Protein AF-A0A941JL40-F1 (afdb_monomer)

Solvent-accessible surface area (backbone atoms only — not comparable to full-atom values): 64213 Å² total; per-residue (Å²): 107,48,33,40,29,22,27,48,44,62,52,44,57,100,49,92,67,47,49,42,60,50,34,70,44,74,78,40,66,36,57,46,33,50,27,36,52,48,38,70,68,55,53,41,34,34,41,35,33,27,27,48,47,54,97,81,46,54,42,63,50,28,41,41,64,42,28,29,55,35,58,42,96,82,42,62,51,45,77,56,88,29,75,50,72,70,82,34,25,7,16,34,60,62,82,44,51,74,70,69,82,83,60,69,41,74,51,69,74,39,96,61,14,26,56,14,18,48,9,67,21,48,33,64,13,34,54,19,47,39,40,38,19,62,45,54,64,47,72,93,70,48,43,41,29,40,70,33,43,36,72,66,42,88,84,54,61,73,38,35,37,77,90,76,71,43,68,62,64,51,76,73,51,43,75,70,37,32,45,28,24,22,31,37,37,40,42,36,29,48,54,79,85,40,67,37,32,41,34,36,40,41,39,39,55,27,62,97,71,60,92,40,39,55,31,12,33,42,22,30,51,44,49,37,46,55,40,30,27,69,32,76,93,57,13,75,74,40,41,34,69,90,64,55,66,48,53,53,63,87,86,63,48,35,36,40,36,25,47,51,46,31,33,87,72,66,53,74,36,44,92,60,30,45,42,48,48,68,69,30,84,62,36,39,63,93,68,75,43,41,22,74,17,29,38,51,47,40,69,72,68,30,62,35,39,73,71,53,80,60,65,45,32,48,33,29,30,59,48,58,36,93,61,71,13,60,36,35,26,60,42,68,40,35,18,50,89,41,46,76,76,49,59,28,39,67,38,60,38,89,87,42,83,66,26,67,51,51,41,76,70,103,63,45,30,39,58,42,35,42,36,35,37,30,27,42,60,71,59,61,73,52,68,40,39,42,57,48,81,80,46,78,42,85,34,35,61,39,74,49,61,65,76,40,71,54,97,95,36,69,58,48,22,26,26,11,28,22,52,40,82,90,76,62,34,30,46,34,30,23,39,48,29,21,68,53,96,86,65,56,61,28,32,33,33,35,30,36,72,55,43,83,85,61,40,38,50,91,79,31,71,42,83,74,49,77,48,61,37,19,37,83,84,73,40,68,50,52,58,73,66,50,31,39,26,17,30,32,65,46,96,89,62,33,30,40,37,23,18,36,37,30,36,91,77,61,38,58,52,49,43,33,37,22,40,84,81,30,37,39,73,51,71,48,68,74,63,74,58,53,42,40,39,100,80,74,64,35,6,40,43,66,97,32,20,36,26,18,37,28,51,24,81,82,62,50,39,36,39,37,27,29,16,24,16,34,50,50,38,56,52,61,30,31,78,87,38,53,7,53,11,47,36,41,33,25,37,58,90,80,44,39,74,76,41,21,35,46,34,73,30,59,42,28,90,61,79,15,54,62,79,85,49,63,59,43,33,27,37,29,25,42,38,47,73,24,62,64,46,31,30,40,36,35,35,38,26,43,14,38,81,73,49,57,51,40,37,36,26,42,32,35,42,73,70,32,30,66,46,63,89,53,80,55,67,47,60,61,89,90,60,81,86,66,69,70,55,51,56,71,36,51,42,44,79,44,86,73,44,56,53,69,75,74,79,56,82,64,54,54,53,32,13,51,30,62,55,66,69,31,84,86,70,29,40,26,36,39,37,29,14,24,16,80,78,34,93,90,41,39,29,38,36,38,33,33,33,33,42,72,48,75,37,31,26,26,51,55,82,39,55,36,72,80,27,48,30,70,94,40,85,88,27,31,34,53,35,15,42,27,76,44,76,32,95,88,48,34,65,68,21,35,38,38,28,19,16,36,49,38,29,39,39,31,25,40,86,80,29,48,82,75,47,78,46,63,71,85,90,55,24,20,42,22,36,31,67,46,56,66,43,71,44,88,88,42,72,39,36,32,44,39,29,20,20,37,67,53,16,27,59,45,35,24,39,50,37,83,88,78,72,46,78,42,83,35,52,24,71,64,48,74,33,83,87,36,35,79,83,74,52,85,78,87,60,51,22,31,25,17,33,27,46,41,57,38,68,87,77,73,48,44,33,38,38,35,21,22,30,64,20,39,40,38,39,35,25,40,60,40,70,58,87,76,21,45,38,76,42,82,71,48,73,48,61,61,86,69,77,91,83,64,64,57,57,64,39,23,35,42,14,30,33,47,44,55,31,59,40,34,31,38,36,19,24,26,66,50,26,34,32,39,32,55,54,55,86,87,50,67,81,66,69,42,80,56,50,29,28,91,86,44,89,45,32,50,41,23,26,15,27,29,54,46,54,26,58,98,55,40,36,30,35,39,30,26,15,23,62,70,35,30,35,42,35,20,37,53,46,92,77,33,52,77,72,53,53,32,30,45,16,35,45,82,88,43,68,47,46,21,54,28,43,17,31,28,50,43,42,44,51,34,40,86,86,20,61,41,4,43,35,39,34,22,17,40,57,27,75,82,69,45,66,45,65,43,92,88,86,54,35,32,36,51,30,15,11,28,39,39,32,27,38,42,58,45,38,27,72,51,52,66,75,57,83,92,46,66,68,37,53,46,90,77,63,52,65,71,44,59,63,72,43,78,44,74,50,51,77,51,69,42,81,46,83,42,57,46,36,26,42,33,39,45,34,29,31,53,29,38,39,40,23,58,90,17,91,14,57,27,41,39,37,39,40,38,36,43,34,40,36,28,45,21,23,44,28,38,40,33,38,42,37,32,51,25,37,38,46,36,35,48,43,22,54,26,42,39,32,53,68,46,59,52,27,35,44,26,32,24,48,66,48,76,26,80,36,43,30,34,34,59,63,82,45,89,86,56,27,36,38,29,39,31,62,67,79,69,54,77,87,55,53,45,64,44,69,54,88,62,20,18,38,37,23,50,84,92,46,51,38,28,34,35,45,75,40,59,43,87,74,67,53,70,87,36,48,47,74,87

pLDDT: mean 91.81, std 8.72, range [41.81, 98.81]

Foldseek 3Di:
DFKEWEDQWLLFDQDPCVSLVLLQALPNQQLQLQLQQCLVSVGQKYKYWQHFDDPVCSSVVSSQPNHQCDDRPNRHHHHFPDKDFDWWQELQALQDQLQPPPDRDHDAQDVCSLNRTLAGHSHGRGRAMMMGHNFDWPVVPKFKQRFAFQVLQVPQLFFADPVPRHGSDDPVSSVRRGLANTIWMFIWTADQNATETETEGAAAQQDDGDPSRRRLSSLLVVLVQVLQQQDPPSQQSGATPVGDGHHDDPPHKYKYWDQSNDFQFQDPHDHCSNVSAVVRLFWDPVDQAFDPLQVVQLVVLPASSVVTDDDSRNFFFADDSVPRGTGNGTDIIITPPWDWDDWYWPRDHPPDPSNCSVPDPCDDIHRGIMIMTDTPPDLPPAQQWDKDFPDKDFQEKDFDAQQDDDPNDTDFQFQAKEADPVVQKMKTFHQQLLQDPVSDFGWIWIWHADCQVVHGDPPRIGTDDIAAAAEQVRHGQPRLRWGWHYWYAAPVQKIWTWTFAALVVQGATWTFIAHPNNYTDGTFDDDPQQGRDPVRQGHADGVFQWQEWEAAPVNQKIKTKTFFEINQADDFAEQVDWGWIKMWIAGPVVSYTDFIFTDTWDHQPDAAVVNVDDKHKTFRYWYHPHPQAWIWTKMWIQHHPPAIKIWIKIKGCFQTFGCVVPSYQADDPVDPPQDGGFAPHGIDIDTDDTVVVVVDRDHQWRYKYWHDQYPVRFTKMKIWHGQVSDNVTITMIIIMTTDMDIFFAFEFDAWADKFFDQPDLVGWAWFAWEWAQQDPALQLTWIWTQTQNAGIWIAGPNNYTPDGDGDPQWGWAYKYKDFQDQEPNGGFIKIKTQTLSLLFIWIWTQDSVSRDTGTQADVLRVDSCPHQVRDPPSAFGWHAKEKEQALLPRWIWMWTHTGLAFKIWIWTWDHDPRGIYIHTLDMDGDDDPPPDHGSQQDWHAWYADHAAQWIWIFRFQFAIWIDGNDSPDDRDIDGLATCVPGDAAGGWAHWEWAFAALRWTWIWIQRQVVQKIWIFIRDDSGHTQHIHWHQYGSVFHTAHRWHYKYWDQEQRPPSQHRTKIKIKGQQTPPFPWDQRPPSRYTRTRIIIMTIGHPVSVCVRRVRTDGDRPRADSNNGHHNHDAAEAEADQEAEEAEDAENYEYHNAHYQYEYEHQNHPENYEYEQHEDAYEYAHHEDYEYENADEAYEYQPAEYEQYEYENHDYQYEAELHELDHYPYAYEYEHDDPPRYAYEYENPPDDPVQWDWDDDPQKTFIDRPPGTRYIYHRDDSVSDDPSRYDYD

Mean predicted aligned error: 15.8 Å

Radius of gyration: 40.67 Å; Cα contacts (8 Å, |Δi|>4): 3665; chains: 1; bounding box: 109×97×110 Å

Organism: NCBI:txid1521640

Nearest PDB structures (foldseek):
  2poo-assembly1_A  TM=9.138E-01  e=1.350E-36  Bacillus amyloliquefaciens
  1qlg-assembly1_A  TM=9.132E-01  e=4.498E-36  Bacillus amyloliquefaciens
  3ams-assembly1_A  TM=9.221E-01  e=2.322E-35  Bacillus subtilis
  6s5q-assembly1_A  TM=5.653E-01  e=6.806E-07  Ophiorrhiza pumila
  6n8p-assembly1_A  TM=2.019E-01  e=1.478E-08  Homo sapiens

Sequence (1280 aa):
MVRFATFNASLNRSSSGELIQDLSTPDNAQAQAVSEIIQRVNPDVLLVNEFDYDAEGLAAKLFQENYLSVSQNGVNPVEYPFVYLAPSNTGIASGFDLDNNGEIVTIPETPGYGGDAFGFGDFPGQYGMVIYAKFPIIEAEVRTFQKFLWQDMPGALLPVDPNTGAAWYSEEELAAFRLSSKSHWDVPIEVDGEIIHVLVSHPTPPVFDGPEDRNGTRNHDEIRFFADYITPGKNDYIYDDEGVFGGLEEGAAFVIMGDNNADPVDGDSVDGAILQLLENPLVNTSVTPESEGGVEAAEKQGGANETHQGNPADDTADFNDEGSGNLRVDYVLPSENLKIIDAGIFWPTTDDPLSSLLGEGEEVTSDHRSVWVDVQVESEILDSSRKTITNLDFLGEVIIPTGEIFADTEIGGLSGITYDPLNQLYYVISDDRGNRPDGVPARFYTITIDLNDASLDDGDINFTEVITLLNENGLPFPADGIDPESIIFSDAKQLFIASEGNAEALLNPFVNEFSLTAEELSQLEIPGKFLPTAGGNSGIRDNLAFESLTITPDQRFLYTAVENALIQDGAAASLEEESAARIIQYDLATKTPVGEFLYFTDAIPVAANPPADFADNGLVELIAIDNTGTFLALERSFASGVGNNIRLYEVRLQGATDINEFESIAVDPENPDDGLFDVDAVAEKRLLLDLGELGIIPDNIEGMSLGPTLSNGQQSLILVSDNNFSESQKTQFLALGLDIDTIPAAIPTVETPPEVGLNDPGNPDADDPAIYVHPTDSSLSLVIATLKDAGLVVYDLEGEELQKISPAGIRYNNVDLVYNFELGGELLDLAVASDRANDTLAIFQIDPVTRQVINITAPNLSDLAASIFGVDDGEQTAYGLATYTSPISGKSFVFVSQADGNQIAQLELVDNGGLVDAVVTRIFTVPIPDAEDLEAAQVEGMVVDRELGYLYVGQENFGIWKFAAEPNSEETGVIVDTVENGVLKPDVEGLTIYYGTDGKGYLLASSQGDNTFAVYDRQGNNAYLGSFAVGETNNIDSVEESDGADIINVPLGEEFPAGLLVVQDGSNEPAVVLQDPEDGEIGNYNANFKYVDLEDLVDSTNLIELEPDGFDPRNPSYQPETKLLFGTVEDDEVFVTQKSLVFAGAGNDVIDASAGAGNNRIYGGTGNEQFFPGSNDRLLGDAGDDQFYAFTGGDNLITGGTGADQFWLANAEYPAAANTITDFELGIDVLGIAELGLQFSDLAFTQAASNTIVSAGSNQLGILLGVDAGSLSEDNFVIL

Structure (mmCIF, N/CA/C/O backbone):
data_AF-A0A941JL40-F1
#
_entry.id   AF-A0A941JL40-F1
#
loop_
_atom_site.group_PDB
_atom_site.id
_atom_site.type_symbol
_atom_site.label_atom_id
_atom_site.label_alt_id
_atom_site.label_comp_id
_atom_site.label_asym_id
_atom_site.label_entity_id
_atom_site.label_seq_id
_atom_site.pdbx_PDB_ins_code
_atom_site.Cartn_x
_atom_site.Cartn_y
_atom_site.Cartn_z
_atom_site.occupancy
_atom_site.B_iso_or_equiv
_atom_site.auth_seq_id
_atom_site.auth_comp_id
_atom_site.auth_asym_id
_atom_site.auth_atom_id
_atom_site.pdbx_PDB_model_num
ATOM 1 N N . MET A 1 1 ? -7.703 12.317 -5.283 1.00 83.06 1 MET A N 1
ATOM 2 C CA . MET A 1 1 ? -8.485 12.977 -6.372 1.00 83.06 1 MET A CA 1
ATOM 3 C C . MET A 1 1 ? -8.154 14.460 -6.371 1.00 83.06 1 MET A C 1
ATOM 5 O O . MET A 1 1 ? -8.129 15.038 -5.295 1.00 83.06 1 MET A O 1
ATOM 9 N N . VAL A 1 2 ? -7.938 15.066 -7.542 1.00 93.94 2 VAL A N 1
ATOM 10 C CA . VAL A 1 2 ? -7.556 16.483 -7.686 1.00 93.94 2 VAL A CA 1
ATOM 11 C C . VAL A 1 2 ? -8.398 17.176 -8.755 1.00 93.94 2 VAL A C 1
ATOM 13 O O . VAL A 1 2 ? -8.543 16.660 -9.865 1.00 93.94 2 VAL A O 1
ATOM 16 N N . ARG A 1 3 ? -8.916 18.371 -8.449 1.00 97.88 3 ARG A N 1
ATOM 17 C CA . ARG A 1 3 ? -9.654 19.226 -9.388 1.00 97.88 3 ARG A CA 1
ATOM 18 C C . ARG A 1 3 ? -8.749 20.270 -10.036 1.00 97.88 3 ARG A C 1
ATOM 20 O O . ARG A 1 3 ? -8.298 21.211 -9.376 1.00 97.88 3 ARG A O 1
ATOM 27 N N . PHE A 1 4 ? -8.588 20.182 -11.353 1.00 98.69 4 PHE A N 1
ATOM 28 C CA . PHE A 1 4 ? -7.913 21.194 -12.168 1.00 98.69 4 PHE A CA 1
ATOM 29 C C . PHE A 1 4 ? -8.941 22.093 -12.850 1.00 98.69 4 PHE A C 1
ATOM 31 O O . PHE A 1 4 ? -9.906 21.599 -13.434 1.00 98.69 4 PHE A O 1
ATOM 38 N N . ALA A 1 5 ? -8.743 23.412 -12.812 1.00 98.75 5 ALA A N 1
ATOM 39 C CA . ALA A 1 5 ? -9.651 24.352 -13.465 1.00 98.75 5 ALA A CA 1
ATOM 40 C C . ALA A 1 5 ? -8.942 25.529 -14.128 1.00 98.75 5 ALA A C 1
ATOM 42 O O . ALA A 1 5 ? -8.039 26.136 -13.557 1.00 98.75 5 ALA A O 1
ATOM 43 N N . THR A 1 6 ? -9.411 25.922 -15.308 1.00 98.62 6 THR A N 1
ATOM 44 C CA . THR A 1 6 ? -9.026 27.189 -15.936 1.00 98.62 6 THR A CA 1
ATOM 45 C C . THR A 1 6 ? -10.193 28.169 -15.927 1.00 98.62 6 THR A C 1
ATOM 47 O O . THR A 1 6 ? -11.362 27.780 -16.016 1.00 98.62 6 THR A O 1
ATOM 50 N N . PHE A 1 7 ? -9.883 29.453 -15.771 1.00 98.12 7 PHE A N 1
ATOM 51 C CA . PHE A 1 7 ? -10.852 30.527 -15.898 1.00 98.12 7 PHE A CA 1
ATOM 52 C C . PHE A 1 7 ? -10.185 31.779 -16.475 1.00 98.12 7 PHE A C 1
ATOM 54 O O . PHE A 1 7 ? -9.446 32.481 -15.779 1.00 98.12 7 PHE A O 1
ATOM 61 N N . ASN A 1 8 ? -10.474 32.104 -17.735 1.00 97.06 8 ASN A N 1
ATOM 62 C CA . ASN A 1 8 ? -10.272 33.463 -18.220 1.00 97.06 8 ASN A CA 1
ATOM 63 C C . ASN A 1 8 ? -11.256 34.378 -17.479 1.00 97.06 8 ASN A C 1
ATOM 65 O O . ASN A 1 8 ? -12.461 34.314 -17.685 1.00 97.06 8 ASN A O 1
ATOM 69 N N . ALA A 1 9 ? -10.743 35.156 -16.525 1.00 93.44 9 ALA A N 1
ATOM 70 C CA . ALA A 1 9 ? -11.571 35.933 -15.604 1.00 93.44 9 ALA A CA 1
ATOM 71 C C . ALA A 1 9 ? -11.750 37.393 -16.046 1.00 93.44 9 ALA A C 1
ATOM 73 O O . ALA A 1 9 ? -12.375 38.179 -15.328 1.00 93.44 9 ALA A O 1
ATOM 74 N N . SER A 1 10 ? -11.147 37.782 -17.176 1.00 92.88 10 SER A N 1
ATOM 75 C CA . SER A 1 10 ? -11.131 39.160 -17.686 1.00 92.88 10 SER A CA 1
ATOM 76 C C . SER A 1 10 ? -10.743 40.192 -16.609 1.00 92.88 10 SER A C 1
ATOM 78 O O . SER A 1 10 ? -11.249 41.319 -16.562 1.00 92.88 10 SER A O 1
ATOM 80 N N . LEU A 1 11 ? -9.842 39.805 -15.698 1.00 94.38 11 LEU A N 1
ATOM 81 C CA . LEU A 1 11 ? -9.293 40.647 -14.631 1.00 94.38 11 LEU A CA 1
ATOM 82 C C . LEU A 1 11 ? -8.079 41.439 -15.140 1.00 94.38 11 LEU A C 1
ATOM 84 O O . LEU A 1 11 ? -7.068 41.572 -14.458 1.00 94.38 11 LEU A O 1
ATOM 88 N N . ASN A 1 12 ? -8.189 41.993 -16.343 1.00 92.75 12 ASN A N 1
ATOM 89 C CA . ASN A 1 12 ? -7.206 42.884 -16.945 1.00 92.75 12 ASN A CA 1
ATOM 90 C C . ASN A 1 12 ? -7.744 44.321 -16.943 1.00 92.75 12 ASN A C 1
ATOM 92 O O . ASN A 1 12 ? -8.950 44.552 -16.795 1.00 92.75 12 ASN A O 1
ATOM 96 N N . ARG A 1 13 ? -6.866 45.316 -17.079 1.00 94.38 13 ARG A N 1
ATOM 97 C CA . ARG A 1 13 ? -7.261 46.731 -17.128 1.00 94.38 13 ARG A CA 1
ATOM 98 C C . ARG A 1 13 ? -6.604 47.473 -18.277 1.00 94.38 13 ARG A C 1
ATOM 100 O O . ARG A 1 13 ? -5.608 47.042 -18.844 1.00 94.38 13 ARG A O 1
ATOM 107 N N . SER A 1 14 ? -7.154 48.636 -18.625 1.00 91.81 14 SER A N 1
ATOM 108 C CA . SER A 1 14 ? -6.641 49.469 -19.724 1.00 91.81 14 SER A CA 1
ATOM 109 C C . SER A 1 14 ? -5.414 50.305 -19.340 1.00 91.81 14 SER A C 1
ATOM 111 O O . SER A 1 14 ? -4.898 51.060 -20.164 1.00 91.81 14 SER A O 1
ATOM 113 N N . SER A 1 15 ? -4.970 50.261 -18.084 1.00 92.62 15 SER A N 1
ATOM 114 C CA . SER A 1 15 ? -3.821 51.030 -17.601 1.00 92.62 15 SER A CA 1
ATOM 115 C C . SER A 1 15 ? -3.038 50.260 -16.545 1.00 92.62 15 SER A C 1
ATOM 117 O O . SER A 1 15 ? -3.606 49.589 -15.682 1.00 92.62 15 SER A O 1
ATOM 119 N N . SER A 1 16 ? -1.713 50.405 -16.584 1.00 92.25 16 SER A N 1
ATOM 120 C CA . SER A 1 16 ? -0.821 49.666 -15.691 1.00 92.25 16 SER A CA 1
ATOM 121 C C . SER A 1 16 ? -1.091 49.991 -14.212 1.00 92.25 16 SER A C 1
ATOM 123 O O . SER A 1 16 ? -1.127 51.157 -13.808 1.00 92.25 16 SER A O 1
ATOM 125 N N . GLY A 1 17 ? -1.265 48.947 -13.393 1.00 93.31 17 GLY A N 1
ATOM 126 C CA . GLY A 1 17 ? -1.499 49.046 -11.947 1.00 93.31 17 GLY A CA 1
ATOM 127 C C . GLY A 1 17 ? -2.950 49.317 -11.529 1.00 93.31 17 GLY A C 1
ATOM 128 O O . GLY A 1 17 ? -3.226 49.383 -10.331 1.00 93.31 17 GLY A O 1
ATOM 129 N N . GLU A 1 18 ? -3.882 49.453 -12.475 1.00 95.75 18 GLU A N 1
ATOM 130 C CA . GLU A 1 18 ? -5.307 49.626 -12.166 1.00 95.75 18 GLU A CA 1
ATOM 131 C C . GLU A 1 18 ? -5.911 48.358 -11.539 1.00 95.75 18 GLU A C 1
ATOM 133 O O . GLU A 1 18 ? -6.683 48.470 -10.589 1.00 95.75 18 GLU A O 1
ATOM 138 N N . LEU A 1 19 ? -5.479 47.159 -11.956 1.00 96.31 19 LEU A N 1
ATOM 139 C CA . LEU A 1 19 ? -5.931 45.904 -11.342 1.00 96.31 19 LEU A CA 1
ATOM 140 C C . LEU A 1 19 ? -5.571 45.838 -9.850 1.00 96.31 19 LEU A C 1
ATOM 142 O O . LEU A 1 19 ? -6.416 45.540 -9.012 1.00 96.31 19 LEU A O 1
ATOM 146 N N . ILE A 1 20 ? -4.334 46.203 -9.494 1.00 97.38 20 ILE A N 1
ATOM 147 C CA . ILE A 1 20 ? -3.888 46.294 -8.093 1.00 97.38 20 ILE A CA 1
ATOM 148 C C . ILE A 1 20 ? -4.783 47.261 -7.309 1.00 97.38 20 ILE A C 1
ATOM 150 O O . ILE A 1 20 ? -5.138 46.993 -6.161 1.00 97.38 20 ILE A O 1
ATOM 154 N N . GLN A 1 21 ? -5.148 48.398 -7.909 1.00 96.38 21 GLN A N 1
ATOM 155 C CA . GLN A 1 21 ? -6.033 49.364 -7.266 1.00 96.38 21 GLN A CA 1
ATOM 156 C C . GLN A 1 21 ? -7.420 48.762 -7.002 1.00 96.38 21 GLN A C 1
ATOM 158 O O . GLN A 1 21 ? -7.938 48.928 -5.896 1.00 96.38 21 GLN A O 1
ATOM 163 N N . ASP A 1 22 ? -7.992 48.050 -7.969 1.00 95.62 22 ASP A N 1
ATOM 164 C CA . ASP A 1 22 ? -9.295 47.395 -7.837 1.00 95.62 22 ASP A CA 1
ATOM 165 C C . ASP A 1 22 ? -9.288 46.288 -6.777 1.00 95.62 22 ASP A C 1
ATOM 167 O O . ASP A 1 22 ? -10.197 46.214 -5.946 1.00 95.62 22 ASP A O 1
ATOM 171 N N . LEU A 1 23 ? -8.227 45.482 -6.746 1.00 97.56 23 LEU A N 1
ATOM 172 C CA . LEU A 1 23 ? -8.081 44.373 -5.806 1.00 97.56 23 LEU A CA 1
ATOM 173 C C . LEU A 1 23 ? -7.671 44.820 -4.392 1.00 97.56 23 LEU A C 1
ATOM 175 O O . LEU A 1 23 ? -7.783 44.051 -3.439 1.00 97.56 23 LEU A O 1
ATOM 179 N N . SER A 1 24 ? -7.234 46.073 -4.211 1.00 96.19 24 SER A N 1
ATOM 180 C CA . SER A 1 24 ? -6.773 46.604 -2.914 1.00 96.19 24 SER A CA 1
ATOM 181 C C . SER A 1 24 ? -7.863 46.755 -1.844 1.00 96.19 24 SER A C 1
ATOM 183 O O . SER A 1 24 ? -7.560 46.976 -0.668 1.00 96.19 24 SER A O 1
ATOM 185 N N . THR A 1 25 ? -9.130 46.658 -2.243 1.00 92.94 25 THR A N 1
ATOM 186 C CA . THR A 1 25 ? -10.313 46.663 -1.370 1.00 92.94 25 THR A CA 1
ATOM 187 C C . THR A 1 25 ? -11.220 45.511 -1.776 1.00 92.94 25 THR A C 1
ATOM 189 O O . THR A 1 25 ? -11.219 45.215 -2.961 1.00 92.94 25 THR A O 1
ATOM 192 N N . PRO A 1 26 ? -12.036 44.922 -0.888 1.00 92.00 26 PRO A N 1
ATOM 193 C CA . PRO A 1 26 ? -12.919 43.794 -1.216 1.00 92.00 26 PRO A CA 1
ATOM 194 C C . PRO A 1 26 ? -14.240 44.215 -1.901 1.00 92.00 26 PRO A C 1
ATOM 196 O O . PRO A 1 26 ? -15.226 43.489 -1.828 1.00 92.00 26 PRO A O 1
ATOM 199 N N . ASP A 1 27 ? -14.302 45.411 -2.501 1.00 92.12 27 ASP A N 1
ATOM 200 C CA . ASP A 1 27 ? -15.543 46.044 -2.984 1.00 92.12 27 ASP A CA 1
ATOM 201 C C . ASP A 1 27 ? -15.714 45.985 -4.522 1.00 92.12 27 ASP A C 1
ATOM 203 O O . ASP A 1 27 ? -16.690 46.530 -5.049 1.00 92.12 27 ASP A O 1
ATOM 207 N N . ASN A 1 28 ? -14.777 45.384 -5.271 1.00 94.38 28 ASN A N 1
ATOM 208 C CA . ASN A 1 28 ? -14.894 45.274 -6.727 1.00 94.38 28 ASN A CA 1
ATOM 209 C C . ASN A 1 28 ? -15.902 44.174 -7.102 1.00 94.38 28 ASN A C 1
ATOM 211 O O . ASN A 1 28 ? -15.698 43.003 -6.796 1.00 94.38 28 ASN A O 1
ATOM 215 N N . ALA A 1 29 ? -16.983 44.557 -7.783 1.00 91.94 29 ALA A N 1
ATOM 216 C CA . ALA A 1 29 ? -18.092 43.654 -8.086 1.00 91.94 29 ALA A CA 1
ATOM 217 C C . ALA A 1 29 ? -17.711 42.497 -9.027 1.00 91.94 29 ALA A C 1
ATOM 219 O O . ALA A 1 29 ? -18.196 41.388 -8.825 1.00 91.94 29 ALA A O 1
ATOM 220 N N . GLN A 1 30 ? -16.835 42.739 -10.012 1.00 93.12 30 GLN A N 1
ATOM 221 C CA . GLN A 1 30 ? -16.361 41.690 -10.920 1.00 93.12 30 GLN A CA 1
ATOM 222 C C . GLN A 1 30 ? -15.527 40.670 -10.145 1.00 93.12 30 GLN A C 1
ATOM 224 O O . GLN A 1 30 ? -15.821 39.481 -10.175 1.00 93.12 30 GLN A O 1
ATOM 229 N N . ALA A 1 31 ? -14.541 41.136 -9.373 1.00 95.50 31 ALA A N 1
ATOM 230 C CA . ALA A 1 31 ? -13.684 40.251 -8.589 1.00 95.50 31 ALA A CA 1
ATOM 231 C C . ALA A 1 31 ? -14.460 39.455 -7.519 1.00 95.50 31 ALA A C 1
ATOM 233 O O . ALA A 1 31 ? -14.108 38.307 -7.275 1.00 95.50 31 ALA A O 1
ATOM 234 N N . GLN A 1 32 ? -15.532 40.011 -6.932 1.00 95.06 32 GLN A N 1
ATOM 235 C CA . GLN A 1 32 ? -16.447 39.273 -6.042 1.00 95.06 32 GLN A CA 1
ATOM 236 C C . GLN A 1 32 ? -17.194 38.148 -6.767 1.00 95.06 32 GLN A C 1
ATOM 238 O O . GLN A 1 32 ? -17.344 37.058 -6.224 1.00 95.06 32 GLN A O 1
ATOM 243 N N . ALA A 1 33 ? -17.682 38.405 -7.983 1.00 94.38 33 ALA A N 1
ATOM 244 C CA . ALA A 1 33 ? -18.392 37.393 -8.755 1.00 94.38 33 ALA A CA 1
ATOM 245 C C . ALA A 1 33 ? -17.438 36.288 -9.235 1.00 94.38 33 ALA A C 1
ATOM 247 O O . ALA A 1 33 ? -17.746 35.109 -9.072 1.00 94.38 33 ALA A O 1
ATOM 248 N N . VAL A 1 34 ? -16.250 36.659 -9.731 1.00 96.38 34 VAL A N 1
ATOM 249 C CA . VAL A 1 34 ? -15.184 35.712 -10.097 1.00 96.38 34 VAL A CA 1
ATOM 250 C C . VAL A 1 34 ? -14.792 34.855 -8.890 1.00 96.38 34 VAL A C 1
ATOM 252 O O . VAL A 1 34 ? -14.723 33.633 -9.007 1.00 96.38 34 VAL A O 1
ATOM 255 N N . SER A 1 35 ? -14.581 35.460 -7.716 1.00 97.12 35 SER A N 1
ATOM 256 C CA . SER A 1 35 ? -14.202 34.700 -6.524 1.00 97.12 35 SER A CA 1
ATOM 257 C C . SER A 1 35 ? -15.326 33.813 -5.999 1.00 97.12 35 SER A C 1
ATOM 259 O O . SER A 1 35 ? -15.036 32.716 -5.538 1.00 97.12 35 SER A O 1
ATOM 261 N N . GLU A 1 36 ? -16.598 34.211 -6.112 1.00 96.75 36 GLU A N 1
ATOM 262 C CA . GLU A 1 36 ? -17.715 33.323 -5.772 1.00 96.75 36 GLU A CA 1
ATOM 263 C C . GLU A 1 36 ? -17.773 32.103 -6.697 1.00 96.75 36 GLU A C 1
ATOM 265 O O . GLU A 1 36 ? -17.992 30.992 -6.217 1.00 96.75 36 GLU A O 1
ATOM 270 N N . ILE A 1 37 ? -17.556 32.283 -8.006 1.00 97.44 37 ILE A N 1
ATOM 271 C CA . ILE A 1 37 ? -17.489 31.161 -8.954 1.00 97.44 37 ILE A CA 1
ATOM 272 C C . ILE A 1 37 ? -16.357 30.215 -8.554 1.00 97.44 37 ILE A C 1
ATOM 274 O O . ILE A 1 37 ? -16.601 29.022 -8.394 1.00 97.44 37 ILE A O 1
ATOM 278 N N . ILE A 1 38 ? -15.155 30.740 -8.300 1.00 98.25 38 ILE A N 1
ATOM 279 C CA . ILE A 1 38 ? -14.010 29.930 -7.862 1.00 98.25 38 ILE A CA 1
ATOM 280 C C . ILE A 1 38 ? -14.309 29.214 -6.540 1.00 98.25 38 ILE A C 1
ATOM 282 O O . ILE A 1 38 ? -13.994 28.040 -6.413 1.00 98.25 38 ILE A O 1
ATOM 286 N N . GLN A 1 39 ? -14.959 29.864 -5.573 1.00 97.12 39 GLN A N 1
ATOM 287 C CA . GLN A 1 39 ? -15.335 29.243 -4.295 1.00 97.12 39 GLN A CA 1
ATOM 288 C C . GLN A 1 39 ? -16.371 28.120 -4.449 1.00 97.12 39 GLN A C 1
ATOM 290 O O . GLN A 1 39 ? -16.421 27.207 -3.630 1.00 97.12 39 GLN A O 1
ATOM 295 N N . ARG A 1 40 ? -17.213 28.181 -5.486 1.00 94.88 40 ARG A N 1
ATOM 296 C CA . ARG A 1 40 ? -18.215 27.147 -5.789 1.00 94.88 40 ARG A CA 1
ATOM 297 C C . ARG A 1 40 ? -17.639 25.991 -6.595 1.00 94.88 40 ARG A C 1
ATOM 299 O O . ARG A 1 40 ? -18.005 24.852 -6.332 1.00 94.88 40 ARG A O 1
ATOM 306 N N . VAL A 1 41 ? -16.772 26.288 -7.562 1.00 96.44 41 VAL A N 1
ATOM 307 C CA . VAL A 1 41 ? -16.025 25.273 -8.319 1.00 96.44 41 VAL A CA 1
ATOM 308 C C . VAL A 1 41 ? -15.001 24.588 -7.408 1.00 96.44 41 VAL A C 1
ATOM 310 O O . VAL A 1 41 ? -14.793 23.388 -7.534 1.00 96.44 41 VAL A O 1
ATOM 313 N N . ASN A 1 42 ? -14.429 25.333 -6.458 1.00 95.88 42 ASN A N 1
ATOM 314 C CA . ASN A 1 42 ? -13.431 24.911 -5.474 1.00 95.88 42 ASN A CA 1
ATOM 315 C C . ASN A 1 42 ? -12.285 24.073 -6.075 1.00 95.88 42 ASN A C 1
ATOM 317 O O . ASN A 1 42 ? -12.058 22.955 -5.616 1.00 95.88 42 ASN A O 1
ATOM 321 N N . PRO A 1 43 ? -11.585 24.570 -7.111 1.00 97.69 43 PRO A N 1
ATOM 322 C CA . PRO A 1 43 ? -10.482 23.823 -7.693 1.00 97.69 43 PRO A CA 1
ATOM 323 C C . PRO A 1 43 ? -9.317 23.691 -6.713 1.00 97.69 43 PRO A C 1
ATOM 325 O O . PRO A 1 43 ? -9.142 24.516 -5.815 1.00 97.69 43 PRO A O 1
ATOM 328 N N . ASP A 1 44 ? -8.513 22.652 -6.893 1.00 98.25 44 ASP A N 1
ATOM 329 C CA . ASP A 1 44 ? -7.276 22.464 -6.138 1.00 98.25 44 ASP A CA 1
ATOM 330 C C . ASP A 1 44 ? -6.100 23.126 -6.852 1.00 98.25 44 ASP A C 1
ATOM 332 O O . ASP A 1 44 ? -5.228 23.702 -6.200 1.00 98.25 44 ASP A O 1
ATOM 336 N N . VAL A 1 45 ? -6.135 23.128 -8.189 1.00 98.56 45 VAL A N 1
ATOM 337 C CA . VAL A 1 45 ? -5.218 23.883 -9.046 1.00 98.56 45 VAL A CA 1
ATOM 338 C C . VAL A 1 45 ? -6.006 24.720 -10.043 1.00 98.56 45 VAL A C 1
ATOM 340 O O . VAL A 1 45 ? -6.797 24.212 -10.839 1.00 98.56 45 VAL A O 1
ATOM 343 N N . LEU A 1 46 ? -5.784 26.030 -9.994 1.00 98.75 46 LEU A N 1
ATOM 344 C CA . LEU A 1 46 ? -6.507 27.031 -10.763 1.00 98.75 46 LEU A CA 1
ATOM 345 C C . LEU A 1 46 ? -5.552 27.861 -11.617 1.00 98.75 46 LEU A C 1
ATOM 347 O O . LEU A 1 46 ? -4.708 28.577 -11.082 1.00 98.75 46 LEU A O 1
ATOM 351 N N . LEU A 1 47 ? -5.768 27.865 -12.931 1.00 98.69 47 LEU A N 1
ATOM 352 C CA . LEU A 1 47 ? -5.193 28.858 -13.838 1.00 98.69 47 LEU A CA 1
ATOM 353 C C . LEU A 1 47 ? -6.191 29.993 -14.067 1.00 98.69 47 LEU A C 1
ATOM 355 O O . LEU A 1 47 ? -7.286 29.762 -14.580 1.00 98.69 47 LEU A O 1
ATOM 359 N N . VAL A 1 48 ? -5.785 31.227 -13.773 1.00 98.44 48 VAL A N 1
ATOM 360 C CA . VAL A 1 48 ? -6.544 32.429 -14.135 1.00 98.44 48 VAL A CA 1
ATOM 361 C C . VAL A 1 48 ? -5.874 33.120 -15.320 1.00 98.44 48 VAL A C 1
ATOM 363 O O . VAL A 1 48 ? -4.737 33.589 -15.209 1.00 98.44 48 VAL A O 1
ATOM 366 N N . ASN A 1 49 ? -6.579 33.198 -16.450 1.00 97.62 49 ASN A N 1
ATOM 367 C CA . ASN A 1 49 ? -6.147 33.954 -17.628 1.00 97.62 49 ASN A CA 1
ATOM 368 C C . ASN A 1 49 ? -6.697 35.391 -17.594 1.00 97.62 49 ASN A C 1
ATOM 370 O O . ASN A 1 49 ? -7.607 35.719 -16.831 1.00 97.62 49 ASN A O 1
ATOM 374 N N . GLU A 1 50 ? -6.098 36.254 -18.417 1.00 95.50 50 GLU A N 1
ATOM 375 C CA . GLU A 1 50 ? -6.351 37.698 -18.442 1.00 95.50 50 GLU A CA 1
ATOM 376 C C . GLU A 1 50 ? -6.195 38.376 -17.080 1.00 95.50 50 GLU A C 1
ATOM 378 O O . GLU A 1 50 ? -6.985 39.231 -16.688 1.00 95.50 50 GLU A O 1
ATOM 383 N N . PHE A 1 51 ? -5.133 38.013 -16.369 1.00 97.06 51 PHE A N 1
ATOM 384 C CA . PHE A 1 51 ? -4.775 38.601 -15.088 1.00 97.06 51 PHE A CA 1
ATOM 385 C C . PHE A 1 51 ? -3.523 39.465 -15.267 1.00 97.06 51 PHE A C 1
ATOM 387 O O . PHE A 1 51 ? -2.460 38.945 -15.609 1.00 97.06 51 PHE A O 1
ATOM 394 N N . ASP A 1 52 ? -3.627 40.788 -15.095 1.00 96.62 52 ASP A N 1
ATOM 395 C CA . ASP A 1 52 ? -2.480 41.682 -15.326 1.00 96.62 52 ASP A CA 1
ATOM 396 C C . ASP A 1 52 ? -1.284 41.298 -14.437 1.00 96.62 52 ASP A C 1
ATOM 398 O O . ASP A 1 52 ? -1.381 41.252 -13.210 1.00 96.62 52 ASP A O 1
ATOM 402 N N . TYR A 1 53 ? -0.134 41.060 -15.069 1.00 95.69 53 TYR A N 1
ATOM 403 C CA . TYR A 1 53 ? 1.104 40.688 -14.396 1.00 95.69 53 TYR A CA 1
ATOM 404 C C . TYR A 1 53 ? 1.760 41.897 -13.722 1.00 95.69 53 TYR A C 1
ATOM 406 O O . TYR A 1 53 ? 1.997 42.935 -14.349 1.00 95.69 53 TYR A O 1
ATOM 414 N N . ASP A 1 54 ? 2.155 41.718 -12.463 1.00 94.62 54 ASP A N 1
ATOM 415 C CA . ASP A 1 54 ? 3.036 42.624 -11.741 1.00 94.62 54 ASP A CA 1
ATOM 416 C C . ASP A 1 54 ? 4.217 41.859 -11.129 1.00 94.62 54 ASP A C 1
ATOM 418 O O . ASP A 1 54 ? 4.067 40.755 -10.609 1.00 94.62 54 ASP A O 1
ATOM 422 N N . ALA A 1 55 ? 5.415 42.441 -11.206 1.00 91.38 55 ALA A N 1
ATOM 423 C CA . ALA A 1 55 ? 6.651 41.754 -10.826 1.00 91.38 55 ALA A CA 1
ATOM 424 C C . ALA A 1 55 ? 6.754 41.467 -9.319 1.00 91.38 55 ALA A C 1
ATOM 426 O O . ALA A 1 55 ? 7.566 40.642 -8.905 1.00 91.38 55 ALA A O 1
ATOM 427 N N . GLU A 1 56 ? 5.972 42.170 -8.500 1.00 92.88 56 GLU A N 1
ATOM 428 C CA . GLU A 1 56 ? 5.904 41.979 -7.056 1.00 92.88 56 GLU A CA 1
ATOM 429 C C . GLU A 1 56 ? 4.834 40.959 -6.620 1.00 92.88 56 GLU A C 1
ATOM 431 O O . GLU A 1 56 ? 4.754 40.664 -5.425 1.00 92.88 56 GLU A O 1
ATOM 436 N N . GLY A 1 57 ? 4.016 40.437 -7.544 1.00 94.81 57 GLY A N 1
ATOM 437 C CA . GLY A 1 57 ? 2.899 39.527 -7.254 1.00 94.81 57 GLY A CA 1
ATOM 438 C C . GLY A 1 57 ? 1.807 40.134 -6.371 1.00 94.81 57 GLY A C 1
ATOM 439 O O . GLY A 1 57 ? 1.059 39.419 -5.701 1.00 94.81 57 GLY A O 1
ATOM 440 N N . LEU A 1 58 ? 1.715 41.462 -6.322 1.00 97.19 58 LEU A N 1
ATOM 441 C CA . LEU A 1 58 ? 0.803 42.178 -5.445 1.00 97.19 58 LEU A CA 1
ATOM 442 C C . LEU A 1 58 ? -0.657 42.007 -5.873 1.00 97.19 58 LEU A C 1
ATOM 444 O O . LEU A 1 58 ? -1.512 41.882 -4.998 1.00 97.19 58 LEU A O 1
ATOM 448 N N . ALA A 1 59 ? -0.963 41.992 -7.172 1.00 97.31 59 ALA A N 1
ATOM 449 C CA . ALA A 1 59 ? -2.323 41.750 -7.648 1.00 97.31 59 ALA A CA 1
ATOM 450 C C . ALA A 1 59 ? -2.799 40.352 -7.231 1.00 97.31 59 ALA A C 1
ATOM 452 O O . ALA A 1 59 ? -3.865 40.228 -6.626 1.00 97.31 59 ALA A O 1
ATOM 453 N N . ALA A 1 60 ? -1.974 39.326 -7.460 1.00 97.75 60 ALA A N 1
ATOM 454 C CA . ALA A 1 60 ? -2.291 37.945 -7.104 1.00 97.75 60 ALA A CA 1
ATOM 455 C C . ALA A 1 60 ? -2.518 37.781 -5.592 1.00 97.75 60 ALA A C 1
ATOM 457 O O . ALA A 1 60 ? -3.512 37.199 -5.148 1.00 97.75 60 ALA A O 1
ATOM 458 N N . LYS A 1 61 ? -1.642 38.387 -4.785 1.00 97.69 61 LYS A N 1
ATOM 459 C CA . LYS A 1 61 ? -1.780 38.414 -3.329 1.00 97.69 61 LYS A CA 1
ATOM 460 C C . LYS A 1 61 ? -3.068 39.103 -2.870 1.00 97.69 61 LYS A C 1
ATOM 462 O O . LYS A 1 61 ? -3.759 38.596 -1.993 1.00 97.69 61 LYS A O 1
ATOM 467 N N . LEU A 1 62 ? -3.399 40.260 -3.445 1.00 98.31 62 LEU A N 1
ATOM 468 C CA . LEU A 1 62 ? -4.606 41.003 -3.076 1.00 98.31 62 LEU A CA 1
ATOM 469 C C . LEU A 1 62 ? -5.886 40.268 -3.485 1.00 98.31 62 LEU A C 1
ATOM 471 O O . LEU A 1 62 ? -6.872 40.339 -2.753 1.00 98.31 62 LEU A O 1
ATOM 475 N N . PHE A 1 63 ? -5.877 39.556 -4.615 1.00 98.50 63 PHE A N 1
ATOM 476 C CA . PHE A 1 63 ? -6.996 38.702 -5.012 1.00 98.50 63 PHE A CA 1
ATOM 477 C C . PHE A 1 63 ? -7.203 37.555 -4.014 1.00 98.50 63 PHE A C 1
ATOM 479 O O . PHE A 1 63 ? -8.325 37.354 -3.545 1.00 98.50 63 PHE A O 1
ATOM 486 N N . GLN A 1 64 ? -6.122 36.888 -3.591 1.00 98.12 64 GLN A N 1
ATOM 487 C CA . GLN A 1 64 ? -6.178 35.870 -2.539 1.00 98.12 64 GLN A CA 1
ATOM 488 C C . GLN A 1 64 ? -6.751 36.442 -1.233 1.00 98.12 64 GLN A C 1
ATOM 490 O O . GLN A 1 64 ? -7.773 35.971 -0.741 1.00 98.12 64 GLN A O 1
ATOM 495 N N . GLU A 1 65 ? -6.135 37.498 -0.695 1.00 97.44 65 GLU A N 1
ATOM 496 C CA . GLU A 1 65 ? -6.452 38.032 0.636 1.00 97.44 65 GLU A CA 1
ATOM 497 C C . GLU A 1 65 ? -7.846 38.671 0.727 1.00 97.44 65 GLU A C 1
ATOM 499 O O . GLU A 1 65 ? -8.542 38.494 1.728 1.00 97.44 65 GLU A O 1
ATOM 504 N N . ASN A 1 66 ? -8.252 39.450 -0.281 1.00 97.94 66 ASN A N 1
ATOM 505 C CA . ASN A 1 66 ? -9.479 40.249 -0.205 1.00 97.94 66 ASN A CA 1
ATOM 506 C C . ASN A 1 66 ? -10.700 39.568 -0.833 1.00 97.94 66 ASN A C 1
ATOM 508 O O . ASN A 1 66 ? -11.818 40.015 -0.565 1.00 97.94 66 ASN A O 1
ATOM 512 N N . TYR A 1 67 ? -10.510 38.532 -1.659 1.00 98.12 67 TYR A N 1
ATOM 513 C CA . TYR A 1 67 ? -11.594 37.925 -2.435 1.00 98.12 67 TYR A CA 1
ATOM 514 C C . TYR A 1 67 ? -11.691 36.411 -2.260 1.00 98.12 67 TYR A C 1
ATOM 516 O O . TYR A 1 67 ? -12.763 35.944 -1.882 1.00 98.12 67 TYR A O 1
ATOM 524 N N . LEU A 1 68 ? -10.618 35.645 -2.491 1.00 97.88 68 LEU A N 1
ATOM 525 C CA . LEU A 1 68 ? -10.667 34.175 -2.399 1.00 97.88 68 LEU A CA 1
ATOM 526 C C . LEU A 1 68 ? -10.775 33.691 -0.945 1.00 97.88 68 LEU A C 1
ATOM 528 O O . LEU A 1 68 ? -11.672 32.908 -0.632 1.00 97.88 68 LEU A O 1
ATOM 532 N N . SER A 1 69 ? -9.972 34.254 -0.036 1.00 95.56 69 SER A N 1
ATOM 533 C CA . SER A 1 69 ? -10.018 33.990 1.414 1.00 95.56 69 SER A CA 1
ATOM 534 C C . SER A 1 69 ? -11.187 34.685 2.132 1.00 95.56 69 SER A C 1
ATOM 536 O O . SER A 1 69 ? -11.304 34.620 3.358 1.00 95.56 69 SER A O 1
ATOM 538 N N . VAL A 1 70 ? -12.086 35.348 1.396 1.00 94.69 70 VAL A N 1
ATOM 539 C CA . VAL A 1 70 ? -13.267 36.026 1.944 1.00 94.69 70 VAL A CA 1
ATOM 540 C C . VAL A 1 70 ? -14.530 35.391 1.381 1.00 94.69 70 VAL A C 1
ATOM 542 O O . VAL A 1 70 ? -14.752 35.412 0.177 1.00 94.69 70 VAL A O 1
ATOM 545 N N . SER A 1 71 ? -15.398 34.881 2.257 1.00 94.50 71 SER A N 1
ATOM 546 C CA . SER A 1 71 ? -16.668 34.258 1.857 1.00 94.50 71 SER A CA 1
ATOM 547 C C . SER A 1 71 ? -17.513 35.210 1.006 1.00 94.50 71 SER A C 1
ATOM 549 O O . SER A 1 71 ? -17.879 36.299 1.467 1.00 94.50 71 SER A O 1
ATOM 551 N N . GLN A 1 72 ? -17.865 34.779 -0.206 1.00 94.00 72 GLN A N 1
ATOM 552 C CA . GLN A 1 72 ? -18.826 35.471 -1.058 1.00 94.00 72 GLN A CA 1
ATOM 553 C C . GLN A 1 72 ? -20.206 34.842 -0.882 1.00 94.00 72 GLN A C 1
ATOM 555 O O . GLN A 1 72 ? -20.383 33.635 -1.019 1.00 94.00 72 GLN A O 1
ATOM 560 N N . ASN A 1 73 ? -21.203 35.653 -0.519 1.00 90.56 73 ASN A N 1
ATOM 561 C CA . ASN A 1 73 ? -22.603 35.226 -0.378 1.00 90.56 73 ASN A CA 1
ATOM 562 C C . ASN A 1 73 ? -22.838 33.949 0.470 1.00 90.56 73 ASN A C 1
ATOM 564 O O . ASN A 1 73 ? -23.840 33.256 0.291 1.00 90.56 73 ASN A O 1
ATOM 568 N N . GLY A 1 74 ? -21.968 33.681 1.452 1.00 86.50 74 GLY A N 1
ATOM 569 C CA . GLY A 1 74 ? -22.076 32.534 2.361 1.00 86.50 74 GLY A CA 1
ATOM 570 C C . GLY A 1 74 ? -21.471 31.231 1.829 1.00 86.50 74 GLY A C 1
ATOM 571 O O . GLY A 1 74 ? -21.671 30.200 2.463 1.00 86.50 74 GLY A O 1
ATOM 572 N N . VAL A 1 75 ? -20.757 31.270 0.699 1.00 90.81 75 VAL A N 1
ATOM 573 C CA . VAL A 1 75 ? -19.922 30.162 0.208 1.00 90.81 75 VAL A CA 1
ATOM 574 C C . VAL A 1 75 ? -18.616 30.124 1.003 1.00 90.81 75 VAL A C 1
ATOM 576 O O . VAL A 1 75 ? -18.131 31.172 1.445 1.00 90.81 75 VAL A O 1
ATOM 579 N N . ASN A 1 76 ? -18.067 28.932 1.233 1.00 85.88 76 ASN A N 1
ATOM 580 C CA . ASN A 1 76 ? -16.804 28.783 1.948 1.00 85.88 76 ASN A CA 1
ATOM 581 C C . ASN A 1 76 ? -15.673 29.515 1.199 1.00 85.88 76 ASN A C 1
ATOM 583 O O . ASN A 1 76 ? -15.598 29.418 -0.025 1.00 85.88 76 ASN A O 1
ATOM 587 N N . PRO A 1 77 ? -14.811 30.266 1.907 1.00 91.25 77 PRO A N 1
ATOM 588 C CA . PRO A 1 77 ? -13.587 30.793 1.317 1.00 91.25 77 PRO A CA 1
ATOM 589 C C . PRO A 1 77 ? -12.679 29.674 0.799 1.00 91.25 77 PRO A C 1
ATOM 591 O O . PRO A 1 77 ? -12.721 28.565 1.325 1.00 91.25 77 PRO A O 1
ATOM 594 N N . VAL A 1 78 ? -11.818 29.994 -0.169 1.00 91.06 78 VAL A N 1
ATOM 595 C CA . VAL A 1 78 ? -10.778 29.082 -0.666 1.00 91.06 78 VAL A CA 1
ATOM 596 C C . VAL A 1 78 ? -9.412 29.732 -0.480 1.00 91.06 78 VAL A C 1
ATOM 598 O O . VAL A 1 78 ? -9.214 30.906 -0.811 1.00 91.06 78 VAL A O 1
ATOM 601 N N . GLU A 1 79 ? -8.475 28.971 0.074 1.00 93.56 79 GLU A N 1
ATOM 602 C CA . GLU A 1 79 ? -7.102 29.399 0.314 1.00 93.56 79 GLU A CA 1
ATOM 603 C C . GLU A 1 79 ? -6.135 28.569 -0.524 1.00 93.56 79 GLU A C 1
ATOM 605 O O . GLU A 1 79 ? -6.202 27.343 -0.517 1.00 93.56 79 GLU A O 1
ATOM 610 N N . TYR A 1 80 ? -5.252 29.259 -1.245 1.00 96.50 80 TYR A N 1
ATOM 611 C CA . TYR A 1 80 ? -4.195 28.649 -2.040 1.00 96.50 80 TYR A CA 1
ATOM 612 C C . TYR A 1 80 ? -2.839 29.060 -1.455 1.00 96.50 80 TYR A C 1
ATOM 614 O O . TYR A 1 80 ? -2.415 30.206 -1.649 1.00 96.50 80 TYR A O 1
ATOM 622 N N . PRO A 1 81 ? -2.177 28.179 -0.687 1.00 92.00 81 PRO A N 1
ATOM 623 C CA . PRO A 1 81 ? -0.865 28.454 -0.106 1.00 92.00 81 PRO A CA 1
ATOM 624 C C . PRO A 1 81 ? 0.234 28.670 -1.155 1.00 92.00 81 PRO A C 1
ATOM 626 O O . PRO A 1 81 ? 1.203 29.379 -0.871 1.00 92.00 81 PRO A O 1
ATOM 629 N N . PHE A 1 82 ? 0.076 28.118 -2.361 1.00 97.12 82 PHE A N 1
ATOM 630 C CA . PHE A 1 82 ? 1.072 28.191 -3.426 1.00 97.12 82 PHE A CA 1
ATOM 631 C C . PHE A 1 82 ? 0.536 28.995 -4.610 1.00 97.12 82 PHE A C 1
ATOM 633 O O . PHE A 1 82 ? -0.584 28.794 -5.079 1.00 97.12 82 PHE A O 1
ATOM 640 N N . VAL A 1 83 ? 1.336 29.951 -5.086 1.00 97.56 83 VAL A N 1
ATOM 641 C CA . VAL A 1 83 ? 0.964 30.852 -6.182 1.00 97.56 83 VAL A CA 1
ATOM 642 C C . VAL A 1 83 ? 2.151 31.016 -7.111 1.00 97.56 83 VAL A C 1
ATOM 644 O O . VAL A 1 83 ? 3.230 31.402 -6.663 1.00 97.56 83 VAL A O 1
ATOM 647 N N . TYR A 1 84 ? 1.934 30.797 -8.405 1.00 97.88 84 TYR A N 1
ATOM 648 C CA . TYR A 1 84 ? 2.956 30.994 -9.426 1.00 97.88 84 TYR A CA 1
ATOM 649 C C . TYR A 1 84 ? 2.532 32.037 -10.459 1.00 97.88 84 TYR A C 1
ATOM 651 O O . TYR A 1 84 ? 1.408 32.044 -10.964 1.00 97.88 84 TYR A O 1
ATOM 659 N N . LEU A 1 85 ? 3.463 32.928 -10.789 1.00 95.25 85 LEU A N 1
ATOM 660 C CA . LEU A 1 85 ? 3.325 33.922 -11.843 1.00 95.25 85 LEU A CA 1
ATOM 661 C C . LEU A 1 85 ? 4.689 34.207 -12.473 1.00 95.25 85 LEU A C 1
ATOM 663 O O . LEU A 1 85 ? 5.701 34.307 -11.780 1.00 95.25 85 LEU A O 1
ATOM 667 N N . ALA A 1 86 ? 4.706 34.425 -13.784 1.00 94.94 86 ALA A N 1
ATOM 668 C CA . ALA A 1 86 ? 5.915 34.759 -14.525 1.00 94.94 86 ALA A CA 1
ATOM 669 C C . ALA A 1 86 ? 5.646 35.825 -15.608 1.00 94.94 86 ALA A C 1
ATOM 671 O O . ALA A 1 86 ? 4.492 36.090 -15.955 1.00 94.94 86 ALA A O 1
ATOM 672 N N . PRO A 1 87 ? 6.692 36.485 -16.144 1.00 93.31 87 PRO A N 1
ATOM 673 C CA . PRO A 1 87 ? 6.529 37.507 -17.175 1.00 93.31 87 PRO A CA 1
ATOM 674 C C . PRO A 1 87 ? 5.815 37.003 -18.444 1.00 93.31 87 PRO A C 1
ATOM 676 O O . PRO A 1 87 ? 6.161 35.964 -18.998 1.00 93.31 87 PRO A O 1
ATOM 679 N N . SER A 1 88 ? 4.897 37.817 -18.973 1.00 93.12 88 SER A N 1
ATOM 680 C CA . SER A 1 88 ? 4.208 37.610 -20.259 1.00 93.12 88 SER A CA 1
ATOM 681 C C . SER A 1 88 ? 4.811 38.482 -21.373 1.00 93.12 88 SER A C 1
ATOM 683 O O . SER A 1 88 ? 5.387 39.534 -21.100 1.00 93.12 88 SER A O 1
ATOM 685 N N . ASN A 1 89 ? 4.712 38.056 -22.637 1.00 96.81 89 ASN A N 1
ATOM 686 C CA . ASN A 1 89 ? 5.121 38.820 -23.826 1.00 96.81 89 ASN A CA 1
ATOM 687 C C . ASN A 1 89 ? 4.166 39.962 -24.192 1.00 96.81 89 ASN A C 1
ATOM 689 O O . ASN A 1 89 ? 4.544 40.857 -24.961 1.00 96.81 89 ASN A O 1
ATOM 693 N N . THR A 1 90 ? 2.958 39.957 -23.637 1.00 94.94 90 THR A N 1
ATOM 694 C CA . THR A 1 90 ? 1.951 40.986 -23.877 1.00 94.94 90 THR A CA 1
ATOM 695 C C . THR A 1 90 ? 2.437 42.365 -23.454 1.00 94.94 90 THR A C 1
ATOM 697 O O . THR A 1 90 ? 2.953 42.578 -22.353 1.00 94.94 90 THR A O 1
ATOM 700 N N . GLY A 1 91 ? 2.329 43.313 -24.385 1.00 94.19 91 GLY A N 1
ATOM 701 C CA . GLY A 1 91 ? 2.754 44.693 -24.189 1.00 94.19 91 GLY A CA 1
ATOM 702 C C . GLY A 1 91 ? 4.251 44.877 -23.937 1.00 94.19 91 GLY A C 1
ATOM 703 O O . GLY A 1 91 ? 4.654 45.943 -23.487 1.00 94.19 91 GLY A O 1
ATOM 704 N N . ILE A 1 92 ? 5.109 43.890 -24.224 1.00 96.38 92 ILE A N 1
ATOM 705 C CA . ILE A 1 92 ? 6.561 44.103 -24.289 1.00 96.38 92 ILE A CA 1
ATOM 706 C C . ILE A 1 92 ? 6.916 44.600 -25.692 1.00 96.38 92 ILE A C 1
ATOM 708 O O . ILE A 1 92 ? 6.795 43.862 -26.665 1.00 96.38 92 ILE A O 1
ATOM 712 N N . ALA A 1 93 ? 7.404 45.836 -25.802 1.00 95.69 93 ALA A N 1
ATOM 713 C CA . ALA A 1 93 ? 7.802 46.422 -27.085 1.00 95.69 93 ALA A CA 1
ATOM 714 C C . ALA A 1 93 ? 8.861 45.573 -27.818 1.00 95.69 93 ALA A C 1
ATOM 716 O O . ALA A 1 93 ? 9.943 45.331 -27.275 1.00 95.69 93 ALA A O 1
ATOM 717 N N . SER A 1 94 ? 8.588 45.205 -29.076 1.00 95.56 94 SER A N 1
ATOM 718 C CA . SER A 1 94 ? 9.532 44.445 -29.910 1.00 95.56 94 SER A CA 1
ATOM 719 C C . SER A 1 94 ? 10.635 45.324 -30.512 1.00 95.56 94 SER A C 1
ATOM 721 O O . SER A 1 94 ? 11.760 44.873 -30.726 1.00 95.56 94 SER A O 1
ATOM 723 N N . GLY A 1 95 ? 10.320 46.603 -30.756 1.00 95.31 95 GLY A N 1
ATOM 724 C CA . GLY A 1 95 ? 11.179 47.534 -31.492 1.00 95.31 95 GLY A CA 1
ATOM 725 C C . GLY A 1 95 ? 11.039 47.459 -33.018 1.00 95.31 95 GLY A C 1
ATOM 726 O O . GLY A 1 95 ? 11.789 48.157 -33.705 1.00 95.31 95 GLY A O 1
ATOM 727 N N . PHE A 1 96 ? 10.089 46.670 -33.526 1.00 96.44 96 PHE A N 1
ATOM 728 C CA . PHE A 1 96 ? 9.782 46.479 -34.946 1.00 96.44 96 PHE A CA 1
ATOM 729 C C . PHE A 1 96 ? 8.334 46.885 -35.278 1.00 96.44 96 PHE A C 1
ATOM 731 O O . PHE A 1 96 ? 7.535 47.055 -34.365 1.00 96.44 96 PHE A O 1
ATOM 738 N N . ASP A 1 97 ? 8.039 47.061 -36.572 1.00 94.75 97 ASP A N 1
ATOM 739 C CA . ASP A 1 97 ? 6.708 47.381 -37.132 1.00 94.75 97 ASP A CA 1
ATOM 740 C C . ASP A 1 97 ? 6.016 46.058 -37.505 1.00 94.75 97 ASP A C 1
ATOM 742 O O . ASP A 1 97 ? 6.066 45.614 -38.653 1.00 94.75 97 ASP A O 1
ATOM 746 N N . LEU A 1 98 ? 5.481 45.346 -36.507 1.00 93.50 98 LEU A N 1
ATOM 747 C CA . LEU A 1 98 ? 5.048 43.947 -36.677 1.00 93.50 98 LEU A CA 1
ATOM 748 C C . LEU A 1 98 ? 3.707 43.815 -37.422 1.00 93.50 98 LEU A C 1
ATOM 750 O O . LEU A 1 98 ? 3.384 42.740 -37.952 1.00 93.50 98 LEU A O 1
ATOM 754 N N . ASP A 1 99 ? 2.926 44.894 -37.481 1.00 91.88 99 ASP A N 1
ATOM 755 C CA . ASP A 1 99 ? 1.672 44.985 -38.233 1.00 91.88 99 ASP A CA 1
ATOM 756 C C . ASP A 1 99 ? 1.823 45.667 -39.609 1.00 91.88 99 ASP A C 1
ATOM 758 O O . ASP A 1 99 ? 0.857 45.734 -40.376 1.00 91.88 99 ASP A O 1
ATOM 762 N N . ASN A 1 100 ? 3.040 46.100 -39.966 1.00 92.00 100 ASN A N 1
ATOM 763 C CA . ASN A 1 100 ? 3.380 46.772 -41.221 1.00 92.00 100 ASN A CA 1
ATOM 764 C C . ASN A 1 100 ? 2.542 48.042 -41.492 1.00 92.00 100 ASN A C 1
ATOM 766 O O . ASN A 1 100 ? 2.276 48.396 -42.654 1.00 92.00 100 ASN A O 1
ATOM 770 N N . ASN A 1 101 ? 2.119 48.758 -40.445 1.00 91.06 101 ASN A N 1
ATOM 771 C CA . ASN A 1 101 ? 1.346 49.994 -40.578 1.00 91.06 101 ASN A CA 1
ATOM 772 C C . ASN A 1 101 ? 2.215 51.219 -40.951 1.00 91.06 101 ASN A C 1
ATOM 774 O O . ASN A 1 101 ? 1.685 52.251 -41.393 1.00 91.06 101 ASN A O 1
ATOM 778 N N . GLY A 1 102 ? 3.544 51.091 -40.867 1.00 93.00 102 GLY A N 1
ATOM 779 C CA . GLY A 1 102 ? 4.532 52.108 -41.223 1.00 93.00 102 GLY A CA 1
ATOM 780 C C . GLY A 1 102 ? 5.038 52.957 -40.052 1.00 93.00 102 GLY A C 1
ATOM 781 O O . GLY A 1 102 ? 5.782 53.923 -40.289 1.00 93.00 102 GLY A O 1
ATOM 782 N N . GLU A 1 103 ? 4.645 52.644 -38.820 1.00 93.75 103 GLU A N 1
ATOM 783 C CA . GLU A 1 103 ? 5.093 53.269 -37.576 1.00 93.75 103 GLU A CA 1
ATOM 784 C C . GLU A 1 103 ? 5.697 52.205 -36.641 1.00 93.75 103 GLU A C 1
ATOM 786 O O . GLU A 1 103 ? 5.348 51.044 -36.718 1.00 93.75 103 GLU A O 1
ATOM 791 N N . ILE A 1 104 ? 6.651 52.603 -35.790 1.00 95.94 104 ILE A N 1
ATOM 792 C CA . ILE A 1 104 ? 7.175 51.745 -34.712 1.00 95.94 104 ILE A CA 1
ATOM 793 C C . ILE A 1 104 ? 6.857 52.450 -33.397 1.00 95.94 104 ILE A C 1
ATOM 795 O O . ILE A 1 104 ? 7.408 53.527 -33.118 1.00 95.94 104 ILE A O 1
ATOM 799 N N . VAL A 1 105 ? 5.984 51.861 -32.589 1.00 94.94 105 VAL A N 1
ATOM 800 C CA . VAL A 1 105 ? 5.479 52.438 -31.342 1.00 94.94 105 VAL A CA 1
ATOM 801 C C . VAL A 1 105 ? 6.040 51.668 -30.146 1.00 94.94 105 VAL A C 1
ATOM 803 O O . VAL A 1 105 ? 5.615 50.572 -29.824 1.00 94.94 105 VAL A O 1
ATOM 806 N N . THR A 1 106 ? 6.999 52.264 -29.426 1.00 95.31 106 THR A N 1
ATOM 807 C CA . THR A 1 106 ? 7.676 51.606 -28.283 1.00 95.31 106 THR A CA 1
ATOM 808 C C . THR A 1 106 ? 7.369 52.232 -26.920 1.00 95.31 106 THR A C 1
ATOM 810 O O . THR A 1 106 ? 8.046 51.924 -25.939 1.00 95.31 106 THR A O 1
ATOM 813 N N . ILE A 1 107 ? 6.419 53.166 -26.841 1.00 94.31 107 ILE A N 1
ATOM 814 C CA . ILE A 1 107 ? 6.026 53.819 -25.585 1.00 94.31 107 ILE A CA 1
ATOM 815 C C . ILE A 1 107 ? 4.674 53.234 -25.150 1.00 94.31 107 ILE A C 1
ATOM 817 O O . ILE A 1 107 ? 3.714 53.449 -25.894 1.00 94.31 107 ILE A O 1
ATOM 821 N N . PRO A 1 108 ? 4.584 52.558 -23.983 1.00 93.75 108 PRO A N 1
ATOM 822 C CA . PRO A 1 108 ? 3.327 52.015 -23.466 1.00 93.75 108 PRO A CA 1
ATOM 823 C C . PRO A 1 108 ? 2.184 53.037 -23.479 1.00 93.75 108 PRO A C 1
ATOM 825 O O . PRO A 1 108 ? 2.422 54.242 -23.341 1.00 93.75 108 PRO A O 1
ATOM 828 N N . GLU A 1 109 ? 0.961 52.546 -23.657 1.00 90.69 109 GLU A N 1
ATOM 829 C CA . GLU A 1 109 ? -0.307 53.291 -23.664 1.00 90.69 109 GLU A CA 1
ATOM 830 C C . GLU A 1 109 ? -0.418 54.336 -24.798 1.00 90.69 109 GLU A C 1
ATOM 832 O O . GLU A 1 109 ? -1.304 55.196 -24.815 1.00 90.69 109 GLU A O 1
ATOM 837 N N . THR A 1 110 ? 0.492 54.290 -25.778 1.00 92.56 110 THR A N 1
ATOM 838 C CA . THR A 1 110 ? 0.415 55.113 -26.991 1.00 92.56 110 THR A CA 1
ATOM 839 C C . THR A 1 110 ? -0.427 54.390 -28.046 1.00 92.56 110 THR A C 1
ATOM 841 O O . THR A 1 110 ? -0.206 53.202 -28.259 1.00 92.56 110 THR A O 1
ATOM 844 N N . PRO A 1 111 ? -1.347 55.066 -28.768 1.00 91.00 111 PRO A N 1
ATOM 845 C CA . PRO A 1 111 ? -2.111 54.421 -29.835 1.00 91.00 111 PRO A CA 1
ATOM 846 C C . PRO A 1 111 ? -1.195 53.717 -30.845 1.00 91.00 111 PRO A C 1
ATOM 848 O O . PRO A 1 111 ? -0.281 54.351 -31.371 1.00 91.00 111 PRO A O 1
ATOM 851 N N . GLY A 1 112 ? -1.453 52.432 -31.096 1.00 88.75 112 GLY A N 1
ATOM 852 C CA . GLY A 1 112 ? -0.628 51.572 -31.952 1.00 88.75 112 GLY A CA 1
ATOM 853 C C . GLY A 1 112 ? 0.420 50.734 -31.208 1.00 88.75 112 GLY A C 1
ATOM 854 O O . GLY A 1 112 ? 0.988 49.842 -31.818 1.00 88.75 112 GLY A O 1
ATOM 855 N N . TYR A 1 113 ? 0.646 50.954 -29.905 1.00 93.88 113 TYR A N 1
ATOM 856 C CA . TYR A 1 113 ? 1.666 50.234 -29.126 1.00 93.88 113 TYR A CA 1
ATOM 857 C C . TYR A 1 113 ? 1.488 48.712 -29.146 1.00 93.88 113 TYR A C 1
ATOM 859 O O . TYR A 1 113 ? 2.443 47.994 -29.431 1.00 93.88 113 TYR A O 1
ATOM 867 N N . GLY A 1 114 ? 0.269 48.221 -28.902 1.00 92.06 114 GLY A N 1
ATOM 868 C CA . GLY A 1 114 ? 0.002 46.782 -28.894 1.00 92.06 114 GLY A CA 1
ATOM 869 C C . GLY A 1 114 ? 0.280 46.085 -30.230 1.00 92.06 114 GLY A C 1
ATOM 870 O O . GLY A 1 114 ? 0.639 44.913 -30.224 1.00 92.06 114 GLY A O 1
ATOM 871 N N . GLY A 1 115 ? 0.180 46.794 -31.362 1.00 92.31 115 GLY A N 1
ATOM 872 C CA . GLY A 1 115 ? 0.472 46.240 -32.692 1.00 92.31 115 GLY A CA 1
ATOM 873 C C . GLY A 1 115 ? 1.952 45.907 -32.919 1.00 92.31 115 GLY A C 1
ATOM 874 O O . GLY A 1 115 ? 2.254 45.032 -33.727 1.00 92.31 115 GLY A O 1
ATOM 875 N N . ASP A 1 116 ? 2.848 46.545 -32.156 1.00 94.56 116 ASP A N 1
ATOM 876 C CA . ASP A 1 116 ? 4.311 46.417 -32.258 1.00 94.56 116 ASP A CA 1
ATOM 877 C C . ASP A 1 116 ? 4.947 45.701 -31.052 1.00 94.56 116 ASP A C 1
ATOM 879 O O . ASP A 1 116 ? 6.176 45.600 -30.934 1.00 94.56 116 ASP A O 1
ATOM 883 N N . ALA A 1 117 ? 4.139 45.215 -30.112 1.00 96.25 117 ALA A N 1
ATOM 884 C CA . ALA A 1 117 ? 4.603 44.416 -28.984 1.00 96.25 117 ALA A CA 1
ATOM 885 C C . ALA A 1 117 ? 4.791 42.936 -29.378 1.00 96.25 117 ALA A C 1
ATOM 887 O O . ALA A 1 117 ? 4.221 42.460 -30.357 1.00 96.25 117 ALA A O 1
ATOM 888 N N . PHE A 1 118 ? 5.601 42.182 -28.622 1.00 96.31 118 PHE A N 1
ATOM 889 C CA . PHE A 1 118 ? 5.802 40.743 -28.865 1.00 96.31 118 PHE A CA 1
ATOM 890 C C . PHE A 1 118 ? 4.493 39.940 -28.764 1.00 96.31 118 PHE A C 1
ATOM 892 O O . PHE A 1 118 ? 4.297 38.983 -29.514 1.00 96.31 118 PHE A O 1
ATOM 899 N N . GLY A 1 119 ? 3.584 40.360 -27.889 1.00 95.69 119 GLY A N 1
ATOM 900 C CA . GLY A 1 119 ? 2.161 40.038 -27.934 1.00 95.69 119 GLY A CA 1
ATOM 901 C C . GLY A 1 119 ? 1.336 41.294 -27.684 1.00 95.69 119 GLY A C 1
ATOM 902 O O . GLY A 1 119 ? 1.818 42.234 -27.044 1.00 95.69 119 GLY A O 1
ATOM 903 N N . PHE A 1 120 ? 0.105 41.327 -28.190 1.00 95.19 120 PHE A N 1
ATOM 904 C CA . PHE A 1 120 ? -0.738 42.515 -28.095 1.00 95.19 120 PHE A CA 1
ATOM 905 C C . PHE A 1 120 ? -1.013 42.898 -26.632 1.00 95.19 120 PHE A C 1
ATOM 907 O O . PHE A 1 120 ? -1.406 42.070 -25.817 1.00 95.19 120 PHE A O 1
ATOM 914 N N . GLY A 1 121 ? -0.787 44.168 -26.308 1.00 94.75 121 GLY A N 1
ATOM 915 C CA . GLY A 1 121 ? -1.047 44.762 -25.002 1.00 94.75 121 GLY A CA 1
ATOM 916 C C . GLY A 1 121 ? -0.553 46.204 -24.983 1.00 94.75 121 GLY A C 1
ATOM 917 O O . GLY A 1 121 ? 0.464 46.519 -25.598 1.00 94.75 121 GLY A O 1
ATOM 918 N N . ASP A 1 122 ? -1.266 47.092 -24.304 1.00 95.00 122 ASP A N 1
ATOM 919 C CA . ASP A 1 122 ? -0.945 48.513 -24.197 1.00 95.00 122 ASP A CA 1
ATOM 920 C C . ASP A 1 122 ? 0.167 48.792 -23.172 1.00 95.00 122 ASP A C 1
ATOM 922 O O . ASP A 1 122 ? 0.799 49.847 -23.220 1.00 95.00 122 ASP A O 1
ATOM 926 N N . PHE A 1 123 ? 0.472 47.851 -22.277 1.00 94.88 123 PHE A N 1
ATOM 927 C CA . PHE A 1 123 ? 1.601 47.930 -21.348 1.00 94.88 123 PHE A CA 1
ATOM 928 C C . PHE A 1 123 ? 2.164 46.536 -21.018 1.00 94.88 123 PHE A C 1
ATOM 930 O O . PHE A 1 123 ? 1.430 45.551 -21.114 1.00 94.88 123 PHE A O 1
ATOM 937 N N . PRO A 1 124 ? 3.449 46.430 -20.616 1.00 95.19 124 PRO A N 1
ATOM 938 C CA . PRO A 1 124 ? 4.057 45.147 -20.271 1.00 95.19 124 PRO A CA 1
ATOM 939 C C . PRO A 1 124 ? 3.283 44.420 -19.169 1.00 95.19 124 PRO A C 1
ATOM 941 O O . PRO A 1 124 ? 3.122 44.970 -18.080 1.00 95.19 124 PRO A O 1
ATOM 944 N N . GLY A 1 125 ? 2.854 43.190 -19.447 1.00 92.25 125 GLY A N 1
ATOM 945 C CA . GLY A 1 125 ? 2.143 42.339 -18.491 1.00 92.25 125 GLY A CA 1
ATOM 946 C C . GLY A 1 125 ? 0.615 42.406 -18.557 1.00 92.25 125 GLY A C 1
ATOM 947 O O . GLY A 1 125 ? -0.028 41.642 -17.845 1.00 92.25 125 GLY A O 1
ATOM 948 N N . GLN A 1 126 ? 0.023 43.256 -19.406 1.00 95.69 126 GLN A N 1
ATOM 949 C CA . GLN A 1 126 ? -1.433 43.265 -19.612 1.00 95.69 126 GLN A CA 1
ATOM 950 C C . GLN A 1 126 ? -1.924 41.898 -20.120 1.00 95.69 126 GLN A C 1
ATOM 952 O O . GLN A 1 126 ? -1.253 41.310 -20.961 1.00 95.69 126 GLN A O 1
ATOM 957 N N . TYR A 1 127 ? -3.072 41.391 -19.666 1.00 95.00 127 TYR A N 1
ATOM 958 C CA . TYR A 1 127 ? -3.600 40.068 -20.079 1.00 95.00 127 TYR A CA 1
ATOM 959 C C . TYR A 1 127 ? -2.697 38.870 -19.713 1.00 95.00 127 TYR A C 1
ATOM 961 O O . TYR A 1 127 ? -2.610 37.892 -20.460 1.00 95.00 127 TYR A O 1
ATOM 969 N N . GLY A 1 128 ? -1.971 38.960 -18.598 1.00 95.62 128 GLY A N 1
ATOM 970 C CA . GLY A 1 128 ? -1.114 37.883 -18.103 1.00 95.62 128 GLY A CA 1
ATOM 971 C C . GLY A 1 128 ? -1.889 36.666 -17.578 1.00 95.62 128 GLY A C 1
ATOM 972 O O . GLY A 1 128 ? -3.063 36.452 -17.892 1.00 95.62 128 GLY A O 1
ATOM 973 N N . MET A 1 129 ? -1.195 35.848 -16.788 1.00 97.44 129 MET A N 1
ATOM 974 C CA . MET A 1 129 ? -1.722 34.619 -16.191 1.00 97.44 129 MET A CA 1
ATOM 975 C C . MET A 1 129 ? -1.221 34.478 -14.751 1.00 97.44 129 MET A C 1
ATOM 977 O O . MET A 1 129 ? -0.167 35.019 -14.406 1.00 97.44 129 MET A O 1
ATOM 981 N N . VAL A 1 130 ? -1.950 33.728 -13.928 1.00 98.12 130 VAL A N 1
ATOM 982 C CA . VAL A 1 130 ? -1.526 33.329 -12.577 1.00 98.12 130 VAL A CA 1
ATOM 983 C C . VAL A 1 130 ? -2.062 31.935 -12.254 1.00 98.12 130 VAL A C 1
ATOM 985 O O . VAL A 1 130 ? -3.196 31.619 -12.611 1.00 98.12 130 VAL A O 1
ATOM 988 N N . ILE A 1 131 ? -1.247 31.115 -11.588 1.00 98.62 131 ILE A N 1
ATOM 989 C CA . ILE A 1 131 ? -1.651 29.820 -11.031 1.00 98.62 131 ILE A CA 1
ATOM 990 C C . ILE A 1 131 ? -1.826 29.964 -9.521 1.00 98.62 131 ILE A C 1
ATOM 992 O O . ILE A 1 131 ? -0.960 30.524 -8.848 1.00 98.62 131 ILE A O 1
ATOM 996 N N . TYR A 1 132 ? -2.922 29.422 -9.006 1.00 98.62 132 TYR A N 1
ATOM 997 C CA . TYR A 1 132 ? -3.174 29.207 -7.586 1.00 98.62 132 TYR A CA 1
ATOM 998 C C . TYR A 1 132 ? -3.294 27.704 -7.326 1.00 98.62 132 TYR A C 1
ATOM 1000 O O . TYR A 1 132 ? -4.061 27.036 -8.016 1.00 98.62 132 TYR A O 1
ATOM 1008 N N . ALA A 1 133 ? -2.556 27.175 -6.353 1.00 97.81 133 ALA A N 1
ATOM 1009 C CA . ALA A 1 133 ? -2.540 25.752 -6.032 1.00 97.81 133 ALA A CA 1
ATOM 1010 C C . ALA A 1 133 ? -2.645 25.507 -4.520 1.00 97.81 133 ALA A C 1
ATOM 1012 O O . ALA A 1 133 ? -2.093 26.253 -3.701 1.00 97.81 133 ALA A O 1
ATOM 1013 N N . LYS A 1 134 ? -3.387 24.458 -4.154 1.00 96.31 134 LYS A N 1
ATOM 1014 C CA . LYS A 1 134 ? -3.413 23.906 -2.791 1.00 96.31 134 LYS A CA 1
ATOM 1015 C C . LYS A 1 134 ? -2.188 23.038 -2.502 1.00 96.31 134 LYS A C 1
ATOM 1017 O O . LYS A 1 134 ? -1.785 22.935 -1.350 1.00 96.31 134 LYS A O 1
ATOM 1022 N N . PHE A 1 135 ? -1.579 22.509 -3.559 1.00 94.81 135 PHE A N 1
ATOM 1023 C CA . PHE A 1 135 ? -0.420 21.624 -3.535 1.00 94.81 135 PHE A CA 1
ATOM 1024 C C . PHE A 1 135 ? 0.903 22.366 -3.785 1.00 94.81 135 PHE A C 1
ATOM 1026 O O . PHE A 1 135 ? 0.890 23.386 -4.490 1.00 94.81 135 PHE A O 1
ATOM 1033 N N . PRO A 1 136 ? 2.034 21.885 -3.229 1.00 95.06 136 PRO A N 1
ATOM 1034 C CA . PRO A 1 136 ? 3.352 22.474 -3.447 1.00 95.06 136 PRO A CA 1
ATOM 1035 C C . PRO A 1 136 ? 3.724 22.589 -4.927 1.00 95.06 136 PRO A C 1
ATOM 1037 O O . PRO A 1 136 ? 3.490 21.679 -5.716 1.00 95.06 136 PRO A O 1
ATOM 1040 N N . ILE A 1 137 ? 4.345 23.714 -5.292 1.00 96.56 137 ILE A N 1
ATOM 1041 C CA . ILE A 1 137 ? 4.944 23.931 -6.615 1.00 96.56 137 ILE A CA 1
ATOM 1042 C C . ILE A 1 137 ? 6.448 23.693 -6.500 1.00 96.56 137 ILE A C 1
ATOM 1044 O O . ILE A 1 137 ? 7.118 24.349 -5.695 1.00 96.56 137 ILE A O 1
ATOM 1048 N N . ILE A 1 138 ? 6.994 22.815 -7.341 1.00 94.38 138 ILE A N 1
ATOM 1049 C CA . ILE A 1 138 ? 8.426 22.502 -7.367 1.00 94.38 138 ILE A CA 1
ATOM 1050 C C . ILE A 1 138 ? 9.149 23.591 -8.169 1.00 94.38 138 ILE A C 1
ATOM 1052 O O . ILE A 1 138 ? 9.533 23.417 -9.322 1.00 94.38 138 ILE A O 1
ATOM 1056 N N . GLU A 1 139 ? 9.323 24.771 -7.562 1.00 91.75 139 GLU A N 1
ATOM 1057 C CA . GLU A 1 139 ? 9.851 25.965 -8.248 1.00 91.75 139 GLU A CA 1
ATOM 1058 C C . GLU A 1 139 ? 11.201 25.741 -8.953 1.00 91.75 139 GLU A C 1
ATOM 1060 O O . GLU A 1 139 ? 11.498 26.421 -9.935 1.00 91.75 139 GLU A O 1
ATOM 1065 N N . ALA A 1 140 ? 12.022 24.809 -8.457 1.00 92.12 140 ALA A N 1
ATOM 1066 C CA . ALA A 1 140 ? 13.327 24.488 -9.031 1.00 92.12 140 ALA A CA 1
ATOM 1067 C C . ALA A 1 140 ? 13.245 23.811 -10.411 1.00 92.12 140 ALA A C 1
ATOM 1069 O O . ALA A 1 140 ? 14.216 23.874 -11.163 1.00 92.12 140 ALA A O 1
ATOM 1070 N N . GLU A 1 141 ? 12.108 23.197 -10.738 1.00 94.19 141 GLU A N 1
ATOM 1071 C CA . GLU A 1 141 ? 11.880 22.446 -11.978 1.00 94.19 141 GLU A CA 1
ATOM 1072 C C . GLU A 1 141 ? 10.957 23.177 -12.956 1.00 94.19 141 GLU A C 1
ATOM 1074 O O . GLU A 1 141 ? 10.738 22.723 -14.076 1.00 94.19 141 GLU A O 1
ATOM 1079 N N . VAL A 1 142 ? 10.444 24.348 -12.571 1.00 98.00 142 VAL A N 1
ATOM 1080 C CA . VAL A 1 142 ? 9.569 25.144 -13.429 1.00 98.00 142 VAL A CA 1
ATOM 1081 C C . VAL A 1 142 ? 10.306 25.612 -14.681 1.00 98.00 142 VAL A C 1
ATOM 1083 O O . VAL A 1 142 ? 11.351 26.265 -14.608 1.00 98.00 142 VAL A O 1
ATOM 1086 N N . ARG A 1 143 ? 9.695 25.383 -15.847 1.00 97.94 143 ARG A N 1
ATOM 1087 C CA . ARG A 1 143 ? 10.227 25.821 -17.143 1.00 97.94 143 ARG A CA 1
ATOM 1088 C C . ARG A 1 143 ? 9.310 26.853 -17.779 1.00 97.94 143 ARG A C 1
ATOM 1090 O O . ARG A 1 143 ? 8.097 26.682 -17.879 1.00 97.94 143 ARG A O 1
ATOM 1097 N N . THR A 1 144 ? 9.898 27.947 -18.259 1.00 98.12 144 THR A N 1
ATOM 1098 C CA . THR A 1 144 ? 9.171 28.989 -18.993 1.00 98.12 144 THR A CA 1
ATOM 1099 C C . THR A 1 144 ? 9.683 29.103 -20.418 1.00 98.12 144 THR A C 1
ATOM 1101 O O . THR A 1 144 ? 10.884 29.050 -20.671 1.00 98.12 144 THR A O 1
ATOM 1104 N N . PHE A 1 145 ? 8.771 29.314 -21.364 1.00 98.06 145 PHE A N 1
ATOM 1105 C CA . PHE A 1 145 ? 9.090 29.393 -22.794 1.00 98.06 145 PHE A CA 1
ATOM 1106 C C . PHE A 1 145 ? 8.708 30.761 -23.371 1.00 98.06 145 PHE A C 1
ATOM 1108 O O . PHE A 1 145 ? 8.213 30.890 -24.498 1.00 98.06 145 PHE A O 1
ATOM 1115 N N . GLN A 1 146 ? 8.905 31.822 -22.585 1.00 96.38 146 GLN A N 1
ATOM 1116 C CA . GLN A 1 146 ? 8.539 33.178 -22.977 1.00 96.38 146 GLN A CA 1
ATOM 1117 C C . GLN A 1 146 ? 9.339 33.621 -24.213 1.00 96.38 146 GLN A C 1
ATOM 1119 O O . GLN A 1 146 ? 8.799 34.276 -25.103 1.00 96.38 146 GLN A O 1
ATOM 1124 N N . LYS A 1 147 ? 10.634 33.303 -24.284 1.00 97.38 147 LYS A N 1
ATOM 1125 C CA . LYS A 1 147 ? 11.580 33.807 -25.296 1.00 97.38 147 LYS A CA 1
ATOM 1126 C C . LYS A 1 147 ? 11.823 32.836 -26.450 1.00 97.38 147 LYS A C 1
ATOM 1128 O O . LYS A 1 147 ? 12.637 33.162 -27.317 1.00 97.38 147 LYS A O 1
ATOM 1133 N N . PHE A 1 148 ? 11.150 31.687 -26.478 1.00 98.19 148 PHE A N 1
ATOM 1134 C CA . PHE A 1 148 ? 11.250 30.734 -27.581 1.00 98.19 148 PHE A CA 1
ATOM 1135 C C . PHE A 1 148 ? 10.872 31.419 -28.907 1.00 98.19 148 PHE A C 1
ATOM 1137 O O . PHE A 1 148 ? 9.836 32.084 -28.987 1.00 98.19 148 PHE A O 1
ATOM 1144 N N . LEU A 1 149 ? 11.728 31.335 -29.931 1.00 98.31 149 LEU A N 1
ATOM 1145 C CA . LEU A 1 149 ? 11.540 32.063 -31.191 1.00 98.31 149 LEU A CA 1
ATOM 1146 C C . LEU A 1 149 ? 10.627 31.295 -32.146 1.00 98.31 149 LEU A C 1
ATOM 1148 O O . LEU A 1 149 ? 10.803 30.100 -32.360 1.00 98.31 149 LEU A O 1
ATOM 1152 N N . TRP A 1 150 ? 9.700 31.996 -32.806 1.00 97.81 150 TRP A N 1
ATOM 1153 C CA . TRP A 1 150 ? 8.753 31.346 -33.723 1.00 97.81 150 TRP A CA 1
ATOM 1154 C C . TRP A 1 150 ? 9.466 30.673 -34.905 1.00 97.81 150 TRP A C 1
ATOM 1156 O O . TRP A 1 150 ? 9.138 29.557 -35.295 1.00 97.81 150 TRP A O 1
ATOM 1166 N N . GLN A 1 151 ? 10.513 31.310 -35.433 1.00 97.06 151 GLN A N 1
ATOM 1167 C CA . GLN A 1 151 ? 11.301 30.756 -36.538 1.00 97.06 151 GLN A CA 1
ATOM 1168 C C . GLN A 1 151 ? 12.089 29.481 -36.186 1.00 97.06 151 GLN A C 1
ATOM 1170 O O . GLN A 1 151 ? 12.519 28.784 -37.106 1.00 97.06 151 GLN A O 1
ATOM 1175 N N . ASP A 1 152 ? 12.310 29.197 -34.897 1.00 97.44 152 ASP A N 1
ATOM 1176 C CA . ASP A 1 152 ? 13.101 28.041 -34.458 1.00 97.44 152 ASP A CA 1
ATOM 1177 C C . ASP A 1 152 ? 12.256 26.759 -34.431 1.00 97.44 152 ASP A C 1
ATOM 1179 O O . ASP A 1 152 ? 12.802 25.655 -34.412 1.00 97.44 152 ASP A O 1
ATOM 1183 N N . MET A 1 153 ? 10.929 26.883 -34.535 1.00 97.69 153 MET A N 1
ATOM 1184 C CA . MET A 1 153 ? 10.037 25.747 -34.716 1.00 97.69 153 MET A CA 1
ATOM 1185 C C . MET A 1 153 ? 10.197 25.133 -36.125 1.00 97.69 153 MET A C 1
ATOM 1187 O O . MET A 1 153 ? 10.003 25.814 -37.144 1.00 97.69 153 MET A O 1
ATOM 1191 N N . PRO A 1 154 ? 10.492 23.823 -36.234 1.00 96.44 154 PRO A N 1
ATOM 1192 C CA . PRO A 1 154 ? 10.597 23.139 -37.512 1.00 96.44 154 PRO A CA 1
ATOM 1193 C C . PRO A 1 154 ? 9.295 23.223 -38.308 1.00 96.44 154 PRO A C 1
ATOM 1195 O O . PRO A 1 154 ? 8.244 22.729 -37.892 1.00 96.44 154 PRO A O 1
ATOM 1198 N N . GLY A 1 155 ? 9.387 23.829 -39.492 1.00 95.81 155 GLY A N 1
ATOM 1199 C CA . GLY A 1 155 ? 8.241 23.986 -40.381 1.00 95.81 155 GLY A CA 1
ATOM 1200 C C . GLY A 1 155 ? 7.169 24.941 -39.855 1.00 95.81 155 GLY A C 1
ATOM 1201 O O . GLY A 1 155 ? 6.019 24.752 -40.237 1.00 95.81 155 GLY A O 1
ATOM 1202 N N . ALA A 1 156 ? 7.536 25.923 -39.018 1.00 96.62 156 ALA A N 1
ATOM 1203 C CA . ALA A 1 156 ? 6.627 26.968 -38.541 1.00 96.62 156 ALA A CA 1
ATOM 1204 C C . ALA A 1 156 ? 5.752 27.550 -39.661 1.00 96.62 156 ALA A C 1
ATOM 1206 O O . ALA A 1 156 ? 6.223 27.830 -40.775 1.00 96.62 156 ALA A O 1
ATOM 1207 N N . LEU A 1 157 ? 4.483 27.770 -39.336 1.00 96.44 157 LEU A N 1
ATOM 1208 C CA . LEU A 1 157 ? 3.454 28.304 -40.210 1.00 96.44 157 LEU A CA 1
ATOM 1209 C C . LEU A 1 157 ? 3.579 29.833 -40.308 1.00 96.44 157 LEU A C 1
ATOM 1211 O O . LEU A 1 157 ? 2.691 30.584 -39.941 1.00 96.44 157 LEU A O 1
ATOM 1215 N N . LEU A 1 158 ? 4.714 30.327 -40.807 1.00 96.88 158 LEU A N 1
ATOM 1216 C CA . LEU A 1 158 ? 4.970 31.769 -40.878 1.00 96.88 158 LEU A CA 1
ATOM 1217 C C . LEU A 1 158 ? 4.065 32.472 -41.920 1.00 96.88 158 LEU A C 1
ATOM 1219 O O . LEU A 1 158 ? 3.989 32.015 -43.070 1.00 96.88 158 LEU A O 1
ATOM 1223 N N . PRO A 1 159 ? 3.454 33.626 -41.584 1.00 95.50 159 PRO A N 1
ATOM 1224 C CA . PRO A 1 159 ? 2.522 34.327 -42.461 1.00 95.50 159 PRO A CA 1
ATOM 1225 C C . PRO A 1 159 ? 3.226 35.000 -43.647 1.00 95.50 159 PRO A C 1
ATOM 1227 O O . PRO A 1 159 ? 4.402 35.389 -43.607 1.00 95.50 159 PRO A O 1
ATOM 1230 N N . VAL A 1 160 ? 2.476 35.174 -44.736 1.00 94.69 160 VAL A N 1
ATOM 1231 C CA . VAL A 1 160 ? 2.941 35.805 -45.979 1.00 94.69 160 VAL A CA 1
ATOM 1232 C C . VAL A 1 160 ? 1.991 36.917 -46.404 1.00 94.69 160 VAL A C 1
ATOM 1234 O O . VAL A 1 160 ? 0.787 36.831 -46.195 1.00 94.69 160 VAL A O 1
ATOM 1237 N N . ASP A 1 161 ? 2.505 37.948 -47.076 1.00 91.88 161 ASP A N 1
ATOM 1238 C CA . ASP A 1 161 ? 1.647 38.974 -47.675 1.00 91.88 161 ASP A CA 1
ATOM 1239 C C . ASP A 1 161 ? 0.801 38.343 -48.802 1.00 91.88 161 ASP A C 1
ATOM 1241 O O . ASP A 1 161 ? 1.354 37.920 -49.829 1.00 91.88 161 ASP A O 1
ATOM 1245 N N . PRO A 1 162 ? -0.538 38.328 -48.685 1.00 89.81 162 PRO A N 1
ATOM 1246 C CA . PRO A 1 162 ? -1.426 37.645 -49.626 1.00 89.81 162 PRO A CA 1
ATOM 1247 C C . PRO A 1 162 ? -1.409 38.266 -51.033 1.00 89.81 162 PRO A C 1
ATOM 1249 O O . PRO A 1 162 ? -1.807 37.631 -52.013 1.00 89.81 162 PRO A O 1
ATOM 1252 N N . ASN A 1 163 ? -0.935 39.508 -51.175 1.00 90.56 163 ASN A N 1
ATOM 1253 C CA . ASN A 1 163 ? -0.868 40.205 -52.458 1.00 90.56 163 ASN A CA 1
ATOM 1254 C C . ASN A 1 163 ? 0.433 39.935 -53.218 1.00 90.56 163 ASN A C 1
ATOM 1256 O O . ASN A 1 163 ? 0.455 40.030 -54.452 1.00 90.56 163 ASN A O 1
ATOM 1260 N N . THR A 1 164 ? 1.525 39.653 -52.505 1.00 92.31 164 THR A N 1
ATOM 1261 C CA . THR A 1 164 ? 2.870 39.526 -53.090 1.00 92.31 164 THR A CA 1
ATOM 1262 C C . THR A 1 164 ? 3.467 38.128 -52.951 1.00 92.31 164 THR A C 1
ATOM 1264 O O . THR A 1 164 ? 4.328 37.766 -53.758 1.00 92.31 164 THR A O 1
ATOM 1267 N N . GLY A 1 165 ? 2.994 37.336 -51.986 1.00 90.94 165 GLY A N 1
ATOM 1268 C CA . GLY A 1 165 ? 3.542 36.035 -51.605 1.00 90.94 165 GLY A CA 1
ATOM 1269 C C . GLY A 1 165 ? 4.920 36.119 -50.942 1.00 90.94 165 GLY A C 1
ATOM 1270 O O . GLY A 1 165 ? 5.622 35.113 -50.886 1.00 90.94 165 GLY A O 1
ATOM 1271 N N . ALA A 1 166 ? 5.351 37.314 -50.527 1.00 93.25 166 ALA A N 1
ATOM 1272 C CA . ALA A 1 166 ? 6.579 37.500 -49.763 1.00 93.25 166 ALA A CA 1
ATOM 1273 C C . ALA A 1 166 ? 6.337 37.192 -48.278 1.00 93.25 166 ALA A C 1
ATOM 1275 O O . ALA A 1 166 ? 5.206 37.312 -47.812 1.00 93.25 166 ALA A O 1
ATOM 1276 N N . ALA A 1 167 ? 7.394 36.825 -47.548 1.00 94.75 167 ALA A N 1
ATOM 1277 C CA . ALA A 1 167 ? 7.331 36.686 -46.093 1.00 94.75 167 ALA A CA 1
ATOM 1278 C C . ALA A 1 167 ? 6.813 37.986 -45.460 1.00 94.75 167 ALA A C 1
ATOM 1280 O O . ALA A 1 167 ? 7.232 39.069 -45.883 1.00 94.75 167 ALA A O 1
ATOM 1281 N N . TRP A 1 168 ? 5.897 37.867 -44.496 1.00 95.69 168 TRP A N 1
ATOM 1282 C CA . TRP A 1 168 ? 5.344 39.025 -43.794 1.00 95.69 168 TRP A CA 1
ATOM 1283 C C . TRP A 1 168 ? 6.401 39.711 -42.925 1.00 95.69 168 TRP A C 1
ATOM 1285 O O . TRP A 1 168 ? 6.563 40.928 -42.987 1.00 95.69 168 TRP A O 1
ATOM 1295 N N . TYR A 1 169 ? 7.147 38.903 -42.170 1.00 96.00 169 TYR A N 1
ATOM 1296 C CA . TYR A 1 169 ? 8.253 39.344 -41.332 1.00 96.00 169 TYR A CA 1
ATOM 1297 C C . TYR A 1 169 ? 9.585 39.252 -42.083 1.00 96.00 169 TYR A C 1
ATOM 1299 O O . TYR A 1 169 ? 9.850 38.317 -42.847 1.00 96.00 169 TYR A O 1
ATOM 1307 N N . SER A 1 170 ? 10.448 40.231 -41.849 1.00 95.19 170 SER A N 1
ATOM 1308 C CA . SER A 1 170 ? 11.838 40.231 -42.287 1.00 95.19 170 SER A CA 1
ATOM 1309 C C . SER A 1 170 ? 12.698 39.258 -41.469 1.00 95.19 170 SER A C 1
ATOM 1311 O O . SER A 1 170 ? 12.344 38.853 -40.365 1.00 95.19 170 SER A O 1
ATOM 1313 N N . GLU A 1 171 ? 13.882 38.915 -41.989 1.00 95.44 171 GLU A N 1
ATOM 1314 C CA . GLU A 1 171 ? 14.850 38.068 -41.269 1.00 95.44 171 GLU A CA 1
ATOM 1315 C C . GLU A 1 171 ? 15.294 38.684 -39.925 1.00 95.44 171 GLU A C 1
ATOM 1317 O O . GLU A 1 171 ? 15.621 37.953 -38.997 1.00 95.44 171 GLU A O 1
ATOM 1322 N N . GLU A 1 172 ? 15.318 40.018 -39.808 1.00 96.19 172 GLU A N 1
ATOM 1323 C CA . GLU A 1 172 ? 15.694 40.708 -38.564 1.00 96.19 172 GLU A CA 1
ATOM 1324 C C . GLU A 1 172 ? 14.565 40.663 -37.524 1.00 96.19 172 GLU A C 1
ATOM 1326 O O . GLU A 1 172 ? 14.842 40.489 -36.340 1.00 96.19 172 GLU A O 1
ATOM 1331 N N . GLU A 1 173 ? 13.309 40.754 -37.970 1.00 96.44 173 GLU A N 1
ATOM 1332 C CA . GLU A 1 173 ? 12.127 40.601 -37.113 1.00 96.44 173 GLU A CA 1
ATOM 1333 C C . GLU A 1 173 ? 12.005 39.169 -36.594 1.00 96.44 173 GLU A C 1
ATOM 1335 O O . GLU A 1 173 ? 11.889 38.970 -35.389 1.00 96.44 173 GLU A O 1
ATOM 1340 N N . LEU A 1 174 ? 12.118 38.163 -37.468 1.00 95.69 174 LEU A N 1
ATOM 1341 C CA . LEU A 1 174 ? 12.038 36.750 -37.073 1.00 95.69 174 LEU A CA 1
ATOM 1342 C C . LEU A 1 174 ? 13.151 36.338 -36.102 1.00 95.69 174 LEU A C 1
ATOM 1344 O O . LEU A 1 174 ? 12.907 35.534 -35.208 1.00 95.69 174 LEU A O 1
ATOM 1348 N N . ALA A 1 175 ? 14.338 36.944 -36.206 1.00 96.62 175 ALA A N 1
ATOM 1349 C CA . ALA A 1 175 ? 15.433 36.727 -35.259 1.00 96.62 175 ALA A CA 1
ATOM 1350 C C . ALA A 1 175 ? 15.149 37.234 -33.833 1.00 96.62 175 ALA A C 1
ATOM 1352 O O . ALA A 1 175 ? 15.914 36.929 -32.917 1.00 96.62 175 ALA A O 1
ATOM 1353 N N . ALA A 1 176 ? 14.087 38.019 -33.646 1.00 95.44 176 ALA A N 1
ATOM 1354 C CA . ALA A 1 176 ? 13.650 38.525 -32.351 1.00 95.44 176 ALA A CA 1
ATOM 1355 C C . ALA A 1 176 ? 12.232 38.072 -31.966 1.00 95.44 176 ALA A C 1
ATOM 1357 O O . ALA A 1 176 ? 11.891 38.133 -30.783 1.00 95.44 176 ALA A O 1
ATOM 1358 N N . PHE A 1 177 ? 11.400 37.663 -32.928 1.00 96.62 177 PHE A N 1
ATOM 1359 C CA . PHE A 1 177 ? 9.978 37.428 -32.708 1.00 96.62 177 PHE A CA 1
ATOM 1360 C C . PHE A 1 177 ? 9.714 36.075 -32.038 1.00 96.62 177 PHE A C 1
ATOM 1362 O O . PHE A 1 177 ? 10.085 35.009 -32.534 1.00 96.62 177 PHE A O 1
ATOM 1369 N N . ARG A 1 178 ? 9.079 36.150 -30.869 1.00 97.44 178 ARG A N 1
ATOM 1370 C CA . ARG A 1 178 ? 8.812 35.022 -29.972 1.00 97.44 178 ARG A CA 1
ATOM 1371 C C . ARG A 1 178 ? 7.547 34.291 -30.414 1.00 97.44 178 ARG A C 1
ATOM 1373 O O . ARG A 1 178 ? 6.608 34.949 -30.854 1.00 97.44 178 ARG A O 1
ATOM 1380 N N . LEU A 1 179 ? 7.502 32.969 -30.270 1.00 98.00 179 LEU A N 1
ATOM 1381 C CA . LEU A 1 179 ? 6.310 32.173 -30.569 1.00 98.00 179 LEU A CA 1
ATOM 1382 C C . LEU A 1 179 ? 5.161 32.571 -29.642 1.00 98.00 179 LEU A C 1
ATOM 1384 O O . LEU A 1 179 ? 4.155 33.086 -30.113 1.00 98.00 179 LEU A O 1
ATOM 1388 N N . SER A 1 180 ? 5.361 32.436 -28.331 1.00 97.06 180 SER A N 1
ATOM 1389 C CA . SER A 1 180 ? 4.357 32.762 -27.318 1.00 97.06 180 SER A CA 1
ATOM 1390 C C . SER A 1 180 ? 3.937 34.235 -27.399 1.00 97.06 180 SER A C 1
ATOM 1392 O O . SER A 1 180 ? 4.774 35.134 -27.329 1.00 97.06 180 SER A O 1
ATOM 1394 N N . SER A 1 181 ? 2.646 34.509 -27.513 1.00 95.25 181 SER A N 1
ATOM 1395 C CA . SER A 1 181 ? 2.051 35.846 -27.462 1.00 95.25 181 SER A CA 1
ATOM 1396 C C . SER A 1 181 ? 1.889 36.327 -26.020 1.00 95.25 181 SER A C 1
ATOM 1398 O O . SER A 1 181 ? 2.155 37.494 -25.731 1.00 95.25 181 SER A O 1
ATOM 1400 N N . LYS A 1 182 ? 1.546 35.415 -25.105 1.00 95.62 182 LYS A N 1
ATOM 1401 C CA . LYS A 1 182 ? 1.622 35.605 -23.652 1.00 95.62 182 LYS A CA 1
ATOM 1402 C C . LYS A 1 182 ? 2.829 34.846 -23.098 1.00 95.62 182 LYS A C 1
ATOM 1404 O O . LYS A 1 182 ? 3.920 35.408 -23.024 1.00 95.62 182 LYS A O 1
ATOM 1409 N N . SER A 1 183 ? 2.665 33.566 -22.775 1.00 95.19 183 SER A N 1
ATOM 1410 C CA . SER A 1 183 ? 3.744 32.637 -22.425 1.00 95.19 183 SER A CA 1
ATOM 1411 C C . SER A 1 183 ? 3.233 31.191 -22.475 1.00 95.19 183 SER A C 1
ATOM 1413 O O . SER A 1 183 ? 2.022 30.982 -22.448 1.00 95.19 183 SER A O 1
ATOM 1415 N N . HIS A 1 184 ? 4.157 30.230 -22.501 1.00 98.38 184 HIS A N 1
ATOM 1416 C CA . HIS A 1 184 ? 3.916 28.842 -22.090 1.00 98.38 184 HIS A CA 1
ATOM 1417 C C . HIS A 1 184 ? 4.735 28.576 -20.826 1.00 98.38 184 HIS A C 1
ATOM 1419 O O . HIS A 1 184 ? 5.889 29.027 -20.761 1.00 98.38 184 HIS A O 1
ATOM 1425 N N . TRP A 1 185 ? 4.153 27.882 -19.851 1.00 98.50 185 TRP A N 1
ATOM 1426 C CA . TRP A 1 185 ? 4.836 27.424 -18.639 1.00 98.50 185 TRP A CA 1
ATOM 1427 C C . TRP A 1 185 ? 4.581 25.933 -18.432 1.00 98.50 185 TRP A C 1
ATOM 1429 O O . TRP A 1 185 ? 3.464 25.467 -18.648 1.00 98.50 185 TRP A O 1
ATOM 1439 N N . ASP A 1 186 ? 5.618 25.225 -18.009 1.00 98.50 186 ASP A N 1
ATOM 1440 C CA . ASP A 1 186 ? 5.528 23.909 -17.391 1.00 98.50 186 ASP A CA 1
ATOM 1441 C C . ASP A 1 186 ? 5.805 24.094 -15.896 1.00 98.50 186 ASP A C 1
ATOM 1443 O O . ASP A 1 186 ? 6.884 24.564 -15.521 1.00 98.50 186 ASP A O 1
ATOM 1447 N N . VAL A 1 187 ? 4.790 23.839 -15.070 1.00 98.50 187 VAL A N 1
ATOM 1448 C CA . VAL A 1 187 ? 4.816 24.072 -13.624 1.00 98.50 187 VAL A CA 1
ATOM 1449 C C . VAL A 1 187 ? 4.544 22.748 -12.908 1.00 98.50 187 VAL A C 1
ATOM 1451 O O . VAL A 1 187 ? 3.377 22.390 -12.742 1.00 98.50 187 VAL A O 1
ATOM 1454 N N . PRO A 1 188 ? 5.591 22.018 -12.489 1.00 97.56 188 PRO A N 1
ATOM 1455 C CA . PRO A 1 188 ? 5.428 20.780 -11.738 1.00 97.56 188 PRO A CA 1
ATOM 1456 C C . PRO A 1 188 ? 4.844 21.056 -10.349 1.00 97.56 188 PRO A C 1
ATOM 1458 O O . PRO A 1 188 ? 5.305 21.957 -9.634 1.00 97.56 188 PRO A O 1
ATOM 1461 N N . ILE A 1 189 ? 3.826 20.286 -9.978 1.00 96.38 189 ILE A N 1
ATOM 1462 C CA . ILE A 1 189 ? 3.250 20.261 -8.631 1.00 96.38 189 ILE A CA 1
ATOM 1463 C C . ILE A 1 189 ? 3.395 18.868 -8.033 1.00 96.38 189 ILE A C 1
ATOM 1465 O O . ILE A 1 189 ? 3.372 17.885 -8.768 1.00 96.38 189 ILE A O 1
ATOM 1469 N N . GLU A 1 190 ? 3.496 18.803 -6.712 1.00 88.56 190 GLU A N 1
ATOM 1470 C CA . GLU A 1 190 ? 3.578 17.549 -5.963 1.00 88.56 190 GLU A CA 1
ATOM 1471 C C . GLU A 1 190 ? 2.219 17.240 -5.328 1.00 88.56 190 GLU A C 1
ATOM 1473 O O . GLU A 1 190 ? 1.713 18.027 -4.523 1.00 88.56 190 GLU A O 1
ATOM 1478 N N . VAL A 1 191 ? 1.609 16.123 -5.712 1.00 83.25 191 VAL A N 1
ATOM 1479 C CA . VAL A 1 191 ? 0.331 15.643 -5.178 1.00 83.25 191 VAL A CA 1
ATOM 1480 C C . VAL A 1 191 ? 0.550 14.227 -4.670 1.00 83.25 191 VAL A C 1
ATOM 1482 O O . VAL A 1 191 ? 0.807 13.338 -5.469 1.00 83.25 191 VAL A O 1
ATOM 1485 N N . ASP A 1 192 ? 0.427 14.017 -3.360 1.00 69.38 192 ASP A N 1
ATOM 1486 C CA . ASP A 1 192 ? 0.505 12.688 -2.736 1.00 69.38 192 ASP A CA 1
ATOM 1487 C C . ASP A 1 192 ? 1.770 11.887 -3.142 1.00 69.38 192 ASP A C 1
ATOM 1489 O O . ASP A 1 192 ? 1.723 10.676 -3.344 1.00 69.38 192 ASP A O 1
ATOM 1493 N N . GLY A 1 193 ? 2.912 12.578 -3.273 1.00 67.12 193 GLY A N 1
ATOM 1494 C CA . GLY A 1 193 ? 4.206 12.009 -3.689 1.00 67.12 193 GLY A CA 1
ATOM 1495 C C . GLY A 1 193 ? 4.449 11.983 -5.206 1.00 67.12 193 GLY A C 1
ATOM 1496 O O . GLY A 1 193 ? 5.589 11.830 -5.636 1.00 67.12 193 GLY A O 1
ATOM 1497 N N . GLU A 1 194 ? 3.418 12.216 -6.021 1.00 78.12 194 GLU A N 1
ATOM 1498 C CA . GLU A 1 194 ? 3.500 12.205 -7.484 1.00 78.12 194 GLU A CA 1
ATOM 1499 C C . GLU A 1 194 ? 3.698 13.605 -8.075 1.00 78.12 194 GLU A C 1
ATOM 1501 O O . GLU A 1 194 ? 3.098 14.593 -7.633 1.00 78.12 194 GLU A O 1
ATOM 1506 N N . ILE A 1 195 ? 4.496 13.692 -9.143 1.00 91.25 195 ILE A N 1
ATOM 1507 C CA . ILE A 1 195 ? 4.688 14.938 -9.891 1.00 91.25 195 ILE A CA 1
ATOM 1508 C C . ILE A 1 195 ? 3.674 15.023 -11.029 1.00 91.25 195 ILE A C 1
ATOM 1510 O O . ILE A 1 195 ? 3.667 14.208 -11.951 1.00 91.25 195 ILE A O 1
ATOM 1514 N N . ILE A 1 196 ? 2.869 16.087 -11.022 1.00 96.44 196 ILE A N 1
ATOM 1515 C CA . ILE A 1 196 ? 1.976 16.423 -12.133 1.00 96.44 196 ILE A CA 1
ATOM 1516 C C . ILE A 1 196 ? 2.456 17.713 -12.789 1.00 96.44 196 ILE A C 1
ATOM 1518 O O . ILE A 1 196 ? 2.516 18.775 -12.168 1.00 96.44 196 ILE A O 1
ATOM 1522 N N . HIS A 1 197 ? 2.754 17.651 -14.083 1.00 98.31 197 HIS A N 1
ATOM 1523 C CA . HIS A 1 197 ? 3.144 18.822 -14.860 1.00 98.31 197 HIS A CA 1
ATOM 1524 C C . HIS A 1 197 ? 1.920 19.659 -15.248 1.00 98.31 197 HIS A C 1
ATOM 1526 O O . HIS A 1 197 ? 1.092 19.251 -16.069 1.00 98.31 197 HIS A O 1
ATOM 1532 N N . VAL A 1 198 ? 1.796 20.863 -14.685 1.00 98.62 198 VAL A N 1
ATOM 1533 C CA . VAL A 1 198 ? 0.729 21.809 -15.035 1.00 98.62 198 VAL A CA 1
ATOM 1534 C C . VAL A 1 198 ? 1.189 22.660 -16.219 1.00 98.62 198 VAL A C 1
ATOM 1536 O O . VAL A 1 198 ? 1.914 23.648 -16.071 1.00 98.62 198 VAL A O 1
ATOM 1539 N N . LEU A 1 199 ? 0.772 22.256 -17.420 1.00 98.75 199 LEU A N 1
ATOM 1540 C CA . LEU A 1 199 ? 1.178 22.857 -18.689 1.00 98.75 199 LEU A CA 1
ATOM 1541 C C . LEU A 1 199 ? 0.207 23.975 -19.078 1.00 98.75 199 LEU A C 1
ATOM 1543 O O . LEU A 1 199 ? -0.881 23.730 -19.604 1.00 98.75 199 LEU A O 1
ATOM 1547 N N . VAL A 1 200 ? 0.588 25.227 -18.830 1.00 98.44 200 VAL A N 1
ATOM 1548 C CA . VAL A 1 200 ? -0.317 26.371 -19.013 1.00 98.44 200 VAL A CA 1
ATOM 1549 C C . VAL A 1 200 ? 0.087 27.283 -20.157 1.00 98.44 200 VAL A C 1
ATOM 1551 O O . VAL A 1 200 ? 1.264 27.601 -20.355 1.00 98.44 200 VAL A O 1
ATOM 1554 N N . SER A 1 201 ? -0.906 27.759 -20.905 1.00 97.44 201 SER A N 1
ATOM 1555 C CA . SER A 1 201 ? -0.699 28.787 -21.924 1.00 97.44 201 SER A CA 1
ATOM 1556 C C . SER A 1 201 ? -1.942 29.643 -22.142 1.00 97.44 201 SER A C 1
ATOM 1558 O O . SER A 1 201 ? -3.042 29.316 -21.703 1.00 97.44 201 SER A O 1
ATOM 1560 N N . HIS A 1 202 ? -1.741 30.771 -22.819 1.00 97.25 202 HIS A N 1
ATOM 1561 C CA . HIS A 1 202 ? -2.817 31.615 -23.331 1.00 97.25 202 HIS A CA 1
ATOM 1562 C C . HIS A 1 202 ? -2.429 32.117 -24.731 1.00 97.25 202 HIS A C 1
ATOM 1564 O O . HIS A 1 202 ? -1.935 33.245 -24.857 1.00 97.25 202 HIS A O 1
ATOM 1570 N N . PRO A 1 203 ? -2.571 31.278 -25.774 1.00 97.00 203 PRO A N 1
ATOM 1571 C CA . PRO A 1 203 ? -2.308 31.631 -27.166 1.00 97.00 203 PRO A CA 1
ATOM 1572 C C . PRO A 1 203 ? -2.996 32.916 -27.644 1.00 97.00 203 PRO A C 1
ATOM 1574 O O . PRO A 1 203 ? -3.880 33.483 -26.996 1.00 97.00 203 PRO A O 1
ATOM 1577 N N . THR A 1 204 ? -2.569 33.428 -28.796 1.00 96.12 204 THR A N 1
ATOM 1578 C CA . THR A 1 204 ? -3.197 34.605 -29.399 1.00 96.12 204 THR A CA 1
ATOM 1579 C C . THR A 1 204 ? -4.599 34.253 -29.906 1.00 96.12 204 THR A C 1
ATOM 1581 O O . THR A 1 204 ? -4.761 33.184 -30.495 1.00 96.12 204 THR A O 1
ATOM 1584 N N . PRO A 1 205 ? -5.604 35.137 -29.767 1.00 95.25 205 PRO A N 1
ATOM 1585 C CA . PRO A 1 205 ? -6.853 34.998 -30.509 1.00 95.25 205 PRO A CA 1
ATOM 1586 C C . PRO A 1 205 ? -6.559 34.940 -32.011 1.00 95.25 205 PRO A C 1
ATOM 1588 O O . PRO A 1 205 ? -5.777 35.779 -32.461 1.00 95.25 205 PRO A O 1
ATOM 1591 N N . PRO A 1 206 ? -7.161 34.027 -32.797 1.00 93.75 206 PRO A N 1
ATOM 1592 C CA . PRO A 1 206 ? -6.849 33.832 -34.218 1.00 93.75 206 PRO A CA 1
ATOM 1593 C C . PRO A 1 206 ? -7.416 34.930 -35.136 1.00 93.75 206 PRO A C 1
ATOM 1595 O O . PRO A 1 206 ? -7.338 34.833 -36.354 1.00 93.75 206 PRO A O 1
ATOM 1598 N N . VAL A 1 207 ? -7.992 35.984 -34.559 1.00 89.88 207 VAL A N 1
ATOM 1599 C CA . VAL A 1 207 ? -8.674 37.085 -35.250 1.00 89.88 207 VAL A CA 1
ATOM 1600 C C . VAL A 1 207 ? -7.969 38.425 -34.980 1.00 89.88 207 VAL A C 1
ATOM 1602 O O . VAL A 1 207 ? -6.931 38.473 -34.329 1.00 89.88 207 VAL A O 1
ATOM 1605 N N . PHE A 1 208 ? -8.538 39.544 -35.446 1.00 89.12 208 PHE A N 1
ATOM 1606 C CA . PHE A 1 208 ? -8.009 40.918 -35.298 1.00 89.12 208 PHE A CA 1
ATOM 1607 C C . PHE A 1 208 ? -6.805 41.287 -36.184 1.00 89.12 208 PHE A C 1
ATOM 1609 O O . PHE A 1 208 ? -6.073 42.237 -35.897 1.00 89.12 208 PHE A O 1
ATOM 1616 N N . ASP A 1 209 ? -6.655 40.614 -37.320 1.00 90.19 209 ASP A N 1
ATOM 1617 C CA . ASP A 1 209 ? -5.670 40.913 -38.358 1.00 90.19 209 ASP A CA 1
ATOM 1618 C C . ASP A 1 209 ? -6.275 40.862 -39.780 1.00 90.19 209 ASP A C 1
ATOM 1620 O O . ASP A 1 209 ? -7.496 40.911 -39.969 1.00 90.19 209 ASP A O 1
ATOM 1624 N N . GLY A 1 210 ? -5.426 40.952 -40.807 1.00 91.00 210 GLY A N 1
ATOM 1625 C CA . GLY A 1 210 ? -5.835 40.959 -42.206 1.00 91.00 210 GLY A CA 1
ATOM 1626 C C . GLY A 1 210 ? -5.724 39.589 -42.888 1.00 91.00 210 GLY A C 1
ATOM 1627 O O . GLY A 1 210 ? -5.417 38.584 -42.259 1.00 91.00 210 GLY A O 1
ATOM 1628 N N . PRO A 1 211 ? -5.934 39.524 -44.219 1.00 91.38 211 PRO A N 1
ATOM 1629 C CA . PRO A 1 211 ? -5.904 38.266 -44.975 1.00 91.38 211 PRO A CA 1
ATOM 1630 C C . PRO A 1 211 ? -4.540 37.549 -45.011 1.00 91.38 211 PRO A C 1
ATOM 1632 O O . PRO A 1 211 ? -4.423 36.519 -45.670 1.00 91.38 211 PRO A O 1
ATOM 1635 N N . GLU A 1 212 ? -3.502 38.135 -44.415 1.00 93.12 212 GLU A N 1
ATOM 1636 C CA . GLU A 1 212 ? -2.221 37.493 -44.115 1.00 93.12 212 GLU A CA 1
ATOM 1637 C C . GLU A 1 212 ? -2.291 36.446 -42.990 1.00 93.12 212 GLU A C 1
ATOM 1639 O O . GLU A 1 212 ? -1.382 35.620 -42.926 1.00 93.12 212 GLU A O 1
ATOM 1644 N N . ASP A 1 213 ? -3.336 36.491 -42.151 1.00 94.50 213 ASP A N 1
ATOM 1645 C CA . ASP A 1 213 ? -3.638 35.533 -41.077 1.00 94.50 213 ASP A CA 1
ATOM 1646 C C . ASP A 1 213 ? -2.453 35.274 -40.124 1.00 94.50 213 ASP A C 1
ATOM 1648 O O . ASP A 1 213 ? -1.989 34.153 -39.924 1.00 94.50 213 ASP A O 1
ATOM 1652 N N . ARG A 1 214 ? -1.887 36.347 -39.563 1.00 94.81 214 ARG A N 1
ATOM 1653 C CA . ARG A 1 214 ? -0.765 36.275 -38.610 1.00 94.81 214 ARG A CA 1
ATOM 1654 C C . ARG A 1 214 ? -1.187 35.598 -37.321 1.00 94.81 214 ARG A C 1
ATOM 1656 O O . ARG A 1 214 ? -0.426 34.816 -36.765 1.00 94.81 214 ARG A O 1
ATOM 1663 N N . ASN A 1 215 ? -2.368 35.943 -36.839 1.00 96.50 215 ASN A N 1
ATOM 1664 C CA . ASN A 1 215 ? -2.877 35.514 -35.561 1.00 96.50 215 ASN A CA 1
ATOM 1665 C C . ASN A 1 215 ? -3.376 34.072 -35.626 1.00 96.50 215 ASN A C 1
ATOM 1667 O O . ASN A 1 215 ? -2.997 33.293 -34.757 1.00 96.50 215 ASN A O 1
ATOM 1671 N N . GLY A 1 216 ? -4.115 33.668 -36.666 1.00 96.75 216 GLY A N 1
ATOM 1672 C CA . GLY A 1 216 ? -4.516 32.270 -36.831 1.00 96.75 216 GLY A CA 1
ATOM 1673 C C . GLY A 1 216 ? -3.317 31.343 -37.022 1.00 96.75 216 GLY A C 1
ATOM 1674 O O . GLY A 1 216 ? -3.225 30.301 -36.371 1.00 96.75 216 GLY A O 1
ATOM 1675 N N . THR A 1 217 ? -2.337 31.742 -37.839 1.00 97.31 217 THR A N 1
ATOM 1676 C CA . THR A 1 217 ? -1.128 30.927 -38.039 1.00 97.31 217 THR A CA 1
ATOM 1677 C C . THR A 1 217 ? -0.211 30.863 -36.816 1.00 97.31 217 THR A C 1
ATOM 1679 O O . THR A 1 217 ? 0.404 29.825 -36.571 1.00 97.31 217 THR A O 1
ATOM 1682 N N . ARG A 1 218 ? -0.142 31.931 -36.010 1.00 97.88 218 ARG A N 1
ATOM 1683 C CA . ARG A 1 218 ? 0.589 31.927 -34.736 1.00 97.88 218 ARG A CA 1
ATOM 1684 C C . ARG A 1 218 ? -0.115 31.082 -33.680 1.00 97.88 218 ARG A C 1
ATOM 1686 O O . ARG A 1 218 ? 0.550 30.264 -33.059 1.00 97.88 218 ARG A O 1
ATOM 1693 N N . ASN A 1 219 ? -1.432 31.230 -33.528 1.00 98.44 219 ASN A N 1
ATOM 1694 C CA . ASN A 1 219 ? -2.248 30.432 -32.610 1.00 98.44 219 ASN A CA 1
ATOM 1695 C C . ASN A 1 219 ? -2.071 28.926 -32.875 1.00 98.44 219 ASN A C 1
ATOM 1697 O O . ASN A 1 219 ? -1.821 28.161 -31.948 1.00 98.44 219 ASN A O 1
ATOM 1701 N N . HIS A 1 220 ? -2.090 28.521 -34.151 1.00 98.38 220 HIS A N 1
ATOM 1702 C CA . HIS A 1 220 ? -1.812 27.143 -34.560 1.00 98.38 220 HIS A CA 1
ATOM 1703 C C . HIS A 1 220 ? -0.471 26.620 -34.024 1.00 98.38 220 HIS A C 1
ATOM 1705 O O . HIS A 1 220 ? -0.407 25.509 -33.496 1.00 98.38 220 HIS A O 1
ATOM 1711 N N . ASP A 1 221 ? 0.604 27.397 -34.182 1.00 98.50 221 ASP A N 1
ATOM 1712 C CA . ASP A 1 221 ? 1.944 26.988 -33.758 1.00 98.50 221 ASP A CA 1
ATOM 1713 C C . ASP A 1 221 ? 2.155 27.108 -32.240 1.00 98.50 221 ASP A C 1
ATOM 1715 O O . ASP A 1 221 ? 2.932 26.338 -31.679 1.00 98.50 221 ASP A O 1
ATOM 1719 N N . GLU A 1 222 ? 1.452 28.024 -31.564 1.00 98.56 222 GLU A N 1
ATOM 1720 C CA . GLU A 1 222 ? 1.393 28.081 -30.099 1.00 98.56 222 GLU A CA 1
ATOM 1721 C C . GLU A 1 222 ? 0.737 26.810 -29.539 1.00 98.56 222 GLU A C 1
ATOM 1723 O O . GLU A 1 222 ? 1.318 26.159 -28.684 1.00 98.56 222 GLU A O 1
ATOM 1728 N N . 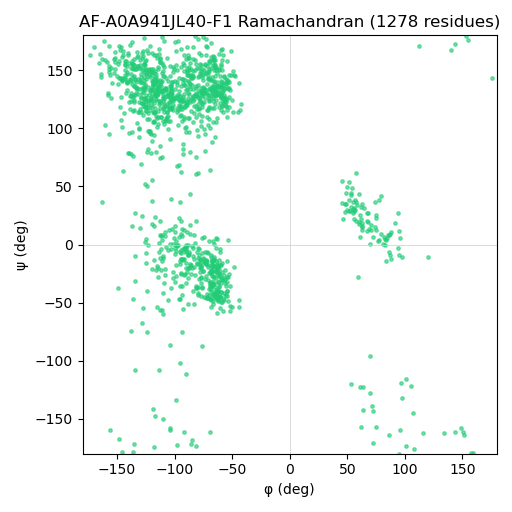ILE A 1 223 ? -0.394 26.358 -30.087 1.00 98.62 223 ILE A N 1
ATOM 1729 C CA . ILE A 1 223 ? -1.024 25.095 -29.657 1.00 98.62 223 ILE A CA 1
ATOM 1730 C C . ILE A 1 223 ? -0.140 23.887 -29.996 1.00 98.62 223 ILE A C 1
ATOM 1732 O O . ILE A 1 223 ? 0.048 22.977 -29.183 1.00 98.62 223 ILE A O 1
ATOM 1736 N N . ARG A 1 224 ? 0.455 23.884 -31.196 1.00 98.31 224 ARG A N 1
ATOM 1737 C CA . ARG A 1 224 ? 1.386 22.833 -31.619 1.00 98.31 224 ARG A CA 1
ATOM 1738 C C . ARG A 1 224 ? 2.590 22.725 -30.684 1.00 98.31 224 ARG A C 1
ATOM 1740 O O . ARG A 1 224 ? 3.122 21.629 -30.538 1.00 98.31 224 ARG A O 1
ATOM 1747 N N . PHE A 1 225 ? 3.021 23.822 -30.059 1.00 98.69 225 PHE A N 1
ATOM 1748 C CA . PHE A 1 225 ? 4.130 23.805 -29.112 1.00 98.69 225 PHE A CA 1
ATOM 1749 C C . PHE A 1 225 ? 3.923 22.741 -28.033 1.00 98.69 225 PHE A C 1
ATOM 1751 O O . PHE A 1 225 ? 4.785 21.880 -27.886 1.00 98.69 225 PHE A O 1
ATOM 1758 N N . PHE A 1 226 ? 2.772 22.738 -27.348 1.00 98.25 226 PHE A N 1
ATOM 1759 C CA . PHE A 1 226 ? 2.493 21.716 -26.339 1.00 98.25 226 PHE A CA 1
ATOM 1760 C C . PHE A 1 226 ? 2.271 20.330 -26.941 1.00 98.25 226 PHE A C 1
ATOM 1762 O O . PHE A 1 226 ? 2.737 19.353 -26.365 1.00 98.25 226 PHE A O 1
ATOM 1769 N N . ALA A 1 227 ? 1.660 20.229 -28.126 1.00 98.19 227 ALA A N 1
ATOM 1770 C CA . ALA A 1 227 ? 1.513 18.941 -28.806 1.00 98.19 227 ALA A CA 1
ATOM 1771 C C . ALA A 1 227 ? 2.873 18.282 -29.109 1.00 98.19 227 ALA A C 1
ATOM 1773 O O . ALA A 1 227 ? 3.024 17.072 -28.942 1.00 98.19 227 ALA A O 1
ATOM 1774 N N . ASP A 1 228 ? 3.869 19.065 -29.532 1.00 98.25 228 ASP A N 1
ATOM 1775 C CA . ASP A 1 228 ? 5.232 18.584 -29.765 1.00 98.25 228 ASP A CA 1
ATOM 1776 C C . ASP A 1 228 ? 5.998 18.403 -28.434 1.00 98.25 228 ASP A C 1
ATOM 1778 O O . ASP A 1 228 ? 6.772 17.456 -28.329 1.00 98.25 228 ASP A O 1
ATOM 1782 N N . TYR A 1 229 ? 5.747 19.234 -27.411 1.00 98.38 229 TYR A N 1
ATOM 1783 C CA . TYR A 1 229 ? 6.383 19.171 -26.082 1.00 98.38 229 TYR A CA 1
ATOM 1784 C C . TYR A 1 229 ? 6.110 17.860 -25.337 1.00 98.38 229 TYR A C 1
ATOM 1786 O O . TYR A 1 229 ? 7.048 17.242 -24.830 1.00 98.38 229 TYR A O 1
ATOM 1794 N N . ILE A 1 230 ? 4.846 17.422 -25.325 1.00 97.75 230 ILE A N 1
ATOM 1795 C CA . ILE A 1 230 ? 4.402 16.195 -24.645 1.00 97.75 230 ILE A CA 1
ATOM 1796 C C . ILE A 1 230 ? 4.686 14.920 -25.445 1.00 97.75 230 ILE A C 1
ATOM 1798 O O . ILE A 1 230 ? 4.497 13.830 -24.928 1.00 97.75 230 ILE A O 1
ATOM 1802 N N . THR A 1 231 ? 5.072 15.024 -26.724 1.00 94.44 231 THR A N 1
ATOM 1803 C CA . THR A 1 231 ? 5.255 13.848 -27.587 1.00 94.44 231 THR A CA 1
ATOM 1804 C C . THR A 1 231 ? 6.734 13.446 -27.640 1.00 94.44 231 THR A C 1
ATOM 1806 O O . THR A 1 231 ? 7.527 14.172 -28.261 1.00 94.44 231 THR A O 1
ATOM 1809 N N . PRO A 1 232 ? 7.120 12.268 -27.108 1.00 86.88 232 PRO A N 1
ATOM 1810 C CA . PRO A 1 232 ? 8.493 11.781 -27.192 1.00 86.88 232 PRO A CA 1
ATOM 1811 C C . PRO A 1 232 ? 9.029 11.775 -28.632 1.00 86.88 232 PRO A C 1
ATOM 1813 O O . PRO A 1 232 ? 8.349 11.381 -29.586 1.00 86.88 232 PRO A O 1
ATOM 1816 N N . GLY A 1 233 ? 10.258 12.266 -28.810 1.00 86.31 233 GLY A N 1
ATOM 1817 C CA . GLY A 1 233 ? 10.928 12.361 -30.112 1.00 86.31 233 GLY A CA 1
ATOM 1818 C C . GLY A 1 233 ? 10.462 13.505 -31.027 1.00 86.31 233 GLY A C 1
ATOM 1819 O O . GLY A 1 233 ? 10.944 13.606 -32.159 1.00 86.31 233 GLY A O 1
ATOM 1820 N N . LYS A 1 234 ? 9.543 14.376 -30.580 1.00 92.62 234 LYS A N 1
ATOM 1821 C CA . LYS A 1 234 ? 9.178 15.622 -31.290 1.00 92.62 234 LYS A CA 1
ATOM 1822 C C . LYS A 1 234 ? 9.645 16.901 -30.592 1.00 92.62 234 LYS A C 1
ATOM 1824 O O . LYS A 1 234 ? 9.630 17.959 -31.219 1.00 92.62 234 LYS A O 1
ATOM 1829 N N . ASN A 1 235 ? 10.101 16.806 -29.348 1.00 91.81 235 ASN A N 1
ATOM 1830 C CA . ASN A 1 235 ? 10.439 17.937 -28.483 1.00 91.81 235 ASN A CA 1
ATOM 1831 C C . ASN A 1 235 ? 11.915 18.400 -28.561 1.00 91.81 235 ASN A C 1
ATOM 1833 O O . ASN A 1 235 ? 12.251 19.432 -27.985 1.00 91.81 235 ASN A O 1
ATOM 1837 N N . ASP A 1 236 ? 12.779 17.732 -29.339 1.00 93.19 236 ASP A N 1
ATOM 1838 C CA . ASP A 1 236 ? 14.228 18.017 -29.456 1.00 93.19 236 ASP A CA 1
ATOM 1839 C C . ASP A 1 236 ? 14.598 19.475 -29.794 1.00 93.19 236 ASP A C 1
ATOM 1841 O O . ASP A 1 236 ? 15.721 19.919 -29.545 1.00 93.19 236 ASP A O 1
ATOM 1845 N N . TYR A 1 237 ? 13.697 20.215 -30.447 1.00 96.38 237 TYR A N 1
ATOM 1846 C CA . TYR A 1 237 ? 13.946 21.595 -30.870 1.00 96.38 237 TYR A CA 1
ATOM 1847 C C . TYR A 1 237 ? 13.507 22.633 -29.829 1.00 96.38 237 TYR A C 1
ATOM 1849 O O . TYR A 1 237 ? 13.835 23.814 -29.972 1.00 96.38 237 TYR A O 1
ATOM 1857 N N . ILE A 1 238 ? 12.747 22.213 -28.817 1.00 98.12 238 ILE A N 1
ATOM 1858 C CA . ILE A 1 238 ? 12.169 23.091 -27.807 1.00 98.12 238 ILE A CA 1
ATOM 1859 C C . ILE A 1 238 ? 13.236 23.394 -26.762 1.00 98.12 238 ILE A C 1
ATOM 1861 O O . ILE A 1 238 ? 13.860 22.478 -26.233 1.00 98.12 238 ILE A O 1
ATOM 1865 N N . TYR A 1 239 ? 13.433 24.680 -26.471 1.00 98.00 239 TYR A N 1
ATOM 1866 C CA . TYR A 1 239 ? 14.307 25.153 -25.404 1.00 98.00 239 TYR A CA 1
ATOM 1867 C C . TYR A 1 239 ? 13.577 26.170 -24.526 1.00 98.00 239 TYR A C 1
ATOM 1869 O O . TYR A 1 239 ? 12.815 26.999 -25.031 1.00 98.00 239 TYR A O 1
ATOM 1877 N N . ASP A 1 240 ? 13.818 26.114 -23.221 1.00 98.06 240 ASP A N 1
ATOM 1878 C CA . ASP A 1 240 ? 13.256 27.073 -22.268 1.00 98.06 240 ASP A CA 1
ATOM 1879 C C . ASP A 1 240 ? 14.061 28.382 -22.192 1.00 98.06 240 ASP A C 1
ATOM 1881 O O . ASP A 1 240 ? 15.067 28.594 -22.876 1.00 98.06 240 ASP A O 1
ATOM 1885 N N . ASP A 1 241 ? 13.600 29.306 -21.354 1.00 97.75 241 ASP A N 1
ATOM 1886 C CA . ASP A 1 241 ? 14.203 30.622 -21.164 1.00 97.75 241 ASP A CA 1
ATOM 1887 C C . ASP A 1 241 ? 15.607 30.596 -20.536 1.00 97.75 241 ASP A C 1
ATOM 1889 O O . ASP A 1 241 ? 16.302 31.625 -20.586 1.00 97.75 241 ASP A O 1
ATOM 1893 N N . GLU A 1 242 ? 16.022 29.455 -19.978 1.00 96.44 242 GLU A N 1
ATOM 1894 C CA . GLU A 1 242 ? 17.373 29.191 -19.472 1.00 96.44 242 GLU A CA 1
ATOM 1895 C C . GLU A 1 242 ? 18.267 28.499 -20.516 1.00 96.44 242 GLU A C 1
ATOM 1897 O O . GLU A 1 242 ? 19.497 28.513 -20.399 1.00 96.44 242 GLU A O 1
ATOM 1902 N N . GLY A 1 243 ? 17.670 28.003 -21.602 1.00 95.88 243 GLY A N 1
ATOM 1903 C CA . GLY A 1 243 ? 18.342 27.358 -22.724 1.00 95.88 243 GLY A CA 1
ATOM 1904 C C . GLY A 1 243 ? 18.471 25.842 -22.581 1.00 95.88 243 GLY A C 1
ATOM 1905 O O . GLY A 1 243 ? 19.313 25.258 -23.269 1.00 95.88 243 GLY A O 1
ATOM 1906 N N . VAL A 1 244 ? 17.680 25.213 -21.706 1.00 95.50 244 VAL A N 1
ATOM 1907 C CA . VAL A 1 244 ? 17.604 23.753 -21.573 1.00 95.50 244 VAL A CA 1
ATOM 1908 C C . VAL A 1 244 ? 16.660 23.205 -22.639 1.00 95.50 244 VAL A C 1
ATOM 1910 O O . VAL A 1 244 ? 15.537 23.689 -22.792 1.00 95.50 244 VAL A O 1
ATOM 1913 N N . PHE A 1 245 ? 17.138 22.212 -23.392 1.00 96.62 245 PHE A N 1
ATOM 1914 C CA . PHE A 1 245 ? 16.402 21.568 -24.482 1.00 96.62 245 PHE A CA 1
ATOM 1915 C C . PHE A 1 245 ? 15.631 20.335 -24.002 1.00 96.62 245 PHE A C 1
ATOM 1917 O O . PHE A 1 245 ? 16.061 19.688 -23.053 1.00 96.62 245 PHE A O 1
ATOM 1924 N N . GLY A 1 246 ? 14.551 19.988 -24.705 1.00 93.06 246 GLY A N 1
ATOM 1925 C CA . GLY A 1 246 ? 13.748 18.783 -24.457 1.00 93.06 246 GLY A CA 1
ATOM 1926 C C . GLY A 1 246 ? 12.347 19.091 -23.930 1.00 93.06 246 GLY A C 1
ATOM 1927 O O . GLY A 1 246 ? 12.038 20.244 -23.604 1.00 93.06 246 GLY A O 1
ATOM 1928 N N . GLY A 1 247 ? 11.507 18.057 -23.865 1.00 93.06 247 GLY A N 1
ATOM 1929 C CA . GLY A 1 247 ? 10.119 18.122 -23.395 1.00 93.06 247 GLY A CA 1
ATOM 1930 C C . GLY A 1 247 ? 9.875 17.290 -22.143 1.00 93.06 247 GLY A C 1
ATOM 1931 O O . GLY A 1 247 ? 10.783 17.180 -21.324 1.00 93.06 247 GLY A O 1
ATOM 1932 N N . LEU A 1 248 ? 8.667 16.741 -22.010 1.00 92.25 248 LEU A N 1
ATOM 1933 C CA . LEU A 1 248 ? 8.359 15.767 -20.962 1.00 92.25 248 LEU A CA 1
ATOM 1934 C C . LEU A 1 248 ? 8.914 14.382 -21.317 1.00 92.25 248 LEU A C 1
ATOM 1936 O O . LEU A 1 248 ? 9.007 14.030 -22.500 1.00 92.25 248 LEU A O 1
ATOM 1940 N N . GLU A 1 249 ? 9.264 13.620 -20.283 1.00 85.12 249 GLU A N 1
ATOM 1941 C CA . GLU A 1 249 ? 9.645 12.211 -20.393 1.00 85.12 249 GLU A CA 1
ATOM 1942 C C . GLU A 1 249 ? 8.428 11.334 -20.741 1.00 85.12 249 GLU A C 1
ATOM 1944 O O . GLU A 1 249 ? 7.270 11.719 -20.546 1.00 85.12 249 GLU A O 1
ATOM 1949 N N . GLU A 1 250 ? 8.680 10.148 -21.298 1.00 83.31 250 GLU A N 1
ATOM 1950 C CA . GLU A 1 250 ? 7.618 9.181 -21.595 1.00 83.31 250 GLU A CA 1
ATOM 1951 C C . GLU A 1 250 ? 6.936 8.728 -20.292 1.00 83.31 250 GLU A C 1
ATOM 1953 O O . GLU A 1 250 ? 7.608 8.387 -19.327 1.00 83.31 250 GLU A O 1
ATOM 1958 N N . GLY A 1 251 ? 5.599 8.751 -20.259 1.00 80.50 251 GLY A N 1
ATOM 1959 C CA . GLY A 1 251 ? 4.813 8.377 -19.075 1.00 80.50 251 GLY A CA 1
ATOM 1960 C C . GLY A 1 251 ? 4.562 9.502 -18.063 1.00 80.50 251 GLY A C 1
ATOM 1961 O O . GLY A 1 251 ? 3.758 9.305 -17.157 1.00 80.50 251 GLY A O 1
ATOM 1962 N N . ALA A 1 252 ? 5.158 10.689 -18.226 1.00 89.12 252 ALA A N 1
ATOM 1963 C CA . ALA A 1 252 ? 4.933 11.808 -17.306 1.00 89.12 252 ALA A CA 1
ATOM 1964 C C . ALA A 1 252 ? 3.443 12.200 -17.215 1.00 89.12 252 ALA A C 1
ATOM 1966 O O . ALA A 1 252 ? 2.778 12.401 -18.238 1.00 89.12 252 ALA A O 1
ATOM 1967 N N . ALA A 1 253 ? 2.927 12.353 -15.992 1.00 94.31 253 ALA A N 1
ATOM 1968 C CA . ALA A 1 253 ? 1.581 12.860 -15.751 1.00 94.31 253 ALA A CA 1
ATOM 1969 C C . ALA A 1 253 ? 1.530 14.378 -15.985 1.00 94.31 253 ALA A C 1
ATOM 1971 O O . ALA A 1 253 ? 2.372 15.135 -15.497 1.00 94.31 253 ALA A O 1
ATOM 1972 N N . PHE A 1 254 ? 0.531 14.851 -16.731 1.00 98.12 254 PHE A N 1
ATOM 1973 C CA . PHE A 1 254 ? 0.378 16.279 -17.006 1.00 98.12 254 PHE A CA 1
ATOM 1974 C C . PHE A 1 254 ? -1.081 16.698 -17.157 1.00 98.12 254 PHE A C 1
ATOM 1976 O O . PHE A 1 254 ? -1.951 15.908 -17.514 1.00 98.12 254 PHE A O 1
ATOM 1983 N N . VAL A 1 255 ? -1.344 17.988 -16.956 1.00 98.69 255 VAL A N 1
ATOM 1984 C CA . VAL A 1 255 ? -2.623 18.619 -17.297 1.00 98.69 255 VAL A CA 1
ATOM 1985 C C . VAL A 1 255 ? -2.349 19.878 -18.107 1.00 98.69 255 VAL A C 1
ATOM 1987 O O . VAL A 1 255 ? -1.754 20.833 -17.608 1.00 98.69 255 VAL A O 1
ATOM 1990 N N . ILE A 1 256 ? -2.800 19.896 -19.364 1.00 98.81 256 ILE A N 1
ATOM 1991 C CA . ILE A 1 256 ? -2.747 21.091 -20.213 1.00 98.81 256 ILE A CA 1
ATOM 1992 C C . ILE A 1 256 ? -3.973 21.946 -19.929 1.00 98.81 256 ILE A C 1
ATOM 1994 O O . ILE A 1 256 ? -5.100 21.466 -20.043 1.00 98.81 256 ILE A O 1
ATOM 1998 N N . MET A 1 257 ? -3.781 23.220 -19.596 1.00 98.25 257 MET A N 1
ATOM 1999 C CA . MET A 1 257 ? -4.901 24.101 -19.269 1.00 98.25 257 MET A CA 1
ATOM 2000 C C . MET A 1 257 ? -4.726 25.541 -19.760 1.00 98.25 257 MET A C 1
ATOM 2002 O O . MET A 1 257 ? -3.619 26.085 -19.784 1.00 98.25 257 MET A O 1
ATOM 2006 N N . GLY A 1 258 ? -5.842 26.164 -20.143 1.00 97.75 258 GLY A N 1
ATOM 2007 C CA . GLY A 1 258 ? -5.901 27.575 -20.528 1.00 97.75 258 GLY A CA 1
ATOM 2008 C C . GLY A 1 258 ? -6.865 27.897 -21.663 1.00 97.75 258 GLY A C 1
ATOM 2009 O O . GLY A 1 258 ? -7.410 27.009 -22.329 1.00 97.75 258 GLY A O 1
ATOM 2010 N N . ASP A 1 259 ? -7.025 29.199 -21.892 1.00 97.81 259 ASP A N 1
ATOM 2011 C CA . ASP A 1 259 ? -7.703 29.767 -23.057 1.00 97.81 259 ASP A CA 1
ATOM 2012 C C . ASP A 1 259 ? -6.823 29.617 -24.309 1.00 97.81 259 ASP A C 1
ATOM 2014 O O . ASP A 1 259 ? -5.941 30.436 -24.592 1.00 97.81 259 ASP A O 1
ATOM 2018 N N . ASN A 1 260 ? -7.070 28.546 -25.063 1.00 97.44 260 ASN A N 1
ATOM 2019 C CA . ASN A 1 260 ? -6.362 28.226 -26.300 1.00 97.44 260 ASN A CA 1
ATOM 2020 C C . ASN A 1 260 ? -6.886 29.008 -27.509 1.00 97.44 260 ASN A C 1
ATOM 2022 O O . ASN A 1 260 ? -6.275 28.944 -28.579 1.00 97.44 260 ASN A O 1
ATOM 2026 N N . ASN A 1 261 ? -7.979 29.768 -27.361 1.00 97.44 261 ASN A N 1
ATOM 2027 C CA . ASN A 1 261 ? -8.551 30.604 -28.416 1.00 97.44 261 ASN A CA 1
ATOM 2028 C C . ASN A 1 261 ? -8.894 29.852 -29.724 1.00 97.44 261 ASN A C 1
ATOM 2030 O O . ASN A 1 261 ? -8.987 30.452 -30.797 1.00 97.44 261 ASN A O 1
ATOM 2034 N N . ALA A 1 262 ? -9.076 28.532 -29.661 1.00 97.38 262 ALA A N 1
ATOM 2035 C CA . ALA A 1 262 ? -9.301 27.694 -30.830 1.00 97.38 262 ALA A CA 1
ATOM 2036 C C . ALA A 1 262 ? -10.443 26.709 -30.585 1.00 97.38 262 ALA A C 1
ATOM 2038 O O . ALA A 1 262 ? -10.335 25.806 -29.758 1.00 97.38 262 ALA A O 1
ATOM 2039 N N . ASP A 1 263 ? -11.510 26.879 -31.358 1.00 97.00 263 ASP A N 1
ATOM 2040 C CA . ASP A 1 263 ? -12.645 25.965 -31.400 1.00 97.00 263 ASP A CA 1
ATOM 2041 C C . ASP A 1 263 ? -12.388 24.818 -32.398 1.00 97.00 263 ASP A C 1
ATOM 2043 O O . ASP A 1 263 ? -11.761 25.048 -33.439 1.00 97.00 263 ASP A O 1
ATOM 2047 N N . PRO A 1 264 ? -12.824 23.576 -32.110 1.00 95.25 264 PRO A N 1
ATOM 2048 C CA . PRO A 1 264 ? -12.569 22.434 -32.982 1.00 95.25 264 PRO A CA 1
ATOM 2049 C C . PRO A 1 264 ? -13.401 22.421 -34.277 1.00 95.25 264 PRO A C 1
ATOM 2051 O O . PRO A 1 264 ? -13.074 21.645 -35.180 1.00 95.25 264 PRO A O 1
ATOM 2054 N N . VAL A 1 265 ? -14.480 23.209 -34.379 1.00 93.56 265 VAL A N 1
ATOM 2055 C CA . VAL A 1 265 ? -15.479 23.098 -35.458 1.00 93.56 265 VAL A CA 1
ATOM 2056 C C . VAL A 1 265 ? -15.921 24.446 -36.047 1.00 93.56 265 VAL A C 1
ATOM 2058 O O . VAL A 1 265 ? -16.001 24.559 -37.273 1.00 93.56 265 VAL A O 1
ATOM 2061 N N . ASP A 1 266 ? -16.239 25.435 -35.215 1.00 92.69 266 ASP A N 1
ATOM 2062 C CA . ASP A 1 266 ? -17.011 26.633 -35.575 1.00 92.69 266 ASP A CA 1
ATOM 2063 C C . ASP A 1 266 ? -16.206 27.945 -35.571 1.00 92.69 266 ASP A C 1
ATOM 2065 O O . ASP A 1 266 ? -16.663 28.945 -36.129 1.00 92.69 266 ASP A O 1
ATOM 2069 N N . GLY A 1 267 ? -15.009 27.951 -34.980 1.00 89.50 267 GLY A N 1
ATOM 2070 C CA . GLY A 1 267 ? -14.165 29.142 -34.840 1.00 89.50 267 GLY A CA 1
ATOM 2071 C C . GLY A 1 267 ? -13.363 29.538 -36.089 1.00 89.50 267 GLY A C 1
ATOM 2072 O O . GLY A 1 267 ? -13.340 28.850 -37.106 1.00 89.50 267 GLY A O 1
ATOM 2073 N N . ASP A 1 268 ? -12.652 30.666 -35.980 1.00 89.31 268 ASP A N 1
ATOM 2074 C CA . ASP A 1 268 ? -11.826 31.254 -37.052 1.00 89.31 268 ASP A CA 1
ATOM 2075 C C . ASP A 1 268 ? -10.336 30.838 -36.988 1.00 89.31 268 ASP A C 1
ATOM 2077 O O . ASP A 1 268 ? -9.499 31.409 -37.690 1.00 89.31 268 ASP A O 1
ATOM 2081 N N . SER A 1 269 ? -9.973 29.873 -36.133 1.00 92.94 269 SER A N 1
ATOM 2082 C CA . SER A 1 269 ? -8.606 29.342 -36.069 1.00 92.94 269 SER A CA 1
ATOM 2083 C C . SER A 1 269 ? -8.240 28.589 -37.354 1.00 92.94 269 SER A C 1
ATOM 2085 O O . SER A 1 269 ? -9.095 28.204 -38.154 1.00 92.94 269 SER A O 1
ATOM 2087 N N . VAL A 1 270 ? -6.942 28.371 -37.581 1.00 95.25 270 VAL A N 1
ATOM 2088 C CA . VAL A 1 270 ? -6.498 27.513 -38.689 1.00 95.25 270 VAL A CA 1
ATOM 2089 C C . VAL A 1 270 ? -7.101 26.117 -38.517 1.00 95.25 270 VAL A C 1
ATOM 2091 O O . VAL A 1 270 ? -6.980 25.527 -37.443 1.00 95.25 270 VAL A O 1
ATOM 2094 N N . ASP A 1 271 ? -7.691 25.573 -39.589 1.00 91.81 271 ASP A N 1
ATOM 2095 C CA . ASP A 1 271 ? -8.290 24.232 -39.612 1.00 91.81 271 ASP A CA 1
ATOM 2096 C C . ASP A 1 271 ? -7.392 23.194 -38.906 1.00 91.81 271 ASP A C 1
ATOM 2098 O O . ASP A 1 271 ? -6.290 22.882 -39.369 1.00 91.81 271 ASP A O 1
ATOM 2102 N N . GLY A 1 272 ? -7.893 22.626 -37.806 1.00 92.06 272 GLY A N 1
ATOM 2103 C CA . GLY A 1 272 ? -7.212 21.583 -37.037 1.00 92.06 272 GLY A CA 1
ATOM 2104 C C . GLY A 1 272 ? -6.219 22.070 -35.978 1.00 92.06 272 GLY A C 1
ATOM 2105 O O . GLY A 1 272 ? -5.546 21.227 -35.393 1.00 92.06 272 GLY A O 1
ATOM 2106 N N . ALA A 1 273 ? -6.141 23.375 -35.689 1.00 97.00 273 ALA A N 1
ATOM 2107 C CA . ALA A 1 273 ? -5.225 23.929 -34.687 1.00 97.00 273 ALA A CA 1
ATOM 2108 C C . ALA A 1 273 ? -5.337 23.218 -33.326 1.00 97.00 273 ALA A C 1
ATOM 2110 O O . ALA A 1 273 ? -4.354 22.634 -32.870 1.00 97.00 273 ALA A O 1
ATOM 2111 N N . ILE A 1 274 ? -6.531 23.188 -32.721 1.00 97.94 274 ILE A N 1
ATOM 2112 C CA . ILE A 1 274 ? -6.759 22.539 -31.418 1.00 97.94 274 ILE A CA 1
ATOM 2113 C C . ILE A 1 274 ? -6.804 21.007 -31.488 1.00 97.94 274 ILE A C 1
ATOM 2115 O O . ILE A 1 274 ? -6.487 20.324 -30.514 1.00 97.94 274 ILE A O 1
ATOM 2119 N N . LEU A 1 275 ? -7.106 20.443 -32.663 1.00 97.88 275 LEU A N 1
ATOM 2120 C CA . LEU A 1 275 ? -7.091 18.991 -32.874 1.00 97.88 275 LEU A CA 1
ATOM 2121 C C . LEU A 1 275 ? -5.690 18.393 -32.693 1.00 97.88 275 LEU A C 1
ATOM 2123 O O . LEU A 1 275 ? -5.573 17.216 -32.378 1.00 97.88 275 LEU A O 1
ATOM 2127 N N . GLN A 1 276 ? -4.630 19.203 -32.800 1.00 98.06 276 GLN A N 1
ATOM 2128 C CA . GLN A 1 276 ? -3.265 18.779 -32.473 1.00 98.06 276 GLN A CA 1
ATOM 2129 C C . GLN A 1 276 ? -3.116 18.296 -31.020 1.00 98.06 276 GLN A C 1
ATOM 2131 O O . GLN A 1 276 ? -2.260 17.452 -30.763 1.00 98.06 276 GLN A O 1
ATOM 2136 N N . LEU A 1 277 ? -3.937 18.811 -30.096 1.00 98.25 277 LEU A N 1
ATOM 2137 C CA . LEU A 1 277 ? -4.020 18.339 -28.712 1.00 98.25 277 LEU A CA 1
ATOM 2138 C C . LEU A 1 277 ? -5.154 17.327 -28.531 1.00 98.25 277 LEU A C 1
ATOM 2140 O O . LEU A 1 277 ? -4.925 16.267 -27.962 1.00 98.25 277 LEU A O 1
ATOM 2144 N N . LEU A 1 278 ? -6.354 17.610 -29.053 1.00 97.69 278 LEU A N 1
ATOM 2145 C CA . LEU A 1 278 ? -7.527 16.748 -28.831 1.00 97.69 278 LEU A CA 1
ATOM 2146 C C . LEU A 1 278 ? -7.409 15.357 -29.478 1.00 97.69 278 LEU A C 1
ATOM 2148 O O . LEU A 1 278 ? -8.023 14.408 -28.999 1.00 97.69 278 LEU A O 1
ATOM 2152 N N . GLU A 1 279 ? -6.642 15.227 -30.565 1.00 97.19 279 GLU A N 1
ATOM 2153 C CA . GLU A 1 279 ? -6.376 13.948 -31.239 1.00 97.19 279 GLU A CA 1
ATOM 2154 C C . GLU A 1 279 ? -5.004 13.352 -30.865 1.00 97.19 279 GLU A C 1
ATOM 2156 O O . GLU A 1 279 ? -4.592 12.343 -31.448 1.00 97.19 279 GLU A O 1
ATOM 2161 N N . ASN A 1 280 ? -4.272 13.959 -29.922 1.00 96.81 280 ASN A N 1
ATOM 2162 C CA . ASN A 1 280 ? -3.009 13.405 -29.443 1.00 96.81 280 ASN A CA 1
ATOM 2163 C C . ASN A 1 280 ? -3.290 12.179 -28.552 1.00 96.81 280 ASN A C 1
ATOM 2165 O O . ASN A 1 280 ? -4.047 12.307 -27.593 1.00 96.81 280 ASN A O 1
ATOM 2169 N N . PRO A 1 281 ? -2.689 11.001 -28.824 1.00 93.69 281 PRO A N 1
ATOM 2170 C CA . PRO A 1 281 ? -2.948 9.793 -28.039 1.00 93.69 281 PRO A CA 1
ATOM 2171 C C . PRO A 1 281 ? -2.533 9.904 -26.568 1.00 93.69 281 PRO A C 1
ATOM 2173 O O . PRO A 1 281 ? -3.051 9.151 -25.760 1.00 93.69 281 PRO A O 1
ATOM 2176 N N . LEU A 1 282 ? -1.633 10.831 -26.225 1.00 95.62 282 LEU A N 1
ATOM 2177 C CA . LEU A 1 282 ? -1.171 11.041 -24.853 1.00 95.62 282 LEU A CA 1
ATOM 2178 C C . LEU A 1 282 ? -2.092 11.960 -24.041 1.00 95.62 282 LEU A C 1
ATOM 2180 O O . LEU A 1 282 ? -1.804 12.221 -22.880 1.00 95.62 282 LEU A O 1
ATOM 2184 N N . VAL A 1 283 ? -3.171 12.478 -24.635 1.00 97.62 283 VAL A N 1
ATOM 2185 C CA . VAL A 1 283 ? -4.132 13.368 -23.973 1.00 97.62 283 VAL A CA 1
ATOM 2186 C C . VAL A 1 283 ? -5.447 12.624 -23.760 1.00 97.62 283 VAL A C 1
ATOM 2188 O O . VAL A 1 283 ? -6.061 12.129 -24.708 1.00 97.62 283 VAL A O 1
ATOM 2191 N N . ASN A 1 284 ? -5.924 12.586 -22.518 1.00 94.56 284 ASN A N 1
ATOM 2192 C CA . ASN A 1 284 ? -7.205 11.991 -22.179 1.00 94.56 284 ASN A CA 1
ATOM 2193 C C . ASN A 1 284 ? -8.358 12.926 -22.569 1.00 94.56 284 ASN A C 1
ATOM 2195 O O . ASN A 1 284 ? -8.633 13.929 -21.914 1.00 94.56 284 ASN A O 1
ATOM 2199 N N . THR A 1 285 ? -9.071 12.565 -23.634 1.00 94.06 285 THR A N 1
ATOM 2200 C CA . THR A 1 285 ? -10.285 13.256 -24.102 1.00 94.06 285 THR A CA 1
ATOM 2201 C C . THR A 1 285 ? -11.548 12.405 -23.943 1.00 94.06 285 THR A C 1
ATOM 2203 O O . THR A 1 285 ? -12.562 12.652 -24.599 1.00 94.06 285 THR A O 1
ATOM 2206 N N . SER A 1 286 ? -11.506 11.387 -23.072 1.00 87.56 286 SER A N 1
ATOM 2207 C CA . SER A 1 286 ? -12.623 10.454 -22.850 1.00 87.56 286 SER A CA 1
ATOM 2208 C C . SER A 1 286 ? -13.895 11.128 -22.327 1.00 87.56 286 SER A C 1
ATOM 2210 O O . SER A 1 286 ? -14.997 10.632 -22.577 1.00 87.56 286 SER A O 1
ATOM 2212 N N . VAL A 1 287 ? -13.745 12.274 -21.660 1.00 92.00 287 VAL A N 1
ATOM 2213 C CA . VAL A 1 287 ? -14.829 13.132 -21.180 1.00 92.00 287 VAL A CA 1
ATOM 2214 C C . VAL A 1 287 ? -14.582 14.551 -21.686 1.00 92.00 287 VAL A C 1
ATOM 2216 O O . VAL A 1 287 ? -13.481 15.084 -21.569 1.00 92.00 287 VAL A O 1
ATOM 2219 N N . THR A 1 288 ? -15.609 15.171 -22.264 1.00 94.81 288 THR A N 1
ATOM 2220 C CA . THR A 1 288 ? -15.606 16.598 -22.606 1.00 94.81 288 THR A CA 1
ATOM 2221 C C . THR A 1 288 ? -16.427 17.344 -21.551 1.00 94.81 288 THR A C 1
ATOM 2223 O O . THR A 1 288 ? -17.542 16.907 -21.279 1.00 94.81 288 THR A O 1
ATOM 2226 N N . PRO A 1 289 ? -15.906 18.425 -20.936 1.00 97.38 289 PRO A N 1
ATOM 2227 C CA . PRO A 1 289 ? -16.696 19.266 -20.040 1.00 97.38 289 PRO A CA 1
ATOM 2228 C C . PRO A 1 289 ? -17.935 19.817 -20.754 1.00 97.38 289 PRO A C 1
ATOM 2230 O O . PRO A 1 289 ? -17.822 20.324 -21.867 1.00 97.38 289 PRO A O 1
ATOM 2233 N N . GLU A 1 290 ? -19.098 19.742 -20.106 1.00 97.19 290 GLU A N 1
ATOM 2234 C CA . GLU A 1 290 ? -20.377 20.176 -20.679 1.00 97.19 290 GLU A CA 1
ATOM 2235 C C . GLU A 1 290 ? -21.151 21.102 -19.721 1.00 97.19 290 GLU A C 1
ATOM 2237 O O . GLU A 1 290 ? -20.945 21.095 -18.501 1.00 97.19 290 GLU A O 1
ATOM 2242 N N . SER A 1 291 ? -22.085 21.890 -20.268 1.00 97.25 291 SER A N 1
ATOM 2243 C CA . SER A 1 291 ? -23.111 22.599 -19.501 1.00 97.25 291 SER A CA 1
ATOM 2244 C C . SER A 1 291 ? -24.429 22.805 -20.258 1.00 97.25 291 SER A C 1
ATOM 2246 O O . SER A 1 291 ? -24.471 23.268 -21.397 1.00 97.25 291 SER A O 1
ATOM 2248 N N . GLU A 1 292 ? -25.546 22.601 -19.555 1.00 96.62 292 GLU A N 1
ATOM 2249 C CA . GLU A 1 292 ? -26.897 22.929 -20.032 1.00 96.62 292 GLU A CA 1
ATOM 2250 C C . GLU A 1 292 ? -27.115 24.436 -20.264 1.00 96.62 292 GLU A C 1
ATOM 2252 O O . GLU A 1 292 ? -27.921 24.827 -21.112 1.00 96.62 292 GLU A O 1
ATOM 2257 N N . GLY A 1 293 ? -26.414 25.310 -19.531 1.00 95.06 293 GLY A N 1
ATOM 2258 C CA . GLY A 1 293 ? -26.550 26.755 -19.728 1.00 95.06 293 GLY A CA 1
ATOM 2259 C C . GLY A 1 293 ? -25.903 27.253 -21.020 1.00 95.06 293 GLY A C 1
ATOM 2260 O O . GLY A 1 293 ? -26.410 28.222 -21.584 1.00 95.06 293 GLY A O 1
ATOM 2261 N N . GLY A 1 294 ? -24.869 26.570 -21.531 1.00 94.12 294 GLY A N 1
ATOM 2262 C CA . GLY A 1 294 ? -24.298 26.842 -22.858 1.00 94.12 294 GLY A CA 1
ATOM 2263 C C . GLY A 1 294 ? -25.318 26.577 -23.971 1.00 94.12 294 GLY A C 1
ATOM 2264 O O . GLY A 1 294 ? -25.579 27.441 -24.812 1.00 94.12 294 GLY A O 1
ATOM 2265 N N . VAL A 1 295 ? -26.031 25.446 -23.878 1.00 96.75 295 VAL A N 1
ATOM 2266 C CA . VAL A 1 295 ? -27.138 25.095 -24.786 1.00 96.75 295 VAL A CA 1
ATOM 2267 C C . VAL A 1 295 ? -28.241 26.157 -24.757 1.00 96.75 295 VAL A C 1
ATOM 2269 O O . VAL A 1 295 ? -28.680 26.637 -25.805 1.00 96.75 295 VAL A O 1
ATOM 2272 N N . GLU A 1 296 ? -28.693 26.553 -23.562 1.00 95.06 296 GLU A N 1
ATOM 2273 C CA . GLU A 1 296 ? -29.734 27.576 -23.420 1.00 95.06 296 GLU A CA 1
ATOM 2274 C C . GLU A 1 296 ? -29.280 28.940 -23.967 1.00 95.06 296 GLU A C 1
ATOM 2276 O O . GLU A 1 296 ? -30.074 29.642 -24.609 1.00 95.06 296 GLU A O 1
ATOM 2281 N N . ALA A 1 297 ? -28.023 29.324 -23.722 1.00 91.00 297 ALA A N 1
ATOM 2282 C CA . ALA A 1 297 ? -27.447 30.569 -24.214 1.00 91.00 297 ALA A CA 1
ATOM 2283 C C . ALA A 1 297 ? -27.467 30.606 -25.747 1.00 91.00 297 ALA A C 1
ATOM 2285 O O . ALA A 1 297 ? -28.124 31.487 -26.313 1.00 91.00 297 ALA A O 1
ATOM 2286 N N . ALA A 1 298 ? -26.900 29.587 -26.402 1.00 92.75 298 ALA A N 1
ATOM 2287 C CA . ALA A 1 298 ? -26.846 29.473 -27.858 1.00 92.75 298 ALA A CA 1
ATOM 2288 C C . ALA A 1 298 ? -28.246 29.533 -28.506 1.00 92.75 298 ALA A C 1
ATOM 2290 O O . ALA A 1 298 ? -28.470 30.269 -29.476 1.00 92.75 298 ALA A O 1
ATOM 2291 N N . GLU A 1 299 ? -29.236 28.823 -27.943 1.00 93.06 299 GLU A N 1
ATOM 2292 C CA . GLU A 1 299 ? -30.622 28.843 -28.435 1.00 93.06 299 GLU A CA 1
ATOM 2293 C C . GLU A 1 299 ? -31.287 30.223 -28.312 1.00 93.06 299 GLU A C 1
ATOM 2295 O O . GLU A 1 299 ? -32.081 30.631 -29.171 1.00 93.06 299 GLU A O 1
ATOM 2300 N N . LYS A 1 300 ? -31.017 30.933 -27.214 1.00 89.25 300 LYS A N 1
ATOM 2301 C CA . LYS A 1 300 ? -31.651 32.217 -26.897 1.00 89.25 300 LYS A CA 1
ATOM 2302 C C . LYS A 1 300 ? -31.023 33.377 -27.664 1.00 89.25 300 LYS A C 1
ATOM 2304 O O . LYS A 1 300 ? -31.747 34.308 -28.034 1.00 89.25 300 LYS A O 1
ATOM 2309 N N . GLN A 1 301 ? -29.712 33.327 -27.864 1.00 88.69 301 GLN A N 1
ATOM 2310 C CA . GLN A 1 301 ? -28.913 34.326 -28.567 1.00 88.69 301 GLN A CA 1
ATOM 2311 C C . GLN A 1 301 ? -29.128 34.263 -30.085 1.00 88.69 301 GLN A C 1
ATOM 2313 O O . GLN A 1 301 ? -29.412 35.285 -30.720 1.00 88.69 301 GLN A O 1
ATOM 2318 N N . GLY A 1 302 ? -29.123 33.058 -30.665 1.00 88.69 302 GLY A N 1
ATOM 2319 C CA . GLY A 1 302 ? -29.231 32.871 -32.112 1.00 88.69 302 GLY A CA 1
ATOM 2320 C C . GLY A 1 302 ? -28.035 33.481 -32.855 1.00 88.69 302 GLY A C 1
ATOM 2321 O O . GLY A 1 302 ? -26.906 33.401 -32.389 1.00 88.69 302 GLY A O 1
ATOM 2322 N N . GLY A 1 303 ? -28.256 34.080 -34.032 1.00 90.62 303 GLY A N 1
ATOM 2323 C CA . GLY A 1 303 ? -27.166 34.709 -34.796 1.00 90.62 303 GLY A CA 1
ATOM 2324 C C . GLY A 1 303 ? -26.187 33.680 -35.371 1.00 90.62 303 GLY A C 1
ATOM 2325 O O . GLY A 1 303 ? -26.627 32.759 -36.063 1.00 90.62 303 GLY A O 1
ATOM 2326 N N . ALA A 1 304 ? -24.886 33.847 -35.113 1.00 89.56 304 ALA A N 1
ATOM 2327 C CA . ALA A 1 304 ? -23.840 32.890 -35.494 1.00 89.56 304 ALA A CA 1
ATOM 2328 C C . ALA A 1 304 ? -24.130 31.469 -34.968 1.00 89.56 304 ALA A C 1
ATOM 2330 O O . ALA A 1 304 ? -24.065 30.507 -35.743 1.00 89.56 304 ALA A O 1
ATOM 2331 N N . ASN A 1 305 ? -24.644 31.372 -33.733 1.00 93.06 305 ASN A N 1
ATOM 2332 C CA . ASN A 1 305 ? -25.025 30.118 -33.074 1.00 93.06 305 ASN A CA 1
ATOM 2333 C C . ASN A 1 305 ? -26.068 29.299 -33.865 1.00 93.06 305 ASN A C 1
ATOM 2335 O O . ASN A 1 305 ? -26.101 28.076 -33.773 1.00 93.06 305 ASN A O 1
ATOM 2339 N N . GLU A 1 306 ? -26.911 29.927 -34.706 1.00 92.00 306 GLU A N 1
ATOM 2340 C CA . GLU A 1 306 ? -27.876 29.193 -35.555 1.00 92.00 306 GLU A CA 1
ATOM 2341 C C . GLU A 1 306 ? -27.197 28.355 -36.655 1.00 92.00 306 GLU A C 1
ATOM 2343 O O . GLU A 1 306 ? -27.842 27.511 -37.290 1.00 92.00 306 GLU A O 1
ATOM 2348 N N . THR A 1 307 ? -25.926 28.643 -36.942 1.00 90.62 307 THR A N 1
ATOM 2349 C CA . THR A 1 307 ? -25.146 28.011 -38.012 1.00 90.62 307 THR A CA 1
ATOM 2350 C C . THR A 1 307 ? -23.980 27.162 -37.524 1.00 90.62 307 THR A C 1
ATOM 2352 O O . THR A 1 307 ? -23.394 26.468 -38.359 1.00 90.62 307 THR A O 1
ATOM 2355 N N . HIS A 1 308 ? -23.695 27.184 -36.220 1.00 94.62 308 HIS A N 1
ATOM 2356 C CA . HIS A 1 308 ? -22.678 26.350 -35.584 1.00 94.62 308 HIS A CA 1
ATOM 2357 C C . HIS A 1 308 ? -23.028 24.859 -35.711 1.00 94.62 308 HIS A C 1
ATOM 2359 O O . HIS A 1 308 ? -24.201 24.472 -35.806 1.00 94.62 308 HIS A O 1
ATOM 2365 N N . GLN A 1 309 ? -21.999 24.025 -35.813 1.00 94.69 309 GLN A N 1
ATOM 2366 C CA . GLN A 1 309 ? -22.089 22.575 -35.985 1.00 94.69 309 GLN A CA 1
ATOM 2367 C C . GLN A 1 309 ? -21.588 21.804 -34.763 1.00 94.69 309 GLN A C 1
ATOM 2369 O O . GLN A 1 309 ? -21.968 20.637 -34.620 1.00 94.69 309 GLN A O 1
ATOM 2374 N N . GLY A 1 310 ? -20.754 22.425 -33.927 1.00 92.25 310 GLY A N 1
ATOM 2375 C CA . GLY A 1 310 ? -20.320 21.932 -32.629 1.00 92.25 310 GLY A CA 1
ATOM 2376 C C . GLY A 1 310 ? -21.486 21.755 -31.660 1.00 92.25 310 GLY A C 1
ATOM 2377 O O . GLY A 1 310 ? -22.611 22.205 -31.899 1.00 92.25 310 GLY A O 1
ATOM 2378 N N . ASN A 1 311 ? -21.237 21.012 -30.584 1.00 96.06 311 ASN A N 1
ATOM 2379 C CA . ASN A 1 311 ? -22.224 20.824 -29.533 1.00 96.06 311 ASN A CA 1
ATOM 2380 C C . ASN A 1 311 ? -22.202 22.053 -28.611 1.00 96.06 311 ASN A C 1
ATOM 2382 O O . ASN A 1 311 ? -21.197 22.250 -27.938 1.00 96.06 311 ASN A O 1
ATOM 2386 N N . PRO A 1 312 ? -23.287 22.841 -28.508 1.00 95.94 312 PRO A N 1
ATOM 2387 C CA . PRO A 1 312 ? -23.286 24.052 -27.686 1.00 95.94 312 PRO A CA 1
ATOM 2388 C C . PRO A 1 312 ? -23.195 23.781 -26.176 1.00 95.94 312 PRO A C 1
ATOM 2390 O O . PRO A 1 312 ? -23.063 24.709 -25.384 1.00 95.94 312 PRO A O 1
ATOM 2393 N N . ALA A 1 313 ? -23.304 22.517 -25.750 1.00 97.06 313 ALA A N 1
ATOM 2394 C CA . ALA A 1 313 ? -23.001 22.139 -24.373 1.00 97.06 313 ALA A CA 1
ATOM 2395 C C . ALA A 1 313 ? -21.498 22.226 -24.067 1.00 97.06 313 ALA A C 1
ATOM 2397 O O . ALA A 1 313 ? -21.147 22.417 -22.908 1.00 97.06 313 ALA A O 1
ATOM 2398 N N . ASP A 1 314 ? -20.640 22.114 -25.084 1.00 97.38 314 ASP A N 1
ATOM 2399 C CA . ASP A 1 314 ? -19.182 22.127 -24.949 1.00 97.38 314 ASP A CA 1
ATOM 2400 C C . ASP A 1 314 ? -18.619 23.564 -24.985 1.00 97.38 314 ASP A C 1
ATOM 2402 O O . ASP A 1 314 ? -17.422 23.757 -24.768 1.00 97.38 314 ASP A O 1
ATOM 2406 N N . ASP A 1 315 ? -19.454 24.565 -25.294 1.00 96.88 315 ASP A N 1
ATOM 2407 C CA . ASP A 1 315 ? -19.045 25.966 -25.415 1.00 96.88 315 ASP A CA 1
ATOM 2408 C C . ASP A 1 315 ? -18.568 26.513 -24.063 1.00 96.88 315 ASP A C 1
ATOM 2410 O O . ASP A 1 315 ? -19.240 26.387 -23.035 1.00 96.88 315 ASP A O 1
ATOM 2414 N N . THR A 1 316 ? -17.422 27.190 -24.069 1.00 97.12 316 THR A N 1
ATOM 2415 C CA . THR A 1 316 ? -16.782 27.735 -22.860 1.00 97.12 316 THR A CA 1
ATOM 2416 C C . THR A 1 316 ? -16.778 29.256 -22.830 1.00 97.12 316 THR A C 1
ATOM 2418 O O . THR A 1 316 ? -16.523 29.838 -21.778 1.00 97.12 316 THR A O 1
ATOM 2421 N N . ALA A 1 317 ? -17.105 29.909 -23.946 1.00 94.38 317 ALA A N 1
ATOM 2422 C CA . ALA A 1 317 ? -17.159 31.358 -24.063 1.00 94.38 317 ALA A CA 1
ATOM 2423 C C . ALA A 1 317 ? -18.402 31.836 -24.826 1.00 94.38 317 ALA A C 1
ATOM 2425 O O . ALA A 1 317 ? -18.944 31.135 -25.681 1.00 94.38 317 ALA A O 1
ATOM 2426 N N . ASP A 1 318 ? -18.836 33.051 -24.498 1.00 91.00 318 ASP A N 1
ATOM 2427 C CA . ASP A 1 318 ? -20.012 33.743 -25.031 1.00 91.00 318 ASP A CA 1
ATOM 2428 C C . ASP A 1 318 ? -19.574 35.046 -25.715 1.00 91.00 318 ASP A C 1
ATOM 2430 O O . ASP A 1 318 ? -19.472 36.099 -25.075 1.00 91.00 318 ASP A O 1
ATOM 2434 N N . PHE A 1 319 ? -19.259 34.967 -27.013 1.00 89.00 319 PHE A N 1
ATOM 2435 C CA . PHE A 1 319 ? -18.847 36.124 -27.811 1.00 89.00 319 PHE A CA 1
ATOM 2436 C C . PHE A 1 319 ? -20.015 36.731 -28.606 1.00 89.00 319 PHE A C 1
ATOM 2438 O O . PHE A 1 319 ? -21.129 36.226 -28.663 1.00 89.00 319 PHE A O 1
ATOM 2445 N N . ASN A 1 320 ? -19.760 37.852 -29.287 1.00 82.81 320 ASN A N 1
ATOM 2446 C CA . ASN A 1 320 ? -20.781 38.572 -30.053 1.00 82.81 320 ASN A CA 1
ATOM 2447 C C . ASN A 1 320 ? -21.477 37.704 -31.130 1.00 82.81 320 ASN A C 1
ATOM 2449 O O . ASN A 1 320 ? -20.848 37.275 -32.100 1.00 82.81 320 ASN A O 1
ATOM 2453 N N . ASP A 1 321 ? -22.805 37.598 -31.031 1.00 83.19 321 ASP A N 1
ATOM 2454 C CA . ASP A 1 321 ? -23.697 36.845 -31.928 1.00 83.19 321 ASP A CA 1
ATOM 2455 C C . ASP A 1 321 ? -23.732 37.323 -33.395 1.00 83.19 321 ASP A C 1
ATOM 2457 O O . ASP A 1 321 ? -24.188 36.592 -34.280 1.00 83.19 321 ASP A O 1
ATOM 2461 N N . GLU A 1 322 ? -23.305 38.562 -33.686 1.00 79.62 322 GLU A N 1
ATOM 2462 C CA . GLU A 1 322 ? -23.124 39.054 -35.067 1.00 79.62 322 GLU A CA 1
ATOM 2463 C C . GLU A 1 322 ? -21.757 38.662 -35.670 1.00 79.62 322 GLU A C 1
ATOM 2465 O O . GLU A 1 322 ? -21.540 38.877 -36.868 1.00 79.62 322 GLU A O 1
ATOM 2470 N N . GLY A 1 323 ? -20.847 38.136 -34.843 1.00 82.19 323 GLY A N 1
ATOM 2471 C CA . GLY A 1 323 ? -19.500 37.682 -35.182 1.00 82.19 323 GLY A CA 1
ATOM 2472 C C . GLY A 1 323 ? -19.361 36.168 -35.022 1.00 82.19 323 GLY A C 1
ATOM 2473 O O . GLY A 1 323 ? -19.894 35.432 -35.849 1.00 82.19 323 GLY A O 1
ATOM 2474 N N . SER A 1 324 ? -18.631 35.741 -33.989 1.00 86.19 324 SER A N 1
ATOM 2475 C CA . SER A 1 324 ? -18.217 34.347 -33.778 1.00 86.19 324 SER A CA 1
ATOM 2476 C C . SER A 1 324 ? -19.167 33.521 -32.903 1.00 86.19 324 SER A C 1
ATOM 2478 O O . SER A 1 324 ? -19.038 32.310 -32.918 1.00 86.19 324 SER A O 1
ATOM 2480 N N . GLY A 1 325 ? -20.123 34.132 -32.186 1.00 91.50 325 GLY A N 1
ATOM 2481 C CA . GLY A 1 325 ? -21.046 33.407 -31.294 1.00 91.50 325 GLY A CA 1
ATOM 2482 C C . GLY A 1 325 ? -20.350 32.676 -30.139 1.00 91.50 325 GLY A C 1
ATOM 2483 O O . GLY A 1 325 ? -19.241 33.039 -29.750 1.00 91.50 325 GLY A O 1
ATOM 2484 N N . ASN A 1 326 ? -21.006 31.653 -29.595 1.00 94.62 326 ASN A N 1
ATOM 2485 C CA . ASN A 1 326 ? -20.471 30.824 -28.519 1.00 94.62 326 ASN A CA 1
ATOM 2486 C C . ASN A 1 326 ? -19.503 29.789 -29.093 1.00 94.62 326 ASN A C 1
ATOM 2488 O O . ASN A 1 326 ? -19.771 29.224 -30.155 1.00 94.62 326 ASN A O 1
ATOM 2492 N N . LEU A 1 327 ? -18.376 29.588 -28.410 1.00 96.38 327 LEU A N 1
ATOM 2493 C CA . LEU A 1 327 ? -17.291 28.714 -28.857 1.00 96.38 327 LEU A CA 1
ATOM 2494 C C . LEU A 1 327 ? -16.659 27.970 -27.676 1.00 96.38 327 LEU A C 1
ATOM 2496 O O . LEU A 1 327 ? -16.635 28.473 -26.548 1.00 96.38 327 LEU A O 1
ATOM 2500 N N . ARG A 1 328 ? -16.055 26.811 -27.951 1.00 97.25 328 ARG A N 1
ATOM 2501 C CA . ARG A 1 328 ? -15.177 26.082 -27.029 1.00 97.25 328 ARG A CA 1
ATOM 2502 C C . ARG A 1 328 ? -13.731 26.531 -27.224 1.00 97.25 328 ARG A C 1
ATOM 2504 O O . ARG A 1 328 ? -13.052 26.098 -28.152 1.00 97.25 328 ARG A O 1
ATOM 2511 N N . VAL A 1 329 ? -13.239 27.390 -26.340 1.00 97.69 329 VAL A N 1
ATOM 2512 C CA . VAL A 1 329 ? -11.886 27.973 -26.442 1.00 97.69 329 VAL A CA 1
ATOM 2513 C C . VAL A 1 329 ? -11.023 27.757 -25.198 1.00 97.69 329 VAL A C 1
ATOM 2515 O O . VAL A 1 329 ? -9.799 27.843 -25.295 1.00 97.69 329 VAL A O 1
ATOM 2518 N N . ASP A 1 330 ? -11.628 27.384 -24.072 1.00 98.44 330 ASP A N 1
ATOM 2519 C CA . ASP A 1 330 ? -10.959 27.082 -22.807 1.00 98.44 330 ASP A CA 1
ATOM 2520 C C . ASP A 1 330 ? -10.884 25.570 -22.592 1.00 98.44 330 ASP A C 1
ATOM 2522 O O . ASP A 1 330 ? -11.849 24.836 -22.818 1.00 98.44 330 ASP A O 1
ATOM 2526 N N . TYR A 1 331 ? -9.727 25.086 -22.149 1.00 98.56 331 TYR A N 1
ATOM 2527 C CA . TYR A 1 331 ? -9.463 23.655 -22.058 1.00 98.56 331 TYR A CA 1
ATOM 2528 C C . TYR A 1 331 ? -8.794 23.287 -20.737 1.00 98.56 331 TYR A C 1
ATOM 2530 O O . TYR A 1 331 ? -7.963 24.034 -20.224 1.00 98.56 331 TYR A O 1
ATOM 2538 N N . VAL A 1 332 ? -9.144 22.105 -20.229 1.00 98.69 332 VAL A N 1
ATOM 2539 C CA . VAL A 1 332 ? -8.411 21.352 -19.205 1.00 98.69 332 VAL A CA 1
ATOM 2540 C C . VAL A 1 332 ? -8.285 19.933 -19.753 1.00 98.69 332 VAL A C 1
ATOM 2542 O O . VAL A 1 332 ? -9.296 19.276 -19.995 1.00 98.69 332 VAL A O 1
ATOM 2545 N N . LEU A 1 333 ? -7.062 19.508 -20.050 1.00 98.62 333 LEU A N 1
ATOM 2546 C CA . LEU A 1 333 ? -6.751 18.302 -20.815 1.00 98.62 333 LEU A CA 1
ATOM 2547 C C . LEU A 1 333 ? -5.689 17.483 -20.068 1.00 98.62 333 LEU A C 1
ATOM 2549 O O . LEU A 1 333 ? -4.494 17.751 -20.231 1.00 98.62 333 LEU A O 1
ATOM 2553 N N . PRO A 1 334 ? -6.109 16.524 -19.227 1.00 98.06 334 PRO A N 1
ATOM 2554 C CA . PRO A 1 334 ? -5.201 15.596 -18.559 1.00 98.06 334 PRO A CA 1
ATOM 2555 C C . PRO A 1 334 ? -4.479 14.667 -19.544 1.00 98.06 334 PRO A C 1
ATOM 2557 O O . PRO A 1 334 ? -4.958 14.435 -20.657 1.00 98.06 334 PRO A O 1
ATOM 2560 N N . SER A 1 335 ? -3.346 14.108 -19.129 1.00 97.19 335 SER A N 1
ATOM 2561 C CA . SER A 1 335 ? -2.633 13.039 -19.831 1.00 97.19 335 SER A CA 1
ATOM 2562 C C . SER A 1 335 ? -3.437 11.732 -19.853 1.00 97.19 335 SER A C 1
ATOM 2564 O O . SER A 1 335 ? -4.342 11.533 -19.045 1.00 97.19 335 SER A O 1
ATOM 2566 N N . GLU A 1 336 ? -3.136 10.831 -20.793 1.00 93.56 336 GLU A N 1
ATOM 2567 C CA . GLU A 1 336 ? -3.845 9.547 -20.969 1.00 93.56 336 GLU A CA 1
ATOM 2568 C C . GLU A 1 336 ? -3.862 8.692 -19.688 1.00 93.56 336 GLU A C 1
ATOM 2570 O O . GLU A 1 336 ? -4.864 8.042 -19.396 1.00 93.56 336 GLU A O 1
ATOM 2575 N N . ASN A 1 337 ? -2.778 8.738 -18.910 1.00 84.19 337 ASN A N 1
ATOM 2576 C CA . ASN A 1 337 ? -2.621 8.017 -17.648 1.00 84.19 337 ASN A CA 1
ATOM 2577 C C . ASN A 1 337 ? -3.342 8.666 -16.452 1.00 84.19 337 ASN A C 1
ATOM 2579 O O . ASN A 1 337 ? -3.368 8.073 -15.382 1.00 84.19 337 ASN A O 1
ATOM 2583 N N . LEU A 1 338 ? -3.974 9.835 -16.611 1.00 89.19 338 LEU A N 1
ATOM 2584 C CA . LEU A 1 338 ? -4.833 10.419 -15.579 1.00 89.19 338 LEU A CA 1
ATOM 2585 C C . LEU A 1 338 ? -6.300 10.107 -15.874 1.00 89.19 338 LEU A C 1
ATOM 2587 O O . LEU A 1 338 ? -6.873 10.544 -16.879 1.00 89.19 338 LEU A O 1
ATOM 2591 N N . LYS A 1 339 ? -6.946 9.367 -14.973 1.00 85.81 339 LYS A N 1
ATOM 2592 C CA . LYS A 1 339 ? -8.355 8.991 -15.118 1.00 85.81 339 LYS A CA 1
ATOM 2593 C C . LYS A 1 339 ? -9.276 10.154 -14.755 1.00 85.81 339 LYS A C 1
ATOM 2595 O O . LYS A 1 339 ? -9.251 10.654 -13.635 1.00 85.81 339 LYS A O 1
ATOM 2600 N N . ILE A 1 340 ? -10.151 10.535 -15.687 1.00 90.69 340 ILE A N 1
ATOM 2601 C CA . ILE A 1 340 ? -11.179 11.559 -15.462 1.00 90.69 340 ILE A CA 1
ATOM 2602 C C . ILE A 1 340 ? -12.341 10.959 -14.659 1.00 90.69 340 ILE A C 1
ATOM 2604 O O . ILE A 1 340 ? -12.932 9.957 -15.070 1.00 90.69 340 ILE A O 1
ATOM 2608 N N . ILE A 1 341 ? -12.672 11.585 -13.529 1.00 87.06 341 ILE A N 1
ATOM 2609 C CA . ILE A 1 341 ? -13.776 11.194 -12.641 1.00 87.06 341 ILE A CA 1
ATOM 2610 C C . ILE A 1 341 ? -15.034 12.000 -12.946 1.00 87.06 341 ILE A C 1
ATOM 2612 O O . ILE A 1 341 ? -16.119 11.431 -13.075 1.00 87.06 341 ILE A O 1
ATOM 2616 N N . ASP A 1 342 ? -14.879 13.311 -13.088 1.00 89.50 342 ASP A N 1
ATOM 2617 C CA . ASP A 1 342 ? -15.964 14.240 -13.381 1.00 89.50 342 ASP A CA 1
ATOM 2618 C C . ASP A 1 342 ? -15.413 15.459 -14.134 1.00 89.50 342 ASP A C 1
ATOM 2620 O O . ASP A 1 342 ? -14.209 15.721 -14.129 1.00 89.50 342 ASP A O 1
ATOM 2624 N N . ALA A 1 343 ? -16.275 16.188 -14.831 1.00 96.94 343 ALA A N 1
ATOM 2625 C CA . ALA A 1 343 ? -15.885 17.375 -15.580 1.00 96.94 343 ALA A CA 1
ATOM 2626 C C . ALA A 1 343 ? -17.081 18.299 -15.801 1.00 96.94 343 ALA A C 1
ATOM 2628 O O . ALA A 1 343 ? -18.216 17.847 -15.954 1.00 96.94 343 ALA A O 1
ATOM 2629 N N . GLY A 1 344 ? -16.835 19.604 -15.908 1.00 97.75 344 GLY A N 1
ATOM 2630 C CA . GLY A 1 344 ? -17.924 20.537 -16.159 1.00 97.75 344 GLY A CA 1
ATOM 2631 C C . GLY A 1 344 ? -17.509 21.957 -16.501 1.00 97.75 344 GLY A C 1
ATOM 2632 O O . GLY A 1 344 ? -16.353 22.365 -16.378 1.00 97.75 344 GLY A O 1
ATOM 2633 N N . ILE A 1 345 ? -18.512 22.724 -16.921 1.00 98.50 345 ILE A N 1
ATOM 2634 C CA . ILE A 1 345 ? -18.402 24.152 -17.213 1.00 98.50 345 ILE A CA 1
ATOM 2635 C C . ILE A 1 345 ? -19.328 24.897 -16.252 1.00 98.50 345 ILE A C 1
ATOM 2637 O O . ILE A 1 345 ? -20.523 24.599 -16.161 1.00 98.50 345 ILE A O 1
ATOM 2641 N N . PHE A 1 346 ? -18.814 25.898 -15.534 1.00 97.31 346 PHE A N 1
ATOM 2642 C CA . PHE A 1 346 ? -19.655 26.768 -14.712 1.00 97.31 346 PHE A CA 1
ATOM 2643 C C . PHE A 1 346 ? -20.449 27.730 -15.608 1.00 97.31 346 PHE A C 1
ATOM 2645 O O . PHE A 1 346 ? -20.099 28.895 -15.790 1.00 97.31 346 PHE A O 1
ATOM 2652 N N . TRP A 1 347 ? -21.540 27.227 -16.179 1.00 95.50 347 TRP A N 1
ATOM 2653 C CA . TRP A 1 347 ? -22.485 28.001 -16.978 1.00 95.50 347 TRP A CA 1
ATOM 2654 C C . TRP A 1 347 ? -23.915 27.613 -16.585 1.00 95.50 347 TRP A C 1
ATOM 2656 O O . TRP A 1 347 ? -24.555 26.847 -17.291 1.00 95.50 347 TRP A O 1
ATOM 2666 N N . PRO A 1 348 ? -24.433 28.071 -15.436 1.00 95.44 348 PRO A N 1
ATOM 2667 C CA . PRO A 1 348 ? -25.795 27.749 -15.005 1.00 95.44 348 PRO A CA 1
ATOM 2668 C C . PRO A 1 348 ? -26.872 28.251 -15.987 1.00 95.44 348 PRO A C 1
ATOM 2670 O O . PRO A 1 348 ? -26.711 29.295 -16.624 1.00 95.44 348 PRO A O 1
ATOM 2673 N N . THR A 1 349 ? -28.002 27.541 -16.059 1.00 94.81 349 THR A N 1
ATOM 2674 C CA . THR A 1 349 ? -29.197 27.952 -16.818 1.00 94.81 349 THR A CA 1
ATOM 2675 C C . THR A 1 349 ? -29.851 29.196 -16.211 1.00 94.81 349 THR A C 1
ATOM 2677 O O . THR A 1 349 ? -29.663 29.523 -15.041 1.00 94.81 349 THR A O 1
ATOM 2680 N N . THR A 1 350 ? -30.666 29.915 -16.985 1.00 90.50 350 THR A N 1
ATOM 2681 C CA . THR A 1 350 ? -31.257 31.200 -16.571 1.00 90.50 350 THR A CA 1
ATOM 2682 C C . THR A 1 350 ? -32.301 31.098 -15.454 1.00 90.50 350 THR A C 1
ATOM 2684 O O . THR A 1 350 ? -32.726 32.125 -14.915 1.00 90.50 350 THR A O 1
ATOM 2687 N N . ASP A 1 351 ? -32.749 29.890 -15.109 1.00 92.88 351 ASP A N 1
ATOM 2688 C CA . ASP A 1 351 ? -33.619 29.612 -13.966 1.00 92.88 351 ASP A CA 1
ATOM 2689 C C . ASP A 1 351 ? -32.862 29.250 -12.676 1.00 92.88 351 ASP A C 1
ATOM 2691 O O . ASP A 1 351 ? -33.466 29.291 -11.596 1.00 92.88 351 ASP A O 1
ATOM 2695 N N . ASP A 1 352 ? -31.559 28.977 -12.761 1.00 93.69 352 ASP A N 1
ATOM 2696 C CA . ASP A 1 352 ? -30.684 28.801 -11.607 1.00 93.69 352 ASP A CA 1
ATOM 2697 C C . ASP A 1 352 ? -30.342 30.174 -10.982 1.00 93.69 352 ASP A C 1
ATOM 2699 O O . ASP A 1 352 ? -29.927 31.099 -11.686 1.00 93.69 352 ASP A O 1
ATOM 2703 N N . PRO A 1 353 ? -30.484 30.366 -9.655 1.00 90.19 353 PRO A N 1
ATOM 2704 C CA . PRO A 1 353 ? -30.089 31.610 -8.985 1.00 90.19 353 PRO A CA 1
ATOM 2705 C C . PRO A 1 353 ? -28.636 32.053 -9.246 1.00 90.19 353 PRO A C 1
ATOM 2707 O O . PRO A 1 353 ? -28.342 33.256 -9.203 1.00 90.19 353 PRO A O 1
ATOM 2710 N N . LEU A 1 354 ? -27.738 31.103 -9.514 1.00 92.25 354 LEU A N 1
ATOM 2711 C CA . LEU A 1 354 ? -26.329 31.338 -9.817 1.00 92.25 354 LEU A CA 1
ATOM 2712 C C . LEU A 1 354 ? -26.113 31.961 -11.200 1.00 92.25 354 LEU A C 1
ATOM 2714 O O . LEU A 1 354 ? -25.055 32.537 -11.426 1.00 92.25 354 LEU A O 1
ATOM 2718 N N . SER A 1 355 ? -27.113 31.964 -12.090 1.00 90.69 355 SER A N 1
ATOM 2719 C CA . SER A 1 355 ? -27.025 32.636 -13.396 1.00 90.69 355 SER A CA 1
ATOM 2720 C C . SER A 1 355 ? -26.738 34.136 -13.275 1.00 90.69 355 SER A C 1
ATOM 2722 O O . SER A 1 355 ? -26.188 34.750 -14.185 1.00 90.69 355 SER A O 1
ATOM 2724 N N . SER A 1 356 ? -27.080 34.742 -12.132 1.00 87.81 356 SER A N 1
ATOM 2725 C CA . SER A 1 356 ? -26.747 36.136 -11.829 1.00 87.81 356 SER A CA 1
ATOM 2726 C C . SER A 1 356 ? -25.241 36.407 -11.733 1.00 87.81 356 SER A C 1
ATOM 2728 O O . SER A 1 356 ? -24.833 37.547 -11.951 1.00 87.81 356 SER A O 1
ATOM 2730 N N . LEU A 1 357 ? -24.427 35.375 -11.469 1.00 89.75 357 LEU A N 1
ATOM 2731 C CA . LEU A 1 357 ? -22.964 35.452 -11.457 1.00 89.75 357 LEU A CA 1
ATOM 2732 C C . LEU A 1 357 ? -22.366 35.534 -12.861 1.00 89.75 357 LEU A C 1
ATOM 2734 O O . LEU A 1 357 ? -21.194 35.852 -12.975 1.00 89.75 357 LEU A O 1
ATOM 2738 N N . LEU A 1 358 ? -23.133 35.279 -13.922 1.00 87.38 358 LEU A N 1
ATOM 2739 C CA . LEU A 1 358 ? -22.671 35.457 -15.303 1.00 87.38 358 LEU A CA 1
ATOM 2740 C C . LEU A 1 358 ? -22.869 36.908 -15.788 1.00 87.38 358 LEU A C 1
ATOM 2742 O O . LEU A 1 358 ? -22.125 37.389 -16.634 1.00 87.38 358 LEU A O 1
ATOM 2746 N N . GLY A 1 359 ? -23.834 37.630 -15.202 1.00 72.25 359 GLY A N 1
ATOM 2747 C CA . GLY A 1 359 ? -24.164 39.022 -15.531 1.00 72.25 359 GLY A CA 1
ATOM 2748 C C . GLY A 1 359 ? -25.309 39.220 -16.542 1.00 72.25 359 GLY A C 1
ATOM 2749 O O . GLY A 1 359 ? -25.933 38.267 -16.998 1.00 72.25 359 GLY A O 1
ATOM 2750 N N . GLU A 1 360 ? -25.635 40.484 -16.866 1.00 56.66 360 GLU A N 1
ATOM 2751 C CA . GLU A 1 360 ? -26.536 40.866 -17.976 1.00 56.66 360 GLU A CA 1
ATOM 2752 C C . GLU A 1 360 ? -25.757 41.718 -19.006 1.00 56.66 360 GLU A C 1
ATOM 2754 O O . GLU A 1 360 ? -25.520 42.904 -18.771 1.00 56.66 360 GLU A O 1
ATOM 2759 N N . GLY A 1 361 ? -25.412 41.151 -20.170 1.00 54.72 361 GLY A N 1
ATOM 2760 C CA . GLY A 1 361 ? -24.583 41.811 -21.199 1.00 54.72 361 GLY A CA 1
ATOM 2761 C C . GLY A 1 361 ? -23.073 41.636 -20.960 1.00 54.72 361 GLY A C 1
ATOM 2762 O O . GLY A 1 361 ? -22.691 40.796 -20.161 1.00 54.72 361 GLY A O 1
ATOM 2763 N N . GLU A 1 362 ? -22.223 42.437 -21.617 1.00 45.84 362 GLU A N 1
ATOM 2764 C CA . GLU A 1 362 ? -20.739 42.350 -21.553 1.00 45.84 362 GLU A CA 1
ATOM 2765 C C . GLU A 1 362 ? -20.117 42.672 -20.170 1.00 45.84 362 GLU A C 1
ATOM 2767 O O . GLU A 1 362 ? -18.902 42.664 -20.020 1.00 45.84 362 GLU A O 1
ATOM 2772 N N . GLU A 1 363 ? -20.907 42.997 -19.143 1.00 57.44 363 GLU A N 1
ATOM 2773 C CA . GLU A 1 363 ? -20.386 43.428 -17.842 1.00 57.44 363 GLU A CA 1
ATOM 2774 C C . GLU A 1 363 ? -21.159 42.776 -16.691 1.00 57.44 363 GLU A C 1
ATOM 2776 O O . GLU A 1 363 ? -22.177 43.330 -16.284 1.00 57.44 363 GLU A O 1
ATOM 2781 N N . VAL A 1 364 ? -20.641 41.676 -16.118 1.00 59.66 364 VAL A N 1
ATOM 2782 C CA . VAL A 1 364 ? -20.481 41.565 -14.646 1.00 59.66 364 VAL A CA 1
ATOM 2783 C C . VAL A 1 364 ? -19.272 40.692 -14.256 1.00 59.66 364 VAL A C 1
ATOM 2785 O O . VAL A 1 364 ? -18.588 41.077 -13.312 1.00 59.66 364 VAL A O 1
ATOM 2788 N N . THR A 1 365 ? -18.958 39.595 -14.963 1.00 83.44 365 THR A N 1
ATOM 2789 C CA . THR A 1 365 ? -17.930 38.628 -14.498 1.00 83.44 365 THR A CA 1
ATOM 2790 C C . THR A 1 365 ? -16.856 38.310 -15.538 1.00 83.44 365 THR A C 1
ATOM 2792 O O . THR A 1 365 ? -15.715 38.720 -15.342 1.00 83.44 365 THR A O 1
ATOM 2795 N N . SER A 1 366 ? -17.207 37.640 -16.638 1.00 91.81 366 SER A N 1
ATOM 2796 C CA . SER A 1 366 ? -16.349 37.405 -17.811 1.00 91.81 366 SER A CA 1
ATOM 2797 C C . SER A 1 366 ? -17.212 36.920 -18.988 1.00 91.81 366 SER A C 1
ATOM 2799 O O . SER A 1 366 ? -18.305 36.386 -18.777 1.00 91.81 366 SER A O 1
ATOM 2801 N N . ASP A 1 367 ? -16.748 37.121 -20.217 1.00 90.38 367 ASP A N 1
ATOM 2802 C CA . ASP A 1 367 ? -17.275 36.494 -21.434 1.00 90.38 367 ASP A CA 1
ATOM 2803 C C . ASP A 1 367 ? -16.903 35.004 -21.547 1.00 90.38 367 ASP A C 1
ATOM 2805 O O . ASP A 1 367 ? -17.609 34.258 -22.221 1.00 90.38 367 ASP A O 1
ATOM 2809 N N . HIS A 1 368 ? -15.912 34.533 -20.789 1.00 95.12 368 HIS A N 1
ATOM 2810 C CA . HIS A 1 368 ? -15.563 33.118 -20.649 1.00 95.12 368 HIS A CA 1
ATOM 2811 C C . HIS A 1 368 ? -16.232 32.470 -19.425 1.00 95.12 368 HIS A C 1
ATOM 2813 O O . HIS A 1 368 ? -16.832 33.133 -18.566 1.00 95.12 368 HIS A O 1
ATOM 2819 N N . ARG A 1 369 ? -16.167 31.140 -19.342 1.00 96.19 369 ARG A N 1
ATOM 2820 C CA . ARG A 1 369 ? -16.675 30.328 -18.229 1.00 96.19 369 ARG A CA 1
ATOM 2821 C C . ARG A 1 369 ? -15.550 29.512 -17.615 1.00 96.19 369 ARG A C 1
ATOM 2823 O O . ARG A 1 369 ? -14.620 29.100 -18.296 1.00 96.19 369 ARG A O 1
ATOM 2830 N N . SER A 1 370 ? -15.653 29.254 -16.313 1.00 97.56 370 SER A N 1
ATOM 2831 C CA . SER A 1 370 ? -14.703 28.366 -15.643 1.00 97.56 370 SER A CA 1
ATOM 2832 C C . SER A 1 370 ? -14.936 26.925 -16.094 1.00 97.56 370 SER A C 1
ATOM 2834 O O . SER A 1 370 ? -16.056 26.420 -15.986 1.00 97.56 370 SER A O 1
ATOM 2836 N N . VAL A 1 371 ? -13.877 26.283 -16.581 1.00 98.69 371 VAL A N 1
ATOM 2837 C CA . VAL A 1 371 ? -13.858 24.883 -17.022 1.00 98.69 371 VAL A CA 1
ATOM 2838 C C . VAL A 1 371 ? -13.038 24.085 -16.023 1.00 98.69 371 VAL A C 1
ATOM 2840 O O . VAL A 1 371 ? -11.945 24.518 -15.657 1.00 98.69 371 VAL A O 1
ATOM 2843 N N . TRP A 1 372 ? -13.548 22.938 -15.583 1.00 98.69 372 TRP A N 1
ATOM 2844 C CA . TRP A 1 372 ? -12.869 22.088 -14.609 1.00 98.69 372 TRP A CA 1
ATOM 2845 C C . TRP A 1 372 ? -12.970 20.606 -14.967 1.00 98.69 372 TRP A C 1
ATOM 2847 O O . TRP A 1 372 ? -13.924 20.169 -15.615 1.00 98.69 372 TRP A O 1
ATOM 2857 N N . VAL A 1 373 ? -11.965 19.850 -14.529 1.00 98.50 373 VAL A N 1
ATOM 2858 C CA . VAL A 1 373 ? -11.882 18.392 -14.640 1.00 98.50 373 VAL A CA 1
ATOM 2859 C C . VAL A 1 373 ? -11.348 17.842 -13.320 1.00 98.50 373 VAL A C 1
ATOM 2861 O O . VAL A 1 373 ? -10.330 18.318 -12.814 1.00 98.50 373 VAL A O 1
ATOM 2864 N N . ASP A 1 374 ? -12.038 16.841 -12.784 1.00 95.56 374 ASP A N 1
ATOM 2865 C CA . ASP A 1 374 ? -11.583 16.025 -11.665 1.00 95.56 374 ASP A CA 1
ATOM 2866 C C . ASP A 1 374 ? -10.819 14.832 -12.200 1.00 95.56 374 ASP A C 1
ATOM 2868 O O . ASP A 1 374 ? -11.351 14.037 -12.983 1.00 95.56 374 ASP A O 1
ATOM 2872 N N . VAL A 1 375 ? -9.582 14.687 -11.746 1.00 92.00 375 VAL A N 1
ATOM 2873 C CA . VAL A 1 375 ? -8.768 13.519 -12.050 1.00 92.00 375 VAL A CA 1
ATOM 2874 C C . VAL A 1 375 ? -8.528 12.705 -10.794 1.00 92.00 375 VAL A C 1
ATOM 2876 O O . VAL A 1 375 ? -8.320 13.222 -9.691 1.00 92.00 375 VAL A O 1
ATOM 2879 N N . GLN A 1 376 ? -8.550 11.395 -10.969 1.00 81.81 376 GLN A N 1
ATOM 2880 C CA . GLN A 1 376 ? -7.932 10.493 -10.025 1.00 81.81 376 GLN A CA 1
ATOM 2881 C C . GLN A 1 376 ? -6.435 10.554 -10.300 1.00 81.81 376 GLN A C 1
ATOM 2883 O O . GLN A 1 376 ? -5.952 10.011 -11.289 1.00 81.81 376 GLN A O 1
ATOM 2888 N N . VAL A 1 377 ? -5.739 11.299 -9.446 1.00 73.38 377 VAL A N 1
ATOM 2889 C CA . VAL A 1 377 ? -4.328 11.048 -9.185 1.00 73.38 377 VAL A CA 1
ATOM 2890 C C . VAL A 1 377 ? -4.355 9.759 -8.390 1.00 73.38 377 VAL A C 1
ATOM 2892 O O . VAL A 1 377 ? -4.861 9.744 -7.266 1.00 73.38 377 VAL A O 1
ATOM 2895 N N . GLU A 1 378 ? -4.035 8.655 -9.053 1.00 58.09 378 GLU A N 1
ATOM 2896 C CA . GLU A 1 378 ? -3.694 7.446 -8.327 1.00 58.09 378 GLU A CA 1
ATOM 2897 C C . GLU A 1 378 ? -2.430 7.838 -7.552 1.00 58.09 378 GLU A C 1
ATOM 2899 O O . GLU A 1 378 ? -1.387 8.050 -8.157 1.00 58.09 378 GLU A O 1
ATOM 2904 N N . SER A 1 379 ? -2.520 7.982 -6.222 1.00 49.78 379 SER A N 1
ATOM 2905 C CA . SER A 1 379 ? -1.495 7.290 -5.448 1.00 49.78 379 SER A CA 1
ATOM 2906 C C . SER A 1 379 ? -1.643 5.875 -5.964 1.00 49.78 379 SER A C 1
ATOM 2908 O O . SER A 1 379 ? -2.765 5.349 -5.896 1.00 49.78 379 SER A O 1
ATOM 2910 N N . GLU A 1 380 ? -0.637 5.313 -6.626 1.00 48.78 380 GLU A N 1
ATOM 2911 C CA . GLU A 1 380 ? -0.711 3.886 -6.882 1.00 48.78 380 GLU A CA 1
ATOM 2912 C C . GLU A 1 380 ? -1.065 3.283 -5.521 1.00 48.78 380 GLU A C 1
ATOM 2914 O O . GLU A 1 380 ? -0.352 3.480 -4.537 1.00 48.78 380 GLU A O 1
ATOM 2919 N N . ILE A 1 381 ? -2.260 2.692 -5.401 1.00 51.03 381 ILE A N 1
ATOM 2920 C CA . ILE A 1 381 ? -2.458 1.730 -4.333 1.00 51.03 381 ILE A CA 1
ATOM 2921 C C . ILE A 1 381 ? -1.491 0.657 -4.779 1.00 51.03 381 ILE A C 1
ATOM 2923 O O . ILE A 1 381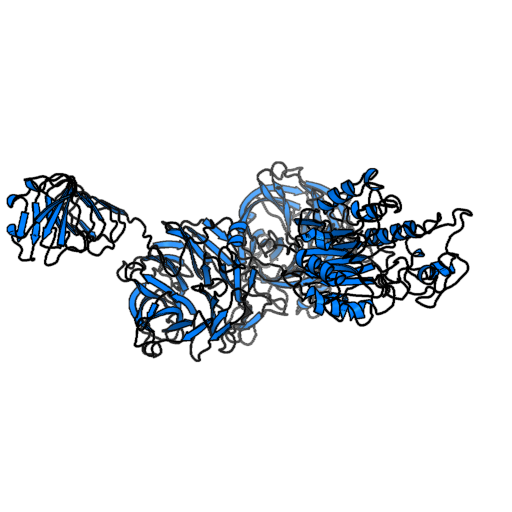 ? -1.812 -0.123 -5.681 1.00 51.03 381 ILE A O 1
ATOM 2927 N N . LEU A 1 382 ? -0.264 0.758 -4.269 1.00 65.12 382 LEU A N 1
ATOM 2928 C CA . LEU A 1 382 ? 0.786 -0.200 -4.512 1.00 65.12 382 LEU A CA 1
ATOM 2929 C C . LEU A 1 382 ? 0.118 -1.530 -4.200 1.00 65.12 382 LEU A C 1
ATOM 2931 O O . LEU A 1 382 ? -0.531 -1.668 -3.161 1.00 65.12 382 LEU A O 1
ATOM 2935 N N . ASP A 1 383 ? 0.121 -2.464 -5.154 1.00 79.81 383 ASP A N 1
ATOM 2936 C CA . ASP A 1 383 ? -0.466 -3.771 -4.885 1.00 79.81 383 ASP A CA 1
ATOM 2937 C C . ASP A 1 383 ? 0.417 -4.447 -3.838 1.00 79.81 383 ASP A C 1
ATOM 2939 O O . ASP A 1 383 ? 1.378 -5.141 -4.173 1.00 79.81 383 ASP A O 1
ATOM 2943 N N . SER A 1 384 ? 0.094 -4.193 -2.572 1.00 85.62 384 SER A N 1
ATOM 2944 C CA . SER A 1 384 ? 0.750 -4.750 -1.400 1.00 85.62 384 SER A CA 1
ATOM 2945 C C . SER A 1 384 ? 0.200 -6.135 -1.062 1.00 85.62 384 SER A C 1
ATOM 2947 O O . SER A 1 384 ? 0.501 -6.688 -0.005 1.00 85.62 384 SER A O 1
ATOM 2949 N N . SER A 1 385 ? -0.643 -6.713 -1.929 1.00 90.88 385 SER A N 1
ATOM 2950 C CA . SER A 1 385 ? -1.120 -8.075 -1.736 1.00 90.88 385 SER A CA 1
ATOM 2951 C C . SER A 1 385 ? 0.045 -9.045 -1.885 1.00 90.88 385 SER A C 1
ATOM 2953 O O . SER A 1 385 ? 0.701 -9.104 -2.928 1.00 90.88 385 SER A O 1
ATOM 2955 N N . ARG A 1 386 ? 0.245 -9.890 -0.878 1.00 90.94 386 ARG A N 1
ATOM 2956 C CA . ARG A 1 386 ? 1.318 -10.886 -0.894 1.00 90.94 386 ARG A CA 1
ATOM 2957 C C . ARG A 1 386 ? 0.896 -12.124 -1.672 1.00 90.94 386 ARG A C 1
ATOM 2959 O O . ARG A 1 386 ? -0.286 -12.494 -1.706 1.00 90.94 386 ARG A O 1
ATOM 2966 N N . LYS A 1 387 ? 1.856 -12.807 -2.288 1.00 93.31 387 LYS A N 1
ATOM 2967 C CA . LYS A 1 387 ? 1.630 -14.080 -2.987 1.00 93.31 387 LYS A CA 1
ATOM 2968 C C . LYS A 1 387 ? 2.299 -15.222 -2.241 1.00 93.31 387 LYS A C 1
ATOM 2970 O O . LYS A 1 387 ? 3.350 -15.064 -1.639 1.00 93.31 387 LYS A O 1
ATOM 2975 N N . THR A 1 388 ? 1.707 -16.411 -2.301 1.00 93.44 388 THR A N 1
ATOM 2976 C CA . THR A 1 388 ? 2.345 -17.622 -1.771 1.00 93.44 388 THR A CA 1
ATOM 2977 C C . THR A 1 388 ? 2.046 -18.831 -2.642 1.00 93.44 388 THR A C 1
ATOM 2979 O O . THR A 1 388 ? 0.948 -18.980 -3.186 1.00 93.44 388 THR A O 1
ATOM 2982 N N . ILE A 1 389 ? 3.034 -19.710 -2.789 1.00 95.38 389 ILE A N 1
ATOM 2983 C CA . ILE A 1 389 ? 2.915 -20.944 -3.556 1.00 95.38 389 ILE A CA 1
ATOM 2984 C C . ILE A 1 389 ? 2.273 -22.022 -2.689 1.00 95.38 389 ILE A C 1
ATOM 2986 O O . ILE A 1 389 ? 2.825 -22.444 -1.665 1.00 95.38 389 ILE A O 1
ATOM 2990 N N . THR A 1 390 ? 1.122 -22.526 -3.126 1.00 94.06 390 THR A N 1
ATOM 2991 C CA . THR A 1 390 ? 0.389 -23.576 -2.403 1.00 94.06 390 THR A CA 1
ATOM 2992 C C . THR A 1 390 ? 0.582 -24.960 -3.003 1.00 94.06 390 THR A C 1
ATOM 2994 O O . THR A 1 390 ? 0.457 -25.959 -2.290 1.00 94.06 390 THR A O 1
ATOM 2997 N N . ASN A 1 391 ? 0.926 -25.044 -4.291 1.00 95.56 391 ASN A N 1
ATOM 2998 C CA . ASN A 1 391 ? 1.181 -26.309 -4.973 1.00 95.56 391 ASN A CA 1
ATOM 2999 C C . ASN A 1 391 ? 2.074 -26.139 -6.219 1.00 95.56 391 ASN A C 1
ATOM 3001 O O . ASN A 1 391 ? 2.087 -25.082 -6.851 1.00 95.56 391 ASN A O 1
ATOM 3005 N N . LEU A 1 392 ? 2.801 -27.209 -6.575 1.00 96.56 392 LEU A N 1
ATOM 3006 C CA . LEU A 1 392 ? 3.633 -27.300 -7.778 1.00 96.56 392 LEU A CA 1
ATOM 3007 C C . LEU A 1 392 ? 3.360 -28.596 -8.551 1.00 96.56 392 LEU A C 1
ATOM 3009 O O . LEU A 1 392 ? 3.399 -29.689 -7.985 1.00 96.56 392 LEU A O 1
ATOM 3013 N N . ASP A 1 393 ? 3.198 -28.480 -9.868 1.00 96.88 393 ASP A N 1
ATOM 3014 C CA . ASP A 1 393 ? 3.043 -29.603 -10.792 1.00 96.88 393 ASP A CA 1
ATOM 3015 C C . ASP A 1 393 ? 4.205 -29.669 -11.793 1.00 96.88 393 ASP A C 1
ATOM 3017 O O . ASP A 1 393 ? 4.508 -28.698 -12.480 1.00 96.88 393 ASP A O 1
ATOM 3021 N N . PHE A 1 394 ? 4.846 -30.832 -11.938 1.00 97.88 394 PHE A N 1
ATOM 3022 C CA . PHE A 1 394 ? 5.886 -31.032 -12.954 1.00 97.88 394 PHE A CA 1
ATOM 3023 C C . PHE A 1 394 ? 5.279 -31.274 -14.341 1.00 97.88 394 PHE A C 1
ATOM 3025 O O . PHE A 1 394 ? 4.600 -32.283 -14.556 1.00 97.88 394 PHE A O 1
ATOM 3032 N N . LEU A 1 395 ? 5.556 -30.371 -15.286 1.00 97.69 395 LEU A N 1
ATOM 3033 C CA . LEU A 1 395 ? 4.947 -30.357 -16.622 1.00 97.69 395 LEU A CA 1
ATOM 3034 C C . LEU A 1 395 ? 5.792 -31.076 -17.679 1.00 97.69 395 LEU A C 1
ATOM 3036 O O . LEU A 1 395 ? 5.244 -31.548 -18.675 1.00 97.69 395 LEU A O 1
ATOM 3040 N N . GLY A 1 396 ? 7.108 -31.189 -17.473 1.00 97.81 396 GLY A N 1
ATOM 3041 C CA . GLY A 1 396 ? 7.985 -31.950 -18.363 1.00 97.81 396 GLY A CA 1
ATOM 3042 C C . GLY A 1 396 ? 9.442 -31.494 -18.390 1.00 97.81 396 GLY A C 1
ATOM 3043 O O . GLY A 1 396 ? 9.844 -30.559 -17.697 1.00 97.81 396 GLY A O 1
ATOM 3044 N N . GLU A 1 397 ? 10.235 -32.196 -19.201 1.00 97.75 397 GLU A N 1
ATOM 3045 C CA . GLU A 1 397 ? 11.659 -31.943 -19.442 1.00 97.75 397 GLU A CA 1
ATOM 3046 C C . GLU A 1 397 ? 11.947 -32.030 -20.943 1.00 97.75 397 GLU A C 1
ATOM 3048 O O . GLU A 1 397 ? 11.565 -33.003 -21.597 1.00 97.75 397 GLU A O 1
ATOM 3053 N N . VAL A 1 398 ? 12.733 -31.082 -21.455 1.00 98.00 398 VAL A N 1
ATOM 3054 C CA . VAL A 1 398 ? 13.342 -31.152 -22.790 1.00 98.00 398 VAL A CA 1
ATOM 3055 C C . VAL A 1 398 ? 14.856 -31.026 -22.668 1.00 98.00 398 VAL A C 1
ATOM 3057 O O . VAL A 1 398 ? 15.371 -30.177 -21.947 1.00 98.00 398 VAL A O 1
ATOM 3060 N N . ILE A 1 399 ? 15.587 -31.873 -23.397 1.00 96.75 399 ILE A N 1
ATOM 3061 C CA . ILE A 1 399 ? 17.053 -31.863 -23.416 1.00 96.75 399 ILE A CA 1
ATOM 3062 C C . ILE A 1 399 ? 17.541 -31.449 -24.801 1.00 96.75 399 ILE A C 1
ATOM 3064 O O . ILE A 1 399 ? 17.296 -32.149 -25.789 1.00 96.75 399 ILE A O 1
ATOM 3068 N N . ILE A 1 400 ? 18.315 -30.368 -24.861 1.00 95.12 400 ILE A N 1
ATOM 3069 C CA . ILE A 1 400 ? 19.057 -29.982 -26.059 1.00 95.12 400 ILE A CA 1
ATOM 3070 C C . ILE A 1 400 ? 20.407 -30.720 -26.049 1.00 95.12 400 ILE A C 1
ATOM 3072 O O . ILE A 1 400 ? 21.153 -30.637 -25.069 1.00 95.12 400 ILE A O 1
ATOM 3076 N N . PRO A 1 401 ? 20.746 -31.486 -27.103 1.00 90.69 401 PRO A N 1
ATOM 3077 C CA . PRO A 1 401 ? 22.012 -32.207 -27.148 1.00 90.69 401 PRO A CA 1
ATOM 3078 C C . PRO A 1 401 ? 23.221 -31.266 -27.084 1.00 90.69 401 PRO A C 1
ATOM 3080 O O . PRO A 1 401 ? 23.308 -30.310 -27.848 1.00 90.69 401 PRO A O 1
ATOM 3083 N N . THR A 1 402 ? 24.209 -31.588 -26.250 1.00 91.75 402 THR A N 1
ATOM 3084 C CA . THR A 1 402 ? 25.487 -30.860 -26.229 1.00 91.75 402 THR A CA 1
ATOM 3085 C C . THR A 1 402 ? 26.169 -30.915 -27.598 1.00 91.75 402 THR A C 1
ATOM 3087 O O . THR A 1 402 ? 26.225 -31.976 -28.235 1.00 91.75 402 THR A O 1
ATOM 3090 N N . GLY A 1 403 ? 26.685 -29.776 -28.063 1.00 91.56 403 GLY A N 1
ATOM 3091 C CA . GLY A 1 403 ? 27.218 -29.618 -29.415 1.00 91.56 403 GLY A CA 1
ATOM 3092 C C . GLY A 1 403 ? 26.171 -29.326 -30.494 1.00 91.56 403 GLY A C 1
ATOM 3093 O O . GLY A 1 403 ? 26.533 -29.303 -31.675 1.00 91.56 403 GLY A O 1
ATOM 3094 N N . GLU A 1 404 ? 24.894 -29.136 -30.141 1.00 94.06 404 GLU A N 1
ATOM 3095 C CA . GLU A 1 404 ? 23.874 -28.663 -31.083 1.00 94.06 404 GLU A CA 1
ATOM 3096 C C . GLU A 1 404 ? 24.220 -27.246 -31.568 1.00 94.06 404 GLU A C 1
ATOM 3098 O O . GLU A 1 404 ? 24.621 -26.379 -30.792 1.00 94.06 404 GLU A O 1
ATOM 3103 N N . ILE A 1 405 ? 24.094 -27.017 -32.878 1.00 95.69 405 ILE A N 1
ATOM 3104 C CA . ILE A 1 405 ? 24.523 -25.771 -33.526 1.00 95.69 405 ILE A CA 1
ATOM 3105 C C . ILE A 1 405 ? 23.304 -25.010 -34.036 1.00 95.69 405 ILE A C 1
ATOM 3107 O O . ILE A 1 405 ? 22.583 -25.495 -34.911 1.00 95.69 405 ILE A O 1
ATOM 3111 N N . PHE A 1 406 ? 23.155 -23.768 -33.589 1.00 96.56 406 PHE A N 1
ATOM 3112 C CA . PHE A 1 406 ? 22.166 -22.816 -34.066 1.00 96.56 406 PHE A CA 1
ATOM 3113 C C . PHE A 1 406 ? 22.853 -21.563 -34.617 1.00 96.56 406 PHE A C 1
ATOM 3115 O O . PHE A 1 406 ? 23.699 -20.966 -33.965 1.00 96.56 406 PHE A O 1
ATOM 3122 N N . ALA A 1 407 ? 22.516 -21.178 -35.853 1.00 95.12 407 ALA A N 1
ATOM 3123 C CA . ALA A 1 407 ? 23.088 -20.006 -36.530 1.00 95.12 407 ALA A CA 1
ATOM 3124 C C . ALA A 1 407 ? 24.638 -19.917 -36.481 1.00 95.12 407 ALA A C 1
ATOM 3126 O O . ALA A 1 407 ? 25.197 -18.849 -36.265 1.00 95.12 407 ALA A O 1
ATOM 3127 N N . ASP A 1 408 ? 25.320 -21.045 -36.732 1.00 93.75 408 ASP A N 1
ATOM 3128 C CA . ASP A 1 408 ? 26.788 -21.213 -36.662 1.00 93.75 408 ASP A CA 1
ATOM 3129 C C . ASP A 1 408 ? 27.403 -21.098 -35.246 1.00 93.75 408 ASP A C 1
ATOM 3131 O O . ASP A 1 408 ? 28.628 -21.094 -35.111 1.00 93.75 408 ASP A O 1
ATOM 3135 N N . THR A 1 409 ? 26.569 -21.105 -34.204 1.00 95.44 409 THR A N 1
ATOM 3136 C CA . THR A 1 409 ? 26.954 -21.027 -32.789 1.00 95.44 409 THR A CA 1
ATOM 3137 C C . THR A 1 409 ? 26.500 -22.277 -32.032 1.00 95.44 409 THR A C 1
ATOM 3139 O O . THR A 1 409 ? 25.419 -22.800 -32.286 1.00 95.44 409 THR A O 1
ATOM 3142 N N . GLU A 1 410 ? 27.320 -22.788 -31.116 1.00 95.50 410 GLU A N 1
ATOM 3143 C CA . GLU A 1 410 ? 26.926 -23.889 -30.228 1.00 95.50 410 GLU A CA 1
ATOM 3144 C C . GLU A 1 410 ? 25.999 -23.393 -29.115 1.00 95.50 410 GLU A C 1
ATOM 3146 O O . GLU A 1 410 ? 26.346 -22.450 -28.400 1.00 95.50 410 GLU A O 1
ATOM 3151 N N . ILE A 1 411 ? 24.845 -24.052 -28.970 1.00 95.88 411 ILE A N 1
ATOM 3152 C CA . ILE A 1 411 ? 23.931 -23.843 -27.844 1.00 95.88 411 ILE A CA 1
ATOM 3153 C C . ILE A 1 411 ? 24.538 -24.497 -26.597 1.00 95.88 411 ILE A C 1
ATOM 3155 O O . ILE A 1 411 ? 24.942 -25.661 -26.626 1.00 95.88 411 ILE A O 1
ATOM 3159 N N . GLY A 1 412 ? 24.579 -23.749 -25.505 1.00 95.06 412 GLY A N 1
ATOM 3160 C CA . GLY A 1 412 ? 25.131 -24.152 -24.217 1.00 95.06 412 GLY A CA 1
ATOM 3161 C C . GLY A 1 412 ? 25.466 -22.909 -23.406 1.00 95.06 412 GLY A C 1
ATOM 3162 O O . GLY A 1 412 ? 25.253 -21.801 -23.914 1.00 95.06 412 GLY A O 1
ATOM 3163 N N . GLY A 1 413 ? 25.993 -23.093 -22.200 1.00 95.81 413 GLY A N 1
ATOM 3164 C CA . GLY A 1 413 ? 26.323 -21.962 -21.339 1.00 95.81 413 GLY A CA 1
ATOM 3165 C C . GLY A 1 413 ? 25.108 -21.281 -20.712 1.00 95.81 413 GLY A C 1
ATOM 3166 O O . GLY A 1 413 ? 25.205 -20.111 -20.407 1.00 95.81 413 GLY A O 1
ATOM 3167 N N . LEU A 1 414 ? 23.915 -21.891 -20.718 1.00 97.62 414 LEU A N 1
ATOM 3168 C CA . LEU A 1 414 ? 22.663 -21.160 -20.466 1.00 97.62 414 LEU A CA 1
ATOM 3169 C C . LEU A 1 414 ? 22.439 -20.936 -18.962 1.00 97.62 414 LEU A C 1
ATOM 3171 O O . LEU A 1 414 ? 21.938 -21.841 -18.300 1.00 97.62 414 LEU A O 1
ATOM 3175 N N . SER A 1 415 ? 22.778 -19.745 -18.473 1.00 96.06 415 SER A N 1
ATOM 3176 C CA . SER A 1 415 ? 22.788 -19.382 -17.048 1.00 96.06 415 SER A CA 1
ATOM 3177 C C . SER A 1 415 ? 21.545 -18.614 -16.585 1.00 96.06 415 SER A C 1
ATOM 3179 O O . SER A 1 415 ? 21.114 -18.794 -15.458 1.00 96.06 415 SER A O 1
ATOM 3181 N N . GLY A 1 416 ? 20.871 -17.871 -17.471 1.00 97.69 416 GLY A N 1
ATOM 3182 C CA . GLY A 1 416 ? 19.685 -17.078 -17.115 1.00 97.69 416 GLY A CA 1
ATOM 3183 C C . GLY A 1 416 ? 18.620 -17.057 -18.209 1.00 97.69 416 GLY A C 1
ATOM 3184 O O . GLY A 1 416 ? 18.909 -17.239 -19.399 1.00 97.69 416 GLY A O 1
ATOM 3185 N N . ILE A 1 417 ? 17.363 -16.834 -17.825 1.00 98.56 417 ILE A N 1
ATOM 3186 C CA . ILE A 1 417 ? 16.216 -16.794 -18.738 1.00 98.56 417 ILE A CA 1
ATOM 3187 C C . ILE A 1 417 ? 15.185 -15.767 -18.266 1.00 98.56 417 ILE A C 1
ATOM 3189 O O . ILE A 1 417 ? 14.925 -15.643 -17.082 1.00 98.56 417 ILE A O 1
ATOM 3193 N N . THR A 1 418 ? 14.543 -15.064 -19.197 1.00 98.19 418 THR A N 1
ATOM 3194 C CA . THR A 1 418 ? 13.429 -14.153 -18.897 1.00 98.19 418 THR A CA 1
ATOM 3195 C C . THR A 1 418 ? 12.364 -14.192 -19.985 1.00 98.19 418 THR A C 1
ATOM 3197 O O . THR A 1 418 ? 12.677 -14.470 -21.147 1.00 98.19 418 THR A O 1
ATOM 3200 N N . TYR A 1 419 ? 11.107 -13.948 -19.617 1.00 97.19 419 TYR A N 1
ATOM 3201 C CA . TYR A 1 419 ? 9.955 -13.985 -20.511 1.00 97.19 419 TYR A CA 1
ATOM 3202 C C . TYR A 1 419 ? 9.487 -12.579 -20.888 1.00 97.19 419 TYR A C 1
ATOM 3204 O O . TYR A 1 419 ? 9.214 -11.747 -20.033 1.00 97.19 419 TYR A O 1
ATOM 3212 N N . ASP A 1 420 ? 9.328 -12.351 -22.188 1.00 94.12 420 ASP A N 1
ATOM 3213 C CA . ASP A 1 420 ? 8.660 -11.189 -22.760 1.00 94.12 420 ASP A CA 1
ATOM 3214 C C . ASP A 1 420 ? 7.207 -11.566 -23.098 1.00 94.12 420 ASP A C 1
ATOM 3216 O O . ASP A 1 420 ? 6.953 -12.237 -24.115 1.00 94.12 420 ASP A O 1
ATOM 3220 N N . PRO A 1 421 ? 6.229 -11.142 -22.276 1.00 86.88 421 PRO A N 1
ATOM 3221 C CA . PRO A 1 421 ? 4.824 -11.457 -22.503 1.00 86.88 421 PRO A CA 1
ATOM 3222 C C . PRO A 1 421 ? 4.240 -10.756 -23.737 1.00 86.88 421 PRO A C 1
ATOM 3224 O O . PRO A 1 421 ? 3.277 -11.264 -24.323 1.00 86.88 421 PRO A O 1
ATOM 3227 N N . LEU A 1 422 ? 4.812 -9.626 -24.174 1.00 84.31 422 LEU A N 1
ATOM 3228 C CA . LEU A 1 422 ? 4.322 -8.850 -25.317 1.00 84.31 422 LEU A CA 1
ATOM 3229 C C . LEU A 1 422 ? 4.606 -9.570 -26.635 1.00 84.31 422 LEU A C 1
ATOM 3231 O O . LEU A 1 422 ? 3.743 -9.626 -27.517 1.00 84.31 422 LEU A O 1
ATOM 3235 N N . ASN A 1 423 ? 5.807 -10.133 -26.766 1.00 87.19 423 ASN A N 1
ATOM 3236 C CA . ASN A 1 423 ? 6.221 -10.863 -27.964 1.00 87.19 423 ASN A CA 1
ATOM 3237 C C . ASN A 1 423 ? 6.086 -12.387 -27.832 1.00 87.19 423 ASN A C 1
ATOM 3239 O O . ASN A 1 423 ? 6.266 -13.087 -28.832 1.00 87.19 423 ASN A O 1
ATOM 3243 N N . GLN A 1 424 ? 5.725 -12.891 -26.645 1.00 91.25 424 GLN A N 1
ATOM 3244 C CA . GLN A 1 424 ? 5.653 -14.321 -26.316 1.00 91.25 424 GLN A CA 1
ATOM 3245 C C . GLN A 1 424 ? 6.974 -15.037 -26.628 1.00 91.25 424 GLN A C 1
ATOM 3247 O O . GLN A 1 424 ? 7.015 -16.067 -27.309 1.00 91.25 424 GLN A O 1
ATOM 3252 N N . LEU A 1 425 ? 8.066 -14.435 -26.168 1.00 96.00 425 LEU A N 1
ATOM 3253 C CA . LEU A 1 425 ? 9.438 -14.838 -26.447 1.00 96.00 425 LEU A CA 1
ATOM 3254 C C . LEU A 1 425 ? 10.202 -14.931 -25.130 1.00 96.00 425 LEU A C 1
ATOM 3256 O O . LEU A 1 425 ? 9.904 -14.201 -24.197 1.00 96.00 425 LEU A O 1
ATOM 3260 N N . TYR A 1 426 ? 11.211 -15.789 -25.069 1.00 98.44 426 TYR A N 1
ATOM 3261 C CA . TYR A 1 426 ? 12.161 -15.801 -23.966 1.00 98.44 426 TYR A CA 1
ATOM 3262 C C . TYR A 1 426 ? 13.526 -15.324 -24.442 1.00 98.44 426 TYR A C 1
ATOM 3264 O O . TYR A 1 426 ? 13.975 -15.702 -25.531 1.00 98.44 426 TYR A O 1
ATOM 3272 N N . TYR A 1 427 ? 14.196 -14.545 -23.603 1.00 98.50 427 TYR A N 1
ATOM 3273 C CA . TYR A 1 427 ? 15.609 -14.217 -23.738 1.00 98.50 427 TYR A CA 1
ATOM 3274 C C . TYR A 1 427 ? 16.405 -15.143 -22.823 1.00 98.50 427 TYR A C 1
ATOM 3276 O O . TYR A 1 427 ? 16.058 -15.283 -21.657 1.00 98.50 427 TYR A O 1
ATOM 3284 N N . VAL A 1 428 ? 17.434 -15.806 -23.352 1.00 98.50 428 VAL A N 1
ATOM 3285 C CA . VAL A 1 428 ? 18.246 -16.780 -22.603 1.00 98.50 428 VAL A CA 1
ATOM 3286 C C . VAL A 1 428 ? 19.714 -16.412 -22.736 1.00 98.50 428 VAL A C 1
ATOM 3288 O O . VAL A 1 428 ? 20.266 -16.485 -23.840 1.00 98.50 428 VAL A O 1
ATOM 3291 N N . ILE A 1 429 ? 20.334 -15.973 -21.646 1.00 98.44 429 ILE A N 1
ATOM 3292 C CA . ILE A 1 429 ? 21.731 -15.531 -21.634 1.00 98.44 429 ILE A CA 1
ATOM 3293 C C . ILE A 1 429 ? 22.672 -16.735 -21.605 1.00 98.44 429 ILE A C 1
ATOM 3295 O O . ILE A 1 429 ? 22.289 -17.821 -21.172 1.00 98.44 429 ILE A O 1
ATOM 3299 N N . SER A 1 430 ? 23.872 -16.559 -22.163 1.00 97.88 430 SER A N 1
ATOM 3300 C CA . SER A 1 430 ? 24.946 -17.532 -22.033 1.00 97.88 430 SER A CA 1
ATOM 3301 C C . SER A 1 430 ? 26.137 -16.948 -21.283 1.00 97.88 430 SER A C 1
ATOM 3303 O O . SER A 1 430 ? 26.670 -15.938 -21.747 1.00 97.88 430 SER A O 1
ATOM 3305 N N . ASP A 1 431 ? 26.602 -17.659 -20.256 1.00 95.38 431 ASP A N 1
ATOM 3306 C CA . ASP A 1 431 ? 27.785 -17.405 -19.408 1.00 95.38 431 ASP A CA 1
ATOM 3307 C C . ASP A 1 431 ? 29.135 -17.387 -20.157 1.00 95.38 431 ASP A C 1
ATOM 3309 O O . ASP A 1 431 ? 30.203 -17.114 -19.606 1.00 95.38 431 ASP A O 1
ATOM 3313 N N . ASP A 1 432 ? 29.133 -17.668 -21.463 1.00 95.12 432 ASP A N 1
ATOM 3314 C CA . ASP A 1 432 ? 30.346 -17.715 -22.263 1.00 95.12 432 ASP A CA 1
ATOM 3315 C C . ASP A 1 432 ? 31.023 -16.339 -22.324 1.00 95.12 432 ASP A C 1
ATOM 3317 O O . ASP A 1 432 ? 30.656 -15.458 -23.110 1.00 95.12 432 ASP A O 1
ATOM 3321 N N . ARG A 1 433 ? 32.124 -16.215 -21.577 1.00 94.62 433 ARG A N 1
ATOM 3322 C CA . ARG A 1 433 ? 33.006 -15.034 -21.491 1.00 94.62 433 ARG A CA 1
ATOM 3323 C C . ARG A 1 433 ? 33.704 -14.660 -22.809 1.00 94.62 433 ARG A C 1
ATOM 3325 O O . ARG A 1 433 ? 34.599 -13.809 -22.842 1.00 94.62 433 ARG A O 1
ATOM 3332 N N . GLY A 1 434 ? 33.391 -15.338 -23.915 1.00 93.50 434 GLY A N 1
ATOM 3333 C CA . GLY A 1 434 ? 33.947 -15.100 -25.247 1.00 93.50 434 GLY A CA 1
ATOM 3334 C C . GLY A 1 434 ? 35.413 -15.521 -25.392 1.00 93.50 434 GLY A C 1
ATOM 3335 O O . GLY A 1 434 ? 36.110 -15.088 -26.317 1.00 93.50 434 GLY A O 1
ATOM 3336 N N . ASN A 1 435 ? 35.910 -16.344 -24.465 1.00 92.81 435 ASN A N 1
ATOM 3337 C CA . ASN A 1 435 ? 37.296 -16.819 -24.418 1.00 92.81 435 ASN A CA 1
ATOM 3338 C C . ASN A 1 435 ? 37.488 -18.187 -25.098 1.00 92.81 435 ASN A C 1
ATOM 3340 O O . ASN A 1 435 ? 38.621 -18.674 -25.243 1.00 92.81 435 ASN A O 1
ATOM 3344 N N . ARG A 1 436 ? 36.388 -18.803 -25.545 1.00 91.75 436 ARG A N 1
ATOM 3345 C CA . ARG A 1 436 ? 36.392 -20.141 -26.119 1.00 91.75 436 ARG A CA 1
ATOM 3346 C C . ARG A 1 436 ? 37.172 -20.209 -27.440 1.00 91.75 436 ARG A C 1
ATOM 3348 O O . ARG A 1 436 ? 37.259 -19.239 -28.198 1.00 91.75 436 ARG A O 1
ATOM 3355 N N . PRO A 1 437 ? 37.776 -21.372 -27.774 1.00 88.50 437 PRO A N 1
ATOM 3356 C CA . PRO A 1 437 ? 38.623 -21.509 -28.965 1.00 88.50 437 PRO A CA 1
ATOM 3357 C C . PRO A 1 437 ? 37.913 -21.320 -30.316 1.00 88.50 437 PRO A C 1
ATOM 3359 O O . PRO A 1 437 ? 38.593 -21.218 -31.342 1.00 88.50 437 PRO A O 1
ATOM 3362 N N . ASP A 1 438 ? 36.582 -21.345 -30.337 1.00 87.31 438 ASP A N 1
ATOM 3363 C CA . ASP A 1 438 ? 35.743 -21.084 -31.511 1.00 87.31 438 ASP A CA 1
ATOM 3364 C C . ASP A 1 438 ? 35.631 -19.584 -31.843 1.00 87.31 438 ASP A C 1
ATOM 3366 O O . ASP A 1 438 ? 35.378 -19.245 -33.002 1.00 87.31 438 ASP A O 1
ATOM 3370 N N . GLY A 1 439 ? 35.939 -18.700 -30.887 1.00 88.00 439 GLY A N 1
ATOM 3371 C CA . GLY A 1 439 ? 35.959 -17.250 -31.062 1.00 88.00 439 GLY A CA 1
ATOM 3372 C C . GLY A 1 439 ? 34.570 -16.618 -31.130 1.00 88.00 439 GLY A C 1
ATOM 3373 O O . GLY A 1 439 ? 34.436 -15.545 -31.727 1.00 88.00 439 GLY A O 1
ATOM 3374 N N . VAL A 1 440 ? 33.555 -17.288 -30.581 1.00 93.88 440 VAL A N 1
ATOM 3375 C CA . VAL A 1 440 ? 32.205 -16.737 -30.443 1.00 93.88 440 VAL A CA 1
ATOM 3376 C C . VAL A 1 440 ? 32.200 -15.741 -29.271 1.00 93.88 440 VAL A C 1
ATOM 3378 O O . VAL A 1 440 ? 32.700 -16.088 -28.208 1.00 93.88 440 VAL A O 1
ATOM 3381 N N . PRO A 1 441 ? 31.703 -14.502 -29.440 1.00 96.12 441 PRO A N 1
ATOM 3382 C CA . PRO A 1 441 ? 31.581 -13.546 -28.334 1.00 96.12 441 PRO A CA 1
ATOM 3383 C C . PRO A 1 441 ? 30.467 -13.906 -27.332 1.00 96.12 441 PRO A C 1
ATOM 3385 O O . PRO A 1 441 ? 29.602 -14.738 -27.632 1.00 96.12 441 PRO A O 1
ATOM 3388 N N . ALA A 1 442 ? 30.446 -13.200 -26.196 1.00 97.31 442 ALA A N 1
ATOM 3389 C CA . ALA A 1 442 ? 29.329 -13.202 -25.246 1.00 97.31 442 ALA A CA 1
ATOM 3390 C C . ALA A 1 442 ? 28.004 -12.840 -25.941 1.00 97.31 442 ALA A C 1
ATOM 3392 O O . ALA A 1 442 ? 27.976 -12.024 -26.876 1.00 97.31 442 ALA A O 1
ATOM 3393 N N . ARG A 1 443 ? 26.912 -13.502 -25.546 1.00 97.81 443 ARG A N 1
ATOM 3394 C CA . ARG A 1 443 ? 25.662 -13.530 -26.321 1.00 97.81 443 ARG A CA 1
ATOM 3395 C C . ARG A 1 443 ? 24.470 -13.989 -25.491 1.00 97.81 443 ARG A C 1
ATOM 3397 O O . ARG A 1 443 ? 24.645 -14.751 -24.551 1.00 97.81 443 ARG A O 1
ATOM 3404 N N . PHE A 1 444 ? 23.274 -13.657 -25.960 1.00 98.31 444 PHE A N 1
ATOM 3405 C CA . PHE A 1 444 ? 22.037 -14.327 -25.562 1.00 98.31 444 PHE A CA 1
ATOM 3406 C C . PHE A 1 444 ? 21.302 -14.891 -26.783 1.00 98.31 444 PHE A C 1
ATOM 3408 O O . PHE A 1 444 ? 21.593 -14.552 -27.937 1.00 98.31 444 PHE A O 1
ATOM 3415 N N . TYR A 1 445 ? 20.345 -15.771 -26.527 1.00 98.50 445 TYR A N 1
ATOM 3416 C CA . TYR A 1 445 ? 19.436 -16.335 -27.512 1.00 98.50 445 TYR A CA 1
ATOM 3417 C C . TYR A 1 445 ? 18.035 -15.788 -27.307 1.00 98.50 445 TYR A C 1
ATOM 3419 O O . TYR A 1 445 ? 17.639 -15.474 -26.190 1.00 98.50 445 TYR A O 1
ATOM 3427 N N . THR A 1 446 ? 17.265 -15.750 -28.387 1.00 98.44 446 THR A N 1
ATOM 3428 C CA . THR A 1 446 ? 15.811 -15.695 -28.275 1.00 98.44 446 THR A CA 1
ATOM 3429 C C . THR A 1 446 ? 15.234 -17.069 -28.564 1.00 98.44 446 THR A C 1
ATOM 3431 O O . THR A 1 446 ? 15.685 -17.746 -29.498 1.00 98.44 446 THR A O 1
ATOM 3434 N N . ILE A 1 447 ? 14.258 -17.495 -27.766 1.00 98.38 447 ILE A N 1
ATOM 3435 C CA . ILE A 1 447 ? 13.560 -18.768 -27.943 1.00 98.38 447 ILE A CA 1
ATOM 3436 C C . ILE A 1 447 ? 12.048 -18.591 -27.784 1.00 98.38 447 ILE A C 1
ATOM 3438 O O . ILE A 1 447 ? 11.571 -17.653 -27.156 1.00 98.38 447 ILE A O 1
ATOM 3442 N N . THR A 1 448 ? 11.285 -19.536 -28.321 1.00 98.31 448 THR A N 1
ATOM 3443 C CA . THR A 1 448 ? 9.859 -19.715 -28.005 1.00 98.31 448 THR A CA 1
ATOM 3444 C C . THR A 1 448 ? 9.670 -21.066 -27.326 1.00 98.31 448 THR A C 1
ATOM 3446 O O . THR A 1 448 ? 10.366 -22.023 -27.680 1.00 98.31 448 THR A O 1
ATOM 3449 N N . ILE A 1 449 ? 8.747 -21.130 -26.364 1.00 98.06 449 ILE A N 1
ATOM 3450 C CA . ILE A 1 449 ? 8.368 -22.352 -25.646 1.00 98.06 449 ILE A CA 1
ATOM 3451 C C . ILE A 1 449 ? 6.849 -22.514 -25.776 1.00 98.06 449 ILE A C 1
ATOM 3453 O O . ILE A 1 449 ? 6.095 -21.637 -25.358 1.00 98.06 449 ILE A O 1
ATOM 3457 N N . ASP A 1 450 ? 6.392 -23.602 -26.398 1.00 96.44 450 ASP A N 1
ATOM 3458 C CA . ASP A 1 450 ? 4.963 -23.911 -26.542 1.00 96.44 450 ASP A CA 1
ATOM 3459 C C . ASP A 1 450 ? 4.458 -24.717 -25.337 1.00 96.44 450 ASP A C 1
ATOM 3461 O O . ASP A 1 450 ? 4.788 -25.886 -25.202 1.00 96.44 450 ASP A O 1
ATOM 3465 N N . LEU A 1 451 ? 3.647 -24.098 -24.473 1.00 95.81 451 LEU A N 1
ATOM 3466 C CA . LEU A 1 451 ? 3.008 -24.752 -23.317 1.00 95.81 451 LEU A CA 1
ATOM 3467 C C . LEU A 1 451 ? 1.476 -24.758 -23.425 1.00 95.81 451 LEU A C 1
ATOM 3469 O O . LEU A 1 451 ? 0.761 -24.817 -22.421 1.00 95.81 451 LEU A O 1
ATOM 3473 N N . ASN A 1 452 ? 0.930 -24.660 -24.642 1.00 92.38 452 ASN A N 1
ATOM 3474 C CA . ASN A 1 452 ? -0.516 -24.512 -24.844 1.00 92.38 452 ASN A CA 1
ATOM 3475 C C . ASN A 1 452 ? -1.341 -25.697 -24.307 1.00 92.38 452 ASN A C 1
ATOM 3477 O O . ASN A 1 452 ? -2.530 -25.534 -24.014 1.00 92.38 452 ASN A O 1
ATOM 3481 N N . ASP A 1 453 ? -0.746 -26.885 -24.190 1.00 94.12 453 ASP A N 1
ATOM 3482 C CA . ASP A 1 453 ? -1.373 -28.078 -23.617 1.00 94.12 453 ASP A CA 1
ATOM 3483 C C . ASP A 1 453 ? -0.972 -28.364 -22.159 1.00 94.12 453 ASP A C 1
ATOM 3485 O O . ASP A 1 453 ? -1.370 -29.401 -21.623 1.00 94.12 453 ASP A O 1
ATOM 3489 N N . ALA A 1 454 ? -0.297 -27.408 -21.503 1.00 95.31 454 ALA A N 1
ATOM 3490 C CA . ALA A 1 454 ? 0.219 -27.509 -20.137 1.00 95.31 454 ALA A CA 1
ATOM 3491 C C . ALA A 1 454 ? 1.188 -28.692 -19.936 1.00 95.31 454 ALA A C 1
ATOM 3493 O O . ALA A 1 454 ? 1.192 -29.336 -18.888 1.00 95.31 454 ALA A O 1
ATOM 3494 N N . SER A 1 455 ? 2.011 -28.978 -20.946 1.00 96.12 455 SER A N 1
ATOM 3495 C CA . SER A 1 455 ? 3.145 -29.902 -20.869 1.00 96.12 455 SER A CA 1
ATOM 3496 C C . SER A 1 455 ? 4.365 -29.325 -21.577 1.00 96.12 455 SER A C 1
ATOM 3498 O O . SER A 1 455 ? 4.218 -28.452 -22.425 1.00 96.12 455 SER A O 1
ATOM 3500 N N . LEU A 1 456 ? 5.554 -29.810 -21.210 1.00 97.88 456 LEU A N 1
ATOM 3501 C CA . LEU A 1 456 ? 6.804 -29.522 -21.913 1.00 97.88 456 LEU A CA 1
ATOM 3502 C C . LEU A 1 456 ? 7.359 -30.817 -22.526 1.00 97.88 456 LEU A C 1
ATOM 3504 O O . LEU A 1 456 ? 7.853 -31.688 -21.807 1.00 97.88 456 LEU A O 1
ATOM 3508 N N . ASP A 1 457 ? 7.295 -30.924 -23.852 1.00 97.00 457 ASP A N 1
ATOM 3509 C CA . ASP A 1 457 ? 7.651 -32.094 -24.653 1.00 97.00 457 ASP A CA 1
ATOM 3510 C C . ASP A 1 457 ? 8.655 -31.765 -25.789 1.00 97.00 457 ASP A C 1
ATOM 3512 O O . ASP A 1 457 ? 8.909 -30.620 -26.179 1.00 97.00 457 ASP A O 1
ATOM 3516 N N . ASP A 1 458 ? 9.246 -32.818 -26.375 1.00 95.00 458 ASP A N 1
ATOM 3517 C CA . ASP A 1 458 ? 10.145 -32.713 -27.533 1.00 95.00 458 ASP A CA 1
ATOM 3518 C C . ASP A 1 458 ? 9.483 -31.955 -28.708 1.00 95.00 458 ASP A C 1
ATOM 3520 O O . ASP A 1 458 ? 8.641 -32.501 -29.432 1.00 95.00 458 ASP A O 1
ATOM 3524 N N . GLY A 1 459 ? 9.965 -30.741 -28.984 1.00 94.06 459 GLY A N 1
ATOM 3525 C CA . GLY A 1 459 ? 9.508 -29.889 -30.090 1.00 94.06 459 GLY A CA 1
ATOM 3526 C C . GLY A 1 459 ? 8.946 -28.535 -29.657 1.00 94.06 459 GLY A C 1
ATOM 3527 O O . GLY A 1 459 ? 8.788 -27.662 -30.516 1.00 94.06 459 GLY A O 1
ATOM 3528 N N . ASP A 1 460 ? 8.714 -28.350 -28.359 1.00 97.56 460 ASP A N 1
ATOM 3529 C CA . ASP A 1 460 ? 8.119 -27.124 -27.823 1.00 97.56 460 ASP A CA 1
ATOM 3530 C C . ASP A 1 460 ? 9.124 -25.974 -27.747 1.00 97.56 460 ASP A C 1
ATOM 3532 O O . ASP A 1 460 ? 8.757 -24.815 -27.930 1.00 97.56 460 ASP A O 1
ATOM 3536 N N . ILE A 1 461 ? 10.411 -26.292 -27.575 1.00 97.81 461 ILE A N 1
ATOM 3537 C CA . ILE A 1 461 ? 11.497 -25.309 -27.522 1.00 97.81 461 ILE A CA 1
ATOM 3538 C C . ILE A 1 461 ? 12.046 -25.043 -28.918 1.00 97.81 461 ILE A C 1
ATOM 3540 O O . ILE A 1 461 ? 12.564 -25.941 -29.590 1.00 97.81 461 ILE A O 1
ATOM 3544 N N . ASN A 1 462 ? 11.992 -23.781 -29.339 1.00 97.62 462 ASN A N 1
ATOM 3545 C CA . ASN A 1 462 ? 12.493 -23.346 -30.636 1.00 97.62 462 ASN A CA 1
ATOM 3546 C C . ASN A 1 462 ? 13.382 -22.108 -30.493 1.00 97.62 462 ASN A C 1
ATOM 3548 O O . ASN A 1 462 ? 12.891 -21.027 -30.178 1.00 97.62 462 ASN A O 1
ATOM 3552 N N . PHE A 1 463 ? 14.674 -22.257 -30.800 1.00 97.94 463 PHE A N 1
ATOM 3553 C CA . PHE A 1 463 ? 15.616 -21.140 -30.904 1.00 97.94 463 PHE A CA 1
ATOM 3554 C C . PHE A 1 463 ? 15.324 -20.305 -32.156 1.00 97.94 463 PHE A C 1
ATOM 3556 O O . PHE A 1 463 ? 15.218 -20.845 -33.264 1.00 97.94 463 PHE A O 1
ATOM 3563 N N . THR A 1 464 ? 15.195 -18.991 -31.983 1.00 97.88 464 THR A N 1
ATOM 3564 C CA . THR A 1 464 ? 14.802 -18.048 -33.039 1.00 97.88 464 THR A CA 1
ATOM 3565 C C . THR A 1 464 ? 15.940 -17.139 -33.477 1.00 97.88 464 THR A C 1
ATOM 3567 O O . THR A 1 464 ? 16.125 -16.975 -34.686 1.00 97.88 464 THR A O 1
ATOM 3570 N N . GLU A 1 465 ? 16.746 -16.613 -32.550 1.00 98.00 465 GLU A N 1
ATOM 3571 C CA . GLU A 1 465 ? 17.912 -15.766 -32.845 1.00 98.00 465 GLU A CA 1
ATOM 3572 C C . GLU A 1 465 ? 19.056 -15.987 -31.840 1.00 98.00 465 GLU A C 1
ATOM 3574 O O . GLU A 1 465 ? 18.866 -16.553 -30.767 1.00 98.00 465 GLU A O 1
ATOM 3579 N N . VAL A 1 466 ? 20.265 -15.567 -32.225 1.00 97.88 466 VAL A N 1
ATOM 3580 C CA . VAL A 1 466 ? 21.445 -15.462 -31.355 1.00 97.88 466 VAL A CA 1
ATOM 3581 C C . VAL A 1 466 ? 22.021 -14.063 -31.534 1.00 97.88 466 VAL A C 1
ATOM 3583 O O . VAL A 1 466 ? 22.269 -13.637 -32.666 1.00 97.88 466 VAL A O 1
ATOM 3586 N N . ILE A 1 467 ? 22.192 -13.339 -30.433 1.00 98.06 467 ILE A N 1
ATOM 3587 C CA . ILE A 1 467 ? 22.499 -11.909 -30.429 1.00 98.06 467 ILE A CA 1
ATOM 3588 C C . ILE A 1 467 ? 23.758 -11.688 -29.592 1.00 98.06 467 ILE A C 1
ATOM 3590 O O . ILE A 1 467 ? 23.852 -12.125 -28.451 1.00 98.06 467 ILE A O 1
ATOM 3594 N N . THR A 1 468 ? 24.763 -11.049 -30.190 1.00 98.00 468 THR A N 1
ATOM 3595 C CA . THR A 1 468 ? 26.039 -10.741 -29.530 1.00 98.00 468 THR A CA 1
ATOM 3596 C C . THR A 1 468 ? 25.894 -9.527 -28.623 1.00 98.00 468 THR A C 1
ATOM 3598 O O . THR A 1 468 ? 25.452 -8.487 -29.099 1.00 98.00 468 THR A O 1
ATOM 3601 N N . LEU A 1 469 ? 26.359 -9.639 -27.378 1.00 98.25 469 LEU A N 1
ATOM 3602 C CA . LEU A 1 469 ? 26.436 -8.527 -26.433 1.00 98.25 469 LEU A CA 1
ATOM 3603 C C . LEU A 1 469 ? 27.484 -7.499 -26.868 1.00 98.25 469 LEU A C 1
ATOM 3605 O O . LEU A 1 469 ? 28.618 -7.851 -27.217 1.00 98.25 469 LEU A O 1
ATOM 3609 N N . LEU A 1 470 ? 27.103 -6.225 -26.834 1.00 97.75 470 LEU A N 1
ATOM 3610 C CA . LEU A 1 470 ? 27.921 -5.084 -27.221 1.00 97.75 470 LEU A CA 1
ATOM 3611 C C . LEU A 1 470 ? 28.086 -4.146 -26.024 1.00 97.75 470 LEU A C 1
ATOM 3613 O O . LEU A 1 470 ? 27.111 -3.797 -25.369 1.00 97.75 470 LEU A O 1
ATOM 3617 N N . ASN A 1 471 ? 29.320 -3.719 -25.771 1.00 95.25 471 ASN A N 1
ATOM 3618 C CA . ASN A 1 471 ? 29.624 -2.749 -24.721 1.00 95.25 471 ASN A CA 1
ATOM 3619 C C . ASN A 1 471 ? 29.169 -1.327 -25.091 1.00 95.25 471 ASN A C 1
ATOM 3621 O O . ASN A 1 471 ? 28.795 -1.075 -26.238 1.00 95.25 471 ASN A O 1
ATOM 3625 N N . GLU A 1 472 ? 29.337 -0.376 -24.169 1.00 93.56 472 GLU A N 1
ATOM 3626 C CA . GLU A 1 472 ? 29.043 1.067 -24.330 1.00 93.56 472 GLU A CA 1
ATOM 3627 C C . GLU A 1 472 ? 29.603 1.722 -25.620 1.00 93.56 472 GLU A C 1
ATOM 3629 O O . GLU A 1 472 ? 29.158 2.785 -26.051 1.00 93.56 472 GLU A O 1
ATOM 3634 N N . ASN A 1 473 ? 30.599 1.107 -26.272 1.00 94.44 473 ASN A N 1
ATOM 3635 C CA . ASN A 1 473 ? 31.196 1.596 -27.518 1.00 94.44 473 ASN A CA 1
ATOM 3636 C C . ASN A 1 473 ? 30.601 0.933 -28.781 1.00 94.44 473 ASN A C 1
ATOM 3638 O O . ASN A 1 473 ? 31.131 1.133 -29.882 1.00 94.44 473 ASN A O 1
ATOM 3642 N N . GLY A 1 474 ? 29.551 0.118 -28.641 1.00 94.31 474 GLY A N 1
ATOM 3643 C CA . GLY A 1 474 ? 28.925 -0.653 -29.718 1.00 94.31 474 GLY A CA 1
ATOM 3644 C C . GLY A 1 474 ? 29.823 -1.766 -30.274 1.00 94.31 474 GLY A C 1
ATOM 3645 O O . GLY A 1 474 ? 29.743 -2.107 -31.458 1.00 94.31 474 GLY A O 1
ATOM 3646 N N . LEU A 1 475 ? 30.751 -2.290 -29.465 1.00 97.19 475 LEU A N 1
ATOM 3647 C CA . LEU A 1 475 ? 31.678 -3.360 -29.849 1.00 97.19 475 LEU A CA 1
ATOM 3648 C C . LEU A 1 475 ? 31.427 -4.616 -29.012 1.00 97.19 475 LEU A C 1
ATOM 3650 O O . LEU A 1 475 ? 31.146 -4.483 -27.825 1.00 97.19 475 LEU A O 1
ATOM 3654 N N . PRO A 1 476 ? 31.622 -5.829 -29.568 1.00 97.31 476 PRO A N 1
ATOM 3655 C CA . PRO A 1 476 ? 31.580 -7.044 -28.766 1.00 97.31 476 PRO A CA 1
ATOM 3656 C C . PRO A 1 476 ? 32.533 -6.959 -27.576 1.00 97.31 476 PRO A C 1
ATOM 3658 O O . PRO A 1 476 ? 33.662 -6.466 -27.726 1.00 97.31 476 PRO A O 1
ATOM 3661 N N . PHE A 1 477 ? 32.097 -7.468 -26.424 1.00 95.94 477 PHE A N 1
ATOM 3662 C CA . PHE A 1 477 ? 32.961 -7.578 -25.254 1.00 95.94 477 PHE A CA 1
ATOM 3663 C C . PHE A 1 477 ? 34.240 -8.359 -25.603 1.00 95.94 477 PHE A C 1
ATOM 3665 O O . PHE A 1 477 ? 34.201 -9.326 -26.376 1.00 95.94 477 PHE A O 1
ATOM 3672 N N . PRO A 1 478 ? 35.413 -7.922 -25.108 1.00 94.56 478 PRO A N 1
ATOM 3673 C CA . PRO A 1 478 ? 36.631 -8.698 -25.272 1.00 94.56 478 PRO A CA 1
ATOM 3674 C C . PRO A 1 478 ? 36.515 -10.020 -24.503 1.00 94.56 478 PRO A C 1
ATOM 3676 O O . PRO A 1 478 ? 35.805 -10.095 -23.508 1.00 94.56 478 PRO A O 1
ATOM 3679 N N . ALA A 1 479 ? 37.256 -11.039 -24.945 1.00 93.56 479 ALA A N 1
ATOM 3680 C CA . ALA A 1 479 ? 37.386 -12.293 -24.204 1.00 93.56 479 ALA A CA 1
ATOM 3681 C C . ALA A 1 479 ? 37.792 -12.025 -22.744 1.00 93.56 479 ALA A C 1
ATOM 3683 O O . ALA A 1 479 ? 38.728 -11.246 -22.524 1.00 93.56 479 ALA A O 1
ATOM 3684 N N . ASP A 1 480 ? 37.106 -12.673 -21.799 1.00 92.69 480 ASP A N 1
ATOM 3685 C CA . ASP A 1 480 ? 37.250 -12.485 -20.343 1.00 92.69 480 ASP A CA 1
ATOM 3686 C C . ASP A 1 480 ? 36.895 -11.063 -19.852 1.00 92.69 480 ASP A C 1
ATOM 3688 O O . ASP A 1 480 ? 37.339 -10.635 -18.789 1.00 92.69 480 ASP A O 1
ATOM 3692 N N . GLY A 1 481 ? 36.162 -10.283 -20.654 1.00 92.19 481 GLY A N 1
ATOM 3693 C CA . GLY A 1 481 ? 35.750 -8.914 -20.321 1.00 92.19 481 GLY A CA 1
ATOM 3694 C C . GLY A 1 481 ? 34.354 -8.792 -19.714 1.00 92.19 481 GLY A C 1
ATOM 3695 O O . GLY A 1 481 ? 33.976 -7.686 -19.342 1.00 92.19 481 GLY A O 1
ATOM 3696 N N . ILE A 1 482 ? 33.604 -9.890 -19.676 1.00 94.31 482 ILE A N 1
ATOM 3697 C CA . ILE A 1 482 ? 32.260 -10.029 -19.115 1.00 94.31 482 ILE A CA 1
ATOM 3698 C C . ILE A 1 482 ? 32.085 -11.478 -18.661 1.00 94.31 482 ILE A C 1
ATOM 3700 O O . ILE A 1 482 ? 32.698 -12.374 -19.251 1.00 94.31 482 ILE A O 1
ATOM 3704 N N . ASP A 1 483 ? 31.255 -11.668 -17.647 1.00 95.25 483 ASP A N 1
ATOM 3705 C CA . ASP A 1 483 ? 30.897 -12.958 -17.066 1.00 95.25 483 ASP A CA 1
ATOM 3706 C C . ASP A 1 483 ? 29.400 -12.957 -16.731 1.00 95.25 483 ASP A C 1
ATOM 3708 O O . ASP A 1 483 ? 29.052 -12.525 -15.635 1.00 95.25 483 ASP A O 1
ATOM 3712 N N . PRO A 1 484 ? 28.517 -13.150 -17.727 1.00 96.50 484 PRO A N 1
ATOM 3713 C CA . PRO A 1 484 ? 27.094 -12.852 -17.586 1.00 96.50 484 PRO A CA 1
ATOM 3714 C C . PRO A 1 484 ? 26.301 -14.047 -17.035 1.00 96.50 484 PRO A C 1
ATOM 3716 O O . PRO A 1 484 ? 26.288 -15.099 -17.666 1.00 96.50 484 PRO A O 1
ATOM 3719 N N . GLU A 1 485 ? 25.551 -13.848 -15.953 1.00 95.88 485 GLU A N 1
ATOM 3720 C CA . GLU A 1 485 ? 24.836 -14.948 -15.281 1.00 95.88 485 GLU A CA 1
ATOM 3721 C C . GLU A 1 485 ? 23.324 -14.869 -15.460 1.00 95.88 485 GLU A C 1
ATOM 3723 O O . GLU A 1 485 ? 22.733 -15.727 -16.113 1.00 95.88 485 GLU A O 1
ATOM 3728 N N . SER A 1 486 ? 22.695 -13.784 -15.008 1.00 97.25 486 SER A N 1
ATOM 3729 C CA . SER A 1 486 ? 21.244 -13.610 -15.135 1.00 97.25 486 SER A CA 1
ATOM 3730 C C . SER A 1 486 ? 20.850 -12.475 -16.083 1.00 97.25 486 SER A C 1
ATOM 3732 O O . SER A 1 486 ? 21.627 -11.566 -16.399 1.00 97.25 486 SER A O 1
ATOM 3734 N N . ILE A 1 487 ? 19.623 -12.569 -16.595 1.00 98.31 487 ILE A N 1
ATOM 3735 C CA . ILE A 1 487 ? 19.008 -11.652 -17.553 1.00 98.31 487 ILE A CA 1
ATOM 3736 C C . ILE A 1 487 ? 17.536 -11.458 -17.197 1.00 98.31 487 ILE A C 1
ATOM 3738 O O . ILE A 1 487 ? 16.814 -12.434 -17.031 1.00 98.31 487 ILE A O 1
ATOM 3742 N N . ILE A 1 488 ? 17.063 -10.212 -17.167 1.00 97.56 488 ILE A N 1
ATOM 3743 C CA . ILE A 1 488 ? 15.652 -9.892 -16.913 1.00 97.56 488 ILE A CA 1
ATOM 3744 C C . ILE A 1 488 ? 15.139 -8.855 -17.918 1.00 97.56 488 ILE A C 1
ATOM 3746 O O . ILE A 1 488 ? 15.858 -7.930 -18.299 1.00 97.56 488 ILE A O 1
ATOM 3750 N N . PHE A 1 489 ? 13.908 -9.040 -18.393 1.00 95.38 489 PHE A N 1
ATOM 3751 C CA . PHE A 1 489 ? 13.208 -8.127 -19.294 1.00 95.38 489 PHE A CA 1
ATOM 3752 C C . PHE A 1 489 ? 12.378 -7.123 -18.488 1.00 95.38 489 PHE A C 1
ATOM 3754 O O . PHE A 1 489 ? 11.715 -7.519 -17.533 1.00 95.38 489 PHE A O 1
ATOM 3761 N N . SER A 1 490 ? 12.402 -5.849 -18.890 1.00 90.31 490 SER A N 1
ATOM 3762 C CA . SER A 1 490 ? 11.579 -4.789 -18.293 1.00 90.31 490 SER A CA 1
ATOM 3763 C C . SER A 1 490 ? 10.515 -4.267 -19.258 1.00 90.31 490 SER A C 1
ATOM 3765 O O . SER A 1 490 ? 10.684 -4.310 -20.484 1.00 90.31 490 SER A O 1
ATOM 3767 N N . ASP A 1 491 ? 9.448 -3.674 -18.722 1.00 80.62 491 ASP A N 1
ATOM 3768 C CA . ASP A 1 491 ? 8.354 -3.112 -19.531 1.00 80.62 491 ASP A CA 1
ATOM 3769 C C . ASP A 1 491 ? 8.768 -1.891 -20.371 1.00 80.62 491 ASP A C 1
ATOM 3771 O O . ASP A 1 491 ? 8.174 -1.611 -21.419 1.00 80.62 491 ASP A O 1
ATOM 3775 N N . ALA A 1 492 ? 9.884 -1.245 -20.013 1.00 75.56 492 ALA A N 1
ATOM 3776 C CA . ALA A 1 492 ? 10.578 -0.258 -20.844 1.00 75.56 492 ALA A CA 1
ATOM 3777 C C . ALA A 1 492 ? 11.211 -0.865 -22.121 1.00 75.56 492 ALA A C 1
ATOM 3779 O O . ALA A 1 492 ? 11.847 -0.156 -22.905 1.00 75.56 492 ALA A O 1
ATOM 3780 N N . LYS A 1 493 ? 11.017 -2.170 -22.374 1.00 86.44 493 LYS A N 1
ATOM 3781 C CA . LYS A 1 493 ? 11.564 -2.929 -23.512 1.00 86.44 493 LYS A CA 1
ATOM 3782 C C . LYS A 1 493 ? 13.088 -2.918 -23.512 1.00 86.44 493 LYS A C 1
ATOM 3784 O O . LYS A 1 493 ? 13.728 -2.746 -24.555 1.00 86.44 493 LYS A O 1
ATOM 3789 N N . GLN A 1 494 ? 13.657 -3.111 -22.333 1.00 91.25 494 GLN A N 1
ATOM 3790 C CA . GLN A 1 494 ? 15.089 -3.228 -22.103 1.00 91.25 494 GLN A CA 1
ATOM 3791 C C . GLN A 1 494 ? 15.392 -4.582 -21.459 1.00 91.25 494 GLN A C 1
ATOM 3793 O O . GLN A 1 494 ? 14.493 -5.337 -21.087 1.00 91.25 494 GLN A O 1
ATOM 3798 N N . LEU A 1 495 ? 16.679 -4.899 -21.376 1.00 97.38 495 LEU A N 1
ATOM 3799 C CA . LEU A 1 495 ? 17.201 -6.064 -20.677 1.00 97.38 495 LEU A CA 1
ATOM 3800 C C . LEU A 1 495 ? 18.166 -5.579 -19.607 1.00 97.38 495 LEU A C 1
ATOM 3802 O O . LEU A 1 495 ? 19.048 -4.783 -19.915 1.00 97.38 495 LEU A O 1
ATOM 3806 N N . PHE A 1 496 ? 18.061 -6.087 -18.390 1.00 98.25 496 PHE A N 1
ATOM 3807 C CA . PHE A 1 496 ? 19.146 -5.979 -17.421 1.00 98.25 496 PHE A CA 1
ATOM 3808 C C . PHE A 1 496 ? 19.913 -7.293 -17.396 1.00 98.25 496 PHE A C 1
ATOM 3810 O O . PHE A 1 496 ? 19.319 -8.361 -17.530 1.00 98.25 496 PHE A O 1
ATOM 3817 N N . ILE A 1 497 ? 21.237 -7.204 -17.285 1.00 98.44 497 ILE A N 1
ATOM 3818 C CA . ILE A 1 497 ? 22.129 -8.362 -17.215 1.00 98.44 497 ILE A CA 1
ATOM 3819 C C . ILE A 1 497 ? 23.043 -8.192 -16.010 1.00 98.44 497 ILE A C 1
ATOM 3821 O O . ILE A 1 497 ? 23.721 -7.164 -15.888 1.00 98.44 497 ILE A O 1
ATOM 3825 N N . ALA A 1 498 ? 23.068 -9.214 -15.160 1.00 97.75 498 ALA A N 1
ATOM 3826 C CA . ALA A 1 498 ? 24.000 -9.336 -14.052 1.00 97.75 498 ALA A CA 1
ATOM 3827 C C . ALA A 1 498 ? 25.290 -10.004 -14.536 1.00 97.75 498 ALA A C 1
ATOM 3829 O O . ALA A 1 498 ? 25.265 -10.947 -15.331 1.00 97.75 498 ALA A O 1
ATOM 3830 N N . SER A 1 499 ? 26.427 -9.485 -14.082 1.00 96.56 499 SER A N 1
ATOM 3831 C CA . SER A 1 499 ? 27.729 -10.086 -14.327 1.00 96.56 499 SER A CA 1
ATOM 3832 C C . SER A 1 499 ? 28.565 -10.163 -13.060 1.00 96.56 499 SER A C 1
ATOM 3834 O O . SER A 1 499 ? 28.733 -9.166 -12.353 1.00 96.56 499 SER A O 1
ATOM 3836 N N . GLU A 1 500 ? 29.183 -11.320 -12.842 1.00 94.19 500 GLU A N 1
ATOM 3837 C CA . GLU A 1 500 ? 30.025 -11.595 -11.679 1.00 94.19 500 GLU A CA 1
ATOM 3838 C C . GLU A 1 500 ? 31.339 -10.809 -11.660 1.00 94.19 500 GLU A C 1
ATOM 3840 O O . GLU A 1 500 ? 31.952 -10.585 -10.616 1.00 94.19 500 GLU A O 1
ATOM 3845 N N . GLY A 1 501 ? 31.821 -10.396 -12.831 1.00 92.38 501 GLY A N 1
ATOM 3846 C CA . GLY A 1 501 ? 33.163 -9.852 -12.982 1.00 92.38 501 GLY A CA 1
ATOM 3847 C C . GLY A 1 501 ? 34.246 -10.933 -12.870 1.00 92.38 501 GLY A C 1
ATOM 3848 O O . GLY A 1 501 ? 34.140 -12.017 -13.428 1.00 92.38 501 GLY A O 1
ATOM 3849 N N . ASN A 1 502 ? 35.383 -10.593 -12.260 1.00 92.31 502 ASN A N 1
ATOM 3850 C CA . ASN A 1 502 ? 36.487 -11.529 -12.025 1.00 92.31 502 ASN A CA 1
ATOM 3851 C C . ASN A 1 502 ? 37.393 -10.973 -10.921 1.00 92.31 502 ASN A C 1
ATOM 3853 O O . ASN A 1 502 ? 38.206 -10.062 -11.151 1.00 92.31 502 ASN A O 1
ATOM 3857 N N . ALA A 1 503 ? 37.271 -11.521 -9.713 1.00 90.50 503 ALA A N 1
ATOM 3858 C CA . ALA A 1 503 ? 37.974 -11.005 -8.544 1.00 90.50 503 ALA A CA 1
ATOM 3859 C C . ALA A 1 503 ? 39.501 -11.177 -8.664 1.00 90.50 503 ALA A C 1
ATOM 3861 O O . ALA A 1 503 ? 40.263 -10.302 -8.236 1.00 90.50 503 ALA A O 1
ATOM 3862 N N . GLU A 1 504 ? 39.976 -12.254 -9.306 1.00 89.62 504 GLU A N 1
ATOM 3863 C CA . GLU A 1 504 ? 41.411 -12.487 -9.529 1.00 89.62 504 GLU A CA 1
ATOM 3864 C C . GLU A 1 504 ? 42.043 -11.460 -10.490 1.00 89.62 504 GLU A C 1
ATOM 3866 O O . GLU A 1 504 ? 43.214 -11.080 -10.337 1.00 89.62 504 GLU A O 1
ATOM 3871 N N . ALA A 1 505 ? 41.276 -10.994 -11.477 1.00 90.81 505 ALA A N 1
ATOM 3872 C CA . ALA A 1 505 ? 41.676 -10.006 -12.474 1.00 90.81 505 ALA A CA 1
ATOM 3873 C C . ALA A 1 505 ? 41.343 -8.558 -12.072 1.00 90.81 505 ALA A C 1
ATOM 3875 O O . ALA A 1 505 ? 41.741 -7.636 -12.792 1.00 90.81 505 ALA A O 1
ATOM 3876 N N . LEU A 1 506 ? 40.688 -8.353 -10.921 1.00 92.00 506 LEU A N 1
ATOM 3877 C CA . LEU A 1 506 ? 40.134 -7.068 -10.474 1.00 92.00 506 LEU A CA 1
ATOM 3878 C C . LEU A 1 506 ? 39.150 -6.470 -11.491 1.00 92.00 506 LEU A C 1
ATOM 3880 O O . LEU A 1 506 ? 39.160 -5.261 -11.736 1.00 92.00 506 LEU A O 1
ATOM 3884 N N . LEU A 1 507 ? 38.351 -7.332 -12.116 1.00 93.31 507 LEU A N 1
ATOM 3885 C CA . LEU A 1 507 ? 37.192 -6.935 -12.900 1.00 93.31 507 LEU A CA 1
ATOM 3886 C C . LEU A 1 507 ? 35.994 -6.880 -11.948 1.00 93.31 507 LEU A C 1
ATOM 3888 O O . LEU A 1 507 ? 35.708 -7.856 -11.259 1.00 93.31 507 LEU A O 1
ATOM 3892 N N . ASN A 1 508 ? 35.352 -5.718 -11.871 1.00 95.12 508 ASN A N 1
ATOM 3893 C CA . ASN A 1 508 ? 34.214 -5.507 -10.983 1.00 95.12 508 ASN A CA 1
ATOM 3894 C C . ASN A 1 508 ? 32.982 -6.275 -11.489 1.00 95.12 508 ASN A C 1
ATOM 3896 O O . ASN A 1 508 ? 32.824 -6.365 -12.711 1.00 95.12 508 ASN A O 1
ATOM 3900 N N . PRO A 1 509 ? 32.109 -6.748 -10.583 1.00 96.25 509 PRO A N 1
ATOM 3901 C CA . PRO A 1 509 ? 30.768 -7.171 -10.963 1.00 96.25 509 PRO A CA 1
ATOM 3902 C C . PRO A 1 509 ? 29.953 -5.965 -11.447 1.00 96.25 509 PRO A C 1
ATOM 3904 O O . PRO A 1 509 ? 30.306 -4.810 -11.160 1.00 96.25 509 PRO A O 1
ATOM 3907 N N . PHE A 1 510 ? 28.866 -6.218 -12.168 1.00 96.62 510 PHE A N 1
ATOM 3908 C CA . PHE A 1 510 ? 27.937 -5.171 -12.582 1.00 96.62 510 PHE A CA 1
ATOM 3909 C C . PHE A 1 510 ? 26.512 -5.692 -12.774 1.00 96.62 510 PHE A C 1
ATOM 3911 O O . PHE A 1 510 ? 26.307 -6.875 -13.024 1.00 96.62 510 PHE A O 1
ATOM 3918 N N . VAL A 1 511 ? 25.550 -4.770 -12.749 1.00 97.88 511 VAL A N 1
ATOM 3919 C CA . VAL A 1 511 ? 24.215 -4.952 -13.323 1.00 97.88 511 VAL A CA 1
ATOM 3920 C C . VAL A 1 511 ? 24.012 -3.830 -14.333 1.00 97.88 511 VAL A C 1
ATOM 3922 O O . VAL A 1 511 ? 23.986 -2.655 -13.959 1.00 97.88 511 VAL A O 1
ATOM 3925 N N . ASN A 1 512 ? 23.932 -4.176 -15.617 1.00 97.06 512 ASN A N 1
ATOM 3926 C CA . ASN A 1 512 ? 23.878 -3.190 -16.697 1.00 97.06 512 ASN A CA 1
ATOM 3927 C C . ASN A 1 512 ? 22.587 -3.324 -17.497 1.00 97.06 512 ASN A C 1
ATOM 3929 O O . ASN A 1 512 ? 22.079 -4.422 -17.711 1.00 97.06 512 ASN A O 1
ATOM 3933 N N . GLU A 1 513 ? 22.095 -2.183 -17.963 1.00 97.06 513 GLU A N 1
ATOM 3934 C CA . GLU A 1 513 ? 20.940 -2.049 -18.839 1.00 97.06 513 GLU A CA 1
ATOM 3935 C C . GLU A 1 513 ? 21.388 -2.175 -20.301 1.00 97.06 513 GLU A C 1
ATOM 3937 O O . GLU A 1 513 ? 22.349 -1.535 -20.734 1.00 97.06 513 GLU A O 1
ATOM 3942 N N . PHE A 1 514 ? 20.667 -2.964 -21.085 1.00 97.75 514 PHE A N 1
ATOM 3943 C CA . PHE A 1 514 ? 20.905 -3.238 -22.493 1.00 97.75 514 PHE A CA 1
ATOM 3944 C C . PHE A 1 514 ? 19.627 -3.014 -23.304 1.00 97.75 514 PHE A C 1
ATOM 3946 O O . PHE A 1 514 ? 18.514 -3.312 -22.877 1.00 97.75 514 PHE A O 1
ATOM 3953 N N . SER A 1 515 ? 19.786 -2.555 -24.542 1.00 95.44 515 SER A N 1
ATOM 3954 C CA . SER A 1 515 ? 18.705 -2.600 -25.533 1.00 95.44 515 SER A CA 1
ATOM 3955 C C . SER A 1 515 ? 18.388 -4.045 -25.941 1.00 95.44 515 SER A C 1
ATOM 3957 O O . SER A 1 515 ? 19.248 -4.923 -25.872 1.00 95.44 515 SER A O 1
ATOM 3959 N N . LEU A 1 516 ? 17.206 -4.292 -26.522 1.00 92.31 516 LEU A N 1
ATOM 3960 C CA . LEU A 1 516 ? 16.876 -5.601 -27.127 1.00 92.31 516 LEU A CA 1
ATOM 3961 C C . LEU A 1 516 ? 17.821 -6.003 -28.274 1.00 92.31 516 LEU A C 1
ATOM 3963 O O . LEU A 1 516 ? 17.882 -7.167 -28.665 1.00 92.31 516 LEU A O 1
ATOM 3967 N N . THR A 1 517 ? 18.565 -5.042 -28.829 1.00 92.94 517 THR A N 1
ATOM 3968 C CA . THR A 1 517 ? 19.631 -5.274 -29.815 1.00 92.94 517 THR A CA 1
ATOM 3969 C C . THR A 1 517 ? 21.008 -5.504 -29.188 1.00 92.94 517 THR A C 1
ATOM 3971 O O . THR A 1 517 ? 21.996 -5.545 -29.920 1.00 92.94 517 THR A O 1
ATOM 3974 N N . ALA A 1 518 ? 21.063 -5.693 -27.866 1.00 96.00 518 ALA A N 1
ATOM 3975 C CA . ALA A 1 518 ? 22.243 -6.032 -27.079 1.00 96.00 518 ALA A CA 1
ATOM 3976 C C . ALA A 1 518 ? 23.315 -4.936 -26.974 1.00 96.00 518 ALA A C 1
ATOM 3978 O O . ALA A 1 518 ? 24.468 -5.237 -26.670 1.00 96.00 518 ALA A O 1
ATOM 3979 N N . GLU A 1 519 ? 22.958 -3.676 -27.231 1.00 96.75 519 GLU A N 1
ATOM 3980 C CA . GLU A 1 519 ? 23.819 -2.523 -26.932 1.00 96.75 519 GLU A CA 1
ATOM 3981 C C . GLU A 1 519 ? 23.633 -2.104 -25.474 1.00 96.75 519 GLU A C 1
ATOM 3983 O O . GLU A 1 519 ? 22.502 -1.824 -25.079 1.00 96.75 519 GLU A O 1
ATOM 3988 N N . GLU A 1 520 ? 24.727 -2.067 -24.711 1.00 97.00 520 GLU A N 1
ATOM 3989 C CA . GLU A 1 520 ? 24.786 -1.522 -23.349 1.00 97.00 520 GLU A CA 1
ATOM 3990 C C . GLU A 1 520 ? 24.385 -0.038 -23.343 1.00 97.00 520 GLU A C 1
ATOM 3992 O O . GLU A 1 520 ? 24.929 0.768 -24.105 1.00 97.00 520 GLU A O 1
ATOM 3997 N N . LEU A 1 521 ? 23.426 0.310 -22.488 1.00 93.19 521 LEU A N 1
ATOM 3998 C CA . LEU A 1 521 ? 22.817 1.635 -22.377 1.00 93.19 521 LEU A CA 1
ATOM 3999 C C . LEU A 1 521 ? 23.299 2.373 -21.129 1.00 93.19 521 LEU A C 1
ATOM 4001 O O . LEU A 1 521 ? 23.679 3.543 -21.207 1.00 93.19 521 LEU A O 1
ATOM 4005 N N . SER A 1 522 ? 23.274 1.695 -19.980 1.00 92.94 522 SER A N 1
ATOM 4006 C CA . SER A 1 522 ? 23.673 2.259 -18.692 1.00 92.94 522 SER A CA 1
ATOM 4007 C C . SER A 1 522 ? 24.088 1.167 -17.697 1.00 92.94 522 SER A C 1
ATOM 4009 O O . SER A 1 522 ? 23.924 -0.021 -17.965 1.00 92.94 522 SER A O 1
ATOM 4011 N N . GLN A 1 523 ? 24.654 1.570 -16.560 1.00 92.88 523 GLN A N 1
ATOM 4012 C CA . GLN A 1 523 ? 25.085 0.687 -15.476 1.00 92.88 523 GLN A CA 1
ATOM 4013 C C . GLN A 1 523 ? 24.434 1.144 -14.166 1.00 92.88 523 GLN A C 1
ATOM 4015 O O . GLN A 1 523 ? 24.434 2.346 -13.886 1.00 92.88 523 GLN A O 1
ATOM 4020 N N . LEU A 1 524 ? 23.930 0.197 -13.368 1.00 95.38 524 LEU A N 1
ATOM 4021 C CA . LEU A 1 524 ? 23.481 0.456 -11.999 1.00 95.38 524 LEU A CA 1
ATOM 4022 C C . LEU A 1 524 ? 24.677 0.634 -11.054 1.00 95.38 524 LEU A C 1
ATOM 4024 O O . LEU A 1 524 ? 25.758 0.070 -11.265 1.00 95.38 524 LEU A O 1
ATOM 4028 N N . GLU A 1 525 ? 24.497 1.432 -10.001 1.00 94.81 525 GLU A N 1
ATOM 4029 C CA . GLU A 1 525 ? 25.547 1.651 -9.007 1.00 94.81 525 GLU A CA 1
ATOM 4030 C C . GLU A 1 525 ? 25.869 0.360 -8.243 1.00 94.81 525 GLU A C 1
ATOM 4032 O O . GLU A 1 525 ? 24.991 -0.288 -7.686 1.00 94.81 525 GLU A O 1
ATOM 4037 N N . ILE A 1 526 ? 27.151 -0.009 -8.173 1.00 95.75 526 ILE A N 1
ATOM 4038 C CA . ILE A 1 526 ? 27.598 -1.137 -7.350 1.00 95.75 526 ILE A CA 1
ATOM 4039 C C . ILE A 1 526 ? 28.249 -0.592 -6.076 1.00 95.75 526 ILE A C 1
ATOM 4041 O O . ILE A 1 526 ? 29.298 0.063 -6.182 1.00 95.75 526 ILE A O 1
ATOM 4045 N N . PRO A 1 527 ? 27.691 -0.875 -4.881 1.00 95.69 527 PRO A N 1
ATOM 4046 C CA . PRO A 1 527 ? 28.277 -0.411 -3.634 1.00 95.69 527 PRO A CA 1
ATOM 4047 C C . PRO A 1 527 ? 29.722 -0.892 -3.466 1.00 95.69 527 PRO A C 1
ATOM 4049 O O . PRO A 1 527 ? 30.096 -2.012 -3.830 1.00 95.69 527 PRO A O 1
ATOM 4052 N N . GLY A 1 528 ? 30.561 -0.043 -2.868 1.00 95.50 528 GLY A N 1
ATOM 4053 C CA . GLY A 1 528 ? 31.999 -0.297 -2.729 1.00 95.50 528 GLY A CA 1
ATOM 4054 C C . GLY A 1 528 ? 32.340 -1.615 -2.021 1.00 95.50 528 GLY A C 1
ATOM 4055 O O . GLY A 1 528 ? 33.363 -2.224 -2.350 1.00 95.50 528 GLY A O 1
ATOM 4056 N N . LYS A 1 529 ? 31.473 -2.073 -1.107 1.00 95.00 529 LYS A N 1
ATOM 4057 C CA . LYS A 1 529 ? 31.618 -3.314 -0.329 1.00 95.00 529 LYS A CA 1
ATOM 4058 C C . LYS A 1 529 ? 31.615 -4.589 -1.185 1.00 95.00 529 LYS A C 1
ATOM 4060 O O . LYS A 1 529 ? 32.213 -5.582 -0.771 1.00 95.00 529 LYS A O 1
ATOM 4065 N N . PHE A 1 530 ? 31.028 -4.547 -2.387 1.00 96.56 530 PHE A N 1
ATOM 4066 C CA . PHE A 1 530 ? 31.016 -5.660 -3.348 1.00 96.56 530 PHE A CA 1
ATOM 4067 C C . PHE A 1 530 ? 32.265 -5.682 -4.242 1.00 96.56 530 PHE A C 1
ATOM 4069 O O . PHE A 1 530 ? 32.595 -6.710 -4.831 1.00 96.56 530 PHE A O 1
ATOM 4076 N N . LEU A 1 531 ? 33.021 -4.584 -4.339 1.00 96.31 531 LEU A N 1
ATOM 4077 C CA . LEU A 1 531 ? 34.130 -4.488 -5.288 1.00 96.31 531 LEU A CA 1
ATOM 4078 C C . LEU A 1 531 ? 35.364 -5.289 -4.823 1.00 96.31 531 LEU A C 1
ATOM 4080 O O . LEU A 1 531 ? 35.848 -5.088 -3.701 1.00 96.31 531 LEU A O 1
ATOM 4084 N N . PRO A 1 532 ? 35.954 -6.145 -5.682 1.00 94.44 532 PRO A N 1
ATOM 4085 C CA . PRO A 1 532 ? 37.116 -6.940 -5.310 1.00 94.44 532 PRO A CA 1
ATOM 4086 C C . PRO A 1 532 ? 38.347 -6.055 -5.082 1.00 94.44 532 PRO A C 1
ATOM 4088 O O . PRO A 1 532 ? 38.694 -5.179 -5.881 1.00 94.44 532 PRO A O 1
ATOM 4091 N N . THR A 1 533 ? 39.076 -6.305 -3.993 1.00 93.56 533 THR A N 1
ATOM 4092 C CA . THR A 1 533 ? 40.288 -5.540 -3.668 1.00 93.56 533 THR A CA 1
ATOM 4093 C C . THR A 1 533 ? 41.571 -6.280 -4.030 1.00 93.56 533 THR A C 1
ATOM 4095 O O . THR A 1 533 ? 41.694 -7.490 -3.876 1.00 93.56 533 THR A O 1
ATOM 4098 N N . ALA A 1 534 ? 42.624 -5.536 -4.392 1.00 90.00 534 ALA A N 1
ATOM 4099 C CA . ALA A 1 534 ? 43.948 -6.103 -4.694 1.00 90.00 534 ALA A CA 1
ATOM 4100 C C . ALA A 1 534 ? 44.586 -6.903 -3.534 1.00 90.00 534 ALA A C 1
ATOM 4102 O O . ALA A 1 534 ? 45.582 -7.599 -3.739 1.00 90.00 534 ALA A O 1
ATOM 4103 N N . GLY A 1 535 ? 44.071 -6.750 -2.307 1.00 85.50 535 GLY A N 1
ATOM 4104 C CA . GLY A 1 535 ? 44.479 -7.528 -1.139 1.00 85.50 535 GLY A CA 1
ATOM 4105 C C . GLY A 1 535 ? 43.729 -8.852 -0.974 1.00 85.50 535 GLY A C 1
ATOM 4106 O O . GLY A 1 535 ? 44.227 -9.691 -0.230 1.00 85.50 535 GLY A O 1
ATOM 4107 N N . GLY A 1 536 ? 42.589 -9.032 -1.652 1.00 85.88 536 GLY A N 1
ATOM 4108 C CA . GLY A 1 536 ? 41.705 -10.191 -1.506 1.00 85.88 536 GLY A CA 1
ATOM 4109 C C . GLY A 1 536 ? 41.076 -10.299 -0.117 1.00 85.88 536 GLY A C 1
ATOM 4110 O O . GLY A 1 536 ? 40.909 -11.405 0.380 1.00 85.88 536 GLY A O 1
ATOM 4111 N N . ASN A 1 537 ? 40.819 -9.162 0.542 1.00 87.19 537 ASN A N 1
ATOM 4112 C CA . ASN A 1 537 ? 40.308 -9.120 1.919 1.00 87.19 537 ASN A CA 1
ATOM 4113 C C . ASN A 1 537 ? 38.869 -8.581 2.021 1.00 87.19 537 ASN A C 1
ATOM 4115 O O . ASN A 1 537 ? 38.352 -8.505 3.128 1.00 87.19 537 ASN A O 1
ATOM 4119 N N . SER A 1 538 ? 38.274 -8.142 0.911 1.00 92.06 538 SER A N 1
ATOM 4120 C CA . SER A 1 538 ? 36.903 -7.621 0.842 1.00 92.06 538 SER A CA 1
ATOM 4121 C C . SER A 1 538 ? 36.395 -7.679 -0.599 1.00 92.06 538 SER A C 1
ATOM 4123 O O . SER A 1 538 ? 37.221 -7.694 -1.528 1.00 92.06 538 SER A O 1
ATOM 4125 N N . GLY A 1 539 ? 35.072 -7.662 -0.755 1.00 94.19 539 GLY A N 1
ATOM 4126 C CA . GLY A 1 539 ? 34.375 -7.755 -2.035 1.00 94.19 539 GLY A CA 1
ATOM 4127 C C . GLY A 1 539 ? 33.832 -9.150 -2.323 1.00 94.19 539 GLY A C 1
ATOM 4128 O O . GLY A 1 539 ? 33.907 -10.052 -1.483 1.00 94.19 539 GLY A O 1
ATOM 4129 N N . ILE A 1 540 ? 33.319 -9.308 -3.540 1.00 94.62 540 ILE A N 1
ATOM 4130 C CA . ILE A 1 540 ? 32.881 -10.591 -4.092 1.00 94.62 540 ILE A CA 1
ATOM 4131 C C . ILE A 1 540 ? 33.999 -11.641 -4.130 1.00 94.62 540 ILE A C 1
ATOM 4133 O O . ILE A 1 540 ? 35.201 -11.342 -4.068 1.00 94.62 540 ILE A O 1
ATOM 4137 N N . ARG A 1 541 ? 33.586 -12.895 -4.281 1.00 92.50 541 ARG A N 1
ATOM 4138 C CA . ARG A 1 541 ? 34.459 -14.033 -4.562 1.00 92.50 541 ARG A CA 1
ATOM 4139 C C . ARG A 1 541 ? 34.420 -14.348 -6.053 1.00 92.50 541 ARG A C 1
ATOM 4141 O O . ARG A 1 541 ? 33.468 -14.008 -6.736 1.00 92.50 541 ARG A O 1
ATOM 4148 N N . ASP A 1 542 ? 35.491 -14.954 -6.551 1.00 88.94 542 ASP A N 1
ATOM 4149 C CA . ASP A 1 542 ? 35.531 -15.417 -7.940 1.00 88.94 542 ASP A CA 1
ATOM 4150 C C . ASP A 1 542 ? 34.574 -16.609 -8.088 1.00 88.94 542 ASP A C 1
ATOM 4152 O O . ASP A 1 542 ? 34.707 -17.554 -7.302 1.00 88.94 542 ASP A O 1
ATOM 4156 N N . ASN A 1 543 ? 33.671 -16.561 -9.074 1.00 85.31 543 ASN A N 1
ATOM 4157 C CA . ASN A 1 543 ? 32.686 -17.612 -9.356 1.00 85.31 543 ASN A CA 1
ATOM 4158 C C . ASN A 1 543 ? 31.677 -17.858 -8.218 1.00 85.31 543 ASN A C 1
ATOM 4160 O O . ASN A 1 543 ? 31.433 -19.019 -7.904 1.00 85.31 543 ASN A O 1
ATOM 4164 N N . LEU A 1 544 ? 31.291 -16.793 -7.505 1.00 91.25 544 LEU A N 1
ATOM 4165 C CA . LEU A 1 544 ? 30.463 -16.794 -6.287 1.00 91.25 544 LEU A CA 1
ATOM 4166 C C . LEU A 1 544 ? 29.901 -15.368 -6.021 1.00 91.25 544 LEU A C 1
ATOM 4168 O O . LEU A 1 544 ? 29.918 -14.880 -4.881 1.00 91.25 544 LEU A O 1
ATOM 4172 N N . ALA A 1 545 ? 29.549 -14.633 -7.076 1.00 92.50 545 ALA A N 1
ATOM 4173 C CA . ALA A 1 545 ? 29.186 -13.215 -7.071 1.00 92.50 545 ALA A CA 1
ATOM 4174 C C . ALA A 1 545 ? 27.738 -13.025 -7.561 1.00 92.50 545 ALA A C 1
ATOM 4176 O O . ALA A 1 545 ? 26.870 -13.766 -7.119 1.00 92.50 545 ALA A O 1
ATOM 4177 N N . PHE A 1 546 ? 27.438 -11.977 -8.341 1.00 95.75 546 PHE A N 1
ATOM 4178 C CA . PHE A 1 546 ? 26.072 -11.692 -8.800 1.00 95.75 546 PHE A CA 1
ATOM 4179 C C . PHE A 1 546 ? 25.584 -12.737 -9.804 1.00 95.75 546 PHE A C 1
ATOM 4181 O O . PHE A 1 546 ? 25.887 -12.636 -10.991 1.00 95.75 546 PHE A O 1
ATOM 4188 N N . GLU A 1 547 ? 24.782 -13.672 -9.305 1.00 91.88 547 GLU A N 1
ATOM 4189 C CA . GLU A 1 547 ? 24.206 -14.781 -10.072 1.00 91.88 547 GLU A CA 1
ATOM 4190 C C . GLU A 1 547 ? 22.740 -14.532 -10.447 1.00 91.88 547 GLU A C 1
ATOM 4192 O O . GLU A 1 547 ? 22.279 -14.982 -11.486 1.00 91.88 547 GLU A O 1
ATOM 4197 N N . SER A 1 548 ? 22.005 -13.763 -9.637 1.00 96.00 548 SER A N 1
ATOM 4198 C CA . SER A 1 548 ? 20.544 -13.642 -9.742 1.00 96.00 548 SER A CA 1
ATOM 4199 C C . SER A 1 548 ? 20.064 -12.250 -10.138 1.00 96.00 548 SER A C 1
ATOM 4201 O O . SER A 1 548 ? 20.720 -11.242 -9.840 1.00 96.00 548 SER A O 1
ATOM 4203 N N . LEU A 1 549 ? 18.899 -12.181 -10.789 1.00 96.38 549 LEU A N 1
ATOM 4204 C CA . LEU A 1 549 ? 18.296 -10.916 -11.197 1.00 96.38 549 LEU A CA 1
ATOM 4205 C C . LEU A 1 549 ? 16.775 -11.022 -11.354 1.00 96.38 549 LEU A C 1
ATOM 4207 O O . LEU A 1 549 ? 16.270 -11.807 -12.149 1.00 96.38 549 LEU A O 1
ATOM 4211 N N . THR A 1 550 ? 16.030 -10.145 -10.683 1.00 97.88 550 THR A N 1
ATOM 4212 C CA . THR A 1 550 ? 14.575 -10.047 -10.858 1.00 97.88 550 THR A CA 1
ATOM 4213 C C . THR A 1 550 ? 14.090 -8.608 -10.790 1.00 97.88 550 THR A C 1
ATOM 4215 O O . THR A 1 550 ? 14.747 -7.754 -10.207 1.00 97.88 550 THR A O 1
ATOM 4218 N N . ILE A 1 551 ? 12.921 -8.347 -11.370 1.00 96.69 551 ILE A N 1
ATOM 4219 C CA . ILE A 1 551 ? 12.191 -7.080 -11.252 1.00 96.69 551 ILE A CA 1
ATOM 4220 C C . ILE A 1 551 ? 10.826 -7.381 -10.625 1.00 96.69 551 ILE A C 1
ATOM 4222 O O . ILE A 1 551 ? 10.242 -8.426 -10.926 1.00 96.69 551 ILE A O 1
ATOM 4226 N N . THR A 1 552 ? 10.339 -6.514 -9.738 1.00 95.50 552 THR A N 1
ATOM 4227 C CA . THR A 1 552 ? 8.993 -6.626 -9.157 1.00 95.50 552 THR A CA 1
ATOM 4228 C C . THR A 1 552 ? 7.910 -6.458 -10.229 1.00 95.50 552 THR A C 1
ATOM 4230 O O . THR A 1 552 ? 8.137 -5.796 -11.244 1.00 95.50 552 THR A O 1
ATOM 4233 N N . PRO A 1 553 ? 6.721 -7.064 -10.069 1.00 91.38 553 PRO A N 1
ATOM 4234 C CA . PRO A 1 553 ? 5.633 -6.931 -11.039 1.00 91.38 553 PRO A CA 1
ATOM 4235 C C . PRO A 1 553 ? 5.264 -5.483 -11.411 1.00 91.38 553 PRO A C 1
ATOM 4237 O O . PRO A 1 553 ? 4.975 -5.233 -12.578 1.00 91.38 553 PRO A O 1
ATOM 4240 N N . ASP A 1 554 ? 5.326 -4.546 -10.462 1.00 85.00 554 ASP A N 1
ATOM 4241 C CA . ASP A 1 554 ? 5.110 -3.100 -10.652 1.00 85.00 554 ASP A CA 1
ATOM 4242 C C . ASP A 1 554 ? 6.244 -2.381 -11.414 1.00 85.00 554 ASP A C 1
ATOM 4244 O O . ASP A 1 554 ? 6.116 -1.210 -11.754 1.00 85.00 554 ASP A O 1
ATOM 4248 N N . GLN A 1 555 ? 7.349 -3.074 -11.716 1.00 88.06 555 GLN A N 1
ATOM 4249 C CA . GLN A 1 555 ? 8.545 -2.538 -12.379 1.00 88.06 555 GLN A CA 1
ATOM 4250 C C . GLN A 1 555 ? 9.272 -1.433 -11.597 1.00 88.06 555 GLN A C 1
ATOM 4252 O O . GLN A 1 555 ? 10.127 -0.746 -12.162 1.00 88.06 555 GLN A O 1
ATOM 4257 N N . ARG A 1 556 ? 8.974 -1.274 -10.305 1.00 85.50 556 ARG A N 1
ATOM 4258 C CA . ARG A 1 556 ? 9.581 -0.253 -9.446 1.00 85.50 556 ARG A CA 1
ATOM 4259 C C . ARG A 1 556 ? 10.963 -0.672 -8.962 1.00 85.50 556 ARG A C 1
ATOM 4261 O O . ARG A 1 556 ? 11.905 0.122 -9.015 1.00 85.50 556 ARG A O 1
ATOM 4268 N N . PHE A 1 557 ? 11.103 -1.930 -8.545 1.00 93.38 557 PHE A N 1
ATOM 4269 C CA . PHE A 1 557 ? 12.330 -2.431 -7.943 1.00 93.38 557 PHE A CA 1
ATOM 4270 C C . PHE A 1 557 ? 12.984 -3.547 -8.749 1.00 93.38 557 PHE A C 1
ATOM 4272 O O . PHE A 1 557 ? 12.331 -4.433 -9.297 1.00 93.38 557 PHE A O 1
ATOM 4279 N N . LEU A 1 558 ? 14.314 -3.523 -8.773 1.00 97.62 558 LEU A N 1
ATOM 4280 C CA . LEU A 1 558 ? 15.155 -4.605 -9.267 1.00 97.62 558 LEU A CA 1
ATOM 4281 C C . LEU A 1 558 ? 15.959 -5.186 -8.109 1.00 97.62 558 LEU A C 1
ATOM 4283 O O . LEU A 1 558 ? 16.573 -4.446 -7.348 1.00 97.62 558 LEU A O 1
ATOM 4287 N N . TYR A 1 559 ? 16.009 -6.511 -8.022 1.00 98.38 559 TYR A N 1
ATOM 4288 C CA . TYR A 1 559 ? 16.796 -7.229 -7.028 1.00 98.38 559 TYR A CA 1
ATOM 4289 C C . TYR A 1 559 ? 17.885 -8.064 -7.695 1.00 98.38 559 TYR A C 1
ATOM 4291 O O . TYR A 1 559 ? 17.657 -8.696 -8.727 1.00 98.38 559 TYR A O 1
ATOM 4299 N N . THR A 1 560 ? 19.066 -8.087 -7.085 1.00 97.81 560 THR A N 1
ATOM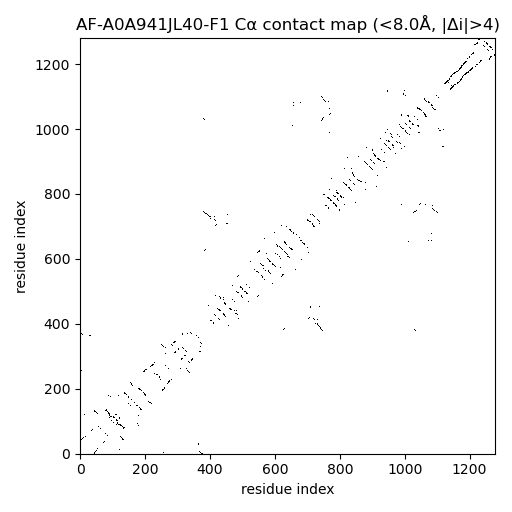 4300 C CA . THR A 1 560 ? 20.170 -8.999 -7.422 1.00 97.81 560 THR A CA 1
ATOM 4301 C C . THR A 1 560 ? 20.785 -9.532 -6.137 1.00 97.81 560 THR A C 1
ATOM 4303 O O . THR A 1 560 ? 20.684 -8.885 -5.098 1.00 97.81 560 THR A O 1
ATOM 4306 N N . ALA A 1 561 ? 21.430 -10.692 -6.172 1.00 97.44 561 ALA A N 1
ATOM 4307 C CA . ALA A 1 561 ? 22.083 -11.249 -4.994 1.00 97.44 561 ALA A CA 1
ATOM 4308 C C . ALA A 1 561 ? 23.411 -11.914 -5.332 1.00 97.44 561 ALA A C 1
ATOM 4310 O O . ALA A 1 561 ? 23.614 -12.400 -6.447 1.00 97.44 561 ALA A O 1
ATOM 4311 N N . VAL A 1 562 ? 24.306 -11.945 -4.342 1.00 97.06 562 VAL A N 1
ATOM 4312 C CA . VAL A 1 562 ? 25.537 -12.738 -4.430 1.00 97.06 562 VAL A CA 1
ATOM 4313 C C . VAL A 1 562 ? 25.270 -14.220 -4.152 1.00 97.06 562 VAL A C 1
ATOM 4315 O O . VAL A 1 562 ? 24.473 -14.542 -3.279 1.00 97.06 562 VAL A O 1
ATOM 4318 N N . GLU A 1 563 ? 25.980 -15.129 -4.822 1.00 95.69 563 GLU A N 1
ATOM 4319 C CA . GLU A 1 563 ? 25.814 -16.582 -4.639 1.00 95.69 563 GLU A CA 1
ATOM 4320 C C . GLU A 1 563 ? 26.136 -17.041 -3.204 1.00 95.69 563 GLU A C 1
ATOM 4322 O O . GLU A 1 563 ? 25.531 -17.974 -2.663 1.00 95.69 563 GLU A O 1
ATOM 4327 N N . ASN A 1 564 ? 27.141 -16.404 -2.594 1.00 95.25 564 ASN A N 1
ATOM 4328 C CA . ASN A 1 564 ? 27.683 -16.705 -1.270 1.00 95.25 564 ASN A CA 1
ATOM 4329 C C . ASN A 1 564 ? 28.167 -15.422 -0.569 1.00 95.25 564 ASN A C 1
ATOM 4331 O O . ASN A 1 564 ? 28.321 -14.370 -1.189 1.00 95.25 564 ASN A O 1
ATOM 4335 N N . ALA A 1 565 ? 28.492 -15.525 0.724 1.00 94.06 565 ALA A N 1
ATOM 4336 C CA . ALA A 1 565 ? 28.967 -14.402 1.534 1.00 94.06 565 ALA A CA 1
ATOM 4337 C C . ALA A 1 565 ? 30.155 -13.651 0.918 1.00 94.06 565 ALA A C 1
ATOM 4339 O O . ALA A 1 565 ? 31.126 -14.274 0.462 1.00 94.06 565 ALA A O 1
ATOM 4340 N N . LEU A 1 566 ? 30.157 -12.317 1.023 1.00 94.50 566 LEU A N 1
ATOM 4341 C CA . LEU A 1 566 ? 31.317 -11.481 0.684 1.00 94.50 566 LEU A CA 1
ATOM 4342 C C . LEU A 1 566 ? 32.539 -11.870 1.526 1.00 94.50 566 LEU A C 1
ATOM 4344 O O . LEU A 1 566 ? 32.415 -12.455 2.602 1.00 94.50 566 LEU A O 1
ATOM 4348 N N . ILE A 1 567 ? 33.754 -11.531 1.071 1.00 93.25 567 ILE A N 1
ATOM 4349 C CA . ILE A 1 567 ? 34.998 -11.910 1.773 1.00 93.25 567 ILE A CA 1
ATOM 4350 C C . ILE A 1 567 ? 35.011 -11.455 3.237 1.00 93.25 567 ILE A C 1
ATOM 4352 O O . ILE A 1 567 ? 35.496 -12.197 4.094 1.00 93.25 567 ILE A O 1
ATOM 4356 N N . GLN A 1 568 ? 34.506 -10.255 3.509 1.00 90.75 568 GLN A N 1
ATOM 4357 C CA . GLN A 1 568 ? 34.439 -9.684 4.850 1.00 90.75 568 GLN A CA 1
ATOM 4358 C C . GLN A 1 568 ? 33.310 -10.266 5.715 1.00 90.75 568 GLN A C 1
ATOM 4360 O O . GLN A 1 568 ? 33.433 -10.236 6.934 1.00 90.75 568 GLN A O 1
ATOM 4365 N N . ASP A 1 569 ? 32.292 -10.870 5.100 1.00 89.00 569 ASP A N 1
ATOM 4366 C CA . ASP A 1 569 ? 31.093 -11.404 5.759 1.00 89.00 569 ASP A CA 1
ATOM 4367 C C . ASP A 1 569 ? 31.208 -12.899 6.078 1.00 89.00 569 ASP A C 1
ATOM 4369 O O . ASP A 1 569 ? 30.215 -13.590 6.234 1.00 89.00 569 ASP A O 1
ATOM 4373 N N . GLY A 1 570 ? 32.417 -13.456 6.144 1.00 88.94 570 GLY A N 1
ATOM 4374 C CA . GLY A 1 570 ? 32.621 -14.843 6.572 1.00 88.94 570 GLY A CA 1
ATOM 4375 C C . GLY A 1 570 ? 32.999 -15.804 5.447 1.00 88.94 570 GLY A C 1
ATOM 4376 O O . GLY A 1 570 ? 33.822 -15.477 4.589 1.00 88.94 570 GLY A O 1
ATOM 4377 N N . ALA A 1 571 ? 32.523 -17.047 5.524 1.00 90.12 571 ALA A N 1
ATOM 4378 C CA . ALA A 1 571 ? 32.913 -18.141 4.633 1.00 90.12 571 ALA A CA 1
ATOM 4379 C C . ALA A 1 571 ? 31.826 -18.454 3.593 1.00 90.12 571 ALA A C 1
ATOM 4381 O O . ALA A 1 571 ? 30.644 -18.234 3.833 1.00 90.12 571 ALA A O 1
ATOM 4382 N N . ALA A 1 572 ? 32.241 -19.004 2.447 1.00 92.62 572 ALA A N 1
ATOM 4383 C CA . ALA A 1 572 ? 31.324 -19.669 1.522 1.00 92.62 572 ALA A CA 1
ATOM 4384 C C . ALA A 1 572 ? 30.801 -20.982 2.135 1.00 92.62 572 ALA A C 1
ATOM 4386 O O . ALA A 1 572 ? 31.466 -21.559 3.007 1.00 92.62 572 ALA A O 1
ATOM 4387 N N . ALA A 1 573 ? 29.657 -21.457 1.643 1.00 93.62 573 ALA A N 1
ATOM 4388 C CA . ALA A 1 573 ? 28.966 -22.633 2.149 1.00 93.62 573 ALA A CA 1
ATOM 4389 C C . ALA A 1 573 ? 29.886 -23.862 2.163 1.00 93.62 573 ALA A C 1
ATOM 4391 O O . ALA A 1 573 ? 30.733 -24.079 1.288 1.00 93.62 573 ALA A O 1
ATOM 4392 N N . SER A 1 574 ? 29.735 -24.690 3.191 1.00 93.62 574 SER A N 1
ATOM 4393 C CA . SER A 1 574 ? 30.535 -25.894 3.395 1.00 93.62 574 SER A CA 1
ATOM 4394 C C . SER A 1 574 ? 29.654 -27.068 3.817 1.00 93.62 574 SER A C 1
ATOM 4396 O O . SER A 1 574 ? 28.447 -26.940 3.929 1.00 93.62 574 SER A O 1
ATOM 4398 N N . LEU A 1 575 ? 30.239 -28.242 4.069 1.00 92.69 575 LEU A N 1
ATOM 4399 C CA . LEU A 1 575 ? 29.475 -29.398 4.569 1.00 92.69 575 LEU A CA 1
ATOM 4400 C C . LEU A 1 575 ? 28.928 -29.211 5.992 1.00 92.69 575 LEU A C 1
ATOM 4402 O O . LEU A 1 575 ? 28.103 -30.014 6.423 1.00 92.69 575 LEU A O 1
ATOM 4406 N N . GLU A 1 576 ? 29.475 -28.256 6.746 1.00 90.38 576 GLU A N 1
ATOM 4407 C CA . GLU A 1 576 ? 29.148 -28.037 8.160 1.00 90.38 576 GLU A CA 1
ATOM 4408 C C . GLU A 1 576 ? 28.474 -26.681 8.401 1.00 90.38 576 GLU A C 1
ATOM 4410 O O . GLU A 1 576 ? 27.836 -26.527 9.433 1.00 90.38 576 GLU A O 1
ATOM 4415 N N . GLU A 1 577 ? 28.594 -25.735 7.465 1.00 88.25 577 GLU A N 1
ATOM 4416 C CA . GLU A 1 577 ? 28.236 -24.324 7.659 1.00 88.25 577 GLU A CA 1
ATOM 4417 C C . GLU A 1 577 ? 27.502 -23.787 6.423 1.00 88.25 577 GLU A C 1
ATOM 4419 O O . GLU A 1 577 ? 27.892 -24.100 5.291 1.00 88.25 577 GLU A O 1
ATOM 4424 N N . GLU A 1 578 ? 26.485 -22.965 6.660 1.00 92.75 578 GLU A N 1
ATOM 4425 C CA . GLU A 1 578 ? 25.762 -22.153 5.670 1.00 92.75 578 GLU A CA 1
ATOM 4426 C C . GLU A 1 578 ? 26.599 -20.930 5.241 1.00 92.75 578 GLU A C 1
ATOM 4428 O O . GLU A 1 578 ? 27.723 -20.732 5.717 1.00 92.75 578 GLU A O 1
ATOM 4433 N N . SER A 1 579 ? 26.087 -20.111 4.317 1.00 93.12 579 SER A N 1
ATOM 4434 C CA . SER A 1 579 ? 26.748 -18.865 3.895 1.00 93.12 579 SER A CA 1
ATOM 4435 C C . SER A 1 579 ? 25.792 -17.681 3.854 1.00 93.12 579 SER A C 1
ATOM 4437 O O . SER A 1 579 ? 24.707 -17.788 3.299 1.00 93.12 579 SER A O 1
ATOM 4439 N N . ALA A 1 580 ? 26.235 -16.549 4.399 1.00 92.69 580 ALA A N 1
ATOM 4440 C CA . ALA A 1 580 ? 25.470 -15.314 4.535 1.00 92.69 580 ALA A CA 1
ATOM 4441 C C . ALA A 1 580 ? 25.584 -14.436 3.267 1.00 92.69 580 ALA A C 1
ATOM 4443 O O . ALA A 1 580 ? 26.415 -13.528 3.190 1.00 92.69 580 ALA A O 1
ATOM 4444 N N . ALA A 1 581 ? 24.813 -14.766 2.233 1.00 94.69 581 ALA A N 1
ATOM 4445 C CA . ALA A 1 581 ? 24.708 -13.997 0.996 1.00 94.69 581 ALA A CA 1
ATOM 4446 C C . ALA A 1 581 ? 23.892 -12.707 1.193 1.00 94.69 581 ALA A C 1
ATOM 4448 O O . ALA A 1 581 ? 23.044 -12.629 2.073 1.00 94.69 581 ALA A O 1
ATOM 4449 N N . ARG A 1 582 ? 24.132 -11.691 0.358 1.00 96.25 582 ARG A N 1
ATOM 4450 C CA . ARG A 1 582 ? 23.395 -10.416 0.387 1.00 96.25 582 ARG A CA 1
ATOM 4451 C C . ARG A 1 582 ? 22.511 -10.275 -0.850 1.00 96.25 582 ARG A C 1
ATOM 4453 O O . ARG A 1 582 ? 23.011 -10.457 -1.963 1.00 96.25 582 ARG A O 1
ATOM 4460 N N . ILE A 1 583 ? 21.246 -9.917 -0.644 1.00 98.00 583 ILE A N 1
ATOM 4461 C CA . ILE A 1 583 ? 20.298 -9.474 -1.673 1.00 98.00 583 ILE A CA 1
ATOM 4462 C C . ILE A 1 583 ? 20.320 -7.942 -1.681 1.00 98.00 583 ILE A C 1
ATOM 4464 O O . ILE A 1 583 ? 20.245 -7.335 -0.623 1.00 98.00 583 ILE A O 1
ATOM 4468 N N . ILE A 1 584 ? 20.432 -7.312 -2.846 1.00 97.69 584 ILE A N 1
ATOM 4469 C CA . ILE A 1 584 ? 20.422 -5.856 -3.026 1.00 97.69 584 ILE A CA 1
ATOM 4470 C C . ILE A 1 584 ? 19.140 -5.470 -3.757 1.00 97.69 584 ILE A C 1
ATOM 4472 O O . ILE A 1 584 ? 18.842 -6.057 -4.797 1.00 97.69 584 ILE A O 1
ATOM 4476 N N . GLN A 1 585 ? 18.441 -4.455 -3.257 1.00 97.62 585 GLN A N 1
ATOM 4477 C CA . GLN A 1 585 ? 17.289 -3.820 -3.889 1.00 97.62 585 GLN A CA 1
ATOM 4478 C C . GLN A 1 585 ? 17.690 -2.489 -4.527 1.00 97.62 585 GLN A C 1
ATOM 4480 O O . GLN A 1 585 ? 18.315 -1.639 -3.892 1.00 97.62 585 GLN A O 1
ATOM 4485 N N . TYR A 1 586 ? 17.287 -2.290 -5.776 1.00 96.44 586 TYR A N 1
ATOM 4486 C CA . TYR A 1 586 ? 17.465 -1.065 -6.545 1.00 96.44 586 TYR A CA 1
ATOM 4487 C C . TYR A 1 586 ? 16.115 -0.450 -6.873 1.00 96.44 586 TYR A C 1
ATOM 4489 O O . TYR A 1 586 ? 15.255 -1.137 -7.416 1.00 96.44 586 TYR A O 1
ATOM 4497 N N . ASP A 1 587 ? 15.974 0.850 -6.649 1.00 88.19 587 ASP A N 1
ATOM 4498 C CA . ASP A 1 587 ? 14.914 1.648 -7.265 1.00 88.19 587 ASP A CA 1
ATOM 4499 C C . ASP A 1 587 ? 15.294 1.913 -8.730 1.00 88.19 587 ASP A C 1
ATOM 4501 O O . ASP A 1 587 ? 16.367 2.449 -9.026 1.00 88.19 587 ASP A O 1
ATOM 4505 N N . LEU A 1 588 ? 14.442 1.488 -9.666 1.00 84.69 588 LEU A N 1
ATOM 4506 C CA . LEU A 1 588 ? 14.700 1.609 -11.101 1.00 84.69 588 LEU A CA 1
ATOM 4507 C C . LEU A 1 588 ? 14.524 3.035 -11.641 1.00 84.69 588 LEU A C 1
ATOM 4509 O O . LEU A 1 588 ? 15.141 3.364 -12.661 1.00 84.69 588 LEU A O 1
ATOM 4513 N N . ALA A 1 589 ? 13.753 3.889 -10.965 1.00 80.44 589 ALA A N 1
ATOM 4514 C CA . ALA A 1 589 ? 13.609 5.296 -11.322 1.00 80.44 589 ALA A CA 1
ATOM 4515 C C . ALA A 1 589 ? 14.887 6.075 -10.979 1.00 80.44 589 ALA A C 1
ATOM 4517 O O . ALA A 1 589 ? 15.416 6.817 -11.813 1.00 80.44 589 ALA A O 1
ATOM 4518 N N . THR A 1 590 ? 15.433 5.865 -9.777 1.00 82.19 590 THR A N 1
ATOM 4519 C CA . THR A 1 590 ? 16.658 6.545 -9.312 1.00 82.19 590 THR A CA 1
ATOM 4520 C C . THR A 1 590 ? 17.950 5.825 -9.713 1.00 82.19 590 THR A C 1
ATOM 4522 O O . THR A 1 590 ? 19.009 6.456 -9.796 1.00 82.19 590 THR A O 1
ATOM 4525 N N . LYS A 1 591 ? 17.870 4.526 -10.031 1.00 85.12 591 LYS A N 1
ATOM 4526 C CA . LYS A 1 591 ? 18.984 3.613 -10.359 1.00 85.12 591 LYS A CA 1
ATOM 4527 C C . LYS A 1 591 ? 20.005 3.440 -9.230 1.00 85.12 591 LYS A C 1
ATOM 4529 O O . LYS A 1 591 ? 21.169 3.109 -9.488 1.00 85.12 591 LYS A O 1
ATOM 4534 N N . THR A 1 592 ? 19.582 3.657 -7.988 1.00 89.69 592 THR A N 1
ATOM 4535 C CA . THR A 1 592 ? 20.422 3.550 -6.789 1.00 89.69 592 THR A CA 1
ATOM 4536 C C . THR A 1 592 ? 19.964 2.410 -5.882 1.00 89.69 592 THR A C 1
ATOM 4538 O O . THR A 1 592 ? 18.778 2.080 -5.882 1.00 89.69 592 THR A O 1
ATOM 4541 N N . PRO A 1 593 ? 20.884 1.793 -5.119 1.00 93.88 593 PRO A N 1
ATOM 4542 C CA . PRO A 1 593 ? 20.515 0.806 -4.113 1.00 93.88 593 PRO A CA 1
ATOM 4543 C C . PRO A 1 593 ? 19.725 1.481 -2.986 1.00 93.88 593 PRO A C 1
ATOM 4545 O O . PRO A 1 593 ? 20.170 2.500 -2.452 1.00 93.88 593 PRO A O 1
ATOM 4548 N N . VAL A 1 594 ? 18.573 0.912 -2.642 1.00 91.12 594 VAL A N 1
ATOM 4549 C CA . VAL A 1 594 ? 17.653 1.428 -1.613 1.00 91.12 594 VAL A CA 1
ATOM 4550 C C . VAL A 1 594 ? 17.457 0.468 -0.442 1.00 91.12 594 VAL A C 1
ATOM 4552 O O . VAL A 1 594 ? 16.984 0.913 0.589 1.00 91.12 594 VAL A O 1
ATOM 4555 N N . GLY A 1 595 ? 17.882 -0.792 -0.568 1.00 93.69 595 GLY A N 1
ATOM 4556 C CA . GLY A 1 595 ? 17.855 -1.770 0.520 1.00 93.69 595 GLY A CA 1
ATOM 4557 C C . GLY A 1 595 ? 18.834 -2.918 0.281 1.00 93.69 595 GLY A C 1
ATOM 4558 O O . GLY A 1 595 ? 19.245 -3.182 -0.856 1.00 93.69 595 GLY A O 1
ATOM 4559 N N . GLU A 1 596 ? 19.249 -3.591 1.348 1.00 95.81 596 GLU A N 1
ATOM 4560 C CA . GLU A 1 596 ? 20.126 -4.756 1.298 1.00 95.81 596 GLU A CA 1
ATOM 4561 C C . GLU A 1 596 ? 19.771 -5.738 2.417 1.00 95.81 596 GLU A C 1
ATOM 4563 O O . GLU A 1 596 ? 19.765 -5.366 3.581 1.00 95.81 596 GLU A O 1
ATOM 4568 N N . PHE A 1 597 ? 19.533 -7.006 2.084 1.00 95.56 597 PHE A N 1
ATOM 4569 C CA . PHE A 1 597 ? 18.986 -7.999 3.013 1.00 95.56 597 PHE A CA 1
ATOM 4570 C C . PHE A 1 597 ? 19.865 -9.243 3.087 1.00 95.56 597 PHE A C 1
ATOM 4572 O O . PHE A 1 597 ? 20.499 -9.640 2.100 1.00 95.56 597 PHE A O 1
ATOM 4579 N N . LEU A 1 598 ? 19.900 -9.880 4.257 1.00 94.50 598 LEU A N 1
ATOM 4580 C CA . LEU A 1 598 ? 20.701 -11.078 4.477 1.00 94.50 598 LEU A CA 1
ATOM 4581 C C . LEU A 1 598 ? 19.939 -12.350 4.089 1.00 94.50 598 LEU A C 1
ATOM 4583 O O . LEU A 1 598 ? 18.824 -12.577 4.544 1.00 94.50 598 LEU A O 1
ATOM 4587 N N . TYR A 1 599 ? 20.571 -13.206 3.289 1.00 95.69 599 TYR A N 1
ATOM 4588 C CA . TYR A 1 599 ? 20.053 -14.500 2.851 1.00 95.69 599 TYR A CA 1
ATOM 4589 C C . TYR A 1 599 ? 21.041 -15.615 3.200 1.00 95.69 599 TYR A C 1
ATOM 4591 O O . TYR A 1 599 ? 22.216 -15.550 2.835 1.00 95.69 599 TYR A O 1
ATOM 4599 N N . PHE A 1 600 ? 20.573 -16.679 3.854 1.00 94.31 600 PHE A N 1
ATOM 4600 C CA . PHE A 1 600 ? 21.412 -17.842 4.145 1.00 94.31 600 PHE A CA 1
ATOM 4601 C C . PHE A 1 600 ? 21.272 -18.932 3.079 1.00 94.31 600 PHE A C 1
ATOM 4603 O O . PHE A 1 600 ? 20.250 -19.617 2.976 1.00 94.31 600 PHE A O 1
ATOM 4610 N N . THR A 1 60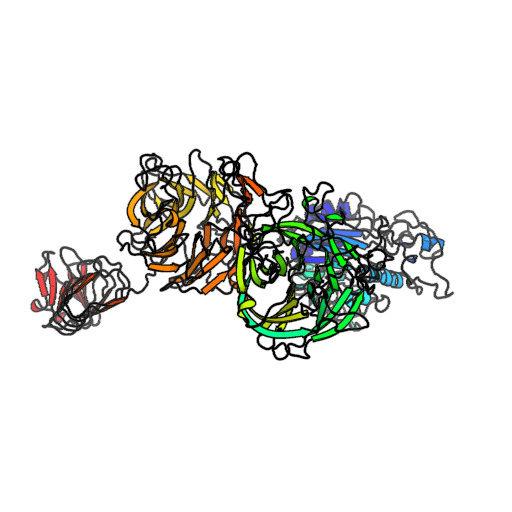1 ? 22.347 -19.128 2.317 1.00 94.81 601 THR A N 1
ATOM 4611 C CA . THR A 1 601 ? 22.522 -20.269 1.411 1.00 94.81 601 THR A CA 1
ATOM 4612 C C . THR A 1 601 ? 22.798 -21.534 2.226 1.00 94.81 601 THR A C 1
ATOM 4614 O O . THR A 1 601 ? 23.669 -21.521 3.104 1.00 94.81 601 THR A O 1
ATOM 4617 N N . ASP A 1 602 ? 22.114 -22.644 1.915 1.00 95.81 602 ASP A N 1
ATOM 4618 C CA . ASP A 1 602 ? 22.233 -23.890 2.683 1.00 95.81 602 ASP A CA 1
ATOM 4619 C C . ASP A 1 602 ? 23.674 -24.436 2.692 1.00 95.81 602 ASP A C 1
ATOM 4621 O O . ASP A 1 602 ? 24.452 -24.291 1.741 1.00 95.81 602 ASP A O 1
ATOM 4625 N N . ALA A 1 603 ? 24.012 -25.190 3.739 1.00 95.44 603 ALA A N 1
ATOM 4626 C CA . ALA A 1 603 ? 25.208 -26.021 3.752 1.00 95.44 603 ALA A CA 1
ATOM 4627 C C . ALA A 1 603 ? 25.198 -27.049 2.601 1.00 95.44 603 ALA A C 1
ATOM 4629 O O . ALA A 1 603 ? 24.158 -27.578 2.194 1.00 95.44 603 ALA A O 1
ATOM 4630 N N . ILE A 1 604 ? 26.390 -27.422 2.126 1.00 95.81 604 ILE A N 1
ATOM 4631 C CA . ILE A 1 604 ? 26.567 -28.430 1.077 1.00 95.81 604 ILE A CA 1
ATOM 4632 C C . ILE A 1 604 ? 25.943 -29.759 1.547 1.00 95.81 604 ILE A C 1
ATOM 4634 O O . ILE A 1 604 ? 26.414 -30.362 2.518 1.00 95.81 604 ILE A O 1
ATOM 4638 N N . PRO A 1 605 ? 24.938 -30.299 0.839 1.00 93.19 605 PRO A N 1
ATOM 4639 C CA . PRO A 1 605 ? 24.155 -31.429 1.329 1.00 93.19 605 PRO A CA 1
ATOM 4640 C C . PRO A 1 605 ? 24.911 -32.759 1.290 1.00 93.19 605 PRO A C 1
ATOM 4642 O O . PRO A 1 605 ? 24.641 -33.670 2.080 1.00 93.19 605 PRO A O 1
ATOM 4645 N N . VAL A 1 606 ? 25.846 -32.916 0.345 1.00 92.69 606 VAL A N 1
ATOM 4646 C CA . VAL A 1 606 ? 26.579 -34.168 0.134 1.00 92.69 606 VAL A CA 1
ATOM 4647 C C . VAL A 1 606 ? 28.036 -33.895 -0.229 1.00 92.69 606 VAL A C 1
ATOM 4649 O O . VAL A 1 606 ? 28.344 -33.169 -1.164 1.00 92.69 606 VAL A O 1
ATOM 4652 N N . ALA A 1 607 ? 28.958 -34.565 0.464 1.00 92.94 607 ALA A N 1
ATOM 4653 C CA . ALA A 1 607 ? 30.383 -34.489 0.156 1.00 92.94 607 ALA A CA 1
ATOM 4654 C C . ALA A 1 607 ? 30.731 -35.080 -1.220 1.00 92.94 607 ALA A C 1
ATOM 4656 O O . ALA A 1 607 ? 30.221 -36.137 -1.606 1.00 92.94 607 ALA A O 1
ATOM 4657 N N . ALA A 1 608 ? 31.713 -34.472 -1.891 1.00 94.25 608 ALA A N 1
ATOM 4658 C CA . ALA A 1 608 ? 32.323 -35.020 -3.097 1.00 94.25 608 ALA A CA 1
ATOM 4659 C C . ALA A 1 608 ? 32.859 -36.453 -2.901 1.00 94.25 608 ALA A C 1
ATOM 4661 O O . ALA A 1 608 ? 33.177 -36.919 -1.800 1.00 94.25 608 ALA A O 1
ATOM 4662 N N . ASN A 1 609 ? 33.008 -37.177 -4.005 1.00 93.62 609 ASN A N 1
ATOM 4663 C CA . ASN A 1 609 ? 33.546 -38.526 -4.043 1.00 93.62 609 ASN A CA 1
ATOM 4664 C C . ASN A 1 609 ? 34.642 -38.659 -5.120 1.00 93.62 609 ASN A C 1
ATOM 4666 O O . ASN A 1 609 ? 34.328 -38.921 -6.286 1.00 93.62 609 ASN A O 1
ATOM 4670 N N . PRO A 1 610 ? 35.934 -38.603 -4.731 1.00 94.00 610 PRO A N 1
ATOM 4671 C CA . PRO A 1 610 ? 36.459 -38.626 -3.357 1.00 94.00 610 PRO A CA 1
ATOM 4672 C C . PRO A 1 610 ? 36.257 -37.316 -2.547 1.00 94.00 610 PRO A C 1
ATOM 4674 O O . PRO A 1 610 ? 36.249 -36.248 -3.142 1.00 94.00 610 PRO A O 1
ATOM 4677 N N . PRO A 1 611 ? 36.218 -37.364 -1.192 1.00 87.81 611 PRO A N 1
ATOM 4678 C CA . PRO A 1 611 ? 35.873 -36.221 -0.311 1.00 87.81 611 PRO A CA 1
ATOM 4679 C C . PRO A 1 611 ? 36.798 -34.994 -0.303 1.00 87.81 611 PRO A C 1
ATOM 4681 O O . PRO A 1 611 ? 36.643 -34.137 0.555 1.00 87.81 611 PRO A O 1
ATOM 4684 N N . ALA A 1 612 ? 37.816 -34.949 -1.161 1.00 87.81 612 ALA A N 1
ATOM 4685 C CA . ALA A 1 612 ? 38.732 -33.810 -1.278 1.00 87.81 612 ALA A CA 1
ATOM 4686 C C . ALA A 1 612 ? 38.605 -33.100 -2.634 1.00 87.81 612 ALA A C 1
ATOM 4688 O O . ALA A 1 612 ? 39.383 -32.187 -2.909 1.00 87.81 612 ALA A O 1
ATOM 4689 N N . ASP A 1 613 ? 37.694 -33.575 -3.483 1.00 93.25 613 ASP A N 1
ATOM 4690 C CA . ASP A 1 613 ? 37.382 -32.947 -4.758 1.00 93.25 613 ASP A CA 1
ATOM 4691 C C . ASP A 1 613 ? 36.354 -31.821 -4.546 1.00 93.25 613 ASP A C 1
ATOM 4693 O O . ASP A 1 613 ? 35.820 -31.652 -3.450 1.00 93.25 613 ASP A O 1
ATOM 4697 N N . PHE A 1 614 ? 36.128 -31.033 -5.594 1.00 91.69 614 PHE A N 1
ATOM 4698 C CA . PHE A 1 614 ? 35.321 -29.815 -5.563 1.00 91.69 614 PHE A CA 1
ATOM 4699 C C . PHE A 1 614 ? 33.850 -30.093 -5.219 1.00 91.69 614 PHE A C 1
ATOM 4701 O O . PHE A 1 614 ? 33.271 -31.051 -5.752 1.00 91.69 614 PHE A O 1
ATOM 4708 N N . ALA A 1 615 ? 33.289 -29.260 -4.342 1.00 92.44 615 ALA A N 1
ATOM 4709 C CA . ALA A 1 615 ? 31.869 -29.177 -4.041 1.00 92.44 615 ALA A CA 1
ATOM 4710 C C . ALA A 1 615 ? 31.511 -27.764 -3.557 1.00 92.44 615 ALA A C 1
ATOM 4712 O O . ALA A 1 615 ? 32.336 -27.143 -2.882 1.00 92.44 615 ALA A O 1
ATOM 4713 N N . ASP A 1 616 ? 30.301 -27.322 -3.867 1.00 94.19 616 ASP A N 1
ATOM 4714 C CA . ASP A 1 616 ? 29.751 -26.001 -3.560 1.00 94.19 616 ASP A CA 1
ATOM 4715 C C . ASP A 1 616 ? 28.228 -26.062 -3.328 1.00 94.19 616 ASP A C 1
ATOM 4717 O O . ASP A 1 616 ? 27.591 -27.110 -3.501 1.00 94.19 616 ASP A O 1
ATOM 4721 N N . ASN A 1 617 ? 27.671 -24.949 -2.856 1.00 96.06 617 ASN A N 1
ATOM 4722 C CA . ASN A 1 617 ? 26.247 -24.628 -2.885 1.00 96.06 617 ASN A CA 1
ATOM 4723 C C . ASN A 1 617 ? 26.101 -23.107 -2.970 1.00 96.06 617 ASN A C 1
ATOM 4725 O O . ASN A 1 617 ? 26.920 -22.392 -2.382 1.00 96.06 617 ASN A O 1
ATOM 4729 N N . GLY A 1 618 ? 25.084 -22.637 -3.679 1.00 95.75 618 GLY A N 1
ATOM 4730 C CA . GLY A 1 618 ? 24.945 -21.233 -4.034 1.00 95.75 618 GLY A CA 1
ATOM 4731 C C . GLY A 1 618 ? 23.515 -20.824 -4.340 1.00 95.75 618 GLY A C 1
ATOM 4732 O O . GLY A 1 618 ? 22.753 -21.645 -4.852 1.00 95.75 618 GLY A O 1
ATOM 4733 N N . LEU A 1 619 ? 23.172 -19.567 -4.042 1.00 97.44 619 LEU A N 1
ATOM 4734 C CA . LEU A 1 619 ? 21.969 -18.909 -4.558 1.00 97.44 619 LEU A CA 1
ATOM 4735 C C . LEU A 1 619 ? 22.218 -18.508 -6.015 1.00 97.44 619 LEU A C 1
ATOM 4737 O O . LEU A 1 619 ? 23.016 -17.610 -6.266 1.00 97.44 619 LEU A O 1
ATOM 4741 N N . VAL A 1 620 ? 21.545 -19.167 -6.954 1.00 96.75 620 VAL A N 1
ATOM 4742 C CA . VAL A 1 620 ? 21.826 -19.005 -8.390 1.00 96.75 620 VAL A CA 1
ATOM 4743 C C . VAL A 1 620 ? 20.749 -18.238 -9.149 1.00 96.75 620 VAL A C 1
ATOM 4745 O O . VAL A 1 620 ? 21.042 -17.680 -10.192 1.00 96.75 620 VAL A O 1
ATOM 4748 N N . GLU A 1 621 ? 19.516 -18.148 -8.636 1.00 97.50 621 GLU A N 1
ATOM 4749 C CA . GLU A 1 621 ? 18.488 -17.297 -9.252 1.00 97.50 621 GLU A CA 1
ATOM 4750 C C . GLU A 1 621 ? 17.410 -16.858 -8.259 1.00 97.50 621 GLU A C 1
ATOM 4752 O O . GLU A 1 621 ? 17.096 -17.580 -7.307 1.00 97.50 621 GLU A O 1
ATOM 4757 N N . LEU A 1 622 ? 16.819 -15.691 -8.522 1.00 97.31 622 LEU A N 1
ATOM 4758 C CA . LEU A 1 622 ? 15.696 -15.107 -7.794 1.00 97.31 622 LEU A CA 1
ATOM 4759 C C . LEU A 1 622 ? 14.594 -14.697 -8.769 1.00 97.31 622 LEU A C 1
ATOM 4761 O O . LEU A 1 622 ? 14.873 -14.203 -9.852 1.00 97.31 622 LEU A O 1
ATOM 4765 N N . ILE A 1 623 ? 13.334 -14.852 -8.370 1.00 97.75 623 ILE A N 1
ATOM 4766 C CA . ILE A 1 623 ? 12.174 -14.366 -9.127 1.00 97.75 623 ILE A CA 1
ATOM 4767 C C . ILE A 1 623 ? 11.159 -13.768 -8.163 1.00 97.75 623 ILE A C 1
ATOM 4769 O O . ILE A 1 623 ? 10.593 -14.491 -7.350 1.00 97.75 623 ILE A O 1
ATOM 4773 N N . ALA A 1 624 ? 10.900 -12.469 -8.279 1.00 97.62 624 ALA A N 1
ATOM 4774 C CA . ALA A 1 624 ? 9.839 -11.787 -7.548 1.00 97.62 624 ALA A CA 1
ATOM 4775 C C . ALA A 1 624 ? 8.474 -12.285 -8.038 1.00 97.62 624 ALA A C 1
ATOM 4777 O O . ALA A 1 624 ? 8.223 -12.355 -9.245 1.00 97.62 624 ALA A O 1
ATOM 4778 N N . ILE A 1 625 ? 7.596 -12.652 -7.105 1.00 96.44 625 ILE A N 1
ATOM 4779 C CA . ILE A 1 625 ? 6.222 -13.081 -7.415 1.00 96.44 625 ILE A CA 1
ATOM 4780 C C . ILE A 1 625 ? 5.166 -12.067 -6.957 1.00 96.44 625 ILE A C 1
ATOM 4782 O O . ILE A 1 625 ? 4.009 -12.189 -7.356 1.00 96.44 625 ILE A O 1
ATOM 4786 N N . ASP A 1 626 ? 5.568 -11.064 -6.175 1.00 95.12 626 ASP A N 1
ATOM 4787 C CA . ASP A 1 626 ? 4.780 -9.893 -5.782 1.00 95.12 626 ASP A CA 1
ATOM 4788 C C . ASP A 1 626 ? 5.664 -8.640 -5.648 1.00 95.12 626 ASP A C 1
ATOM 4790 O O . ASP A 1 626 ? 6.862 -8.691 -5.935 1.00 95.12 626 ASP A O 1
ATOM 4794 N N . ASN A 1 627 ? 5.059 -7.511 -5.265 1.00 92.25 627 ASN A N 1
ATOM 4795 C CA . ASN A 1 627 ? 5.746 -6.222 -5.105 1.00 92.25 627 ASN A CA 1
ATOM 4796 C C . ASN A 1 627 ? 6.294 -5.995 -3.690 1.00 92.25 627 ASN A C 1
ATOM 4798 O O . ASN A 1 627 ? 6.900 -4.963 -3.434 1.00 92.25 627 ASN A O 1
ATOM 4802 N N . THR A 1 628 ? 6.069 -6.937 -2.774 1.00 89.12 628 THR A N 1
ATOM 4803 C CA . THR A 1 628 ? 6.299 -6.751 -1.333 1.00 89.12 628 THR A CA 1
ATOM 4804 C C . THR A 1 628 ? 7.503 -7.518 -0.809 1.00 89.12 628 THR A C 1
ATOM 4806 O O . THR A 1 628 ? 7.687 -7.605 0.396 1.00 89.12 628 THR A O 1
ATOM 4809 N N . GLY A 1 629 ? 8.301 -8.131 -1.686 1.00 92.50 629 GLY A N 1
ATOM 4810 C CA . GLY A 1 629 ? 9.489 -8.883 -1.283 1.00 92.50 629 GLY A CA 1
ATOM 4811 C C . GLY A 1 629 ? 9.268 -10.386 -1.099 1.00 92.50 629 GLY A C 1
ATOM 4812 O O . GLY A 1 629 ? 10.001 -11.015 -0.334 1.00 92.50 629 GLY A O 1
ATOM 4813 N N . THR A 1 630 ? 8.300 -10.992 -1.798 1.00 95.81 630 THR A N 1
ATOM 4814 C CA . THR A 1 630 ? 8.224 -12.458 -1.911 1.00 95.81 630 THR A CA 1
ATOM 4815 C C . THR A 1 630 ? 8.880 -12.948 -3.199 1.00 95.81 630 THR A C 1
ATOM 4817 O O . THR A 1 630 ? 8.531 -12.527 -4.309 1.00 95.81 630 THR A O 1
ATOM 4820 N N . PHE A 1 631 ? 9.789 -13.912 -3.063 1.00 97.75 631 PHE A N 1
ATOM 4821 C CA . PHE A 1 631 ? 10.583 -14.459 -4.156 1.00 97.75 631 PHE A CA 1
ATOM 4822 C C . PHE A 1 631 ? 10.479 -15.981 -4.252 1.00 97.75 631 PHE A C 1
ATOM 4824 O O . PHE A 1 631 ? 10.258 -16.690 -3.273 1.00 97.75 631 PHE A O 1
ATOM 4831 N N . LEU A 1 632 ? 10.728 -16.502 -5.448 1.00 98.44 632 LEU A N 1
ATOM 4832 C CA . LEU A 1 632 ? 11.246 -17.848 -5.637 1.00 98.44 632 LEU A CA 1
ATOM 4833 C C . LEU A 1 632 ? 12.768 -17.777 -5.698 1.00 98.44 632 LEU A C 1
ATOM 4835 O O . LEU A 1 632 ? 13.300 -17.007 -6.492 1.00 98.44 632 LEU A O 1
ATOM 4839 N N . ALA A 1 633 ? 13.451 -18.608 -4.918 1.00 98.31 633 ALA A N 1
ATOM 4840 C CA . ALA A 1 633 ? 14.905 -18.720 -4.936 1.00 98.31 633 ALA A CA 1
ATOM 4841 C C . ALA A 1 633 ? 15.340 -20.115 -5.371 1.00 98.31 633 ALA A C 1
ATOM 4843 O O . ALA A 1 633 ? 14.797 -21.127 -4.910 1.00 98.31 633 ALA A O 1
ATOM 4844 N N . LEU A 1 634 ? 16.331 -20.170 -6.254 1.00 98.19 634 LEU A N 1
ATOM 4845 C CA . LEU A 1 634 ? 16.940 -21.410 -6.703 1.00 98.19 634 LEU A CA 1
ATOM 4846 C C . LEU A 1 634 ? 18.324 -21.552 -6.073 1.00 98.19 634 LEU A C 1
ATOM 4848 O O . LEU A 1 634 ? 19.195 -20.714 -6.292 1.00 98.19 634 LEU A O 1
ATOM 4852 N N . GLU A 1 635 ? 18.537 -22.634 -5.327 1.00 97.81 635 GLU A N 1
ATOM 4853 C CA . GLU A 1 635 ? 19.871 -23.015 -4.867 1.00 97.81 635 GLU A CA 1
ATOM 4854 C C . GLU A 1 635 ? 20.392 -24.232 -5.618 1.00 97.81 635 GLU A C 1
ATOM 4856 O O . GLU A 1 635 ? 19.697 -25.250 -5.753 1.00 97.81 635 GLU A O 1
ATOM 4861 N N . ARG A 1 636 ? 21.648 -24.143 -6.060 1.00 96.00 636 ARG A N 1
ATOM 4862 C CA . ARG A 1 636 ? 22.342 -25.203 -6.790 1.00 96.00 636 ARG A CA 1
ATOM 4863 C C . ARG A 1 636 ? 23.591 -25.629 -6.033 1.00 96.00 636 ARG A C 1
ATOM 4865 O O . ARG A 1 636 ? 24.543 -24.873 -5.874 1.00 96.00 636 ARG A O 1
ATOM 4872 N N . SER A 1 637 ? 23.628 -26.906 -5.658 1.00 95.62 637 SER A N 1
ATOM 4873 C CA . SER A 1 637 ? 24.824 -27.566 -5.142 1.00 95.62 637 SER A CA 1
ATOM 4874 C C . SER A 1 637 ? 25.388 -28.542 -6.160 1.00 95.62 637 SER A C 1
ATOM 4876 O O . SER A 1 637 ? 24.661 -29.406 -6.660 1.00 95.62 637 SER A O 1
ATOM 4878 N N . PHE A 1 638 ? 26.699 -28.492 -6.397 1.00 94.69 638 PHE A N 1
ATOM 4879 C CA . PHE A 1 638 ? 27.425 -29.525 -7.124 1.00 94.69 638 PHE A CA 1
ATOM 4880 C C . PHE A 1 638 ? 28.438 -30.224 -6.216 1.00 94.69 638 PHE A C 1
ATOM 4882 O O . PHE A 1 638 ? 29.133 -29.618 -5.408 1.00 94.69 638 PHE A O 1
ATOM 4889 N N . ALA A 1 639 ? 28.585 -31.541 -6.380 1.00 95.06 639 ALA A N 1
ATOM 4890 C CA . ALA A 1 639 ? 29.658 -32.295 -5.742 1.00 95.06 639 ALA A CA 1
ATOM 4891 C C . ALA A 1 639 ? 30.317 -33.275 -6.720 1.00 95.06 639 ALA A C 1
ATOM 4893 O O . ALA A 1 639 ? 29.683 -34.171 -7.293 1.00 95.06 639 ALA A O 1
ATOM 4894 N N . SER A 1 640 ? 31.640 -33.162 -6.868 1.00 93.81 640 SER A N 1
ATOM 4895 C CA . SER A 1 640 ? 32.434 -33.995 -7.780 1.00 93.81 640 SER A CA 1
ATOM 4896 C C . SER A 1 640 ? 32.216 -35.487 -7.519 1.00 93.81 640 SER A C 1
ATOM 4898 O O . SER A 1 640 ? 32.415 -35.978 -6.412 1.00 93.81 640 SER A O 1
ATOM 4900 N N . GLY A 1 641 ? 31.826 -36.245 -8.546 1.00 91.12 641 GLY A N 1
ATOM 4901 C CA . GLY A 1 641 ? 31.558 -37.684 -8.419 1.00 91.12 641 GLY A CA 1
ATOM 4902 C C . GLY A 1 641 ? 30.214 -38.044 -7.767 1.00 91.12 641 GLY A C 1
ATOM 4903 O O . GLY A 1 641 ? 29.952 -39.238 -7.585 1.00 91.12 641 GLY A O 1
ATOM 4904 N N . VAL A 1 642 ? 29.378 -37.048 -7.454 1.00 92.31 642 VAL A N 1
ATOM 4905 C CA . VAL A 1 642 ? 27.988 -37.192 -6.992 1.00 92.31 642 VAL A CA 1
ATOM 4906 C C . VAL A 1 642 ? 27.023 -36.599 -8.026 1.00 92.31 642 VAL A C 1
ATOM 4908 O O . VAL A 1 642 ? 26.176 -37.341 -8.521 1.00 92.31 642 VAL A O 1
ATOM 4911 N N . GLY A 1 643 ? 27.212 -35.338 -8.423 1.00 92.38 643 GLY A N 1
ATOM 4912 C CA . GLY A 1 643 ? 26.327 -34.600 -9.336 1.00 92.38 643 GLY A CA 1
ATOM 4913 C C . GLY A 1 643 ? 25.669 -33.399 -8.652 1.00 92.38 643 GLY A C 1
ATOM 4914 O O . GLY A 1 643 ? 26.153 -32.977 -7.601 1.00 92.38 643 GLY A O 1
ATOM 4915 N N . ASN A 1 644 ? 24.591 -32.887 -9.250 1.00 94.50 644 ASN A N 1
ATOM 4916 C CA . ASN A 1 644 ? 23.856 -31.723 -8.751 1.00 94.50 644 ASN A CA 1
ATOM 4917 C C . ASN A 1 644 ? 22.747 -32.111 -7.757 1.00 94.50 644 ASN A C 1
ATOM 4919 O O . ASN A 1 644 ? 22.095 -33.150 -7.916 1.00 94.50 644 ASN A O 1
ATOM 4923 N N . ASN A 1 645 ? 22.511 -31.257 -6.765 1.00 95.00 645 ASN A N 1
ATOM 4924 C CA . ASN A 1 645 ? 21.306 -31.206 -5.937 1.00 95.00 645 ASN A CA 1
ATOM 4925 C C . ASN A 1 645 ? 20.761 -29.780 -6.025 1.00 95.00 645 ASN A C 1
ATOM 4927 O O . ASN A 1 645 ? 21.517 -28.840 -5.816 1.00 95.00 645 ASN A O 1
ATOM 4931 N N . ILE A 1 646 ? 19.490 -29.635 -6.397 1.00 97.12 646 ILE A N 1
ATOM 4932 C CA . ILE A 1 646 ? 18.905 -28.334 -6.733 1.00 97.12 646 ILE A CA 1
ATOM 4933 C C . ILE A 1 646 ? 17.589 -28.204 -6.000 1.00 97.12 646 ILE A C 1
ATOM 4935 O O . ILE A 1 646 ? 16.766 -29.128 -6.042 1.00 97.12 646 ILE A O 1
ATOM 4939 N N . ARG A 1 647 ? 17.419 -27.080 -5.315 1.00 97.75 647 ARG A N 1
ATOM 4940 C CA . ARG A 1 647 ? 16.284 -26.823 -4.440 1.00 97.75 647 ARG A CA 1
ATOM 4941 C C . ARG A 1 647 ? 15.644 -25.498 -4.798 1.00 97.75 647 ARG A C 1
ATOM 4943 O O . ARG A 1 647 ? 16.334 -24.509 -5.011 1.00 97.75 647 ARG A O 1
ATOM 4950 N N . LEU A 1 648 ? 14.322 -25.522 -4.870 1.00 98.44 648 LEU A N 1
ATOM 4951 C CA . LEU A 1 648 ? 13.482 -24.358 -5.081 1.00 98.44 648 LEU A CA 1
ATOM 4952 C C . LEU A 1 648 ? 12.845 -23.974 -3.748 1.00 98.44 648 LEU A C 1
ATOM 4954 O O . LEU A 1 648 ? 12.219 -24.817 -3.096 1.00 98.44 648 LEU A O 1
ATOM 4958 N N . TYR A 1 649 ? 12.976 -22.708 -3.383 1.00 98.56 649 TYR A N 1
ATOM 4959 C CA . TYR A 1 649 ? 12.434 -22.131 -2.163 1.00 98.56 649 TYR A CA 1
ATOM 4960 C C . TYR A 1 649 ? 11.461 -20.996 -2.479 1.00 98.56 649 TYR A C 1
ATOM 4962 O O . TYR A 1 649 ? 11.603 -20.325 -3.496 1.00 98.56 649 TYR A O 1
ATOM 4970 N N . GLU A 1 650 ? 10.492 -20.783 -1.593 1.00 98.00 650 GLU A N 1
ATOM 4971 C CA . GLU A 1 650 ? 9.836 -19.487 -1.415 1.00 98.00 650 GLU A CA 1
ATOM 4972 C C . GLU A 1 650 ? 10.643 -18.712 -0.374 1.00 98.00 650 GLU A C 1
ATOM 4974 O O . GLU A 1 650 ? 11.013 -19.285 0.656 1.00 98.00 650 GLU A O 1
ATOM 4979 N N . VAL A 1 651 ? 10.931 -17.449 -0.659 1.00 97.12 651 VAL A N 1
ATOM 4980 C CA . VAL A 1 651 ? 11.705 -16.546 0.193 1.00 97.12 651 VAL A CA 1
ATOM 4981 C C . VAL A 1 651 ? 10.889 -15.295 0.464 1.00 97.12 651 VAL A C 1
ATOM 4983 O O . VAL A 1 651 ? 10.191 -14.821 -0.432 1.00 97.12 651 VAL A O 1
ATOM 4986 N N . ARG A 1 652 ? 10.980 -14.774 1.683 1.00 94.12 652 ARG A N 1
ATOM 4987 C CA . ARG A 1 652 ? 10.282 -13.569 2.131 1.00 94.12 652 ARG A CA 1
ATOM 4988 C C . ARG A 1 652 ? 11.279 -12.590 2.730 1.00 94.12 652 ARG A C 1
ATOM 4990 O O . ARG A 1 652 ? 12.147 -13.004 3.494 1.00 94.12 652 ARG A O 1
ATOM 4997 N N . LEU A 1 653 ? 11.166 -11.324 2.342 1.00 93.56 653 LEU A N 1
ATOM 4998 C CA . LEU A 1 653 ? 11.944 -10.222 2.915 1.00 93.56 653 LEU A CA 1
ATOM 4999 C C . LEU A 1 653 ? 11.139 -9.368 3.893 1.00 93.56 653 LEU A C 1
ATOM 5001 O O . LEU A 1 653 ? 11.714 -8.466 4.481 1.00 93.56 653 LEU A O 1
ATOM 5005 N N . GLN A 1 654 ? 9.846 -9.642 4.072 1.00 88.12 654 GLN A N 1
ATOM 5006 C CA . GLN A 1 654 ? 9.047 -8.917 5.056 1.00 88.12 654 GLN A CA 1
ATOM 5007 C C . GLN A 1 654 ? 9.591 -9.198 6.460 1.00 88.12 654 GLN A C 1
ATOM 5009 O O . GLN A 1 654 ? 9.786 -10.363 6.805 1.00 88.12 654 GLN A O 1
ATOM 5014 N N . GLY A 1 655 ? 9.846 -8.150 7.233 1.00 83.75 655 GLY A N 1
ATOM 5015 C CA . GLY A 1 655 ? 10.524 -8.174 8.528 1.00 83.75 655 GLY A CA 1
ATOM 5016 C C . GLY A 1 655 ? 12.050 -8.176 8.434 1.00 83.75 655 GLY A C 1
ATOM 5017 O O . GLY A 1 655 ? 12.715 -7.924 9.423 1.00 83.75 655 GLY A O 1
ATOM 5018 N N . ALA A 1 656 ? 12.662 -8.448 7.274 1.00 90.44 656 ALA A N 1
ATOM 5019 C CA . ALA A 1 656 ? 14.117 -8.580 7.200 1.00 90.44 656 ALA A CA 1
ATOM 5020 C C . ALA A 1 656 ? 14.823 -7.223 7.362 1.00 90.44 656 ALA A C 1
ATOM 5022 O O . ALA A 1 656 ? 14.544 -6.273 6.632 1.00 90.44 656 ALA A O 1
ATOM 5023 N N . THR A 1 657 ? 15.821 -7.158 8.245 1.00 90.06 657 THR A N 1
ATOM 5024 C CA . THR A 1 657 ? 16.555 -5.922 8.536 1.00 90.06 657 THR A CA 1
ATOM 5025 C C . THR A 1 657 ? 17.322 -5.405 7.313 1.00 90.06 657 THR A C 1
ATOM 5027 O O . THR A 1 657 ? 18.141 -6.130 6.731 1.00 90.06 657 THR A O 1
ATOM 5030 N N . ASP A 1 658 ? 17.149 -4.121 6.969 1.00 91.38 658 ASP A N 1
ATOM 5031 C CA . ASP A 1 658 ? 17.974 -3.454 5.954 1.00 91.38 658 ASP A CA 1
ATOM 5032 C C . ASP A 1 658 ? 19.404 -3.200 6.469 1.00 91.38 658 ASP A C 1
ATOM 5034 O O . ASP A 1 658 ? 19.678 -2.337 7.305 1.00 91.38 658 ASP A O 1
ATOM 5038 N N . ILE A 1 659 ? 20.366 -3.938 5.922 1.00 91.56 659 ILE A N 1
ATOM 5039 C CA . ILE A 1 659 ? 21.789 -3.859 6.269 1.00 91.56 659 ILE A CA 1
ATOM 5040 C C . ILE A 1 659 ? 22.612 -3.032 5.266 1.00 91.56 659 ILE A C 1
ATOM 5042 O O . ILE A 1 659 ? 23.851 -3.096 5.273 1.00 91.56 659 ILE A O 1
ATOM 5046 N N . ASN A 1 660 ? 21.971 -2.228 4.411 1.00 91.56 660 ASN A N 1
ATOM 5047 C CA . ASN A 1 660 ? 22.631 -1.450 3.356 1.00 91.56 660 ASN A CA 1
ATOM 5048 C C . ASN A 1 660 ? 23.732 -0.515 3.894 1.00 91.56 660 ASN A C 1
ATOM 5050 O O . ASN A 1 660 ? 24.790 -0.369 3.270 1.00 91.56 660 ASN A O 1
ATOM 5054 N N . GLU A 1 661 ? 23.585 0.034 5.102 1.00 89.12 661 GLU A N 1
ATOM 5055 C CA . GLU A 1 661 ? 24.612 0.893 5.713 1.00 89.12 661 GLU A CA 1
ATOM 5056 C C . GLU A 1 661 ? 25.839 0.128 6.263 1.00 89.12 661 GLU A C 1
ATOM 5058 O O . GLU A 1 661 ? 26.883 0.728 6.553 1.00 89.12 661 GLU A O 1
ATOM 5063 N N . PHE A 1 662 ? 25.772 -1.204 6.370 1.00 87.19 662 PHE A N 1
ATOM 5064 C CA . PHE A 1 662 ? 26.822 -2.023 6.975 1.00 87.19 662 PHE A CA 1
ATOM 5065 C C . PHE A 1 662 ? 27.809 -2.558 5.928 1.00 87.19 662 PHE A C 1
ATOM 5067 O O . PHE A 1 662 ? 27.482 -3.376 5.066 1.00 87.19 662 PHE A O 1
ATOM 5074 N N . GLU A 1 663 ? 29.074 -2.139 6.033 1.00 89.25 663 GLU A N 1
ATOM 5075 C CA . GLU A 1 663 ? 30.184 -2.594 5.170 1.00 89.25 663 GLU A CA 1
ATOM 5076 C C . GLU A 1 663 ? 30.559 -4.073 5.373 1.00 89.25 663 GLU A C 1
ATOM 5078 O O . GLU A 1 663 ? 31.129 -4.716 4.487 1.00 89.25 663 GLU A O 1
ATOM 5083 N N . SER A 1 664 ? 30.304 -4.585 6.575 1.00 87.00 664 SER A N 1
ATOM 5084 C CA . SER A 1 664 ? 30.605 -5.943 7.012 1.00 87.00 664 SER A CA 1
ATOM 5085 C C . SER A 1 664 ? 29.634 -6.303 8.119 1.00 87.00 664 SER A C 1
ATOM 5087 O O . SER A 1 664 ? 29.422 -5.481 9.006 1.00 87.00 664 SER A O 1
ATOM 5089 N N . ILE A 1 665 ? 29.125 -7.527 8.099 1.00 84.00 665 ILE A N 1
ATOM 5090 C CA . ILE A 1 665 ? 28.264 -8.042 9.171 1.00 84.00 665 ILE A CA 1
ATOM 5091 C C . ILE A 1 665 ? 29.057 -8.843 10.226 1.00 84.00 665 ILE A C 1
ATOM 5093 O O . ILE A 1 665 ? 28.571 -9.062 11.324 1.00 84.00 665 ILE A O 1
ATOM 5097 N N . ALA A 1 666 ? 30.309 -9.242 9.952 1.00 76.38 666 ALA A N 1
ATOM 5098 C CA . ALA A 1 666 ? 31.068 -10.165 10.819 1.00 76.38 666 ALA A CA 1
ATOM 5099 C C . ALA A 1 666 ? 31.297 -9.685 12.266 1.00 76.38 666 ALA A C 1
ATOM 5101 O O . ALA A 1 666 ? 31.721 -8.548 12.477 1.00 76.38 666 ALA A O 1
ATOM 5102 N N . VAL A 1 667 ? 31.118 -10.607 13.232 1.00 64.19 667 VAL A N 1
ATOM 5103 C CA . VAL A 1 667 ? 31.218 -10.372 14.693 1.00 64.19 667 VAL A CA 1
ATOM 5104 C C . VAL A 1 667 ? 32.510 -9.668 15.123 1.00 64.19 667 VAL A C 1
ATOM 5106 O O . VAL A 1 667 ? 33.605 -9.926 14.602 1.00 64.19 667 VAL A O 1
ATOM 5109 N N . ASP A 1 668 ? 32.392 -8.836 16.165 1.00 54.19 668 ASP A N 1
ATOM 5110 C CA . ASP A 1 668 ? 33.522 -8.254 16.887 1.00 54.19 668 ASP A CA 1
ATOM 5111 C C . ASP A 1 668 ? 34.479 -9.358 17.402 1.00 54.19 668 ASP A C 1
ATOM 5113 O O . ASP A 1 668 ? 34.117 -10.184 18.247 1.00 54.19 668 ASP A O 1
ATOM 5117 N N . PRO A 1 669 ? 35.754 -9.375 16.969 1.00 48.75 669 PRO A N 1
ATOM 5118 C CA . PRO A 1 669 ? 36.738 -10.354 17.425 1.00 48.75 669 PRO A CA 1
ATOM 5119 C C . PRO A 1 669 ? 37.025 -10.333 18.942 1.00 48.75 669 PRO A C 1
ATOM 5121 O O . PRO A 1 669 ? 37.788 -11.186 19.415 1.00 48.75 669 PRO A O 1
ATOM 5124 N N . GLU A 1 670 ? 36.492 -9.374 19.709 1.00 47.44 670 GLU A N 1
ATOM 5125 C CA . GLU A 1 670 ? 36.565 -9.351 21.174 1.00 47.44 670 GLU A CA 1
ATOM 5126 C C . GLU A 1 670 ? 35.531 -10.260 21.882 1.00 47.44 670 GLU A C 1
ATOM 5128 O O . GLU A 1 670 ? 35.800 -10.615 23.037 1.00 47.44 670 GLU A O 1
ATOM 5133 N N . ASN A 1 671 ? 34.462 -10.732 21.210 1.00 48.81 671 ASN A N 1
ATOM 5134 C CA . ASN A 1 671 ? 33.411 -11.584 21.805 1.00 48.81 671 ASN A CA 1
ATOM 5135 C C . ASN A 1 671 ? 32.959 -12.754 20.877 1.00 48.81 671 ASN A C 1
ATOM 5137 O O . ASN A 1 671 ? 31.937 -12.694 20.215 1.00 48.81 671 ASN A O 1
ATOM 5141 N N . PRO A 1 672 ? 33.742 -13.847 20.780 1.00 49.25 672 PRO A N 1
ATOM 5142 C CA . PRO A 1 672 ? 33.548 -14.909 19.780 1.00 49.25 672 PRO A CA 1
ATOM 5143 C C . PRO A 1 672 ? 32.559 -16.029 20.174 1.00 49.25 672 PRO A C 1
ATOM 5145 O O . PRO A 1 672 ? 32.567 -17.072 19.519 1.00 49.25 672 PRO A O 1
ATOM 5148 N N . ASP A 1 673 ? 31.809 -15.883 21.273 1.00 49.38 673 ASP A N 1
ATOM 5149 C CA . ASP A 1 673 ? 30.855 -16.902 21.750 1.00 49.38 673 ASP A CA 1
ATOM 5150 C C . ASP A 1 673 ? 29.412 -16.668 21.212 1.00 49.38 673 ASP A C 1
ATOM 5152 O O . ASP A 1 673 ? 28.573 -17.548 21.404 1.00 49.38 673 ASP A O 1
ATOM 5156 N N . ASP A 1 674 ? 29.166 -15.577 20.468 1.00 47.69 674 ASP A N 1
ATOM 5157 C CA . ASP A 1 674 ? 27.833 -15.070 20.063 1.00 47.69 674 ASP A CA 1
ATOM 5158 C C . ASP A 1 674 ? 27.460 -15.369 18.583 1.00 47.69 674 ASP A C 1
ATOM 5160 O O . ASP A 1 674 ? 26.903 -14.542 17.881 1.00 47.69 674 ASP A O 1
ATOM 5164 N N . GLY A 1 675 ? 27.784 -16.554 18.048 1.00 48.81 675 GLY A N 1
ATOM 5165 C CA . GLY A 1 675 ? 27.420 -16.892 16.655 1.00 48.81 675 GLY A CA 1
ATOM 5166 C C . GLY A 1 675 ? 28.235 -16.139 15.587 1.00 48.81 675 GLY A C 1
ATOM 5167 O O . GLY A 1 675 ? 29.292 -15.583 15.876 1.00 48.81 675 GLY A O 1
ATOM 5168 N N . LEU A 1 676 ? 27.844 -16.244 14.311 1.00 52.28 676 LEU A N 1
ATOM 5169 C CA . LEU A 1 676 ? 28.594 -15.689 13.169 1.00 52.28 676 LEU A CA 1
ATOM 5170 C C . LEU A 1 676 ? 28.161 -14.251 12.802 1.00 52.28 676 LEU A C 1
ATOM 5172 O O . LEU A 1 676 ? 29.001 -13.525 12.263 1.00 52.28 676 LEU A O 1
ATOM 5176 N N . PHE A 1 677 ? 26.917 -13.862 13.119 1.00 60.03 677 PHE A N 1
ATOM 5177 C CA . PHE A 1 677 ? 26.242 -12.572 12.881 1.00 60.03 677 PHE A CA 1
ATOM 5178 C C . PHE A 1 677 ? 24.995 -12.533 13.785 1.00 60.03 677 PHE A C 1
ATOM 5180 O O . PHE A 1 677 ? 24.385 -13.590 13.925 1.00 60.03 677 PHE A O 1
ATOM 5187 N N . ASP A 1 678 ? 24.620 -11.382 14.342 1.00 65.81 678 ASP A N 1
ATOM 5188 C CA . ASP A 1 678 ? 23.344 -11.207 15.060 1.00 65.81 678 ASP A CA 1
ATOM 5189 C C . ASP A 1 678 ? 22.608 -10.055 14.363 1.00 65.81 678 ASP A C 1
ATOM 5191 O O . ASP A 1 678 ? 22.830 -8.882 14.647 1.00 65.81 678 ASP A O 1
ATOM 5195 N N . VAL A 1 679 ? 21.931 -10.383 13.262 1.00 79.12 679 VAL A N 1
ATOM 5196 C CA . VAL A 1 679 ? 20.996 -9.486 12.573 1.00 79.12 679 VAL A CA 1
ATOM 5197 C C . VAL A 1 679 ? 19.628 -10.015 12.961 1.00 79.12 679 VAL A C 1
ATOM 5199 O O . VAL A 1 679 ? 19.386 -11.194 12.701 1.00 79.12 679 VAL A O 1
ATOM 5202 N N . ASP A 1 680 ? 18.812 -9.154 13.561 1.00 74.94 680 ASP A N 1
ATOM 5203 C CA . ASP A 1 680 ? 17.553 -9.493 14.238 1.00 74.94 680 ASP A CA 1
ATOM 5204 C C . ASP A 1 680 ? 16.651 -10.360 13.354 1.00 74.94 680 ASP A C 1
ATOM 5206 O O . ASP A 1 680 ? 16.352 -11.519 13.652 1.00 74.94 680 ASP A O 1
ATOM 5210 N N . ALA A 1 681 ? 16.389 -9.863 12.145 1.00 84.00 681 ALA A N 1
ATOM 5211 C CA . ALA A 1 681 ? 15.596 -10.557 11.153 1.00 84.00 681 ALA A CA 1
ATOM 5212 C C . ALA A 1 681 ? 16.328 -10.672 9.809 1.00 84.00 681 ALA A C 1
ATOM 5214 O O . ALA A 1 681 ? 16.914 -9.728 9.271 1.00 84.00 681 ALA A O 1
ATOM 5215 N N . VAL A 1 682 ? 16.285 -11.874 9.231 1.00 91.06 682 VAL A N 1
ATOM 5216 C CA . VAL A 1 682 ? 16.906 -12.217 7.942 1.00 91.06 682 VAL A CA 1
ATOM 5217 C C . VAL A 1 682 ? 15.859 -12.787 6.993 1.00 91.06 682 VAL A C 1
ATOM 5219 O O . VAL A 1 682 ? 14.771 -13.157 7.418 1.00 91.06 682 VAL A O 1
ATOM 5222 N N . ALA A 1 683 ? 16.191 -12.909 5.706 1.00 94.31 683 ALA A N 1
ATOM 5223 C CA . ALA A 1 683 ? 15.268 -13.453 4.716 1.00 94.31 683 ALA A CA 1
ATOM 5224 C C . ALA A 1 683 ? 14.761 -14.850 5.119 1.00 94.31 683 ALA A C 1
ATOM 5226 O O . ALA A 1 683 ? 15.541 -15.808 5.216 1.00 94.31 683 ALA A O 1
ATOM 5227 N N . GLU A 1 684 ? 13.448 -14.989 5.300 1.00 93.25 684 GLU A N 1
ATOM 5228 C CA . GLU A 1 684 ? 12.841 -16.270 5.634 1.00 93.25 684 GLU A CA 1
ATOM 5229 C C . GLU A 1 684 ? 12.780 -17.178 4.412 1.00 93.25 684 GLU A C 1
ATOM 5231 O O . GLU A 1 684 ? 12.548 -16.732 3.286 1.00 93.25 684 GLU A O 1
ATOM 5236 N N . LYS A 1 685 ? 12.933 -18.488 4.629 1.00 93.44 685 LYS A N 1
ATOM 5237 C CA . LYS A 1 685 ? 13.015 -19.460 3.539 1.00 93.44 685 LYS A CA 1
ATOM 5238 C C . LYS A 1 685 ? 12.188 -20.716 3.801 1.00 93.44 685 LYS A C 1
ATOM 5240 O O . LYS A 1 685 ? 12.389 -21.429 4.783 1.00 93.44 685 LYS A O 1
ATOM 5245 N N . ARG A 1 686 ? 11.318 -21.067 2.847 1.00 94.62 686 ARG A N 1
ATOM 5246 C CA . ARG A 1 686 ? 10.490 -22.286 2.853 1.00 94.62 686 ARG A CA 1
ATOM 5247 C C . ARG A 1 686 ? 10.804 -23.165 1.645 1.00 94.62 686 ARG A C 1
ATOM 5249 O O . ARG A 1 686 ? 10.580 -22.768 0.505 1.00 94.62 686 ARG A O 1
ATOM 5256 N N . LEU A 1 687 ? 11.285 -24.392 1.876 1.00 97.25 687 LEU A N 1
ATOM 5257 C CA . LEU A 1 687 ? 11.553 -25.351 0.794 1.00 97.25 687 LEU A CA 1
ATOM 5258 C C . LEU A 1 687 ? 10.250 -25.749 0.091 1.00 97.25 687 LEU A C 1
ATOM 5260 O O . LEU A 1 687 ? 9.358 -26.326 0.714 1.00 97.25 687 LEU A O 1
ATOM 5264 N N . LEU A 1 688 ? 10.178 -25.501 -1.216 1.00 97.75 688 LEU A N 1
ATOM 5265 C CA . LEU A 1 688 ? 9.058 -25.904 -2.063 1.00 97.75 688 LEU A CA 1
ATOM 5266 C C . LEU A 1 688 ? 9.312 -27.255 -2.740 1.00 97.75 688 LEU A C 1
ATOM 5268 O O . LEU A 1 688 ? 8.413 -28.094 -2.803 1.00 97.75 688 LEU A O 1
ATOM 5272 N N . LEU A 1 689 ? 10.525 -27.471 -3.266 1.00 97.69 689 LEU A N 1
ATOM 5273 C CA . LEU A 1 689 ? 10.848 -28.661 -4.057 1.00 97.69 689 LEU A CA 1
ATOM 5274 C C . LEU A 1 689 ? 12.357 -28.954 -4.095 1.00 97.69 689 LEU A C 1
ATOM 5276 O O . LEU A 1 689 ? 13.143 -28.097 -4.484 1.00 97.69 689 LEU A O 1
ATOM 5280 N N . ASP A 1 690 ? 12.758 -30.197 -3.809 1.00 96.38 690 ASP A N 1
ATOM 5281 C CA . ASP A 1 690 ? 14.055 -30.741 -4.249 1.00 96.38 690 ASP A CA 1
ATOM 5282 C C . ASP A 1 690 ? 13.862 -31.417 -5.617 1.00 96.38 690 ASP A C 1
ATOM 5284 O O . ASP A 1 690 ? 13.105 -32.385 -5.757 1.00 96.38 690 ASP A O 1
ATOM 5288 N N . LEU A 1 691 ? 14.544 -30.921 -6.653 1.00 96.12 691 LEU A N 1
ATOM 5289 C CA . LEU A 1 691 ? 14.370 -31.395 -8.033 1.00 96.12 691 LEU A CA 1
ATOM 5290 C C . LEU A 1 691 ? 14.730 -32.882 -8.207 1.00 96.12 691 LEU A C 1
ATOM 5292 O O . LEU A 1 691 ? 14.265 -33.528 -9.152 1.00 96.12 691 LEU A O 1
ATOM 5296 N N . GLY A 1 692 ? 15.521 -33.462 -7.299 1.00 91.75 692 GLY A N 1
ATOM 5297 C CA . GLY A 1 692 ? 15.818 -34.894 -7.281 1.00 91.75 692 GLY A CA 1
ATOM 5298 C C . GLY A 1 692 ? 14.585 -35.777 -7.046 1.00 91.75 692 GLY A C 1
ATOM 5299 O O . GLY A 1 692 ? 14.599 -36.964 -7.394 1.00 91.75 692 GLY A O 1
ATOM 5300 N N . GLU A 1 693 ? 13.499 -35.217 -6.510 1.00 94.62 693 GLU A N 1
ATOM 5301 C CA . GLU A 1 693 ? 12.246 -35.930 -6.244 1.00 94.62 693 GLU A CA 1
ATOM 5302 C C . GLU A 1 693 ? 11.360 -36.093 -7.489 1.00 94.62 693 GLU A C 1
ATOM 5304 O O . GLU A 1 693 ? 10.510 -36.986 -7.533 1.00 94.62 693 GLU A O 1
ATOM 5309 N N . LEU A 1 694 ? 11.619 -35.321 -8.550 1.00 94.44 694 LEU A N 1
ATOM 5310 C CA . LEU A 1 694 ? 10.848 -35.338 -9.801 1.00 94.44 694 LEU A CA 1
ATOM 5311 C C . LEU A 1 694 ? 11.063 -36.605 -10.651 1.00 94.44 694 LEU A C 1
ATOM 5313 O O . LEU A 1 694 ? 10.395 -36.819 -11.663 1.00 94.44 694 LEU A O 1
ATOM 5317 N N . GLY A 1 695 ? 12.002 -37.475 -10.266 1.00 92.00 695 GLY A N 1
ATOM 5318 C CA . GLY A 1 695 ? 12.334 -38.688 -11.019 1.00 92.00 695 GLY A CA 1
ATOM 5319 C C . GLY A 1 695 ? 13.158 -38.434 -12.288 1.00 92.00 695 GLY A C 1
ATOM 5320 O O . GLY A 1 695 ? 13.321 -39.351 -13.102 1.00 92.00 695 GLY A O 1
ATOM 5321 N N . ILE A 1 696 ? 13.695 -37.222 -12.432 1.00 92.31 696 ILE A N 1
ATOM 5322 C CA . ILE A 1 696 ? 14.679 -36.826 -13.443 1.00 92.31 696 ILE A CA 1
ATOM 5323 C C . ILE A 1 696 ? 16.089 -36.814 -12.836 1.00 92.31 696 ILE A C 1
ATOM 5325 O O . ILE A 1 696 ? 16.276 -37.033 -11.641 1.00 92.31 696 ILE A O 1
ATOM 5329 N N . ILE A 1 697 ? 17.102 -36.590 -13.672 1.00 92.31 697 ILE A N 1
ATOM 5330 C CA . ILE A 1 697 ? 18.459 -36.276 -13.206 1.00 92.31 697 ILE A CA 1
ATOM 5331 C C . ILE A 1 697 ? 18.687 -34.801 -13.546 1.00 92.31 697 ILE A C 1
ATOM 5333 O O . ILE A 1 697 ? 18.854 -34.527 -14.740 1.00 92.31 697 ILE A O 1
ATOM 5337 N N . PRO A 1 698 ? 18.630 -33.874 -12.572 1.00 93.38 698 PRO A N 1
ATOM 5338 C CA . PRO A 1 698 ? 18.908 -32.466 -12.832 1.00 93.38 698 PRO A CA 1
ATOM 5339 C C . PRO A 1 698 ? 20.382 -32.278 -13.222 1.00 93.38 698 PRO A C 1
ATOM 5341 O O . PRO A 1 698 ? 21.272 -32.907 -12.639 1.00 93.38 698 PRO A O 1
ATOM 5344 N N . ASP A 1 699 ? 20.631 -31.468 -14.249 1.00 93.88 699 ASP A N 1
ATOM 5345 C CA . ASP A 1 699 ? 21.964 -30.938 -14.557 1.00 93.88 699 ASP A CA 1
ATOM 5346 C C . ASP A 1 699 ? 22.166 -29.577 -13.869 1.00 93.88 699 ASP A C 1
ATOM 5348 O O . ASP A 1 699 ? 21.482 -29.335 -12.882 1.00 93.88 699 ASP A O 1
ATOM 5352 N N . ASN A 1 700 ? 23.121 -28.751 -14.301 1.00 94.50 700 ASN A N 1
ATOM 5353 C CA . ASN A 1 700 ? 23.468 -27.460 -13.690 1.00 94.50 700 ASN A CA 1
ATOM 5354 C C . ASN A 1 700 ? 22.363 -26.397 -13.891 1.00 94.50 700 ASN A C 1
ATOM 5356 O O . ASN A 1 700 ? 22.539 -25.463 -14.661 1.00 94.50 700 ASN A O 1
ATOM 5360 N N . ILE A 1 701 ? 21.166 -26.617 -13.331 1.00 96.88 701 ILE A N 1
ATOM 5361 C CA . ILE A 1 701 ? 20.028 -25.691 -13.450 1.00 96.88 701 ILE A CA 1
ATOM 5362 C C . ILE A 1 701 ? 20.344 -24.439 -12.640 1.00 96.88 701 ILE A C 1
ATOM 5364 O O . ILE A 1 701 ? 20.505 -24.530 -11.424 1.00 96.88 701 ILE A O 1
ATOM 5368 N N . GLU A 1 702 ? 20.416 -23.311 -13.333 1.00 93.62 702 GLU A N 1
ATOM 5369 C CA . GLU A 1 702 ? 20.837 -22.023 -12.772 1.00 93.62 702 GLU A CA 1
ATOM 5370 C C . GLU A 1 702 ? 19.906 -20.899 -13.210 1.00 93.62 702 GLU A C 1
ATOM 5372 O O . GLU A 1 702 ? 19.619 -20.039 -12.402 1.00 93.62 702 GLU A O 1
ATOM 5377 N N . GLY A 1 703 ? 19.303 -20.969 -14.402 1.00 97.19 703 GLY A N 1
ATOM 5378 C CA . GLY A 1 703 ? 18.341 -19.957 -14.840 1.00 97.19 703 GLY A CA 1
ATOM 5379 C C . GLY A 1 703 ? 16.896 -20.338 -14.531 1.00 97.19 703 GLY A C 1
ATOM 5380 O O . GLY A 1 703 ? 16.494 -21.495 -14.708 1.00 97.19 703 GLY A O 1
ATOM 5381 N N . MET A 1 704 ? 16.082 -19.351 -14.157 1.00 97.81 704 MET A N 1
ATOM 5382 C CA . MET A 1 704 ? 14.656 -19.511 -13.865 1.00 97.81 704 MET A CA 1
ATOM 5383 C C . MET A 1 704 ? 13.842 -18.315 -14.376 1.00 97.81 704 MET A C 1
ATOM 5385 O O . MET A 1 704 ? 14.324 -17.196 -14.387 1.00 97.81 704 MET A O 1
ATOM 5389 N N . SER A 1 705 ? 12.598 -18.533 -14.817 1.00 97.81 705 SER A N 1
ATOM 5390 C CA . SER A 1 705 ? 11.684 -17.447 -15.203 1.00 97.81 705 SER A CA 1
ATOM 5391 C C . SER A 1 705 ? 10.219 -17.851 -15.110 1.00 97.81 705 SER A C 1
ATOM 5393 O O . SER A 1 705 ? 9.864 -18.987 -15.441 1.00 97.81 705 SER A O 1
ATOM 5395 N N . LEU A 1 706 ? 9.342 -16.912 -14.743 1.00 97.38 706 LEU A N 1
ATOM 5396 C CA . LEU A 1 706 ? 7.905 -17.075 -14.966 1.00 97.38 706 LEU A CA 1
ATOM 5397 C C . LEU A 1 706 ? 7.597 -17.051 -16.466 1.00 97.38 706 LEU A C 1
ATOM 5399 O O . LEU A 1 706 ? 8.111 -16.230 -17.216 1.00 97.38 706 LEU A O 1
ATOM 5403 N N . GLY A 1 707 ? 6.737 -17.961 -16.911 1.00 96.00 707 GLY A N 1
ATOM 5404 C CA . GLY A 1 707 ? 6.220 -17.993 -18.275 1.00 96.00 707 GLY A CA 1
ATOM 5405 C C . GLY A 1 707 ? 4.783 -17.476 -18.387 1.00 96.00 707 GLY A C 1
ATOM 5406 O O . GLY A 1 707 ? 4.295 -16.754 -17.518 1.00 96.00 707 GLY A O 1
ATOM 5407 N N . PRO A 1 708 ? 4.043 -17.850 -19.442 1.00 94.31 708 PRO A N 1
ATOM 5408 C CA . PRO A 1 708 ? 2.624 -17.533 -19.535 1.00 94.31 708 PRO A CA 1
ATOM 5409 C C . PRO A 1 708 ? 1.796 -18.300 -18.492 1.00 94.31 708 PRO A C 1
ATOM 5411 O O . PRO A 1 708 ? 2.118 -19.435 -18.126 1.00 94.31 708 PRO A O 1
ATOM 5414 N N . THR A 1 709 ? 0.663 -17.727 -18.084 1.00 95.25 709 THR A N 1
ATOM 5415 C CA . THR A 1 709 ? -0.384 -18.473 -17.375 1.00 95.25 709 THR A CA 1
ATOM 5416 C C . THR A 1 709 ? -0.941 -19.569 -18.285 1.00 95.25 709 THR A C 1
ATOM 5418 O O . THR A 1 709 ? -1.317 -19.337 -19.438 1.00 95.25 709 THR A O 1
ATOM 5421 N N . LEU A 1 710 ? -0.995 -20.785 -17.762 1.00 95.38 710 LEU A N 1
ATOM 5422 C CA . LEU A 1 710 ? -1.398 -21.984 -18.476 1.00 95.38 710 LEU A CA 1
ATOM 5423 C C . LEU A 1 710 ? -2.917 -22.062 -18.642 1.00 95.38 710 LEU A C 1
ATOM 5425 O O . LEU A 1 710 ? -3.703 -21.430 -17.937 1.00 95.38 710 LEU A O 1
ATOM 5429 N N . SER A 1 711 ? -3.361 -22.918 -19.563 1.00 91.88 711 SER A N 1
ATOM 5430 C CA . SER A 1 711 ? -4.791 -23.092 -19.862 1.00 91.88 711 SER A CA 1
ATOM 5431 C C . SER A 1 711 ? -5.632 -23.637 -18.694 1.00 91.88 711 SER A C 1
ATOM 5433 O O . SER A 1 711 ? -6.861 -23.532 -18.727 1.00 91.88 711 SER A O 1
ATOM 5435 N N . ASN A 1 712 ? -4.992 -24.219 -17.676 1.00 90.56 712 ASN A N 1
ATOM 5436 C CA . ASN A 1 712 ? -5.615 -24.681 -16.434 1.00 90.56 712 ASN A CA 1
ATOM 5437 C C . ASN A 1 712 ? -5.645 -23.608 -15.324 1.00 90.56 712 ASN A C 1
ATOM 5439 O O . ASN A 1 712 ? -6.253 -23.868 -14.290 1.00 90.56 712 ASN A O 1
ATOM 5443 N N . GLY A 1 713 ? -5.054 -22.429 -15.550 1.00 92.75 713 GLY A N 1
ATOM 5444 C CA . GLY A 1 713 ? -4.980 -21.318 -14.596 1.00 92.75 713 GLY A CA 1
ATOM 5445 C C . GLY A 1 713 ? -3.672 -21.231 -13.807 1.00 92.75 713 GLY A C 1
ATOM 5446 O O . GLY A 1 713 ? -3.446 -20.206 -13.177 1.00 92.75 713 GLY A O 1
ATOM 5447 N N . GLN A 1 714 ? -2.809 -22.249 -13.865 1.00 96.62 714 GLN A N 1
ATOM 5448 C CA . GLN A 1 714 ? -1.519 -22.232 -13.171 1.00 96.62 714 GLN A CA 1
ATOM 5449 C C . GLN A 1 714 ? -0.540 -21.258 -13.823 1.00 96.62 714 GLN A C 1
ATOM 5451 O O . GLN A 1 714 ? -0.504 -21.118 -15.048 1.00 96.62 714 GLN A O 1
ATOM 5456 N N . GLN A 1 715 ? 0.305 -20.635 -13.013 1.00 97.75 715 GLN A N 1
ATOM 5457 C CA . GLN A 1 715 ? 1.428 -19.840 -13.491 1.00 97.75 715 GLN A CA 1
ATOM 5458 C C . GLN A 1 715 ? 2.567 -20.787 -13.900 1.00 97.75 715 GLN A C 1
ATOM 5460 O O . GLN A 1 715 ? 2.955 -21.646 -13.114 1.00 97.75 715 GLN A O 1
ATOM 5465 N N . SER A 1 716 ? 3.099 -20.688 -15.123 1.00 98.25 716 SER A N 1
ATOM 5466 C CA . SER A 1 716 ? 4.243 -21.529 -15.504 1.00 98.25 716 SER A CA 1
ATOM 5467 C C . SER A 1 716 ? 5.557 -20.970 -14.961 1.00 98.25 716 SER A C 1
ATOM 5469 O O . SER A 1 716 ? 5.748 -19.754 -14.918 1.00 98.25 716 SER A O 1
ATOM 5471 N N . LEU A 1 717 ? 6.461 -21.870 -14.581 1.00 98.62 717 LEU A N 1
ATOM 5472 C CA . LEU A 1 717 ? 7.837 -21.589 -14.180 1.00 98.62 717 LEU A CA 1
ATOM 5473 C C . LEU A 1 717 ? 8.777 -22.429 -15.043 1.00 98.62 717 LEU A C 1
ATOM 5475 O O . LEU A 1 717 ? 8.634 -23.651 -15.108 1.00 98.62 717 LEU A O 1
ATOM 5479 N N . ILE A 1 718 ? 9.720 -21.777 -15.712 1.00 98.56 718 ILE A N 1
ATOM 5480 C CA . ILE A 1 718 ? 10.684 -22.400 -16.617 1.00 98.56 718 ILE A CA 1
ATOM 5481 C C . ILE A 1 718 ? 12.053 -22.358 -15.971 1.00 98.56 718 ILE A C 1
ATOM 5483 O O . ILE A 1 718 ? 12.463 -21.311 -15.488 1.00 98.56 718 ILE A O 1
ATOM 5487 N N . LEU A 1 719 ? 12.756 -23.485 -15.995 1.00 98.56 719 LEU A N 1
ATOM 5488 C CA . LEU A 1 719 ? 14.124 -23.583 -15.512 1.00 98.56 719 LEU A CA 1
ATOM 5489 C C . LEU A 1 719 ? 15.038 -24.061 -16.639 1.00 98.56 719 LEU A C 1
ATOM 5491 O O . LEU A 1 719 ? 14.622 -24.898 -17.448 1.00 98.56 719 LEU A O 1
ATOM 5495 N N . VAL A 1 720 ? 16.271 -23.561 -16.688 1.00 98.25 720 VAL A N 1
ATOM 5496 C CA . VAL A 1 720 ? 17.269 -23.909 -17.707 1.00 98.25 720 VAL A CA 1
ATOM 5497 C C . VAL A 1 720 ? 18.614 -24.246 -17.071 1.00 98.25 720 VAL A C 1
ATOM 5499 O O . VAL A 1 720 ? 18.998 -23.649 -16.068 1.00 98.25 720 VAL A O 1
ATOM 5502 N N . SER A 1 721 ? 19.314 -25.233 -17.637 1.00 97.50 721 SER A N 1
ATOM 5503 C CA . SER A 1 721 ? 20.659 -25.592 -17.195 1.00 97.50 721 SER A CA 1
ATOM 5504 C C . SER A 1 721 ? 21.759 -25.075 -18.096 1.00 97.50 721 SER A C 1
ATOM 5506 O O . SER A 1 721 ? 21.727 -25.244 -19.328 1.00 97.50 721 SER A O 1
ATOM 5508 N N . ASP A 1 722 ? 22.818 -24.633 -17.435 1.00 95.25 722 ASP A N 1
ATOM 5509 C CA . ASP A 1 722 ? 24.122 -24.551 -18.032 1.00 95.25 722 ASP A CA 1
ATOM 5510 C C . ASP A 1 722 ? 24.684 -25.973 -18.239 1.00 95.25 722 ASP A C 1
ATOM 5512 O O . ASP A 1 722 ? 24.454 -26.920 -17.486 1.00 95.25 722 ASP A O 1
ATOM 5516 N N . ASN A 1 723 ? 25.383 -26.174 -19.346 1.00 94.75 723 ASN A N 1
ATOM 5517 C CA . ASN A 1 723 ? 26.088 -27.410 -19.639 1.00 94.75 723 ASN A CA 1
ATOM 5518 C C . ASN A 1 723 ? 27.611 -27.241 -19.619 1.00 94.75 723 ASN A C 1
ATOM 5520 O O . ASN A 1 723 ? 28.299 -28.166 -20.068 1.00 94.75 723 ASN A O 1
ATOM 5524 N N . ASN A 1 724 ? 28.134 -26.077 -19.207 1.00 91.69 724 ASN A N 1
ATOM 5525 C CA . ASN A 1 724 ? 29.540 -25.666 -19.238 1.00 91.69 724 ASN A CA 1
ATOM 5526 C C . ASN A 1 724 ? 30.250 -25.970 -20.579 1.00 91.69 724 ASN A C 1
ATOM 5528 O O . ASN A 1 724 ? 31.466 -26.192 -20.634 1.00 91.69 724 ASN A O 1
ATOM 5532 N N . PHE A 1 725 ? 29.496 -26.121 -21.676 1.00 93.50 725 PHE A N 1
ATOM 5533 C CA . PHE A 1 725 ? 29.958 -26.690 -22.952 1.00 93.50 725 PHE A CA 1
ATOM 5534 C C . PHE A 1 725 ? 30.721 -28.030 -22.817 1.00 93.50 725 PHE A C 1
ATOM 5536 O O . PHE A 1 725 ? 31.664 -28.331 -23.561 1.00 93.50 725 PHE A O 1
ATOM 5543 N N . SER A 1 726 ? 30.320 -28.863 -21.856 1.00 90.00 726 SER A N 1
ATOM 5544 C CA . SER A 1 726 ? 30.948 -30.135 -21.506 1.00 90.00 726 SER A CA 1
ATOM 5545 C C . SER A 1 726 ? 30.164 -31.338 -22.034 1.00 90.00 726 SER A C 1
ATOM 5547 O O . SER A 1 726 ? 28.970 -31.481 -21.798 1.00 90.00 726 SER A O 1
ATOM 5549 N N . GLU A 1 727 ? 30.848 -32.307 -22.661 1.00 86.75 727 GLU A N 1
ATOM 5550 C CA . GLU A 1 727 ? 30.222 -33.566 -23.122 1.00 86.75 727 GLU A CA 1
ATOM 5551 C C . GLU A 1 727 ? 29.609 -34.414 -21.982 1.00 86.75 727 GLU A C 1
ATOM 5553 O O . GLU A 1 727 ? 28.910 -35.393 -22.257 1.00 86.75 727 GLU A O 1
ATOM 5558 N N . SER A 1 728 ? 29.918 -34.110 -20.713 1.00 85.69 728 SER A N 1
ATOM 5559 C CA . SER A 1 728 ? 29.371 -34.812 -19.545 1.00 85.69 728 SER A CA 1
ATOM 5560 C C . SER A 1 728 ? 28.137 -34.158 -18.927 1.00 85.69 728 SER A C 1
ATOM 5562 O O . SER A 1 728 ? 27.564 -34.770 -18.029 1.00 85.69 728 SER A O 1
ATOM 5564 N N . GLN A 1 729 ? 27.759 -32.968 -19.388 1.00 90.94 729 GLN A N 1
ATOM 5565 C CA . GLN A 1 729 ? 26.566 -32.240 -18.964 1.00 90.94 729 GLN A CA 1
ATOM 5566 C C . GLN A 1 729 ? 25.627 -32.049 -20.162 1.00 90.94 729 GLN A C 1
ATOM 5568 O O . GLN A 1 729 ? 26.019 -32.242 -21.319 1.00 90.94 729 GLN A O 1
ATOM 5573 N N . LYS A 1 730 ? 24.368 -31.726 -19.888 1.00 91.88 730 LYS A N 1
ATOM 5574 C CA . LYS A 1 730 ? 23.302 -31.493 -20.867 1.00 91.88 730 LYS A CA 1
ATOM 5575 C C . LYS A 1 730 ? 22.700 -30.105 -20.668 1.00 91.88 730 LYS A C 1
ATOM 5577 O O . LYS A 1 730 ? 22.619 -29.630 -19.547 1.00 91.88 730 LYS A O 1
ATOM 5582 N N . THR A 1 731 ? 22.228 -29.500 -21.756 1.00 95.94 731 THR A N 1
ATOM 5583 C CA . THR A 1 731 ? 21.331 -28.341 -21.680 1.00 95.94 731 THR A CA 1
ATOM 5584 C C . THR A 1 731 ? 19.914 -28.864 -21.484 1.00 95.94 731 THR A C 1
ATOM 5586 O O . THR A 1 731 ? 19.376 -29.559 -22.351 1.00 95.94 731 THR A O 1
ATOM 5589 N N . GLN A 1 732 ? 19.340 -28.586 -20.325 1.00 96.56 732 GLN A N 1
ATOM 5590 C CA . GLN A 1 732 ? 18.073 -29.114 -19.845 1.00 96.56 732 GLN A CA 1
ATOM 5591 C C . GLN A 1 732 ? 17.110 -27.954 -19.618 1.00 96.56 732 GLN A C 1
ATOM 5593 O O . GLN A 1 732 ? 17.483 -26.966 -19.002 1.00 96.56 732 GLN A O 1
ATOM 5598 N N . PHE A 1 733 ? 15.877 -28.096 -20.089 1.00 98.38 733 PHE A N 1
ATOM 5599 C CA . PHE A 1 733 ? 14.770 -27.209 -19.755 1.00 98.38 733 PHE A CA 1
ATOM 5600 C C . PHE A 1 733 ? 13.722 -27.988 -18.975 1.00 98.38 733 PHE A C 1
ATOM 5602 O O . PHE A 1 733 ? 13.380 -29.112 -19.358 1.00 98.38 733 PHE A O 1
ATOM 5609 N N . LEU A 1 734 ? 13.207 -27.386 -17.910 1.00 98.44 734 LEU A N 1
ATOM 5610 C CA . LEU A 1 734 ? 12.130 -27.918 -17.082 1.00 98.44 734 LEU A CA 1
ATOM 5611 C C . LEU A 1 734 ? 10.980 -26.918 -17.055 1.00 98.44 734 LEU A C 1
ATOM 5613 O O . LEU A 1 734 ? 11.216 -25.713 -17.082 1.00 98.44 734 LEU A O 1
ATOM 5617 N N . ALA A 1 735 ? 9.750 -27.419 -16.971 1.00 98.38 735 ALA A N 1
ATOM 5618 C CA . ALA A 1 735 ? 8.578 -26.587 -16.732 1.00 98.38 735 ALA A CA 1
ATOM 5619 C C . ALA A 1 735 ? 7.794 -27.102 -15.521 1.00 98.38 735 ALA A C 1
ATOM 5621 O O . ALA A 1 735 ? 7.520 -28.303 -15.415 1.00 98.38 735 ALA A O 1
ATOM 5622 N N . LEU A 1 736 ? 7.424 -26.183 -14.632 1.00 98.44 736 LEU A N 1
ATOM 5623 C CA . LEU A 1 736 ? 6.524 -26.399 -13.501 1.00 98.44 736 LEU A CA 1
ATOM 5624 C C . LEU A 1 736 ? 5.263 -25.537 -13.668 1.00 98.44 736 LEU A C 1
ATOM 5626 O O . LEU A 1 736 ? 5.318 -24.466 -14.269 1.00 98.44 736 LEU A O 1
ATOM 5630 N N . GLY A 1 737 ? 4.131 -26.009 -13.155 1.00 98.19 737 GLY A N 1
ATOM 5631 C CA . GLY A 1 737 ? 2.908 -25.229 -12.973 1.00 98.19 737 GLY A CA 1
ATOM 5632 C C . GLY A 1 737 ? 2.744 -24.883 -11.499 1.00 98.19 737 GLY A C 1
ATOM 5633 O O . GLY A 1 737 ? 2.812 -25.779 -10.662 1.00 98.19 737 GLY A O 1
ATOM 5634 N N . LEU A 1 738 ? 2.561 -23.604 -11.189 1.00 98.25 738 LEU A N 1
ATOM 5635 C CA . LEU A 1 738 ? 2.419 -23.075 -9.837 1.00 98.25 738 LEU A CA 1
ATOM 5636 C C . LEU A 1 738 ? 0.960 -22.698 -9.579 1.00 98.25 738 LEU A C 1
ATOM 5638 O O . LEU A 1 738 ? 0.361 -21.958 -10.368 1.00 98.25 738 LEU A O 1
ATOM 5642 N N . ASP A 1 739 ? 0.415 -23.172 -8.462 1.00 97.44 739 ASP A N 1
ATOM 5643 C CA . ASP A 1 739 ? -0.788 -22.593 -7.868 1.00 97.44 739 ASP A CA 1
ATOM 5644 C C . ASP A 1 739 ? -0.347 -21.505 -6.877 1.00 97.44 739 ASP A C 1
ATOM 5646 O O . ASP A 1 739 ? 0.417 -21.780 -5.946 1.00 97.44 739 ASP A O 1
ATOM 5650 N N . ILE A 1 740 ? -0.791 -20.269 -7.120 1.00 94.88 740 ILE A N 1
ATOM 5651 C CA . ILE A 1 740 ? -0.412 -19.080 -6.350 1.00 94.88 740 ILE A CA 1
ATOM 5652 C C . ILE A 1 740 ? -1.663 -18.515 -5.682 1.00 94.88 740 ILE A C 1
ATOM 5654 O O . ILE A 1 740 ? -2.589 -18.083 -6.374 1.00 94.88 740 ILE A O 1
ATOM 5658 N N . ASP A 1 741 ? -1.668 -18.494 -4.353 1.00 93.31 741 ASP A N 1
ATOM 5659 C CA . ASP A 1 741 ? -2.709 -17.836 -3.566 1.00 93.31 741 ASP A CA 1
ATOM 5660 C C . ASP A 1 741 ? -2.294 -16.397 -3.242 1.00 93.31 741 ASP A C 1
ATOM 5662 O O . ASP A 1 741 ? -1.115 -16.043 -3.263 1.00 93.31 741 ASP A O 1
ATOM 5666 N N . THR A 1 742 ? -3.288 -15.546 -2.988 1.00 93.06 742 THR A N 1
ATOM 5667 C CA . THR A 1 742 ? -3.093 -14.128 -2.659 1.00 93.06 742 THR A CA 1
ATOM 5668 C C . THR A 1 742 ? -3.570 -13.862 -1.243 1.00 93.06 742 THR A C 1
ATOM 5670 O O . THR A 1 742 ? -4.708 -14.198 -0.914 1.00 93.06 742 THR A O 1
ATOM 5673 N N . ILE A 1 743 ? -2.714 -13.237 -0.443 1.00 93.94 743 ILE A N 1
ATOM 5674 C CA . ILE A 1 743 ? -3.063 -12.647 0.845 1.00 93.94 743 ILE A CA 1
ATOM 5675 C C . ILE A 1 743 ? -3.348 -11.166 0.562 1.00 93.94 743 ILE A C 1
ATOM 5677 O O . ILE A 1 743 ? -2.424 -10.451 0.171 1.00 93.94 743 ILE A O 1
ATOM 5681 N N . PRO A 1 744 ? -4.607 -10.707 0.654 1.00 94.81 744 PRO A N 1
ATOM 5682 C CA . PRO A 1 744 ? -4.943 -9.315 0.372 1.00 94.81 744 PRO A CA 1
ATOM 5683 C C . PRO A 1 744 ? -4.307 -8.374 1.398 1.00 94.81 744 PRO A C 1
ATOM 5685 O O . PRO A 1 744 ? -4.064 -8.774 2.537 1.00 94.81 744 PRO A O 1
ATOM 5688 N N . ALA A 1 745 ? -4.097 -7.119 1.008 1.00 93.44 745 ALA A N 1
ATOM 5689 C CA . ALA A 1 745 ? -3.630 -6.072 1.907 1.00 93.44 745 ALA A CA 1
ATOM 5690 C C . ALA A 1 745 ? -4.713 -5.017 2.161 1.00 93.44 745 ALA A C 1
ATOM 5692 O O . ALA A 1 745 ? -5.408 -4.589 1.239 1.00 93.44 745 ALA A O 1
ATOM 5693 N N . ALA A 1 746 ? -4.873 -4.605 3.415 1.00 94.25 746 ALA A N 1
ATOM 5694 C CA . ALA A 1 746 ? -5.612 -3.403 3.784 1.00 94.25 746 ALA A CA 1
ATOM 5695 C C . ALA A 1 746 ? -4.687 -2.188 3.684 1.00 94.25 746 ALA A C 1
ATOM 5697 O O . ALA A 1 746 ? -3.494 -2.316 3.938 1.00 94.25 746 ALA A O 1
ATOM 5698 N N . ILE A 1 747 ? -5.219 -1.032 3.299 1.00 90.12 747 ILE A N 1
ATOM 5699 C CA . ILE A 1 747 ? -4.401 0.154 3.030 1.00 90.12 747 ILE A CA 1
ATOM 5700 C C . ILE A 1 747 ? -4.476 1.110 4.225 1.00 90.12 747 ILE A C 1
ATOM 5702 O O . ILE A 1 747 ? -5.586 1.451 4.641 1.00 90.12 747 ILE A O 1
ATOM 5706 N N . PRO A 1 748 ? -3.336 1.531 4.800 1.00 92.88 748 PRO A N 1
ATOM 5707 C CA . PRO A 1 748 ? -3.327 2.549 5.836 1.00 92.88 748 PRO A CA 1
ATOM 5708 C C . PRO A 1 748 ? -3.538 3.941 5.230 1.00 92.88 748 PRO A C 1
ATOM 5710 O O . PRO A 1 748 ? -3.062 4.243 4.136 1.00 92.88 748 PRO A O 1
ATOM 5713 N N . THR A 1 749 ? -4.247 4.806 5.952 1.00 89.88 749 THR A N 1
ATOM 5714 C CA . THR A 1 749 ? -4.549 6.185 5.524 1.00 89.88 749 THR A CA 1
ATOM 5715 C C . THR A 1 749 ? -3.896 7.242 6.408 1.00 89.88 749 THR A C 1
ATOM 5717 O O . THR A 1 749 ? -3.751 8.388 5.986 1.00 89.88 749 THR A O 1
ATOM 5720 N N . VAL A 1 750 ? -3.519 6.872 7.633 1.00 93.88 750 VAL A N 1
ATOM 5721 C CA . VAL A 1 750 ? -2.832 7.721 8.613 1.00 93.88 750 VAL A CA 1
ATOM 5722 C C . VAL A 1 750 ? -1.801 6.866 9.350 1.00 93.88 750 VAL A C 1
ATOM 5724 O O . VAL A 1 750 ? -2.018 5.675 9.572 1.00 93.88 750 VAL A O 1
ATOM 5727 N N . GLU A 1 751 ? -0.696 7.478 9.758 1.00 94.56 751 GLU A N 1
ATOM 5728 C CA . GLU A 1 751 ? 0.266 6.891 10.686 1.00 94.56 751 GLU A CA 1
ATOM 5729 C C . GLU A 1 751 ? 0.622 7.887 11.791 1.00 94.56 751 GLU A C 1
ATOM 5731 O O . GLU A 1 751 ? 0.536 9.105 11.605 1.00 94.56 751 GLU A O 1
ATOM 5736 N N . THR A 1 752 ? 1.018 7.388 12.957 1.00 94.88 752 THR A N 1
ATOM 5737 C CA . THR A 1 752 ? 1.496 8.248 14.043 1.00 94.88 752 THR A CA 1
ATOM 5738 C C . THR A 1 752 ? 2.978 8.590 13.866 1.00 94.88 752 THR A C 1
ATOM 5740 O O . THR A 1 752 ? 3.712 7.849 13.214 1.00 94.88 752 THR A O 1
ATOM 5743 N N . PRO A 1 753 ? 3.485 9.668 14.489 1.00 90.81 753 PRO A N 1
ATOM 5744 C CA . PRO A 1 753 ? 4.911 9.968 14.467 1.00 90.81 753 PRO A CA 1
ATOM 5745 C C . PRO A 1 753 ? 5.784 8.784 14.926 1.00 90.81 753 PRO A C 1
ATOM 5747 O O . PRO A 1 753 ? 5.378 8.077 15.850 1.00 90.81 753 PRO A O 1
ATOM 5750 N N . PRO A 1 754 ? 6.987 8.620 14.344 1.00 86.31 754 PRO A N 1
ATOM 5751 C CA . PRO A 1 754 ? 7.920 7.557 14.706 1.00 86.31 754 PRO A CA 1
ATOM 5752 C C . PRO A 1 754 ? 8.360 7.647 16.171 1.00 86.31 754 PRO A C 1
ATOM 5754 O O . PRO A 1 754 ? 8.717 8.726 16.665 1.00 86.31 754 PRO A O 1
ATOM 5757 N N . GLU A 1 755 ? 8.396 6.503 16.846 1.00 84.62 755 GLU A N 1
ATOM 5758 C CA . GLU A 1 755 ? 8.910 6.310 18.198 1.00 84.62 755 GLU A CA 1
ATOM 5759 C C . GLU A 1 755 ? 10.096 5.337 18.118 1.00 84.62 755 GLU A C 1
ATOM 5761 O O . GLU A 1 755 ? 9.954 4.181 17.736 1.00 84.62 755 GLU A O 1
ATOM 5766 N N . VAL A 1 756 ? 11.301 5.821 18.431 1.00 76.31 756 VAL A N 1
ATOM 5767 C CA . VAL A 1 756 ? 12.507 4.986 18.362 1.00 76.31 756 VAL A CA 1
ATOM 5768 C C . VAL A 1 756 ? 12.704 4.296 19.715 1.00 76.31 756 VAL A C 1
ATOM 5770 O O . VAL A 1 756 ? 12.887 4.989 20.719 1.00 76.31 756 VAL A O 1
ATOM 5773 N N . GLY A 1 757 ? 12.714 2.965 19.761 1.00 63.38 757 GLY A N 1
ATOM 5774 C CA . GLY A 1 757 ? 12.926 2.151 20.964 1.00 63.38 757 GLY A CA 1
ATOM 5775 C C . GLY A 1 757 ? 14.363 1.625 21.048 1.00 63.38 757 GLY A C 1
ATOM 5776 O O . GLY A 1 757 ? 14.858 1.026 20.121 1.00 63.38 757 GLY A O 1
ATOM 5777 N N . LEU A 1 758 ? 15.107 1.866 22.133 1.00 58.12 758 LEU A N 1
ATOM 5778 C CA . LEU A 1 758 ? 16.461 1.280 22.324 1.00 58.12 758 LEU A CA 1
ATOM 5779 C C . LEU A 1 758 ? 16.637 0.717 23.740 1.00 58.12 758 LEU A C 1
ATOM 5781 O O . LEU A 1 758 ? 17.735 0.769 24.296 1.00 58.12 758 LEU A O 1
ATOM 5785 N N . ASN A 1 759 ? 15.544 0.298 24.387 1.00 51.97 759 ASN A N 1
ATOM 5786 C CA . ASN A 1 759 ? 15.566 -0.188 25.772 1.00 51.97 759 ASN A CA 1
ATOM 5787 C C . ASN A 1 759 ? 16.275 0.782 26.769 1.00 51.97 759 ASN A C 1
ATOM 5789 O O . ASN A 1 759 ? 16.838 0.374 27.787 1.00 51.97 759 ASN A O 1
ATOM 5793 N N . ASP A 1 760 ? 16.261 2.103 26.509 1.00 49.69 760 ASP A N 1
ATOM 5794 C CA . ASP A 1 760 ? 16.712 3.168 27.428 1.00 49.69 760 ASP A CA 1
ATOM 5795 C C . ASP A 1 760 ? 15.481 4.004 27.820 1.00 49.69 760 ASP A C 1
ATOM 5797 O O . ASP A 1 760 ? 14.731 4.401 26.931 1.00 49.69 760 ASP A O 1
ATOM 5801 N N . PRO A 1 761 ? 15.274 4.393 29.095 1.00 41.81 761 PRO A N 1
ATOM 5802 C CA . PRO A 1 761 ? 14.201 5.307 29.531 1.00 41.81 761 PRO A CA 1
ATOM 5803 C C . PRO A 1 761 ? 14.113 6.679 28.816 1.00 41.81 761 PRO A C 1
ATOM 5805 O O . PRO A 1 761 ? 13.325 7.538 29.226 1.00 41.81 761 PRO A O 1
ATOM 5808 N N . GLY A 1 762 ? 14.947 6.941 27.806 1.00 45.94 762 GLY A N 1
ATOM 5809 C CA . GLY A 1 762 ? 14.844 8.066 26.878 1.00 45.94 762 GLY A CA 1
ATOM 5810 C C . GLY A 1 762 ? 14.352 7.730 25.462 1.00 45.94 762 GLY A C 1
ATOM 5811 O O . GLY A 1 762 ? 14.181 8.688 24.710 1.00 45.94 762 GLY A O 1
ATOM 5812 N N . ASN A 1 763 ? 14.144 6.454 25.111 1.00 58.22 763 ASN A N 1
ATOM 5813 C CA . ASN A 1 763 ? 13.808 5.982 23.764 1.00 58.22 763 ASN A CA 1
ATOM 5814 C C . ASN A 1 763 ? 12.594 5.015 23.822 1.00 58.22 763 ASN A C 1
ATOM 5816 O O . ASN A 1 763 ? 12.753 3.881 24.272 1.00 58.22 763 ASN A O 1
ATOM 5820 N N . PRO A 1 764 ? 11.379 5.496 23.510 1.00 66.88 764 PRO A N 1
ATOM 5821 C CA . PRO A 1 764 ? 10.123 4.758 23.666 1.00 66.88 764 PRO A CA 1
ATOM 5822 C C . PRO A 1 764 ? 9.884 3.706 22.575 1.00 66.88 764 PRO A C 1
ATOM 5824 O O . PRO A 1 764 ? 10.003 4.021 21.402 1.00 66.88 764 PRO A O 1
ATOM 5827 N N . ASP A 1 765 ? 9.461 2.514 22.986 1.00 80.19 765 ASP A N 1
ATOM 5828 C CA . ASP A 1 765 ? 9.026 1.404 22.126 1.00 80.19 765 ASP A CA 1
ATOM 5829 C C . ASP A 1 765 ? 7.487 1.318 22.103 1.00 80.19 765 ASP A C 1
ATOM 5831 O O . ASP A 1 765 ? 6.880 1.313 23.179 1.00 80.19 765 ASP A O 1
ATOM 5835 N N . ALA A 1 766 ? 6.867 1.352 20.921 1.00 89.50 766 ALA A N 1
ATOM 5836 C CA . ALA A 1 766 ? 5.414 1.390 20.731 1.00 89.50 766 ALA A CA 1
ATOM 5837 C C . ALA A 1 766 ? 4.817 -0.021 20.701 1.00 89.50 766 ALA A C 1
ATOM 5839 O O . ALA A 1 766 ? 5.399 -0.906 20.095 1.00 89.50 766 ALA A O 1
ATOM 5840 N N . ASP A 1 767 ? 3.655 -0.220 21.333 1.00 92.31 767 ASP A N 1
ATOM 5841 C CA . ASP A 1 767 ? 3.145 -1.578 21.583 1.00 92.31 767 ASP A CA 1
ATOM 5842 C C . ASP A 1 767 ? 1.642 -1.737 21.325 1.00 92.31 767 ASP A C 1
ATOM 5844 O O . ASP A 1 767 ? 1.229 -2.284 20.308 1.00 92.31 767 ASP A O 1
ATOM 5848 N N . ASP A 1 768 ? 0.791 -1.217 22.214 1.00 96.69 768 ASP A N 1
ATOM 5849 C CA . ASP A 1 768 ? -0.636 -1.545 22.214 1.00 96.69 768 ASP A CA 1
ATOM 5850 C C . ASP A 1 768 ? -1.525 -0.305 22.081 1.00 96.69 768 ASP A C 1
ATOM 5852 O O . ASP A 1 768 ? -1.417 0.611 22.908 1.00 96.69 768 ASP A O 1
ATOM 5856 N N . PRO A 1 769 ? -2.418 -0.245 21.075 1.00 98.06 769 PRO A N 1
ATOM 5857 C CA . PRO A 1 769 ? -3.384 0.830 20.919 1.00 98.06 769 PRO A CA 1
ATOM 5858 C C . PRO A 1 769 ? -4.743 0.494 21.555 1.00 98.06 769 PRO A C 1
ATOM 5860 O O . PRO A 1 769 ? -5.187 -0.646 21.585 1.00 98.06 769 PRO A O 1
ATOM 5863 N N . ALA A 1 770 ? -5.481 1.525 21.968 1.00 98.62 770 ALA A N 1
ATOM 5864 C CA . ALA A 1 770 ? -6.888 1.422 22.344 1.00 98.62 770 ALA A CA 1
ATOM 5865 C C . ALA A 1 770 ? -7.701 2.615 21.823 1.00 98.62 770 ALA A C 1
ATOM 5867 O O . ALA A 1 770 ? -7.381 3.782 22.091 1.00 98.62 770 ALA A O 1
ATOM 5868 N N . ILE A 1 771 ? -8.800 2.338 21.116 1.00 98.50 771 ILE A N 1
ATOM 5869 C CA . ILE A 1 771 ? -9.604 3.356 20.432 1.00 98.50 771 ILE A CA 1
ATOM 5870 C C . ILE A 1 771 ? -10.737 3.857 21.340 1.00 98.50 771 ILE A C 1
ATOM 5872 O O . ILE A 1 771 ? -11.754 3.198 21.593 1.00 98.50 771 ILE A O 1
ATOM 5876 N N . TYR A 1 772 ? -10.597 5.091 21.824 1.00 98.38 772 TYR A N 1
ATOM 5877 C CA . TYR A 1 772 ? -11.602 5.765 22.638 1.00 98.38 772 TYR A CA 1
ATOM 5878 C C . TYR A 1 772 ? -12.619 6.511 21.776 1.00 98.38 772 TYR A C 1
ATOM 5880 O O . TYR A 1 772 ? -12.348 7.595 21.259 1.00 98.38 772 TYR A O 1
ATOM 5888 N N . VAL A 1 773 ? -13.850 6.000 21.722 1.00 97.12 773 VAL A N 1
ATOM 5889 C CA . VAL A 1 773 ? -14.966 6.693 21.063 1.00 97.12 773 VAL A CA 1
ATOM 5890 C C . VAL A 1 773 ? -15.435 7.844 21.943 1.00 97.12 773 VAL A C 1
ATOM 5892 O O . VAL A 1 773 ? -15.859 7.609 23.073 1.00 97.12 773 VAL A O 1
ATOM 5895 N N . HIS A 1 774 ? -15.443 9.080 21.455 1.00 96.94 774 HIS A N 1
ATOM 5896 C CA . HIS A 1 774 ? -15.915 10.227 22.238 1.00 96.94 774 HIS A CA 1
ATOM 5897 C C . HIS A 1 774 ? -17.462 10.220 22.416 1.00 96.94 774 HIS A C 1
ATOM 5899 O O . HIS A 1 774 ? -18.204 9.940 21.473 1.00 96.94 774 HIS A O 1
ATOM 5905 N N . PRO A 1 775 ? -18.013 10.538 23.611 1.00 94.81 775 PRO A N 1
ATOM 5906 C CA . PRO A 1 775 ? -19.407 10.228 23.973 1.00 94.81 775 PRO A CA 1
ATOM 5907 C C . PRO A 1 775 ? -20.485 11.052 23.256 1.00 94.81 775 PRO A C 1
ATOM 5909 O O . PRO A 1 775 ? -21.663 10.695 23.320 1.00 94.81 775 PRO A O 1
ATOM 5912 N N . THR A 1 776 ? -20.140 12.195 22.657 1.00 93.06 776 THR A N 1
ATOM 5913 C CA . THR A 1 776 ? -21.133 13.096 22.034 1.00 93.06 776 THR A CA 1
ATOM 5914 C C . THR A 1 776 ? -20.758 13.605 20.650 1.00 93.06 776 THR A C 1
ATOM 5916 O O . THR A 1 776 ? -21.580 14.270 20.026 1.00 93.06 776 THR A O 1
ATOM 5919 N N . ASP A 1 777 ? -19.524 13.369 20.222 1.00 95.12 777 ASP A N 1
ATOM 5920 C CA . ASP A 1 777 ? -18.951 13.914 18.991 1.00 95.12 777 ASP A CA 1
ATOM 5921 C C . ASP A 1 777 ? -17.799 13.006 18.565 1.00 95.12 777 ASP A C 1
ATOM 5923 O O . ASP A 1 777 ? -16.723 13.098 19.149 1.00 95.12 777 ASP A O 1
ATOM 5927 N N . SER A 1 778 ? -18.055 12.051 17.674 1.00 93.94 778 SER A N 1
ATOM 5928 C CA . SER A 1 778 ? -17.109 10.968 17.396 1.00 93.94 778 SER A CA 1
ATOM 5929 C C . SER A 1 778 ? -15.876 11.411 16.610 1.00 93.94 778 SER A C 1
ATOM 5931 O O . SER A 1 778 ? -14.882 10.696 16.656 1.00 93.94 778 SER A O 1
ATOM 5933 N N . SER A 1 779 ? -15.871 12.604 16.001 1.00 94.38 779 SER A N 1
ATOM 5934 C CA . SER A 1 779 ? -14.659 13.175 15.389 1.00 94.38 779 SER A CA 1
ATOM 5935 C C . SER A 1 779 ? -13.644 13.686 16.424 1.00 94.38 779 SER A C 1
ATOM 5937 O O . SER A 1 779 ? -12.566 14.128 16.065 1.00 94.38 779 SER A O 1
ATOM 5939 N N . LEU A 1 780 ? -13.991 13.694 17.718 1.00 96.75 780 LEU A N 1
ATOM 5940 C CA . LEU A 1 780 ? -13.078 14.045 18.818 1.00 96.75 780 LEU A CA 1
ATOM 5941 C C . LEU A 1 780 ? -12.561 12.812 19.569 1.00 96.75 780 LEU A C 1
ATOM 5943 O O . LEU A 1 780 ? -12.039 12.943 20.683 1.00 96.75 780 LEU A O 1
ATOM 5947 N N . SER A 1 781 ? -12.755 11.629 18.985 1.00 98.06 781 SER A N 1
ATOM 5948 C CA . SER A 1 781 ? -12.236 10.360 19.494 1.00 98.06 781 SER A CA 1
ATOM 5949 C C . SER A 1 781 ? -10.706 10.386 19.581 1.00 98.06 781 SER A C 1
ATOM 5951 O O . SER A 1 781 ? -10.059 11.343 19.145 1.00 98.06 781 SER A O 1
ATOM 5953 N N . LEU A 1 782 ? -10.148 9.400 20.274 1.00 98.50 782 LEU A N 1
ATOM 5954 C CA . LEU A 1 782 ? -8.722 9.332 20.583 1.00 98.50 782 LEU A CA 1
ATOM 5955 C C . LEU A 1 782 ? -8.210 7.922 20.345 1.00 98.50 782 LEU A C 1
ATOM 5957 O O . LEU A 1 782 ? -8.941 6.963 20.591 1.00 98.50 782 LEU A O 1
ATOM 5961 N N . VAL A 1 783 ? -6.936 7.818 20.001 1.00 98.69 783 VAL A N 1
ATOM 5962 C CA . VAL A 1 783 ? -6.171 6.580 20.136 1.00 98.69 783 VAL A CA 1
ATOM 5963 C C . VAL A 1 783 ? -5.248 6.754 21.334 1.00 98.69 783 VAL A C 1
ATOM 5965 O O . VAL A 1 783 ? -4.501 7.728 21.420 1.00 98.69 783 VAL A O 1
ATOM 5968 N N . ILE A 1 784 ? -5.360 5.867 22.317 1.00 98.62 784 ILE A N 1
ATOM 5969 C CA . ILE A 1 784 ? -4.498 5.853 23.501 1.00 98.62 784 ILE A CA 1
ATOM 5970 C C . ILE A 1 784 ? -3.600 4.641 23.361 1.00 98.62 784 ILE A C 1
ATOM 5972 O O . ILE A 1 784 ? -4.122 3.538 23.296 1.00 98.62 784 ILE A O 1
ATOM 5976 N N . ALA A 1 785 ? -2.291 4.844 23.346 1.00 97.62 785 ALA A N 1
ATOM 5977 C CA . ALA A 1 785 ? -1.346 3.761 23.145 1.00 97.62 785 ALA A CA 1
ATOM 5978 C C . ALA A 1 785 ? -0.301 3.679 24.256 1.00 97.62 785 ALA A C 1
ATOM 5980 O O . ALA A 1 785 ? -0.014 4.675 24.939 1.00 97.62 785 ALA A O 1
ATOM 5981 N N . THR A 1 786 ? 0.253 2.491 24.457 1.00 95.44 786 THR A N 1
ATOM 5982 C CA . THR A 1 786 ? 1.397 2.263 25.340 1.00 95.44 786 THR A CA 1
ATOM 5983 C C . THR A 1 786 ? 2.711 2.490 24.616 1.00 95.44 786 THR A C 1
ATOM 5985 O O . THR A 1 786 ? 2.858 2.242 23.424 1.00 95.44 786 THR A O 1
ATOM 5988 N N . LEU A 1 787 ? 3.670 2.996 25.387 1.00 90.44 787 LEU A N 1
ATOM 5989 C CA . LEU A 1 787 ? 5.073 3.038 25.019 1.00 90.44 787 LEU A CA 1
ATOM 5990 C C . LEU A 1 787 ? 5.835 2.317 26.140 1.00 90.44 787 LEU A C 1
ATOM 5992 O O . LEU A 1 787 ? 5.903 2.887 27.241 1.00 90.44 787 LEU A O 1
ATOM 5996 N N . LYS A 1 788 ? 6.369 1.103 25.912 1.00 80.44 788 LYS A N 1
ATOM 5997 C CA . LYS A 1 788 ? 6.824 0.158 26.962 1.00 80.44 788 LYS A CA 1
ATOM 5998 C C . LYS A 1 788 ? 7.636 0.853 28.061 1.00 80.44 788 LYS A C 1
ATOM 6000 O O . LYS A 1 788 ? 7.286 0.762 29.241 1.00 80.44 788 LYS A O 1
ATOM 6005 N N . ASP A 1 789 ? 8.613 1.682 27.687 1.00 75.50 789 ASP A N 1
ATOM 6006 C CA . ASP A 1 789 ? 9.490 2.410 28.623 1.00 75.50 789 ASP A CA 1
ATOM 6007 C C . ASP A 1 789 ? 9.121 3.883 28.895 1.00 75.50 789 ASP A C 1
ATOM 6009 O O . ASP A 1 789 ? 9.749 4.549 29.730 1.00 75.50 789 ASP A O 1
ATOM 6013 N N . ALA A 1 790 ? 8.091 4.419 28.235 1.00 81.12 790 ALA A N 1
ATOM 6014 C CA . ALA A 1 790 ? 7.716 5.835 28.324 1.00 81.12 790 ALA A CA 1
ATOM 6015 C C . ALA A 1 790 ? 6.275 6.100 28.773 1.00 81.12 790 ALA A C 1
ATOM 6017 O O . ALA A 1 790 ? 5.911 7.267 28.946 1.00 81.12 790 ALA A O 1
ATOM 6018 N N . GLY A 1 791 ? 5.484 5.061 29.036 1.00 90.81 791 GLY A N 1
ATOM 6019 C CA . GLY A 1 791 ? 4.158 5.153 29.633 1.00 90.81 791 GLY A CA 1
ATOM 6020 C C . GLY A 1 791 ? 3.030 5.138 28.606 1.00 90.81 791 GLY A C 1
ATOM 6021 O O . GLY A 1 791 ? 2.843 4.129 27.943 1.00 90.81 791 GLY A O 1
ATOM 6022 N N . LEU A 1 792 ? 2.222 6.204 28.544 1.00 95.00 792 LEU A N 1
ATOM 6023 C CA . LEU A 1 792 ? 1.108 6.316 27.589 1.00 95.00 792 LEU A CA 1
ATOM 6024 C C . LEU A 1 792 ? 1.284 7.515 26.664 1.00 95.00 792 LEU A C 1
ATOM 6026 O O . LEU A 1 792 ? 1.755 8.572 27.097 1.00 95.00 792 LEU A O 1
ATOM 6030 N N . VAL A 1 793 ? 0.789 7.386 25.445 1.00 96.19 793 VAL A N 1
ATOM 6031 C CA . VAL A 1 793 ? 0.627 8.467 24.477 1.00 96.19 793 VAL A CA 1
ATOM 6032 C C . VAL A 1 793 ? -0.830 8.532 24.013 1.00 96.19 793 VAL A C 1
ATOM 6034 O O . VAL A 1 793 ? -1.566 7.550 24.083 1.00 96.19 793 VAL A O 1
ATOM 6037 N N . VAL A 1 794 ? -1.290 9.726 23.650 1.00 98.25 794 VAL A N 1
ATOM 6038 C CA . VAL A 1 794 ? -2.662 9.998 23.214 1.00 98.25 794 VAL A CA 1
ATOM 6039 C C . VAL A 1 794 ? -2.599 10.750 21.897 1.00 98.25 794 VAL A C 1
ATOM 6041 O O . VAL A 1 794 ? -2.054 11.857 21.871 1.00 98.25 794 VAL A O 1
ATOM 6044 N N . TYR A 1 795 ? -3.208 10.183 20.864 1.00 98.44 795 TYR A N 1
ATOM 6045 C CA . TYR A 1 795 ? -3.323 10.751 19.525 1.00 98.44 795 TYR A CA 1
ATOM 6046 C C . TYR A 1 795 ? -4.774 11.144 19.207 1.00 98.44 795 TYR A C 1
ATOM 6048 O O . TYR A 1 795 ? -5.719 10.636 19.830 1.00 98.44 795 TYR A O 1
ATOM 6056 N N . ASP A 1 796 ? -4.962 12.077 18.274 1.00 97.31 796 ASP A N 1
ATOM 6057 C CA . ASP A 1 796 ? -6.245 12.263 17.584 1.00 97.31 796 ASP A CA 1
ATOM 6058 C C . ASP A 1 796 ? -6.387 11.330 16.367 1.00 97.31 796 ASP A C 1
ATOM 6060 O O . ASP A 1 796 ? -5.637 10.367 16.240 1.00 97.31 796 ASP A O 1
ATOM 6064 N N . LEU A 1 797 ? -7.431 11.529 15.554 1.00 96.62 797 LEU A N 1
ATOM 6065 C CA . LEU A 1 797 ? -7.741 10.643 14.424 1.00 96.62 797 LEU A CA 1
ATOM 6066 C C . LEU A 1 797 ? -6.831 10.925 13.222 1.00 96.62 797 LEU A C 1
ATOM 6068 O O . LEU A 1 797 ? -6.606 10.047 12.398 1.00 96.62 797 LEU A O 1
ATOM 6072 N N . GLU A 1 798 ? -6.233 12.108 13.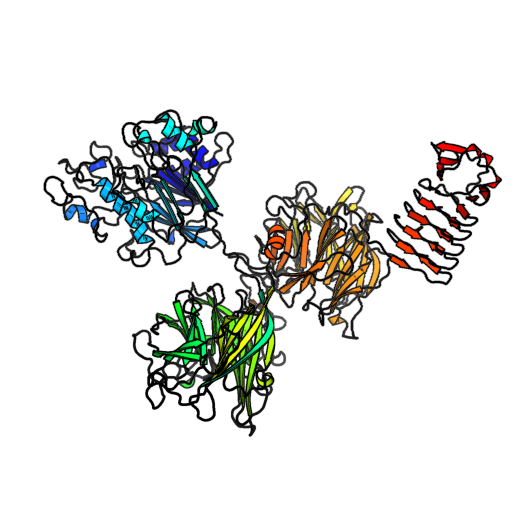202 1.00 94.00 798 GLU A N 1
ATOM 6073 C CA . GLU A 1 798 ? -5.221 12.543 12.254 1.00 94.00 798 GLU A CA 1
ATOM 6074 C C . GLU A 1 798 ? -3.807 12.048 12.626 1.00 94.00 798 GLU A C 1
ATOM 6076 O O . GLU A 1 798 ? -2.847 12.357 11.923 1.00 94.00 798 GLU A O 1
ATOM 6081 N N . GLY A 1 799 ? -3.666 11.283 13.719 1.00 92.50 799 GLY A N 1
ATOM 6082 C CA . GLY A 1 799 ? -2.395 10.717 14.183 1.00 92.50 799 GLY A CA 1
ATOM 6083 C C . GLY A 1 799 ? -1.522 11.691 14.986 1.00 92.50 799 GLY A C 1
ATOM 6084 O O . GLY A 1 799 ? -0.397 11.355 15.358 1.00 92.50 799 GLY A O 1
ATOM 6085 N N . GLU A 1 800 ? -2.011 12.892 15.307 1.00 94.25 800 GLU A N 1
ATOM 6086 C CA . GLU A 1 800 ? -1.227 13.927 15.984 1.00 94.25 800 GLU A CA 1
ATOM 6087 C C . GLU A 1 800 ? -1.170 13.711 17.503 1.00 94.25 800 GLU A C 1
ATOM 6089 O O . GLU A 1 800 ? -2.179 13.483 18.177 1.00 94.25 800 GLU A O 1
ATOM 6094 N N . GLU A 1 801 ? 0.027 13.844 18.092 1.00 96.19 801 GLU A N 1
ATOM 6095 C CA . GLU A 1 801 ? 0.218 13.691 19.539 1.00 96.19 801 GLU A CA 1
ATOM 6096 C C . GLU A 1 801 ? -0.476 14.827 20.319 1.00 96.19 801 GLU A C 1
ATOM 6098 O O . GLU A 1 801 ? -0.083 15.998 20.274 1.00 96.19 801 GLU A O 1
ATOM 6103 N N . LEU A 1 802 ? -1.462 14.473 21.145 1.00 96.25 802 LEU A N 1
ATOM 6104 C CA . LEU A 1 802 ? -2.140 15.393 22.061 1.00 96.25 802 LEU A CA 1
ATOM 6105 C C . LEU A 1 802 ? -1.530 15.398 23.464 1.00 96.25 802 LEU A C 1
ATOM 6107 O O . LEU A 1 802 ? -1.532 16.431 24.152 1.00 96.25 802 LEU A O 1
ATOM 6111 N N . GLN A 1 803 ? -1.076 14.236 23.937 1.00 96.19 803 GLN A N 1
ATOM 6112 C CA . GLN A 1 803 ? -0.553 14.078 25.289 1.00 96.19 803 GLN A CA 1
ATOM 6113 C C . GLN A 1 803 ? 0.369 12.863 25.419 1.00 96.19 803 GLN A C 1
ATOM 6115 O O . GLN A 1 803 ? -0.060 11.739 25.205 1.00 96.19 803 GLN A O 1
ATOM 6120 N N . LYS A 1 804 ? 1.570 13.077 25.966 1.00 92.81 804 LYS A N 1
ATOM 6121 C CA . LYS A 1 804 ? 2.469 12.017 26.453 1.00 92.81 804 LYS A CA 1
ATOM 6122 C C . LYS A 1 804 ? 2.522 11.976 27.987 1.00 92.81 804 LYS A C 1
ATOM 6124 O O . LYS A 1 804 ? 2.612 13.015 28.655 1.00 92.81 804 LYS A O 1
ATOM 6129 N N . ILE A 1 805 ? 2.435 10.783 28.573 1.00 91.81 805 ILE A N 1
ATOM 6130 C CA . ILE A 1 805 ? 2.394 10.515 30.019 1.00 91.81 805 ILE A CA 1
ATOM 6131 C C . ILE A 1 805 ? 3.542 9.574 30.391 1.00 91.81 805 ILE A C 1
ATOM 6133 O O . ILE A 1 805 ? 3.387 8.361 30.331 1.00 91.81 805 ILE A O 1
ATOM 6137 N N . SER A 1 806 ? 4.644 10.145 30.889 1.00 88.81 806 SER A N 1
ATOM 6138 C CA . SER A 1 806 ? 5.874 9.399 31.216 1.00 88.81 806 SER A CA 1
ATOM 6139 C C . SER A 1 806 ? 6.268 9.518 32.696 1.00 88.81 806 SER A C 1
ATOM 6141 O O . SER A 1 806 ? 7.110 10.349 33.065 1.00 88.81 806 SER A O 1
ATOM 6143 N N . PRO A 1 807 ? 5.624 8.759 33.606 1.00 85.50 807 PRO A N 1
ATOM 6144 C CA . PRO A 1 807 ? 6.065 8.657 34.991 1.00 85.50 807 PRO A CA 1
ATOM 6145 C C . PRO A 1 807 ? 7.428 7.952 35.086 1.00 85.50 807 PRO A C 1
ATOM 6147 O O . PRO A 1 807 ? 7.829 7.216 34.200 1.00 85.50 807 PRO A O 1
ATOM 6150 N N . ALA A 1 808 ? 8.158 8.163 36.184 1.00 84.50 808 ALA A N 1
ATOM 6151 C CA . ALA A 1 808 ? 9.424 7.463 36.413 1.00 84.50 808 ALA A CA 1
ATOM 6152 C C . ALA A 1 808 ? 9.200 6.125 37.133 1.00 84.50 808 ALA A C 1
ATOM 6154 O O . ALA A 1 808 ? 8.454 6.097 38.114 1.00 84.50 808 ALA A O 1
ATOM 6155 N N . GLY A 1 809 ? 9.942 5.083 36.740 1.00 83.88 809 GLY A N 1
ATOM 6156 C CA . GLY A 1 809 ? 9.920 3.769 37.400 1.00 83.88 809 GLY A CA 1
ATOM 6157 C C . GLY A 1 809 ? 8.662 2.955 37.095 1.00 83.88 809 GLY A C 1
ATOM 6158 O O . GLY A 1 809 ? 8.128 2.313 37.994 1.00 83.88 809 GLY A O 1
ATOM 6159 N N . ILE A 1 810 ? 8.184 3.062 35.861 1.00 86.81 810 ILE A N 1
ATOM 6160 C CA . ILE A 1 810 ? 7.038 2.346 35.298 1.00 86.81 810 ILE A CA 1
ATOM 6161 C C . ILE A 1 810 ? 7.496 1.643 34.025 1.00 86.81 810 ILE A C 1
ATOM 6163 O O . ILE A 1 810 ? 8.484 2.080 33.432 1.00 86.81 810 ILE A O 1
ATOM 6167 N N . ARG A 1 811 ? 6.773 0.600 33.622 1.00 88.50 811 ARG A N 1
ATOM 6168 C CA . ARG A 1 811 ? 6.898 -0.014 32.296 1.00 88.50 811 ARG A CA 1
ATOM 6169 C C . ARG A 1 811 ? 5.513 -0.497 31.883 1.00 88.50 811 ARG A C 1
ATOM 6171 O O . ARG A 1 811 ? 5.034 -1.466 32.469 1.00 88.50 811 ARG A O 1
ATOM 6178 N N . TYR A 1 812 ? 4.825 0.248 31.019 1.00 92.69 812 TYR A N 1
ATOM 6179 C CA . TYR A 1 812 ? 3.438 -0.070 30.664 1.00 92.69 812 TYR A CA 1
ATOM 6180 C C . TYR A 1 812 ? 3.394 -0.945 29.424 1.00 92.69 812 TYR A C 1
ATOM 6182 O O . TYR A 1 812 ? 3.962 -0.536 28.427 1.00 92.69 812 TYR A O 1
ATOM 6190 N N . ASN A 1 813 ? 2.735 -2.102 29.493 1.00 92.38 813 ASN A N 1
ATOM 6191 C CA . ASN A 1 813 ? 2.710 -3.055 28.379 1.00 92.38 813 ASN A CA 1
ATOM 6192 C C . ASN A 1 813 ? 1.479 -2.823 27.496 1.00 92.38 813 ASN A C 1
ATOM 6194 O O . ASN A 1 813 ? 1.581 -2.113 26.515 1.00 92.38 813 ASN A O 1
ATOM 6198 N N . ASN A 1 814 ? 0.284 -3.224 27.941 1.00 96.44 814 ASN A N 1
ATOM 6199 C CA . ASN A 1 814 ? -0.964 -3.064 27.179 1.00 96.44 814 ASN A CA 1
ATOM 6200 C C . ASN A 1 814 ? -1.928 -2.074 27.841 1.00 96.44 814 ASN A C 1
ATOM 6202 O O . ASN A 1 814 ? -1.844 -1.830 29.054 1.00 96.44 814 ASN A O 1
ATOM 6206 N N . VAL A 1 815 ? -2.875 -1.531 27.071 1.00 98.12 815 VAL A N 1
ATOM 6207 C CA . VAL A 1 815 ? -3.911 -0.596 27.527 1.00 98.12 815 VAL A CA 1
ATOM 6208 C C . VAL A 1 815 ? -5.285 -0.954 26.959 1.00 98.12 815 VAL A C 1
ATOM 6210 O O . VAL A 1 815 ? -5.443 -1.211 25.784 1.00 98.12 815 VAL A O 1
ATOM 6213 N N . ASP A 1 816 ? -6.334 -0.906 27.785 1.00 98.50 816 ASP A N 1
ATOM 6214 C CA . ASP A 1 816 ? -7.720 -1.045 27.307 1.00 98.50 816 ASP A CA 1
ATOM 6215 C C . ASP A 1 816 ? -8.678 -0.151 28.123 1.00 98.50 816 ASP A C 1
ATOM 6217 O O . ASP A 1 816 ? -8.336 0.427 29.166 1.00 98.50 816 ASP A O 1
ATOM 6221 N N . LEU A 1 817 ? -9.899 0.018 27.618 1.00 98.25 817 LEU A N 1
ATOM 6222 C CA . LEU A 1 817 ? -10.852 1.046 28.004 1.00 98.25 817 LEU A CA 1
ATOM 6223 C C . LEU A 1 817 ? -12.075 0.493 28.734 1.00 98.25 817 LEU A C 1
ATOM 6225 O O . LEU A 1 817 ? -12.803 -0.369 28.234 1.00 98.25 817 LEU A O 1
ATOM 6229 N N . VAL A 1 818 ? -12.414 1.131 29.856 1.00 97.81 818 VAL A N 1
ATOM 6230 C CA . VAL A 1 818 ? -13.667 0.907 30.589 1.00 97.81 818 VAL A CA 1
ATOM 6231 C C . VAL A 1 818 ? -14.574 2.121 30.438 1.00 97.81 818 VAL A C 1
ATOM 6233 O O . VAL A 1 818 ? -14.267 3.202 30.933 1.00 97.81 818 VAL A O 1
ATOM 6236 N N . TYR A 1 819 ? -15.741 1.936 29.829 1.00 96.06 819 TYR A N 1
ATOM 6237 C CA . TYR A 1 819 ? -16.749 2.989 29.705 1.00 96.06 819 TYR A CA 1
ATOM 6238 C C . TYR A 1 819 ? -17.708 3.012 30.903 1.00 96.06 819 TYR A C 1
ATOM 6240 O O . TYR A 1 819 ? -18.044 1.969 31.467 1.00 96.06 819 TYR A O 1
ATOM 6248 N N . ASN A 1 820 ? -18.216 4.199 31.255 1.00 94.31 820 ASN A N 1
ATOM 6249 C CA . ASN A 1 820 ? -19.263 4.384 32.275 1.00 94.31 820 ASN A CA 1
ATOM 6250 C C . ASN A 1 820 ? -18.957 3.772 33.665 1.00 94.31 820 ASN A C 1
ATOM 6252 O O . ASN A 1 820 ? -19.862 3.293 34.353 1.00 94.31 820 ASN A O 1
ATOM 6256 N N . PHE A 1 821 ? -17.707 3.806 34.123 1.00 96.06 821 PHE A N 1
ATOM 6257 C CA . PHE A 1 821 ? -17.343 3.371 35.470 1.00 96.06 821 PHE A CA 1
ATOM 6258 C C . PHE A 1 821 ? -17.919 4.317 36.539 1.00 96.06 821 PHE A C 1
ATOM 6260 O O . PHE A 1 821 ? -17.714 5.530 36.486 1.00 96.06 821 PHE A O 1
ATOM 6267 N N . GLU A 1 822 ? -18.625 3.779 37.539 1.00 93.62 822 GLU A N 1
ATOM 6268 C CA . GLU A 1 822 ? -19.197 4.579 38.629 1.00 93.62 822 GLU A CA 1
ATOM 6269 C C . GLU A 1 822 ? -18.142 4.889 39.709 1.00 93.62 822 GLU A C 1
ATOM 6271 O O . GLU A 1 822 ? -17.762 4.019 40.493 1.00 93.62 822 GLU A O 1
ATOM 6276 N N . LEU A 1 823 ? -17.719 6.155 39.810 1.00 94.00 823 LEU A N 1
ATOM 6277 C CA . LEU A 1 823 ? -16.789 6.643 40.834 1.00 94.00 823 LEU A CA 1
ATOM 6278 C C . LEU A 1 823 ? -17.407 7.812 41.605 1.00 94.00 823 LEU A C 1
ATOM 6280 O O . LEU A 1 823 ? -17.732 8.854 41.039 1.00 94.00 823 LEU A O 1
ATOM 6284 N N . GLY A 1 824 ? -17.600 7.666 42.919 1.00 87.31 824 GLY A N 1
ATOM 6285 C CA . GLY A 1 824 ? -18.170 8.739 43.742 1.00 87.31 824 GLY A CA 1
ATOM 6286 C C . GLY A 1 824 ? -19.586 9.194 43.339 1.00 87.31 824 GLY A C 1
ATOM 6287 O O . GLY A 1 824 ? -20.016 10.272 43.761 1.00 87.31 824 GLY A O 1
ATOM 6288 N N . GLY A 1 825 ? -20.317 8.383 42.563 1.00 85.94 825 GLY A N 1
ATOM 6289 C CA . GLY A 1 825 ? -21.644 8.688 42.016 1.00 85.94 825 GLY A CA 1
ATOM 6290 C C . GLY A 1 825 ? -21.641 9.427 40.669 1.00 85.94 825 GLY A C 1
ATOM 6291 O O . GLY A 1 825 ? -22.702 9.889 40.246 1.00 85.94 825 GLY A O 1
ATOM 6292 N N . GLU A 1 826 ? -20.483 9.560 40.017 1.00 91.62 826 GLU A N 1
ATOM 6293 C CA . GLU A 1 826 ? -20.334 10.039 38.637 1.00 91.62 826 GLU A CA 1
ATOM 6294 C C . GLU A 1 826 ? -19.905 8.877 37.728 1.00 91.62 826 GLU A C 1
ATOM 6296 O O . GLU A 1 826 ? -19.246 7.949 38.191 1.00 91.62 826 GLU A O 1
ATOM 6301 N N . LEU A 1 827 ? -20.313 8.910 36.456 1.00 93.50 827 LEU A N 1
ATOM 6302 C CA . LEU A 1 827 ? -19.890 7.936 35.446 1.00 93.50 827 LEU A CA 1
ATOM 6303 C C . LEU A 1 827 ? -18.684 8.505 34.702 1.00 93.50 827 LEU A C 1
ATOM 6305 O O . LEU A 1 827 ? -18.767 9.623 34.189 1.00 93.50 827 LEU A O 1
ATOM 6309 N N . LEU A 1 828 ? -17.592 7.751 34.671 1.00 95.50 828 LEU A N 1
ATOM 6310 C CA . LEU A 1 828 ? -16.327 8.132 34.054 1.00 95.50 828 LEU A CA 1
ATOM 6311 C C . LEU A 1 828 ? -15.902 7.076 33.037 1.00 95.50 828 LEU A C 1
ATOM 6313 O O . LEU A 1 828 ? -16.132 5.889 33.253 1.00 95.50 828 LEU A O 1
ATOM 6317 N N . ASP A 1 829 ? -15.232 7.507 31.977 1.00 98.06 829 ASP A N 1
ATOM 6318 C CA . ASP A 1 829 ? -14.518 6.600 31.084 1.00 98.06 829 ASP A CA 1
ATOM 6319 C C . ASP A 1 829 ? -13.064 6.488 31.567 1.00 98.06 829 ASP A C 1
ATOM 6321 O O . ASP A 1 829 ? -12.473 7.483 32.008 1.00 98.06 829 ASP A O 1
ATOM 6325 N N . LEU A 1 830 ? -12.506 5.279 31.538 1.00 98.56 830 LEU A N 1
ATOM 6326 C CA . LEU A 1 830 ? -11.172 4.967 32.038 1.00 98.56 830 LEU A CA 1
ATOM 6327 C C . LEU A 1 830 ? -10.304 4.343 30.947 1.00 98.56 830 LEU A C 1
ATOM 6329 O O . LEU A 1 830 ? -10.802 3.527 30.179 1.00 98.56 830 LEU A O 1
ATOM 6333 N 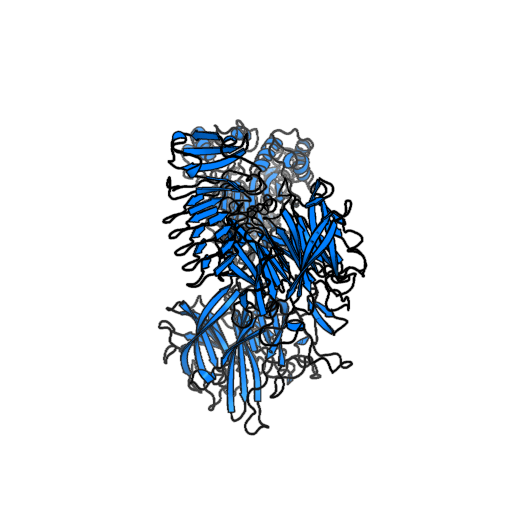N . ALA A 1 831 ? -9.011 4.654 30.974 1.00 98.62 831 ALA A N 1
ATOM 6334 C CA . ALA A 1 831 ? -7.963 3.839 30.365 1.00 98.62 831 ALA A CA 1
ATOM 6335 C C . ALA A 1 831 ? -7.224 3.085 31.479 1.00 98.62 831 ALA A C 1
ATOM 6337 O O . ALA A 1 831 ? -6.937 3.663 32.538 1.00 98.62 831 ALA A O 1
ATOM 6338 N N . VAL A 1 832 ? -6.945 1.802 31.271 1.00 98.44 832 VAL A N 1
ATOM 6339 C CA . VAL A 1 832 ? -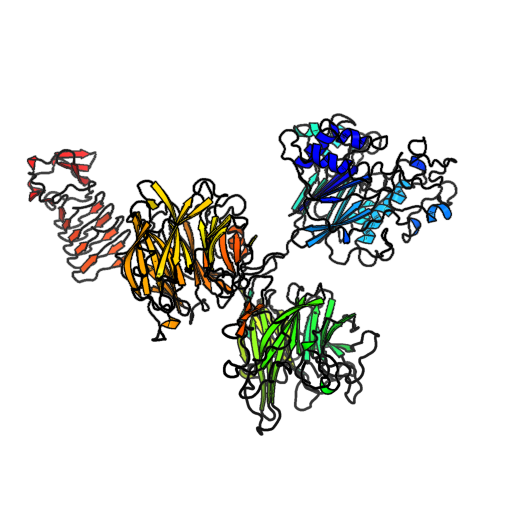6.246 0.945 32.234 1.00 98.44 832 VAL A CA 1
ATOM 6340 C C . VAL A 1 832 ? -5.064 0.294 31.544 1.00 98.44 832 VAL A C 1
ATOM 6342 O O . VAL A 1 832 ? -5.266 -0.353 30.529 1.00 98.44 832 VAL A O 1
ATOM 6345 N N . ALA A 1 833 ? -3.874 0.439 32.120 1.00 97.31 833 ALA A N 1
ATOM 6346 C CA . ALA A 1 833 ? -2.653 -0.174 31.619 1.00 97.31 833 ALA A CA 1
ATOM 6347 C C . ALA A 1 833 ? -2.048 -1.146 32.639 1.00 97.31 833 ALA A C 1
ATOM 6349 O O . ALA A 1 833 ? -2.168 -0.930 33.855 1.00 97.31 833 ALA A O 1
ATOM 6350 N N . SER A 1 834 ? -1.398 -2.204 32.160 1.00 95.38 834 SER A N 1
ATOM 6351 C CA . SER A 1 834 ? -0.558 -3.073 32.986 1.00 95.38 834 SER A CA 1
ATOM 6352 C C . SER A 1 834 ? 0.757 -2.358 33.292 1.00 95.38 834 SER A C 1
ATOM 6354 O O . SER A 1 834 ? 1.275 -1.631 32.456 1.00 95.38 834 SER A O 1
ATOM 6356 N N . ASP A 1 835 ? 1.292 -2.507 34.505 1.00 92.25 835 ASP A N 1
ATOM 6357 C CA . ASP A 1 835 ? 2.593 -1.945 34.888 1.00 92.25 835 ASP A CA 1
ATOM 6358 C C . ASP A 1 835 ? 3.549 -3.078 35.260 1.00 92.25 835 ASP A C 1
ATOM 6360 O O . ASP A 1 835 ? 3.578 -3.546 36.406 1.00 92.25 835 ASP A O 1
ATOM 6364 N N . ARG A 1 836 ? 4.331 -3.505 34.265 1.00 88.38 836 ARG A N 1
ATOM 6365 C CA . ARG A 1 836 ? 5.297 -4.607 34.336 1.00 88.38 836 ARG A CA 1
ATOM 6366 C C . ARG A 1 836 ? 6.386 -4.341 35.368 1.00 88.38 836 ARG A C 1
ATOM 6368 O O . ARG A 1 836 ? 6.805 -5.260 36.068 1.00 88.38 836 ARG A O 1
ATOM 6375 N N . ALA A 1 837 ? 6.813 -3.084 35.515 1.00 87.00 837 ALA A N 1
ATOM 6376 C CA . ALA A 1 837 ? 7.876 -2.707 36.449 1.00 87.00 837 ALA A CA 1
ATOM 6377 C C . ALA A 1 837 ? 7.475 -2.865 37.924 1.00 87.00 837 ALA A C 1
ATOM 6379 O O . ALA A 1 837 ? 8.350 -2.946 38.786 1.00 87.00 837 ALA A O 1
ATOM 6380 N N . ASN A 1 838 ? 6.172 -2.859 38.226 1.00 87.12 838 ASN A N 1
ATOM 6381 C CA . ASN A 1 838 ? 5.653 -2.906 39.594 1.00 87.12 838 ASN A CA 1
ATOM 6382 C C . ASN A 1 838 ? 4.661 -4.064 39.834 1.00 87.12 838 ASN A C 1
ATOM 6384 O O . ASN A 1 838 ? 4.092 -4.143 40.925 1.00 87.12 838 ASN A O 1
ATOM 6388 N N . ASP A 1 839 ? 4.448 -4.940 38.843 1.00 90.50 839 ASP A N 1
ATOM 6389 C CA . ASP A 1 839 ? 3.484 -6.051 38.860 1.00 90.50 839 ASP A CA 1
ATOM 6390 C C . ASP A 1 839 ? 2.066 -5.622 39.300 1.00 90.50 839 ASP A C 1
ATOM 6392 O O . ASP A 1 839 ? 1.471 -6.193 40.220 1.00 90.50 839 ASP A O 1
ATOM 6396 N N . THR A 1 840 ? 1.545 -4.553 38.686 1.00 92.50 840 THR A N 1
ATOM 6397 C CA . THR A 1 840 ? 0.295 -3.882 39.093 1.00 92.50 840 THR A CA 1
ATOM 6398 C C . THR A 1 840 ? -0.456 -3.261 37.902 1.00 92.50 840 THR A C 1
ATOM 6400 O O . THR A 1 840 ? -0.168 -3.566 36.748 1.00 92.50 840 THR A O 1
ATOM 6403 N N . LEU A 1 841 ? -1.452 -2.410 38.178 1.00 94.88 841 LEU A N 1
ATOM 6404 C CA . LEU A 1 841 ? -2.227 -1.646 37.197 1.00 94.88 841 LEU A CA 1
ATOM 6405 C C . LEU A 1 841 ? -2.040 -0.134 37.374 1.00 94.88 841 LEU A C 1
ATOM 6407 O O . LEU A 1 841 ? -2.050 0.379 38.500 1.00 94.88 841 LEU A O 1
ATOM 6411 N N . ALA A 1 842 ? -2.012 0.592 36.258 1.00 94.94 842 ALA A N 1
ATOM 6412 C CA . ALA A 1 842 ? -2.165 2.040 36.202 1.00 94.94 842 ALA A CA 1
ATOM 6413 C C . ALA A 1 842 ? -3.542 2.405 35.623 1.00 94.94 842 ALA A C 1
ATOM 6415 O O . ALA A 1 842 ? -3.933 1.930 34.564 1.00 94.94 842 ALA A O 1
ATOM 6416 N N . ILE A 1 843 ? -4.300 3.250 36.327 1.00 97.44 843 ILE A N 1
ATOM 6417 C CA . ILE A 1 843 ? -5.685 3.597 35.981 1.00 97.44 843 ILE A CA 1
ATOM 6418 C C . ILE A 1 843 ? -5.818 5.105 35.787 1.00 97.44 843 ILE A C 1
ATOM 6420 O O . ILE A 1 843 ? -5.458 5.909 36.661 1.00 97.44 843 ILE A O 1
ATOM 6424 N N . PHE A 1 844 ? -6.401 5.491 34.658 1.00 97.94 844 PHE A N 1
ATOM 6425 C CA . PHE A 1 844 ? -6.549 6.874 34.238 1.00 97.94 844 PHE A CA 1
ATOM 6426 C C . PHE A 1 844 ? -8.001 7.197 33.907 1.00 97.94 844 PHE A C 1
ATOM 6428 O O . PHE A 1 844 ? -8.702 6.394 33.309 1.00 97.94 844 PHE A O 1
ATOM 6435 N N . GLN A 1 845 ? -8.447 8.393 34.274 1.00 97.94 845 GLN A N 1
ATOM 6436 C CA . GLN A 1 845 ? -9.687 8.984 33.791 1.00 97.94 845 GLN A CA 1
ATOM 6437 C C . GLN A 1 845 ? -9.446 9.619 32.423 1.00 97.94 845 GLN A C 1
ATOM 6439 O O . GLN A 1 845 ? -8.485 10.373 32.272 1.00 97.94 845 GLN A O 1
ATOM 6444 N N . ILE A 1 846 ? -10.369 9.412 31.490 1.00 98.56 846 ILE A N 1
ATOM 6445 C CA . ILE A 1 846 ? -10.423 10.133 30.217 1.00 98.56 846 ILE A CA 1
ATOM 6446 C C . ILE A 1 846 ? -11.419 11.289 30.375 1.00 98.56 846 ILE A C 1
ATOM 6448 O O . ILE A 1 846 ? -12.587 11.076 30.711 1.00 98.56 846 ILE A O 1
ATOM 6452 N N . ASP A 1 847 ? -10.967 12.532 30.196 1.00 97.44 847 ASP A N 1
ATOM 6453 C CA . ASP A 1 847 ? -11.845 13.707 30.193 1.00 97.44 847 ASP A CA 1
ATOM 6454 C C . ASP A 1 847 ? -12.262 14.045 28.752 1.00 97.44 847 ASP A C 1
ATOM 6456 O O . ASP A 1 847 ? -11.457 14.615 28.013 1.00 97.44 847 ASP A O 1
ATOM 6460 N N . PRO A 1 848 ? -13.518 13.778 28.344 1.00 95.81 848 PRO A N 1
ATOM 6461 C CA . PRO A 1 848 ? -13.961 14.013 26.970 1.00 95.81 848 PRO A CA 1
ATOM 6462 C C . PRO A 1 848 ? -13.959 15.500 26.585 1.00 95.81 848 PRO A C 1
ATOM 6464 O O . PRO A 1 848 ? -13.870 15.839 25.413 1.00 95.81 848 PRO A O 1
ATOM 6467 N N . VAL A 1 849 ? -14.030 16.425 27.551 1.00 94.75 849 VAL A N 1
ATOM 6468 C CA . VAL A 1 849 ? -14.075 17.866 27.251 1.00 94.75 849 VAL A CA 1
ATOM 6469 C C . VAL A 1 849 ? -12.689 18.415 26.947 1.00 94.75 849 VAL A C 1
ATOM 6471 O O . VAL A 1 849 ? -12.540 19.273 26.077 1.00 94.75 849 VAL A O 1
ATOM 6474 N N . THR A 1 850 ? -11.687 17.990 27.714 1.00 96.50 850 THR A N 1
ATOM 6475 C CA . THR A 1 850 ? -10.305 18.452 27.532 1.00 96.50 850 THR A CA 1
ATOM 6476 C C . THR A 1 850 ? -9.482 17.527 26.646 1.00 96.50 850 THR A C 1
ATOM 6478 O O . THR A 1 850 ? -8.406 17.943 26.226 1.00 96.50 850 THR A O 1
ATOM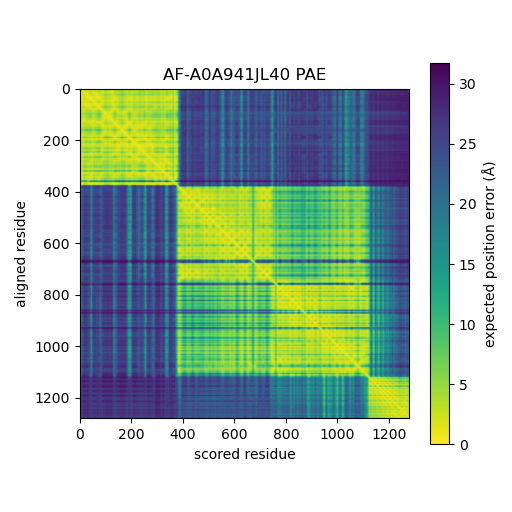 6481 N N . ARG A 1 851 ? -9.992 16.319 26.361 1.00 96.62 851 ARG A N 1
ATOM 6482 C CA . ARG A 1 851 ? -9.292 15.221 25.678 1.00 96.62 851 ARG A CA 1
ATOM 6483 C C . ARG A 1 851 ? -7.994 14.823 26.396 1.00 96.62 851 ARG A C 1
ATOM 6485 O O . ARG A 1 851 ? -7.040 14.393 25.768 1.00 96.62 851 ARG A O 1
ATOM 6492 N N . GLN A 1 852 ? -7.950 15.001 27.722 1.00 97.31 852 GLN A N 1
ATOM 6493 C CA . GLN A 1 852 ? -6.796 14.638 28.547 1.00 97.31 852 GLN A CA 1
ATOM 6494 C C . GLN A 1 852 ? -7.043 13.355 29.336 1.00 97.31 852 GLN A C 1
ATOM 6496 O O . GLN A 1 852 ? -8.137 13.125 29.856 1.00 97.31 852 GLN A O 1
ATOM 6501 N N . VAL A 1 853 ? -5.977 12.579 29.505 1.00 97.50 853 VAL A N 1
ATOM 6502 C CA . VAL A 1 853 ? -5.927 11.354 30.304 1.00 97.50 853 VAL A CA 1
ATOM 6503 C C . VAL A 1 853 ? -5.215 11.646 31.634 1.00 97.50 853 VAL A C 1
ATOM 6505 O O . VAL A 1 853 ? -4.106 12.191 31.671 1.00 97.50 853 VAL A O 1
ATOM 6508 N N . ILE A 1 854 ? -5.874 11.351 32.760 1.00 96.25 854 ILE A N 1
ATOM 6509 C CA . ILE A 1 854 ? -5.479 11.798 34.108 1.00 96.25 854 ILE A CA 1
ATOM 6510 C C . ILE A 1 854 ? -5.385 10.603 35.061 1.00 96.25 854 ILE A C 1
ATOM 6512 O O . ILE A 1 854 ? -6.379 9.933 35.314 1.00 96.25 854 ILE A O 1
ATOM 6516 N N . ASN A 1 855 ? -4.217 10.372 35.668 1.00 95.56 855 ASN A N 1
ATOM 6517 C CA . ASN A 1 855 ? -4.020 9.255 36.601 1.00 95.56 855 ASN A CA 1
ATOM 6518 C C . ASN A 1 855 ? -4.893 9.405 37.866 1.00 95.56 855 ASN A C 1
ATOM 6520 O O . ASN A 1 855 ? -4.789 10.400 38.592 1.00 95.56 855 ASN A O 1
ATOM 6524 N N . ILE A 1 856 ? -5.711 8.387 38.143 1.00 96.31 856 ILE A N 1
ATOM 6525 C CA . ILE A 1 856 ? -6.576 8.277 39.328 1.00 96.31 856 ILE A CA 1
ATOM 6526 C C . ILE A 1 856 ? -6.383 6.942 40.068 1.00 96.31 856 ILE A C 1
ATOM 6528 O O . ILE A 1 856 ? -7.271 6.482 40.792 1.00 96.31 856 ILE A O 1
ATOM 6532 N N . THR A 1 857 ? -5.210 6.334 39.910 1.00 94.81 857 THR A N 1
ATOM 6533 C CA . THR A 1 857 ? -4.820 5.071 40.544 1.00 94.81 857 THR A CA 1
ATOM 6534 C C . THR A 1 857 ? -4.808 5.217 42.065 1.00 94.81 857 THR A C 1
ATOM 6536 O O . THR A 1 857 ? -4.245 6.168 42.623 1.00 94.81 857 THR A O 1
ATOM 6539 N N . ALA A 1 858 ? -5.435 4.279 42.773 1.00 93.25 858 ALA A N 1
ATOM 6540 C CA . ALA A 1 858 ? -5.404 4.254 44.225 1.00 93.25 858 ALA A CA 1
ATOM 6541 C C . ALA A 1 858 ? -3.988 3.929 44.743 1.00 93.25 858 ALA A C 1
ATOM 6543 O O . ALA A 1 858 ? -3.324 3.048 44.204 1.00 93.25 858 ALA A O 1
ATOM 6544 N N . PRO A 1 859 ? -3.543 4.527 45.868 1.00 85.94 859 PRO A N 1
ATOM 6545 C CA . PRO A 1 859 ? -2.192 4.313 46.393 1.00 85.94 859 PRO A CA 1
ATOM 6546 C C . PRO A 1 859 ? -1.845 2.864 46.752 1.00 85.94 859 PRO A C 1
ATOM 6548 O O . PRO A 1 859 ? -0.671 2.573 46.945 1.00 85.94 859 PRO A O 1
ATOM 6551 N N . ASN A 1 860 ? -2.846 1.988 46.911 1.00 82.06 860 ASN A N 1
ATOM 6552 C CA . ASN A 1 860 ? -2.620 0.569 47.179 1.00 82.06 860 ASN A CA 1
ATOM 6553 C C . ASN A 1 860 ? -2.004 -0.135 45.967 1.00 82.06 860 ASN A C 1
ATOM 6555 O O . ASN A 1 860 ? -1.096 -0.924 46.167 1.00 82.06 860 ASN A O 1
ATOM 6559 N N . LEU A 1 861 ? -2.450 0.189 44.749 1.00 82.88 861 LEU A N 1
ATOM 6560 C CA . LEU A 1 861 ? -1.890 -0.346 43.504 1.00 82.88 861 LEU A CA 1
ATOM 6561 C C . LEU A 1 861 ? -0.514 0.250 43.187 1.00 82.88 861 LEU A C 1
ATOM 6563 O O . LEU A 1 861 ? 0.235 -0.315 42.409 1.00 82.88 861 LEU A O 1
ATOM 6567 N N . SER A 1 862 ? -0.153 1.370 43.815 1.00 66.00 862 SER A N 1
ATOM 6568 C CA . SER A 1 862 ? 1.155 2.020 43.659 1.00 66.00 862 SER A CA 1
ATOM 6569 C C . SER A 1 862 ? 2.195 1.591 44.713 1.00 66.00 862 SER A C 1
ATOM 6571 O O . SER A 1 862 ? 3.241 2.231 44.834 1.00 66.00 862 SER A O 1
ATOM 6573 N N . ASP A 1 863 ? 1.896 0.589 45.550 1.00 67.38 863 ASP A N 1
ATOM 6574 C CA . ASP A 1 863 ? 2.813 0.036 46.559 1.00 67.38 863 ASP A CA 1
ATOM 6575 C C . ASP A 1 863 ? 3.374 -1.303 46.057 1.00 67.38 863 ASP A C 1
ATOM 6577 O O . ASP A 1 863 ? 2.598 -2.189 45.727 1.00 67.38 863 ASP A O 1
ATOM 6581 N N . LEU A 1 864 ? 4.699 -1.499 46.100 1.00 59.09 864 LEU A N 1
ATOM 6582 C CA . LEU A 1 864 ? 5.393 -2.757 45.741 1.00 59.09 864 LEU A CA 1
ATOM 6583 C C . LEU A 1 864 ? 4.874 -3.996 46.505 1.00 59.09 864 LEU A C 1
ATOM 6585 O O . LEU A 1 864 ? 5.212 -5.131 46.189 1.00 59.09 864 LEU A O 1
ATOM 6589 N N . ALA A 1 865 ? 4.106 -3.804 47.581 1.00 64.06 865 ALA A N 1
ATOM 6590 C CA . ALA A 1 865 ? 3.434 -4.894 48.286 1.00 64.06 865 ALA A CA 1
ATOM 6591 C C . ALA A 1 865 ? 2.165 -5.416 47.578 1.00 64.06 865 ALA A C 1
ATOM 6593 O O . ALA A 1 865 ? 1.662 -6.473 47.972 1.00 64.06 865 ALA A O 1
ATOM 6594 N N . ALA A 1 866 ? 1.629 -4.680 46.605 1.00 68.44 866 ALA A N 1
ATOM 6595 C CA . ALA A 1 866 ? 0.467 -5.029 45.797 1.00 68.44 866 ALA A CA 1
ATOM 6596 C C . ALA A 1 866 ? 0.924 -5.624 44.460 1.00 68.44 866 ALA A C 1
ATOM 6598 O O . ALA A 1 866 ? 0.760 -5.017 43.415 1.00 68.44 866 ALA A O 1
ATOM 6599 N N . SER A 1 867 ? 1.518 -6.812 44.536 1.00 85.44 867 SER A N 1
ATOM 6600 C CA . SER A 1 867 ? 1.860 -7.622 43.366 1.00 85.44 867 SER A CA 1
ATOM 6601 C C . SER A 1 867 ? 0.667 -8.517 43.014 1.00 85.44 867 SER A C 1
ATOM 6603 O O . SER A 1 867 ? 0.100 -9.168 43.907 1.00 85.44 867 SER A O 1
ATOM 6605 N N . ILE A 1 868 ? 0.266 -8.520 41.740 1.00 90.19 868 ILE A N 1
ATOM 6606 C CA . ILE A 1 868 ? -0.868 -9.301 41.222 1.00 90.19 868 ILE A CA 1
ATOM 6607 C C . ILE A 1 868 ? -0.598 -10.803 41.387 1.00 90.19 868 ILE A C 1
ATOM 6609 O O . ILE A 1 868 ? -1.458 -11.524 41.908 1.00 90.19 868 ILE A O 1
ATOM 6613 N N . PHE A 1 869 ? 0.607 -11.262 41.031 1.00 88.62 869 PHE A N 1
ATOM 6614 C CA . PHE A 1 869 ? 0.987 -12.682 41.068 1.00 88.62 869 PHE A CA 1
ATOM 6615 C C . PHE A 1 869 ? 1.772 -13.087 42.331 1.00 88.62 869 PHE A C 1
ATOM 6617 O O . PHE A 1 869 ? 2.054 -14.262 42.578 1.00 88.62 869 PHE A O 1
ATOM 6624 N N . GLY A 1 870 ? 2.038 -12.135 43.226 1.00 73.88 870 GLY A N 1
ATOM 6625 C CA . GLY A 1 870 ? 2.577 -12.351 44.569 1.00 73.88 870 GLY A CA 1
ATOM 6626 C C . GLY A 1 870 ? 4.095 -12.560 44.658 1.00 73.88 870 GLY A C 1
ATOM 6627 O O . GLY A 1 870 ? 4.596 -12.759 45.775 1.00 73.88 870 GLY A O 1
ATOM 6628 N N . VAL A 1 871 ? 4.821 -12.516 43.537 1.00 61.62 871 VAL A N 1
ATOM 6629 C CA . VAL A 1 871 ? 6.289 -12.547 43.459 1.00 61.62 871 VAL A CA 1
ATOM 6630 C C . VAL A 1 871 ? 6.738 -11.558 42.383 1.00 61.62 871 VAL A C 1
ATOM 6632 O O . VAL A 1 871 ? 6.786 -11.906 41.218 1.00 61.62 871 VAL A O 1
ATOM 6635 N N . ASP A 1 872 ? 7.097 -10.341 42.787 1.00 61.81 872 ASP A N 1
ATOM 6636 C CA . ASP A 1 872 ? 7.887 -9.444 41.940 1.00 61.81 872 ASP A CA 1
ATOM 6637 C C . ASP A 1 872 ? 9.362 -9.876 42.040 1.00 61.81 872 ASP A C 1
ATOM 6639 O O . ASP A 1 872 ? 10.058 -9.567 43.020 1.00 61.81 872 ASP A O 1
ATOM 6643 N N . ASP A 1 873 ? 9.797 -10.725 41.106 1.00 60.12 873 ASP A N 1
ATOM 6644 C CA . ASP A 1 873 ? 11.202 -11.098 40.910 1.00 60.12 873 ASP A CA 1
ATOM 6645 C C . ASP A 1 873 ? 11.867 -10.371 39.733 1.00 60.12 873 ASP A C 1
ATOM 6647 O O . ASP A 1 873 ? 13.073 -10.542 39.543 1.00 60.12 873 ASP A O 1
ATOM 6651 N N . GLY A 1 874 ? 11.120 -9.500 39.045 1.00 64.25 874 GLY A N 1
ATOM 6652 C CA . GLY A 1 874 ? 11.536 -8.788 37.838 1.00 64.25 874 GLY A CA 1
ATOM 6653 C C . GLY A 1 874 ? 11.298 -9.547 36.530 1.00 64.25 874 GLY A C 1
ATOM 6654 O O . GLY A 1 874 ? 11.441 -8.928 35.484 1.00 64.25 874 GLY A O 1
ATOM 6655 N N . GLU A 1 875 ? 10.913 -10.826 36.588 1.00 70.62 875 GLU A N 1
ATOM 6656 C CA . GLU A 1 875 ? 10.721 -11.682 35.407 1.00 70.62 875 GLU A CA 1
ATOM 6657 C C . GLU A 1 875 ? 9.223 -12.001 35.228 1.00 70.62 875 GLU A C 1
ATOM 6659 O O . GLU A 1 875 ? 8.605 -11.612 34.245 1.00 70.62 875 GLU A O 1
ATOM 6664 N N . GLN A 1 876 ? 8.575 -12.576 36.252 1.00 84.12 876 GLN A N 1
ATOM 6665 C CA . GLN A 1 876 ? 7.186 -13.058 36.173 1.00 84.12 876 GLN A CA 1
ATOM 6666 C C . GLN A 1 876 ? 6.140 -12.034 36.658 1.00 84.12 876 GLN A C 1
ATOM 6668 O O . GLN A 1 876 ? 5.425 -12.271 37.645 1.00 84.12 876 GLN A O 1
ATOM 6673 N N . THR A 1 877 ? 6.055 -10.888 35.982 1.00 90.62 877 THR A N 1
ATOM 6674 C CA . THR A 1 877 ? 5.184 -9.752 36.348 1.00 90.62 877 THR A CA 1
ATOM 6675 C C . THR A 1 877 ? 4.023 -9.530 35.366 1.00 90.62 877 THR A C 1
ATOM 6677 O O . THR A 1 877 ? 3.850 -10.279 34.409 1.00 90.62 877 THR A O 1
ATOM 6680 N N . ALA A 1 878 ? 3.166 -8.542 35.637 1.00 92.62 878 ALA A N 1
ATOM 6681 C CA . ALA A 1 878 ? 2.061 -8.130 34.768 1.00 92.62 878 ALA A CA 1
ATOM 6682 C C . ALA A 1 878 ? 2.507 -7.818 33.325 1.00 92.62 878 ALA A C 1
ATOM 6684 O O . ALA A 1 878 ? 3.470 -7.075 33.135 1.00 92.62 878 ALA A O 1
ATOM 6685 N N . TYR A 1 879 ? 1.764 -8.333 32.341 1.00 94.25 879 TYR A N 1
ATOM 6686 C CA . TYR A 1 879 ? 2.090 -8.218 30.915 1.00 94.25 879 TYR A CA 1
ATOM 6687 C C . TYR A 1 879 ? 0.855 -7.827 30.079 1.00 94.25 879 TYR A C 1
ATOM 6689 O O . TYR A 1 879 ? 0.359 -6.713 30.258 1.00 94.25 879 TYR A O 1
ATOM 6697 N N . GLY A 1 880 ? 0.293 -8.740 29.284 1.00 95.75 880 GLY A N 1
ATOM 6698 C CA . GLY A 1 880 ? -0.974 -8.600 28.557 1.00 95.75 880 GLY A CA 1
ATOM 6699 C C . GLY A 1 880 ? -2.138 -8.078 29.405 1.00 95.75 880 GLY A C 1
ATOM 6700 O O . GLY A 1 880 ? -2.262 -8.423 30.590 1.00 95.75 880 GLY A O 1
ATOM 6701 N N . LEU A 1 881 ? -3.042 -7.290 28.810 1.00 97.62 881 LEU A N 1
ATOM 6702 C CA . LEU A 1 881 ? -4.204 -6.707 29.494 1.00 97.62 881 LEU A CA 1
ATOM 6703 C C . LEU A 1 881 ? -5.467 -6.699 28.622 1.00 97.62 881 LEU A C 1
ATOM 6705 O O . LEU A 1 881 ? -5.423 -6.340 27.460 1.00 97.62 881 LEU A O 1
ATOM 6709 N N . ALA A 1 882 ? -6.622 -7.013 29.219 1.00 98.25 882 ALA A N 1
ATOM 6710 C CA . ALA A 1 882 ? -7.930 -6.778 28.599 1.00 98.25 882 ALA A CA 1
ATOM 6711 C C . ALA A 1 882 ? -8.990 -6.414 29.645 1.00 98.25 882 ALA A C 1
ATOM 6713 O O . ALA A 1 882 ? -9.040 -6.990 30.737 1.00 98.25 882 ALA A O 1
ATOM 6714 N N . THR A 1 883 ? -9.894 -5.490 29.335 1.00 98.06 883 THR A N 1
ATOM 6715 C CA . THR A 1 883 ? -10.965 -5.065 30.244 1.00 98.06 883 THR A CA 1
ATOM 6716 C C . THR A 1 883 ? -12.309 -5.716 29.927 1.00 98.06 883 THR A C 1
ATOM 6718 O O . THR A 1 883 ? -12.636 -6.086 28.801 1.00 98.06 883 THR A O 1
ATOM 6721 N N . TYR A 1 884 ? -13.133 -5.879 30.963 1.00 96.06 884 TYR A N 1
ATOM 6722 C CA . TYR A 1 884 ? -14.446 -6.503 30.857 1.00 96.06 884 TYR A CA 1
ATOM 6723 C C . TYR A 1 884 ? -15.459 -5.845 31.782 1.00 96.06 884 TYR A C 1
ATOM 6725 O O . TYR A 1 884 ? -15.399 -6.012 33.000 1.00 96.06 884 TYR A O 1
ATOM 6733 N N . THR A 1 885 ? -16.461 -5.169 31.227 1.00 93.62 885 THR A N 1
ATOM 6734 C CA . THR A 1 885 ? -17.657 -4.808 31.995 1.00 93.62 885 THR A CA 1
ATOM 6735 C C . THR A 1 885 ? -18.696 -5.903 31.840 1.00 93.62 885 THR A C 1
ATOM 6737 O O . THR A 1 885 ? -19.296 -6.060 30.781 1.00 93.62 885 THR A O 1
ATOM 6740 N N . SER A 1 886 ? -18.923 -6.651 32.920 1.00 87.81 886 SER A N 1
ATOM 6741 C CA . SER A 1 886 ? -19.908 -7.726 32.959 1.00 87.81 886 SER A CA 1
ATOM 6742 C C . SER A 1 886 ? -21.297 -7.165 32.663 1.00 87.81 886 SER A C 1
ATOM 6744 O O . SER A 1 886 ? -21.841 -6.416 33.481 1.00 87.81 886 SER A O 1
ATOM 6746 N N . PRO A 1 887 ? -21.935 -7.564 31.556 1.00 77.69 887 PRO A N 1
ATOM 6747 C CA . PRO A 1 887 ? -23.274 -7.102 31.235 1.00 77.69 887 PRO A CA 1
ATOM 6748 C C . PRO A 1 887 ? -24.341 -7.805 32.098 1.00 77.69 887 PRO A C 1
ATOM 6750 O O . PRO A 1 887 ? -25.511 -7.422 32.088 1.00 77.69 887 PRO A O 1
ATOM 6753 N N . ILE A 1 888 ? -23.943 -8.817 32.885 1.00 76.62 888 ILE A N 1
ATOM 6754 C CA . ILE A 1 888 ? -24.786 -9.494 33.877 1.00 76.62 888 ILE A CA 1
ATOM 6755 C C . ILE A 1 888 ? -24.807 -8.713 35.195 1.00 76.62 888 ILE A C 1
ATOM 6757 O O . ILE A 1 888 ? -25.874 -8.459 35.757 1.00 76.62 888 ILE A O 1
ATOM 6761 N N . SER A 1 889 ? -23.629 -8.370 35.723 1.00 82.81 889 SER A N 1
ATOM 6762 C CA . SER A 1 889 ? -23.493 -7.771 37.058 1.00 82.81 889 SER A CA 1
ATOM 6763 C C . SER A 1 889 ? -23.345 -6.248 37.050 1.00 82.81 889 SER A C 1
ATOM 6765 O O . SER A 1 889 ? -23.548 -5.622 38.091 1.00 82.81 889 SER A O 1
ATOM 6767 N N . GLY A 1 890 ? -22.994 -5.658 35.906 1.00 85.06 890 GLY A N 1
ATOM 6768 C CA . GLY A 1 890 ? -22.641 -4.244 35.758 1.00 85.06 890 GLY A CA 1
ATOM 6769 C C . GLY A 1 890 ? -21.279 -3.873 36.352 1.00 85.06 890 GLY A C 1
ATOM 6770 O O . GLY A 1 890 ? -20.962 -2.692 36.440 1.00 85.06 890 GLY A O 1
ATOM 6771 N N . LYS A 1 891 ? -20.490 -4.852 36.810 1.00 91.25 891 LYS A N 1
ATOM 6772 C CA . LYS A 1 891 ? -19.158 -4.627 37.385 1.00 91.25 891 LYS A CA 1
ATOM 6773 C C . LYS A 1 891 ? -18.080 -4.656 36.308 1.00 91.25 891 LYS A C 1
ATOM 6775 O O . LYS A 1 891 ? -18.166 -5.470 35.390 1.00 91.25 891 LYS A O 1
ATOM 6780 N N . SER A 1 892 ? -17.048 -3.835 36.480 1.00 96.62 892 SER A N 1
ATOM 6781 C CA . SER A 1 892 ? -15.879 -3.806 35.598 1.00 96.62 892 SER A CA 1
ATOM 6782 C C . SER A 1 892 ? -14.723 -4.617 36.174 1.00 96.62 892 SER A C 1
ATOM 6784 O O . SER A 1 892 ? -14.421 -4.542 37.368 1.00 96.62 892 SER A O 1
ATOM 6786 N N . PHE A 1 893 ? -14.081 -5.379 35.302 1.00 97.56 893 PHE A N 1
ATOM 6787 C CA . PHE A 1 893 ? -12.956 -6.249 35.582 1.00 97.56 893 PHE A CA 1
ATOM 6788 C C . PHE A 1 893 ? -11.810 -5.969 34.614 1.00 97.56 893 PHE A C 1
ATOM 6790 O O . PHE A 1 893 ? -12.021 -5.420 33.534 1.00 97.56 893 PHE A O 1
ATOM 6797 N N . VAL A 1 894 ? -10.616 -6.395 35.004 1.00 98.31 894 VAL A N 1
ATOM 6798 C CA . VAL A 1 894 ? -9.404 -6.386 34.184 1.00 98.31 894 VAL A CA 1
ATOM 6799 C C . VAL A 1 894 ? -8.801 -7.782 34.237 1.00 98.31 894 VAL A C 1
ATOM 6801 O O . VAL A 1 894 ? -8.676 -8.353 35.323 1.00 98.31 894 VAL A O 1
ATOM 6804 N N . PHE A 1 895 ? -8.481 -8.342 33.080 1.00 98.38 895 PHE A N 1
ATOM 6805 C CA . PHE A 1 895 ? -7.657 -9.529 32.931 1.00 98.38 895 PHE A CA 1
ATOM 6806 C C . PHE A 1 895 ? -6.219 -9.100 32.686 1.00 98.38 895 PHE A C 1
ATOM 6808 O O . PHE A 1 895 ? -5.991 -8.159 31.934 1.00 98.38 895 PHE A O 1
ATOM 6815 N N . VAL A 1 896 ? -5.282 -9.769 33.350 1.00 97.94 896 VAL A N 1
ATOM 6816 C CA . VAL A 1 896 ? -3.846 -9.505 33.241 1.00 97.94 896 VAL A CA 1
ATOM 6817 C C . VAL A 1 896 ? -3.132 -10.841 33.101 1.00 97.94 896 VAL A C 1
ATOM 6819 O O . VAL A 1 896 ? -3.400 -11.739 33.908 1.00 97.94 896 VAL A O 1
ATOM 6822 N N . SER A 1 897 ? -2.267 -10.987 32.102 1.00 96.62 897 SER A N 1
ATOM 6823 C CA . SER A 1 897 ? -1.393 -12.153 31.962 1.00 96.62 897 SER A CA 1
ATOM 6824 C C . SER A 1 897 ? -0.077 -11.951 32.716 1.00 96.62 897 SER A C 1
ATOM 6826 O O . SER A 1 897 ? 0.255 -10.845 33.154 1.00 96.62 897 SER A O 1
ATOM 6828 N N . GLN A 1 898 ? 0.631 -13.051 32.942 1.00 93.62 898 GLN A N 1
ATOM 6829 C CA . GLN A 1 898 ? 1.933 -13.071 33.593 1.00 93.62 898 GLN A CA 1
ATOM 6830 C C . GLN A 1 898 ? 3.025 -13.269 32.541 1.00 93.62 898 GLN A C 1
ATOM 6832 O O . GLN A 1 898 ? 2.956 -14.254 31.811 1.00 93.62 898 GLN A O 1
ATOM 6837 N N . ALA A 1 899 ? 4.030 -12.392 32.521 1.00 90.56 899 ALA A N 1
ATOM 6838 C CA . ALA A 1 899 ? 5.249 -12.581 31.739 1.00 90.56 899 ALA A CA 1
ATOM 6839 C C . ALA A 1 899 ? 6.020 -13.844 32.175 1.00 90.56 899 ALA A C 1
ATOM 6841 O O . ALA A 1 899 ? 5.933 -14.272 33.329 1.00 90.56 899 ALA A O 1
ATOM 6842 N N . ASP A 1 900 ? 6.748 -14.448 31.244 1.00 86.00 900 ASP A N 1
ATOM 6843 C CA . ASP A 1 900 ? 7.438 -15.737 31.319 1.00 86.00 900 ASP A CA 1
ATOM 6844 C C . ASP A 1 900 ? 6.584 -16.859 31.933 1.00 86.00 900 ASP A C 1
ATOM 6846 O O . ASP A 1 900 ? 7.053 -17.703 32.712 1.00 86.00 900 ASP A O 1
ATOM 6850 N N . GLY A 1 901 ? 5.280 -16.842 31.648 1.00 87.81 901 GLY A N 1
ATOM 6851 C CA . GLY A 1 901 ? 4.322 -17.676 32.350 1.00 87.81 901 GLY A CA 1
ATOM 6852 C C . GLY A 1 901 ? 2.994 -17.860 31.634 1.00 87.81 901 GLY A C 1
ATOM 6853 O O . GLY A 1 901 ? 2.702 -17.289 30.596 1.00 87.81 901 GLY A O 1
ATOM 6854 N N . ASN A 1 902 ? 2.150 -18.701 32.233 1.00 91.62 902 ASN A N 1
ATOM 6855 C CA . ASN A 1 902 ? 0.855 -19.084 31.673 1.00 91.62 902 ASN A CA 1
ATOM 6856 C C . ASN A 1 902 ? -0.324 -18.708 32.582 1.00 91.62 902 ASN A C 1
ATOM 6858 O O . ASN A 1 902 ? -1.397 -19.314 32.489 1.00 91.62 902 ASN A O 1
ATOM 6862 N N . GLN A 1 903 ? -0.127 -17.797 33.538 1.00 94.19 903 GLN A N 1
ATOM 6863 C CA . GLN A 1 903 ? -1.171 -17.392 34.478 1.00 94.19 903 GLN A CA 1
ATOM 6864 C C . GLN A 1 903 ? -1.958 -16.193 33.956 1.00 94.19 903 GLN A C 1
ATOM 6866 O O . GLN A 1 903 ? -1.389 -15.249 33.428 1.00 94.19 903 GLN A O 1
ATOM 6871 N N . ILE A 1 904 ? -3.268 -16.205 34.200 1.00 96.88 904 ILE A N 1
ATOM 6872 C CA . ILE A 1 904 ? -4.158 -15.062 33.999 1.00 96.88 904 ILE A CA 1
ATOM 6873 C C . ILE A 1 904 ? -4.810 -14.708 35.332 1.00 96.88 904 ILE A C 1
ATOM 6875 O O . ILE A 1 904 ? -5.461 -15.550 35.963 1.00 96.88 904 ILE A O 1
ATOM 6879 N N . ALA A 1 905 ? -4.680 -13.454 35.751 1.00 96.75 905 ALA A N 1
ATOM 6880 C CA . ALA A 1 905 ? -5.406 -12.881 36.874 1.00 96.75 905 ALA A CA 1
ATOM 6881 C C . ALA A 1 905 ? -6.626 -12.094 36.384 1.00 96.75 905 ALA A C 1
ATOM 6883 O O . ALA A 1 905 ? -6.547 -11.355 35.414 1.00 96.75 905 ALA A O 1
ATOM 6884 N N . GLN A 1 906 ? -7.754 -12.206 37.089 1.00 98.00 906 GLN A N 1
ATOM 6885 C CA . GLN A 1 906 ? -8.921 -11.343 36.893 1.00 98.00 906 GLN A CA 1
ATOM 6886 C C . GLN A 1 906 ? -9.146 -10.477 38.131 1.00 98.00 906 GLN A C 1
ATOM 6888 O O . GLN A 1 906 ? -9.368 -10.998 39.230 1.00 98.00 906 GLN A O 1
ATOM 6893 N N . LEU A 1 907 ? -9.169 -9.159 37.960 1.00 97.38 907 LEU A N 1
ATOM 6894 C CA . LEU A 1 907 ? -9.312 -8.169 39.024 1.00 97.38 907 LEU A CA 1
ATOM 6895 C C . LEU A 1 907 ? -10.621 -7.384 38.876 1.00 97.38 907 LEU A C 1
ATOM 6897 O O . LEU A 1 907 ? -10.932 -6.932 37.786 1.00 97.38 907 LEU A O 1
ATOM 6901 N N . GLU A 1 908 ? -11.389 -7.199 39.953 1.00 97.56 908 GLU A N 1
ATOM 6902 C CA . GLU A 1 908 ? -12.552 -6.293 39.997 1.00 97.56 908 GLU A CA 1
ATOM 6903 C C . GLU A 1 908 ? -12.080 -4.861 40.286 1.00 97.56 908 GLU A C 1
ATOM 6905 O O . GLU A 1 908 ? -11.391 -4.644 41.286 1.00 97.56 908 GLU A O 1
ATOM 6910 N N . LEU A 1 909 ? -12.485 -3.890 39.462 1.00 97.31 909 LEU A N 1
ATOM 6911 C CA . LEU A 1 909 ? -12.244 -2.465 39.709 1.00 97.31 909 LEU A CA 1
ATOM 6912 C C . LEU A 1 909 ? -13.241 -1.921 40.739 1.00 97.31 909 LEU A C 1
ATOM 6914 O O . LEU A 1 909 ? -14.450 -2.132 40.625 1.00 97.31 909 LEU A O 1
ATOM 6918 N N . VAL A 1 910 ? -12.749 -1.193 41.744 1.00 95.12 910 VAL A N 1
ATOM 6919 C CA . VAL A 1 910 ? -13.559 -0.699 42.868 1.00 95.12 910 VAL A CA 1
ATOM 6920 C C . VAL A 1 910 ? -13.245 0.757 43.231 1.00 95.12 910 VAL A C 1
ATOM 6922 O O . VAL A 1 910 ? -12.096 1.193 43.211 1.00 95.12 910 VAL A O 1
ATOM 6925 N N . ASP A 1 911 ? -14.273 1.518 43.623 1.00 93.06 911 ASP A N 1
ATOM 6926 C CA . ASP A 1 911 ? -14.112 2.879 44.162 1.00 93.06 911 ASP A CA 1
ATOM 6927 C C . ASP A 1 911 ? -13.379 2.844 45.516 1.00 93.06 911 ASP A C 1
ATOM 6929 O O . ASP A 1 911 ? -13.835 2.225 46.485 1.00 93.06 911 ASP A O 1
ATOM 6933 N N . ASN A 1 912 ? -12.263 3.570 45.598 1.00 90.50 912 ASN A N 1
ATOM 6934 C CA . ASN A 1 912 ? -11.478 3.785 46.808 1.00 90.50 912 ASN A CA 1
ATOM 6935 C C . ASN A 1 912 ? -11.384 5.273 47.183 1.00 90.50 912 ASN A C 1
ATOM 6937 O O . ASN A 1 912 ? -10.310 5.847 47.376 1.00 90.50 912 ASN A O 1
ATOM 6941 N N . GLY A 1 913 ? -12.540 5.917 47.330 1.00 84.94 913 GLY A N 1
ATOM 6942 C CA . GLY A 1 913 ? -12.635 7.275 47.857 1.00 84.94 913 GLY A CA 1
ATOM 6943 C C . GLY A 1 913 ? -12.287 8.348 46.829 1.00 84.94 913 GLY A C 1
ATOM 6944 O O . GLY A 1 913 ? -11.626 9.328 47.185 1.00 84.94 913 GLY A O 1
ATOM 6945 N N . GLY A 1 914 ? -12.759 8.174 45.590 1.00 87.38 914 GLY A N 1
ATOM 6946 C CA . GLY A 1 914 ? -12.490 9.079 44.464 1.00 87.38 914 GLY A CA 1
ATOM 6947 C C . GLY A 1 914 ? -11.211 8.759 43.684 1.00 87.38 914 GLY A C 1
ATOM 6948 O O . GLY A 1 914 ? -10.784 9.571 42.872 1.00 87.38 914 GLY A O 1
ATOM 6949 N N . LEU A 1 915 ? -10.609 7.602 43.955 1.00 94.81 915 LEU A N 1
ATOM 6950 C CA . LEU A 1 915 ? -9.561 6.946 43.170 1.00 94.81 915 LEU A CA 1
ATOM 6951 C C . LEU A 1 915 ? -10.023 5.510 42.891 1.00 94.81 915 LEU A C 1
ATOM 6953 O O . LEU A 1 915 ? -10.907 5.018 43.599 1.00 94.81 915 LEU A O 1
ATOM 6957 N N . VAL A 1 916 ? -9.429 4.837 41.911 1.00 96.25 916 VAL A N 1
ATOM 6958 C CA . VAL A 1 916 ? -9.800 3.462 41.539 1.00 96.25 916 VAL A CA 1
ATOM 6959 C C . VAL A 1 916 ? -8.764 2.477 42.071 1.00 96.25 916 VAL A C 1
ATOM 6961 O O . VAL A 1 916 ? -7.564 2.672 41.894 1.00 96.25 916 VAL A O 1
ATOM 6964 N N . ASP A 1 917 ? -9.233 1.444 42.762 1.00 93.94 917 ASP A N 1
ATOM 6965 C CA . ASP A 1 917 ? -8.439 0.313 43.258 1.00 93.94 917 ASP A CA 1
ATOM 6966 C C . ASP A 1 917 ? -8.879 -0.969 42.531 1.00 93.94 917 ASP A C 1
ATOM 6968 O O . ASP A 1 917 ? -9.918 -0.977 41.867 1.00 93.94 917 ASP A O 1
ATOM 6972 N N . ALA A 1 918 ? -8.119 -2.054 42.662 1.00 94.62 918 ALA A N 1
ATOM 6973 C CA . ALA A 1 918 ? -8.424 -3.327 42.014 1.00 94.62 918 ALA A CA 1
ATOM 6974 C C . ALA A 1 918 ? -8.262 -4.501 42.988 1.00 94.62 918 ALA A C 1
ATOM 6976 O O . ALA A 1 918 ? -7.377 -4.513 43.844 1.00 94.62 918 ALA A O 1
ATOM 6977 N N . VAL A 1 919 ? -9.140 -5.501 42.884 1.00 92.62 919 VAL A N 1
ATOM 6978 C CA . VAL A 1 919 ? -9.139 -6.676 43.769 1.00 92.62 919 VAL A CA 1
ATOM 6979 C C . VAL A 1 919 ? -9.133 -7.953 42.944 1.00 92.62 919 VAL A C 1
ATOM 6981 O O . VAL A 1 919 ? -10.097 -8.225 42.235 1.00 92.62 919 VAL A O 1
ATOM 6984 N N . VAL A 1 920 ? -8.094 -8.780 43.091 1.00 92.69 920 VAL A N 1
ATOM 6985 C CA . VAL A 1 920 ? -8.024 -10.105 42.452 1.00 92.69 920 VAL A CA 1
ATOM 6986 C C . VAL A 1 920 ? -9.221 -10.964 42.878 1.00 92.69 920 VAL A C 1
ATOM 6988 O O . VAL A 1 920 ? -9.441 -11.215 44.066 1.00 92.69 920 VAL A O 1
ATOM 6991 N N . THR A 1 921 ? -9.991 -11.423 41.894 1.00 92.94 921 THR A N 1
ATOM 6992 C CA . THR A 1 921 ? -11.187 -12.263 42.065 1.00 92.94 921 THR A CA 1
ATOM 6993 C C . THR A 1 921 ? -10.924 -13.727 41.738 1.00 92.94 921 THR A C 1
ATOM 6995 O O . THR A 1 921 ? -11.407 -14.598 42.463 1.00 92.94 921 THR A O 1
ATOM 6998 N N . ARG A 1 922 ? -10.109 -14.002 40.712 1.00 92.38 922 ARG A N 1
ATOM 6999 C CA . ARG A 1 922 ? -9.600 -15.340 40.381 1.00 92.38 922 ARG A CA 1
ATOM 7000 C C . ARG A 1 922 ? -8.246 -15.257 39.676 1.00 92.38 922 ARG A C 1
ATOM 7002 O O . ARG A 1 922 ? -7.925 -14.230 39.088 1.00 92.38 922 ARG A O 1
ATOM 7009 N N . ILE A 1 923 ? -7.483 -16.345 39.754 1.00 94.19 923 ILE A N 1
ATOM 7010 C CA . ILE A 1 923 ? -6.266 -16.591 38.971 1.00 94.19 923 ILE A CA 1
ATOM 7011 C C . ILE A 1 923 ? -6.380 -18.012 38.432 1.00 94.19 923 ILE A C 1
ATOM 7013 O O . ILE A 1 923 ? -6.661 -18.929 39.208 1.00 94.19 923 ILE A O 1
ATOM 7017 N N . PHE A 1 924 ? -6.159 -18.189 37.136 1.00 94.56 924 PHE A N 1
ATOM 7018 C CA . PHE A 1 924 ? -6.175 -19.487 36.465 1.00 94.56 924 PHE A CA 1
ATOM 7019 C C . PHE A 1 924 ? -5.007 -19.596 35.480 1.00 94.56 924 PHE A C 1
ATOM 7021 O O . PHE A 1 924 ? -4.249 -18.647 35.308 1.00 94.56 924 PHE A O 1
ATOM 7028 N N . THR A 1 925 ? -4.823 -20.772 34.882 1.00 93.81 925 THR A N 1
ATOM 7029 C CA . THR A 1 925 ? -3.701 -21.057 33.975 1.00 93.81 925 THR A CA 1
ATOM 7030 C C . THR A 1 925 ? -4.188 -21.410 32.579 1.00 93.81 925 THR A C 1
ATOM 7032 O O . THR A 1 925 ? -5.113 -22.220 32.450 1.00 93.81 925 THR A O 1
ATOM 7035 N N . VAL A 1 926 ? -3.503 -20.907 31.557 1.00 94.06 926 VAL A N 1
ATOM 7036 C CA . VAL A 1 926 ? -3.650 -21.355 30.171 1.00 94.06 926 VAL A CA 1
ATOM 7037 C C . VAL A 1 926 ? -2.966 -22.722 30.002 1.00 94.06 926 VAL A C 1
ATOM 7039 O O . VAL A 1 926 ? -1.873 -22.933 30.539 1.00 94.06 926 VAL A O 1
ATOM 7042 N N . PRO A 1 927 ? -3.599 -23.716 29.351 1.00 90.69 927 PRO A N 1
ATOM 7043 C CA . PRO A 1 927 ? -2.965 -25.016 29.145 1.00 90.69 927 PRO A CA 1
ATOM 7044 C C . PRO A 1 927 ? -1.710 -24.914 28.266 1.00 90.69 927 PRO A C 1
ATOM 7046 O O . PRO A 1 927 ? -1.731 -24.228 27.259 1.00 90.69 927 PRO A O 1
ATOM 7049 N N . ILE A 1 928 ? -0.654 -25.658 28.612 1.00 87.00 928 ILE A N 1
ATOM 7050 C CA . ILE A 1 928 ? 0.573 -25.776 27.804 1.00 87.00 928 ILE A CA 1
ATOM 7051 C C . ILE A 1 928 ? 0.523 -27.111 27.046 1.00 87.00 928 ILE A C 1
ATOM 7053 O O . ILE A 1 928 ? 0.500 -28.170 27.697 1.00 87.00 928 ILE A O 1
ATOM 7057 N N . PRO A 1 929 ? 0.465 -27.107 25.706 1.00 75.31 929 PRO A N 1
ATOM 7058 C CA . PRO A 1 929 ? 0.606 -28.317 24.902 1.00 75.31 929 PRO A CA 1
ATOM 7059 C C . PRO A 1 929 ? 1.970 -29.015 25.135 1.00 75.31 929 PRO A C 1
ATOM 7061 O O . PRO A 1 929 ? 3.000 -28.381 25.292 1.00 75.31 929 PRO A O 1
ATOM 7064 N N . ASP A 1 930 ? 1.971 -30.348 25.237 1.00 65.81 930 ASP A N 1
ATOM 7065 C CA . ASP A 1 930 ? 3.154 -31.233 25.146 1.00 65.81 930 ASP A CA 1
ATOM 7066 C C . ASP A 1 930 ? 4.395 -31.045 26.062 1.00 65.81 930 ASP A C 1
ATOM 7068 O O . ASP A 1 930 ? 5.455 -31.604 25.786 1.00 65.81 930 ASP A O 1
ATOM 7072 N N . ALA A 1 931 ? 4.239 -30.481 27.267 1.00 56.06 931 ALA A N 1
ATOM 7073 C CA . ALA A 1 931 ? 5.294 -30.441 28.307 1.00 56.06 931 ALA A CA 1
ATOM 7074 C C . ALA A 1 931 ? 6.603 -29.734 27.880 1.00 56.06 931 ALA A C 1
ATOM 7076 O O . ALA A 1 931 ? 7.688 -30.123 28.327 1.00 56.06 931 ALA A O 1
ATOM 7077 N N . GLU A 1 932 ? 6.448 -28.710 27.042 1.00 64.19 932 GLU A N 1
ATOM 7078 C CA . GLU A 1 932 ? 7.400 -27.636 26.723 1.00 64.19 932 GLU A CA 1
ATOM 7079 C C . GLU A 1 932 ? 7.798 -26.829 27.987 1.00 64.19 932 GLU A C 1
ATOM 7081 O O . GLU A 1 932 ? 7.206 -27.016 29.062 1.00 64.19 932 GLU A O 1
ATOM 7086 N N . ASP A 1 933 ? 8.832 -25.981 27.891 1.00 68.06 933 ASP A N 1
ATOM 7087 C CA . ASP A 1 933 ? 9.251 -25.114 29.009 1.00 68.06 933 ASP A CA 1
ATOM 7088 C C . ASP A 1 933 ? 8.214 -24.007 29.279 1.00 68.06 933 ASP A C 1
ATOM 7090 O O . ASP A 1 933 ? 7.411 -23.668 28.414 1.00 68.06 933 ASP A O 1
ATOM 7094 N N . LEU A 1 934 ? 8.193 -23.475 30.504 1.00 74.69 934 LEU A N 1
ATOM 7095 C CA . LEU A 1 934 ? 7.207 -22.480 30.938 1.00 74.69 934 LEU A CA 1
ATOM 7096 C C . LEU A 1 934 ? 7.355 -21.142 30.198 1.00 74.69 934 LEU A C 1
ATOM 7098 O O . LEU A 1 934 ? 6.346 -20.487 29.976 1.00 74.69 934 LEU A O 1
ATOM 7102 N N . GLU A 1 935 ? 8.575 -20.779 29.800 1.00 70.75 935 GLU A N 1
ATOM 7103 C CA . GLU A 1 935 ? 8.875 -19.546 29.053 1.00 70.75 935 GLU A CA 1
ATOM 7104 C C . GLU A 1 935 ? 8.184 -19.545 27.678 1.00 70.75 935 GLU A C 1
ATOM 7106 O O . GLU A 1 935 ? 7.531 -18.578 27.321 1.00 70.75 935 GLU A O 1
ATOM 7111 N N . ALA A 1 936 ? 8.160 -20.683 26.971 1.00 77.56 936 ALA A N 1
ATOM 7112 C CA . ALA A 1 936 ? 7.439 -20.813 25.698 1.00 77.56 936 ALA A CA 1
ATOM 7113 C C . ALA A 1 936 ? 5.907 -20.694 25.841 1.00 77.56 936 ALA A C 1
ATOM 7115 O O . ALA A 1 936 ? 5.184 -20.650 24.850 1.00 77.56 936 ALA A O 1
ATOM 7116 N N . ALA A 1 937 ? 5.381 -20.707 27.072 1.00 82.62 937 ALA A N 1
ATOM 7117 C CA . ALA A 1 937 ? 3.951 -20.629 27.355 1.00 82.62 937 ALA A CA 1
ATOM 7118 C C . ALA A 1 937 ? 3.428 -19.205 27.572 1.00 82.62 937 ALA A C 1
ATOM 7120 O O . ALA A 1 937 ? 2.288 -19.087 28.038 1.00 82.62 937 ALA A O 1
ATOM 7121 N N . GLN A 1 938 ? 4.247 -18.209 27.235 1.00 91.44 938 GLN A N 1
ATOM 7122 C CA . GLN A 1 938 ? 3.982 -16.781 27.286 1.00 91.44 938 GLN A CA 1
ATOM 7123 C C . GLN A 1 938 ? 2.626 -16.394 26.668 1.00 91.44 938 GLN A C 1
ATOM 7125 O O . GLN A 1 938 ? 2.123 -17.033 25.737 1.00 91.44 938 GLN A O 1
ATOM 7130 N N . VAL A 1 939 ? 1.996 -15.380 27.265 1.00 93.19 939 VAL A N 1
ATOM 7131 C CA . VAL A 1 939 ? 0.674 -14.873 26.894 1.00 93.19 939 VAL A CA 1
ATOM 7132 C C . VAL A 1 939 ? 0.680 -13.351 26.911 1.00 93.19 939 VAL A C 1
ATOM 7134 O O . VAL A 1 939 ? 0.861 -12.758 27.979 1.00 93.19 939 VAL A O 1
ATOM 7137 N N . GLU A 1 940 ? 0.325 -12.740 25.788 1.00 90.69 940 GLU A N 1
ATOM 7138 C CA . GLU A 1 940 ? 0.217 -11.289 25.630 1.00 90.69 940 GLU A CA 1
ATOM 7139 C C . GLU A 1 940 ? -1.176 -10.886 25.146 1.00 90.69 940 GLU A C 1
ATOM 7141 O O . GLU A 1 940 ? -2.015 -10.453 25.948 1.00 90.69 940 GLU A O 1
ATOM 7146 N N . GLY A 1 941 ? -1.447 -11.117 23.860 1.00 93.56 941 GLY A N 1
ATOM 7147 C CA . GLY A 1 941 ? -2.681 -10.729 23.193 1.00 93.56 941 GLY A CA 1
ATOM 7148 C C . GLY A 1 941 ? -3.935 -11.217 23.910 1.00 93.56 941 GLY A C 1
ATOM 7149 O O . GLY A 1 941 ? -4.187 -12.417 24.052 1.00 93.56 941 GLY A O 1
ATOM 7150 N N . MET A 1 942 ? -4.786 -10.296 24.355 1.00 97.88 942 MET A N 1
ATOM 7151 C CA . MET A 1 942 ? -6.044 -10.640 25.012 1.00 97.88 942 MET A CA 1
ATOM 7152 C C . MET A 1 942 ? -7.162 -9.699 24.603 1.00 97.88 942 MET A C 1
ATOM 7154 O O . MET A 1 942 ? -7.010 -8.488 24.590 1.00 97.88 942 MET A O 1
ATOM 7158 N N . VAL A 1 943 ? -8.350 -10.263 24.395 1.00 98.38 943 VAL A N 1
ATOM 7159 C CA . VAL A 1 943 ? -9.566 -9.473 24.184 1.00 98.38 943 VAL A CA 1
ATOM 7160 C C . VAL A 1 943 ? -10.759 -10.142 24.833 1.00 98.38 943 VAL A C 1
ATOM 7162 O O . VAL A 1 943 ? -10.901 -11.369 24.832 1.00 98.38 943 VAL A O 1
ATOM 7165 N N . VAL A 1 944 ? -11.654 -9.337 25.402 1.00 97.50 944 VAL A N 1
ATOM 7166 C CA . VAL A 1 944 ? -12.897 -9.838 25.987 1.00 97.50 944 VAL A CA 1
ATOM 7167 C C . VAL A 1 944 ? -14.089 -9.422 25.143 1.00 97.50 944 VAL A C 1
ATOM 7169 O O . VAL A 1 944 ? -14.367 -8.240 24.957 1.00 97.50 944 VAL A O 1
ATOM 7172 N N . ASP A 1 945 ? -14.862 -10.411 24.709 1.00 95.00 945 ASP A N 1
ATOM 7173 C CA . ASP A 1 945 ? -16.152 -10.204 24.074 1.00 95.00 945 ASP A CA 1
ATOM 7174 C C . ASP A 1 945 ? -17.181 -9.705 25.096 1.00 95.00 945 ASP A C 1
ATOM 7176 O O . ASP A 1 945 ? -17.674 -10.456 25.951 1.00 95.00 945 ASP A O 1
ATOM 7180 N N . ARG A 1 946 ? -17.535 -8.424 24.975 1.00 90.31 946 ARG A N 1
ATOM 7181 C CA . ARG A 1 946 ? -18.405 -7.710 25.920 1.00 90.31 946 ARG A CA 1
ATOM 7182 C C . ARG A 1 946 ? -19.883 -8.107 25.812 1.00 90.31 946 ARG A C 1
ATOM 7184 O O . ARG A 1 946 ? -20.648 -7.828 26.734 1.00 90.31 946 ARG A O 1
ATOM 7191 N N . GLU A 1 947 ? -20.304 -8.788 24.742 1.00 88.06 947 GLU A N 1
ATOM 7192 C CA . GLU A 1 947 ? -21.698 -9.228 24.571 1.00 88.06 947 GLU A CA 1
ATOM 7193 C C . GLU A 1 947 ? -21.878 -10.744 24.699 1.00 88.06 947 GLU A C 1
ATOM 7195 O O . GLU A 1 947 ? -22.921 -11.185 25.187 1.00 88.06 947 GLU A O 1
ATOM 7200 N N . LEU A 1 948 ? -20.898 -11.550 24.277 1.00 87.94 948 LEU A N 1
ATOM 7201 C CA . LEU A 1 948 ? -20.942 -13.012 24.401 1.00 87.94 948 LEU A CA 1
ATOM 7202 C C . LEU A 1 948 ? -20.358 -13.498 25.737 1.00 87.94 948 LEU A C 1
ATOM 7204 O O . LEU A 1 948 ? -20.754 -14.562 26.218 1.00 87.94 948 LEU A O 1
ATOM 7208 N N . GLY A 1 949 ? -19.488 -12.707 26.377 1.00 90.06 949 GLY A N 1
ATOM 7209 C CA . GLY A 1 949 ? -18.892 -13.020 27.679 1.00 90.06 949 GLY A CA 1
ATOM 7210 C C . GLY A 1 949 ? -17.752 -14.039 27.603 1.00 90.06 949 GLY A C 1
ATOM 7211 O O . GLY A 1 949 ? -17.640 -14.898 28.485 1.00 90.06 949 GLY A O 1
ATOM 7212 N N . TYR A 1 950 ? -16.923 -13.956 26.561 1.00 93.62 950 TYR A N 1
ATOM 7213 C CA . TYR A 1 950 ? -15.738 -14.797 26.370 1.00 93.62 950 TYR A CA 1
ATOM 7214 C C . TYR A 1 950 ? -14.459 -13.965 26.428 1.00 93.62 950 TYR A C 1
ATOM 7216 O O . TYR A 1 950 ? -14.422 -12.873 25.884 1.00 93.62 950 TYR A O 1
ATOM 7224 N N . LEU A 1 951 ? -13.425 -14.496 27.072 1.00 97.38 951 LEU A N 1
ATOM 7225 C CA . LEU A 1 951 ? -12.051 -14.010 26.989 1.00 97.38 951 LEU A CA 1
ATOM 7226 C C . LEU A 1 951 ? -11.329 -14.847 25.929 1.00 97.38 951 LEU A C 1
ATOM 7228 O O . LEU A 1 951 ? -11.347 -16.078 26.021 1.00 97.38 951 LEU A O 1
ATOM 7232 N N . TYR A 1 952 ? -10.697 -14.187 24.968 1.00 98.50 952 TYR A N 1
ATOM 7233 C CA . TYR A 1 952 ? -9.751 -14.791 24.040 1.00 98.50 952 TYR A CA 1
ATOM 7234 C C . TYR A 1 952 ? -8.331 -14.433 24.473 1.00 98.50 952 TYR A C 1
ATOM 7236 O O . TYR A 1 952 ? -8.098 -13.322 24.945 1.00 98.50 952 TYR A O 1
ATOM 7244 N N . VAL A 1 953 ? -7.428 -15.404 24.378 1.00 97.88 953 VAL A N 1
ATOM 7245 C CA . VAL A 1 953 ? -6.055 -15.319 24.879 1.00 97.88 953 VAL A CA 1
ATOM 7246 C C . VAL A 1 953 ? -5.112 -15.891 23.828 1.00 97.88 953 VAL A C 1
ATOM 7248 O O . VAL A 1 953 ? -5.202 -17.084 23.531 1.00 97.88 953 VAL A O 1
ATOM 7251 N N . GLY A 1 954 ? -4.245 -15.053 23.274 1.00 96.31 954 GLY A N 1
ATOM 7252 C CA . GLY A 1 954 ? -3.119 -15.421 22.428 1.00 96.31 954 GLY A CA 1
ATOM 7253 C C . GLY A 1 954 ? -2.007 -15.970 23.306 1.00 96.31 954 GLY A C 1
ATOM 7254 O O . GLY A 1 954 ? -1.581 -15.335 24.265 1.00 96.31 954 GLY A O 1
ATOM 7255 N N . GLN A 1 955 ? -1.620 -17.210 23.051 1.00 94.88 955 GLN A N 1
ATOM 7256 C CA . GLN A 1 955 ? -0.442 -17.815 23.640 1.00 94.88 955 GLN A CA 1
ATOM 7257 C C . GLN A 1 955 ? 0.589 -17.912 22.523 1.00 94.88 955 GLN A C 1
ATOM 7259 O O . GLN A 1 955 ? 0.411 -18.738 21.624 1.00 94.88 955 GLN A O 1
ATOM 7264 N N . GLU A 1 956 ? 1.609 -17.063 22.586 1.00 91.81 956 GLU A N 1
ATOM 7265 C CA . GLU A 1 956 ? 2.469 -16.645 21.471 1.00 91.81 956 GLU A CA 1
ATOM 7266 C C . GLU A 1 956 ? 2.913 -17.811 20.575 1.00 91.81 956 GLU A C 1
ATOM 7268 O O . GLU A 1 956 ? 2.587 -17.883 19.391 1.00 91.81 956 GLU A O 1
ATOM 7273 N N . ASN A 1 957 ? 3.501 -18.835 21.191 1.00 91.12 957 ASN A N 1
ATOM 7274 C CA . ASN A 1 957 ? 4.071 -19.983 20.491 1.00 91.12 957 ASN A CA 1
ATOM 7275 C C . ASN A 1 957 ? 3.097 -21.156 20.259 1.00 91.12 957 ASN A C 1
ATOM 7277 O O . ASN A 1 957 ? 3.466 -22.189 19.691 1.00 91.12 957 ASN A O 1
ATOM 7281 N N . PHE A 1 958 ? 1.839 -21.046 20.701 1.00 91.81 958 PHE A N 1
ATOM 7282 C CA . PHE A 1 958 ? 0.892 -22.168 20.709 1.00 91.81 958 PHE A CA 1
ATOM 7283 C C . PHE A 1 958 ? -0.416 -21.908 19.965 1.00 91.81 958 PHE A C 1
ATOM 7285 O O . PHE A 1 958 ? -0.904 -22.823 19.293 1.00 91.81 958 PHE A O 1
ATOM 7292 N N . GLY A 1 959 ? -0.997 -20.712 20.067 1.00 94.50 959 GLY A N 1
ATOM 7293 C CA . GLY A 1 959 ? -2.260 -20.357 19.417 1.00 94.50 959 GLY A CA 1
ATOM 7294 C C . GLY A 1 959 ? -3.250 -19.625 20.321 1.00 94.50 959 GLY A C 1
ATOM 7295 O O . GLY A 1 959 ? -2.904 -19.110 21.379 1.00 94.50 959 GLY A O 1
ATOM 7296 N N . ILE A 1 960 ? -4.520 -19.606 19.913 1.00 97.56 960 ILE A N 1
ATOM 7297 C CA . ILE A 1 960 ? -5.567 -18.810 20.568 1.00 97.56 960 ILE A CA 1
ATOM 7298 C C . ILE A 1 960 ? -6.459 -19.700 21.433 1.00 97.56 960 ILE A C 1
ATOM 7300 O O . ILE A 1 960 ? -7.028 -20.692 20.970 1.00 97.56 960 ILE A O 1
ATOM 7304 N N . TRP A 1 961 ? -6.666 -19.303 22.684 1.00 96.88 961 TRP A N 1
ATOM 7305 C CA . TRP A 1 961 ? -7.549 -19.960 23.642 1.00 96.88 961 TRP A CA 1
ATOM 7306 C C . TRP A 1 961 ? -8.796 -19.127 23.942 1.00 96.88 961 TRP A C 1
ATOM 7308 O O . TRP A 1 961 ? -8.744 -17.908 24.044 1.00 96.88 961 TRP A O 1
ATOM 7318 N N . LYS A 1 962 ? -9.927 -19.800 24.168 1.00 96.50 962 LYS A N 1
ATOM 7319 C CA . LYS A 1 962 ? -11.227 -19.214 24.522 1.00 96.50 962 LYS A CA 1
ATOM 7320 C C . LYS A 1 962 ? -11.666 -19.658 25.916 1.00 96.50 962 LYS A C 1
ATOM 7322 O O . LYS A 1 962 ? -11.824 -20.856 26.169 1.00 96.50 962 LYS A O 1
ATOM 7327 N N . PHE A 1 963 ? -11.938 -18.699 26.798 1.00 95.06 963 PHE A N 1
ATOM 7328 C CA . PHE A 1 963 ? -12.396 -18.889 28.179 1.00 95.06 963 PHE A CA 1
ATOM 7329 C C . PHE A 1 963 ? -13.695 -18.126 28.453 1.00 95.06 963 PHE A C 1
ATOM 7331 O O . PHE A 1 963 ? -14.019 -17.151 27.787 1.00 95.06 963 PHE A O 1
ATOM 7338 N N . ALA A 1 964 ? -14.449 -18.526 29.478 1.00 91.50 964 ALA A N 1
ATOM 7339 C CA . ALA A 1 964 ? -15.587 -17.738 29.955 1.00 91.50 964 ALA A CA 1
ATOM 7340 C C . ALA A 1 964 ? -15.117 -16.536 30.802 1.00 91.50 964 ALA A C 1
ATOM 7342 O O . ALA A 1 964 ? -14.326 -16.706 31.735 1.00 91.50 964 ALA A O 1
ATOM 7343 N N . ALA A 1 965 ? -15.640 -15.337 30.528 1.00 93.19 965 ALA A N 1
ATOM 7344 C CA . ALA A 1 965 ? -15.173 -14.087 31.141 1.00 93.19 965 ALA A CA 1
ATOM 7345 C C . ALA A 1 965 ? -15.761 -13.804 32.541 1.00 93.19 965 ALA A C 1
ATOM 7347 O O . ALA A 1 965 ? -15.140 -13.134 33.365 1.00 93.19 965 ALA A O 1
ATOM 7348 N N . GLU A 1 966 ? -16.948 -14.323 32.862 1.00 90.06 966 GLU A N 1
ATOM 7349 C CA . GLU A 1 966 ? -17.578 -14.072 34.167 1.00 90.06 966 GLU A CA 1
ATOM 7350 C C . GLU A 1 966 ? -16.756 -14.673 35.331 1.00 90.06 966 GLU A C 1
ATOM 7352 O O . GLU A 1 966 ? -16.326 -15.827 35.232 1.00 90.06 966 GLU A O 1
ATOM 7357 N N . PRO A 1 967 ? -16.600 -13.967 36.470 1.00 87.00 967 PRO A N 1
ATOM 7358 C CA . PRO A 1 967 ? -15.639 -14.312 37.529 1.00 87.00 967 PRO A CA 1
ATOM 7359 C C . PRO A 1 967 ? -15.941 -15.608 38.287 1.00 87.00 967 PRO A C 1
ATOM 7361 O O . PRO A 1 967 ? -15.069 -16.150 38.958 1.00 87.00 967 PRO A O 1
ATOM 7364 N N . ASN A 1 968 ? -17.170 -16.120 38.191 1.00 83.31 968 ASN A N 1
ATOM 7365 C CA . ASN A 1 968 ? -17.574 -17.386 38.812 1.00 83.31 968 ASN A CA 1
ATOM 7366 C C . ASN A 1 968 ? -17.696 -18.535 37.794 1.00 83.31 968 ASN A C 1
ATOM 7368 O O . ASN A 1 968 ? -18.298 -19.563 38.107 1.00 83.31 968 ASN A O 1
ATOM 7372 N N . SER A 1 969 ? -17.195 -18.346 36.569 1.00 82.50 969 SER A N 1
ATOM 7373 C CA . SER A 1 969 ? -17.240 -19.365 35.517 1.00 82.50 969 SER A CA 1
ATOM 7374 C C . SER A 1 969 ? -16.163 -20.427 35.687 1.00 82.50 969 SER A C 1
ATOM 7376 O O . SER A 1 969 ? -15.183 -20.239 36.404 1.00 82.50 969 SER A O 1
ATOM 7378 N N . GLU A 1 970 ? -16.331 -21.537 34.971 1.00 79.38 970 GLU A N 1
ATOM 7379 C CA . GLU A 1 970 ? -15.298 -22.560 34.835 1.00 79.38 970 GLU A CA 1
ATOM 7380 C C . GLU A 1 970 ? -14.031 -21.988 34.176 1.00 79.38 970 GLU A C 1
ATOM 7382 O O . GLU A 1 970 ? -14.097 -21.144 33.285 1.00 79.38 970 GLU A O 1
ATOM 7387 N N . GLU A 1 971 ? -12.875 -22.489 34.605 1.00 87.75 971 GLU A N 1
ATOM 7388 C CA . GLU A 1 971 ? -11.538 -22.052 34.170 1.00 87.75 971 GLU A CA 1
ATOM 7389 C C . GLU A 1 971 ? -10.983 -22.943 33.038 1.00 87.75 971 GLU A C 1
ATOM 7391 O O . GLU A 1 971 ? -9.776 -23.075 32.863 1.00 87.75 971 GLU A O 1
ATOM 7396 N N . THR A 1 972 ? -11.858 -23.635 32.299 1.00 87.50 972 THR A N 1
ATOM 7397 C CA . THR A 1 972 ? -11.446 -24.543 31.215 1.00 87.50 972 THR A CA 1
ATOM 7398 C C . THR A 1 972 ? -11.412 -23.794 29.888 1.00 87.50 972 THR A C 1
ATOM 7400 O O . THR A 1 972 ? -12.450 -23.315 29.436 1.00 87.50 972 THR A O 1
ATOM 7403 N N . GLY A 1 973 ? -10.232 -23.725 29.271 1.00 90.31 973 GLY A N 1
ATOM 7404 C CA . GLY A 1 973 ? -10.032 -23.130 27.950 1.00 90.31 973 GLY A CA 1
ATOM 7405 C C . GLY A 1 973 ? -10.341 -24.097 26.809 1.00 90.31 973 GLY A C 1
ATOM 7406 O O . GLY A 1 973 ? -10.151 -25.310 26.935 1.00 90.31 973 GLY A O 1
ATOM 7407 N N . VAL A 1 974 ? -10.803 -23.551 25.687 1.00 92.69 974 VAL A N 1
ATOM 7408 C CA . VAL A 1 974 ? -10.982 -24.260 24.412 1.00 92.69 974 VAL A CA 1
ATOM 7409 C C . VAL A 1 974 ? -10.060 -23.626 23.381 1.00 92.69 974 VAL A C 1
ATOM 7411 O O . VAL A 1 974 ? -10.056 -22.409 23.254 1.00 92.69 974 VAL A O 1
ATOM 7414 N N . ILE A 1 975 ? -9.295 -24.434 22.653 1.00 93.31 975 ILE A N 1
ATOM 7415 C CA . ILE A 1 975 ? -8.442 -23.931 21.572 1.00 93.31 975 ILE A CA 1
ATOM 7416 C C . ILE A 1 975 ? -9.308 -23.470 20.387 1.00 93.31 975 ILE A C 1
ATOM 7418 O O . ILE A 1 975 ? -10.255 -24.168 20.009 1.00 93.31 975 ILE A O 1
ATOM 7422 N N . VAL A 1 976 ? -9.001 -22.295 19.843 1.00 95.81 976 VAL A N 1
ATOM 7423 C CA . VAL A 1 976 ? -9.620 -21.707 18.646 1.00 95.81 976 VAL A CA 1
ATOM 7424 C C . VAL A 1 976 ? -8.805 -22.085 17.413 1.00 95.81 976 VAL A C 1
ATOM 7426 O O . VAL A 1 976 ? -9.339 -22.734 16.517 1.00 95.81 976 VAL A O 1
ATOM 7429 N N . ASP A 1 977 ? -7.509 -21.767 17.424 1.00 96.00 977 ASP A N 1
ATOM 7430 C CA . ASP A 1 977 ? -6.535 -22.189 16.415 1.00 96.00 977 ASP A CA 1
ATOM 7431 C C . ASP A 1 977 ? -5.145 -22.394 17.043 1.00 96.00 977 ASP A C 1
ATOM 7433 O O . ASP A 1 977 ? -4.932 -22.023 18.199 1.00 96.00 977 ASP A O 1
ATOM 7437 N N . THR A 1 978 ? -4.222 -23.021 16.311 1.00 94.12 978 THR A N 1
ATOM 7438 C CA . THR A 1 978 ? -2.871 -23.380 16.781 1.00 94.12 978 THR A CA 1
ATOM 7439 C C . THR A 1 978 ? -1.773 -22.883 15.849 1.00 94.12 978 THR A C 1
ATOM 7441 O O . THR A 1 978 ? -1.974 -22.879 14.643 1.00 94.12 978 THR A O 1
ATOM 7444 N N . VAL A 1 979 ? -0.578 -22.619 16.371 1.00 91.56 979 VAL A N 1
ATOM 7445 C CA . VAL A 1 979 ? 0.603 -22.276 15.555 1.00 91.56 979 VAL A CA 1
ATOM 7446 C C . VAL A 1 979 ? 1.117 -23.474 14.738 1.00 91.56 979 VAL A C 1
ATOM 7448 O O . VAL A 1 979 ? 1.347 -23.372 13.535 1.00 91.56 979 VAL A O 1
ATOM 7451 N N . GLU A 1 980 ? 1.251 -24.653 15.360 1.00 86.06 980 GLU A N 1
ATOM 7452 C CA . GLU A 1 980 ? 1.883 -25.823 14.719 1.00 86.06 980 GLU A CA 1
ATOM 7453 C C . GLU A 1 980 ? 1.095 -26.353 13.505 1.00 86.06 980 GLU A C 1
ATOM 7455 O O . GLU A 1 980 ? 1.677 -26.766 12.503 1.00 86.06 980 GLU A O 1
ATOM 7460 N N . ASN A 1 981 ? -0.239 -26.392 13.603 1.00 84.56 981 ASN A N 1
ATOM 7461 C CA . ASN A 1 981 ? -1.108 -27.031 12.606 1.00 84.56 981 ASN A CA 1
ATOM 7462 C C . ASN A 1 981 ? -2.209 -26.106 12.060 1.00 84.56 981 ASN A C 1
ATOM 7464 O O . ASN A 1 981 ? -3.055 -26.570 11.288 1.00 84.56 981 ASN A O 1
ATOM 7468 N N . GLY A 1 982 ? -2.239 -24.851 12.501 1.00 87.25 982 GLY A N 1
ATOM 7469 C CA . GLY A 1 982 ? -3.205 -23.846 12.071 1.00 87.25 982 GLY A CA 1
ATOM 7470 C C . GLY A 1 982 ? -2.595 -22.842 11.106 1.00 87.25 982 GLY A C 1
ATOM 7471 O O . GLY A 1 982 ? -1.589 -23.123 10.445 1.00 87.25 982 GLY A O 1
ATOM 7472 N N . VAL A 1 983 ? -3.245 -21.686 10.996 1.00 90.81 983 VAL A N 1
ATOM 7473 C CA . VAL A 1 983 ? -2.832 -20.636 10.053 1.00 90.81 983 VAL A CA 1
ATOM 7474 C C . VAL A 1 983 ? -1.848 -19.645 10.659 1.00 90.81 983 VAL A C 1
ATOM 7476 O O . VAL A 1 983 ? -1.124 -19.004 9.913 1.00 90.81 983 VAL A O 1
ATOM 7479 N N . LEU A 1 984 ? -1.798 -19.563 11.988 1.00 93.75 984 LEU A N 1
ATOM 7480 C CA . LEU A 1 984 ? -0.963 -18.615 12.718 1.00 93.75 984 LEU A CA 1
ATOM 7481 C C . LEU A 1 984 ? 0.524 -18.962 12.594 1.00 93.75 984 LEU A C 1
ATOM 7483 O O . LEU A 1 984 ? 0.906 -20.140 12.490 1.00 93.75 984 LEU A O 1
ATOM 7487 N N . LYS A 1 985 ? 1.361 -17.933 12.640 1.00 92.25 985 LYS A N 1
ATOM 7488 C CA . LYS A 1 985 ? 2.810 -18.019 12.812 1.00 92.25 985 LYS A CA 1
ATOM 7489 C C . LYS A 1 985 ? 3.172 -17.288 14.102 1.00 92.25 985 LYS A C 1
ATOM 7491 O O . LYS A 1 985 ? 2.527 -16.288 14.401 1.00 92.25 985 LYS A O 1
ATOM 7496 N N . PRO A 1 986 ? 4.085 -17.854 14.904 1.00 89.19 986 PRO A N 1
ATOM 7497 C CA . PRO A 1 986 ? 4.428 -17.251 16.175 1.00 89.19 986 PRO A CA 1
ATOM 7498 C C . PRO A 1 986 ? 5.201 -15.945 15.922 1.00 89.19 986 PRO A C 1
ATOM 7500 O O . PRO A 1 986 ? 5.976 -15.901 14.975 1.00 89.19 986 PRO A O 1
ATOM 7503 N N . ASP A 1 987 ? 4.995 -14.895 16.702 1.00 91.25 987 ASP A N 1
ATOM 7504 C CA . ASP A 1 987 ? 4.156 -14.883 17.902 1.00 91.25 987 ASP A CA 1
ATOM 7505 C C . ASP A 1 987 ? 2.692 -14.462 17.633 1.00 91.25 987 ASP A C 1
ATOM 7507 O O . ASP A 1 987 ? 2.349 -13.782 16.662 1.00 91.25 987 ASP A O 1
ATOM 7511 N N . VAL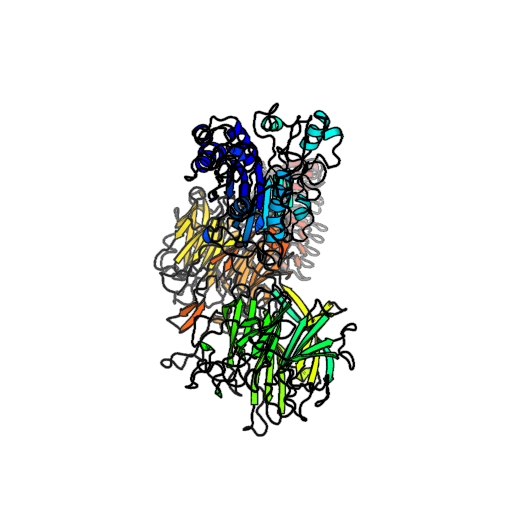 A 1 988 ? 1.772 -15.003 18.442 1.00 94.12 988 VAL A N 1
ATOM 7512 C CA . VAL A 1 988 ? 0.337 -14.669 18.411 1.00 94.12 988 VAL A CA 1
ATOM 7513 C C . VAL A 1 988 ? 0.078 -13.501 19.353 1.00 94.12 988 VAL A C 1
ATOM 7515 O O . VAL A 1 988 ? -0.159 -13.716 20.547 1.00 94.12 988 VAL A O 1
ATOM 7518 N N . GLU A 1 989 ? 0.049 -12.307 18.773 1.00 93.81 989 GLU A N 1
ATOM 7519 C CA . GLU A 1 989 ? -0.012 -11.040 19.498 1.00 93.81 989 GLU A CA 1
ATOM 7520 C C . GLU A 1 989 ? -1.433 -10.457 19.568 1.00 93.81 989 GLU A C 1
ATOM 7522 O O . GLU A 1 989 ? -2.397 -11.160 19.905 1.00 93.81 989 GLU A O 1
ATOM 7527 N N . GLY A 1 990 ? -1.583 -9.161 19.284 1.00 90.75 990 GLY A N 1
ATOM 7528 C CA . GLY A 1 990 ? -2.785 -8.356 19.430 1.00 90.75 990 GLY A CA 1
ATOM 7529 C C . GLY A 1 990 ? -4.046 -9.069 18.959 1.00 90.75 990 GLY A C 1
ATOM 7530 O O . GLY A 1 990 ? -4.191 -9.460 17.797 1.00 90.75 990 GLY A O 1
ATOM 7531 N N . LEU A 1 991 ? -4.995 -9.222 19.884 1.00 98.25 991 LEU A N 1
ATOM 7532 C CA . LEU A 1 991 ? -6.322 -9.748 19.598 1.00 98.25 991 LEU A CA 1
ATOM 7533 C C . LEU A 1 991 ? -7.338 -8.617 19.684 1.00 98.25 991 LEU A C 1
ATOM 7535 O O . LEU A 1 991 ? -7.379 -7.898 20.676 1.00 98.25 991 LEU A O 1
ATOM 7539 N N . THR A 1 992 ? -8.241 -8.523 18.711 1.00 98.12 992 THR A N 1
ATOM 7540 C CA . THR A 1 992 ? -9.337 -7.547 18.767 1.00 98.12 992 THR A CA 1
ATOM 7541 C C . THR A 1 992 ? -10.633 -8.083 18.158 1.00 98.12 992 THR A C 1
ATOM 7543 O O . THR A 1 992 ? -10.649 -9.118 17.488 1.00 98.12 992 THR A O 1
ATOM 7546 N N . ILE A 1 993 ? -11.767 -7.437 18.448 1.00 97.31 993 ILE A N 1
ATOM 7547 C CA . ILE A 1 993 ? -13.098 -7.910 18.039 1.00 97.31 993 ILE A CA 1
ATOM 7548 C C . ILE A 1 993 ? -13.848 -6.827 17.270 1.00 97.31 993 ILE A C 1
ATOM 7550 O O . ILE A 1 993 ? -14.223 -5.796 17.821 1.00 97.31 993 ILE A O 1
ATOM 7554 N N . TYR A 1 994 ? -14.212 -7.151 16.033 1.00 96.06 994 TYR A N 1
ATOM 7555 C CA . TYR A 1 994 ? -15.243 -6.443 15.286 1.00 96.06 994 TYR A CA 1
ATOM 7556 C C . TYR A 1 994 ? -16.631 -6.920 15.737 1.00 96.06 994 TYR A C 1
ATOM 7558 O O . TYR A 1 994 ? -16.929 -8.119 15.690 1.00 96.06 994 TYR A O 1
ATOM 7566 N N . TYR A 1 995 ? -17.525 -6.004 16.118 1.00 93.62 995 TYR A N 1
ATOM 7567 C CA . TYR A 1 995 ? -18.850 -6.341 16.651 1.00 93.62 995 TYR A CA 1
ATOM 7568 C C . TYR A 1 995 ? -19.967 -6.115 15.621 1.00 93.62 995 TYR A C 1
ATOM 7570 O O . TYR A 1 995 ? -20.398 -4.991 15.376 1.00 93.62 995 TYR A O 1
ATOM 7578 N N . GLY A 1 996 ? -20.504 -7.201 15.063 1.00 89.94 996 GLY A N 1
ATOM 7579 C CA . GLY A 1 996 ? -21.700 -7.176 14.216 1.00 89.94 996 GLY A CA 1
ATOM 7580 C C . GLY A 1 996 ? -23.009 -7.324 15.002 1.00 89.94 996 GLY A C 1
ATOM 7581 O O . GLY A 1 996 ? -23.041 -7.685 16.183 1.00 89.94 996 GLY A O 1
ATOM 7582 N N . THR A 1 997 ? -24.131 -7.101 14.322 1.00 85.31 997 THR A N 1
ATOM 7583 C CA . THR A 1 997 ? -25.472 -7.217 14.909 1.00 85.31 997 THR A CA 1
ATOM 7584 C C . THR A 1 997 ? -25.818 -8.651 15.329 1.00 85.31 997 THR A C 1
ATOM 7586 O O . THR A 1 997 ? -25.334 -9.637 14.773 1.00 85.31 997 THR A O 1
ATOM 7589 N N . ASP A 1 998 ? -26.691 -8.789 16.335 1.00 81.31 998 ASP A N 1
ATOM 7590 C CA . ASP A 1 998 ? -27.179 -10.083 16.849 1.00 81.31 998 ASP A CA 1
ATOM 7591 C C . ASP A 1 998 ? -26.059 -11.064 17.277 1.00 81.31 998 ASP A C 1
ATOM 7593 O O . ASP A 1 998 ? -26.219 -12.288 17.218 1.00 81.31 998 ASP A O 1
ATOM 7597 N N . GLY A 1 999 ? -24.931 -10.522 17.747 1.00 83.50 999 GLY A N 1
ATOM 7598 C CA . GLY A 1 999 ? -23.773 -11.282 18.214 1.00 83.50 999 GLY A CA 1
ATOM 7599 C C . GLY A 1 999 ? -22.881 -11.819 17.095 1.00 83.50 999 GLY A C 1
ATOM 7600 O O . GLY A 1 999 ? -22.019 -12.644 17.386 1.00 83.50 999 GLY A O 1
ATOM 7601 N N . LYS A 1 1000 ? -23.102 -11.422 15.834 1.00 90.19 1000 LYS A N 1
ATOM 7602 C CA . LYS A 1 1000 ? -22.145 -11.651 14.744 1.00 90.19 1000 LYS A CA 1
ATOM 7603 C C . LYS A 1 1000 ? -20.892 -10.798 14.946 1.00 90.19 1000 LYS A C 1
ATOM 7605 O O . LYS A 1 1000 ? -20.848 -9.931 15.819 1.00 90.19 1000 LYS A O 1
ATOM 7610 N N . GLY A 1 1001 ? -19.892 -11.007 14.105 1.00 94.25 1001 GLY A N 1
ATOM 7611 C CA . GLY A 1 1001 ? -18.692 -10.187 14.058 1.00 94.25 1001 GLY A CA 1
ATOM 7612 C C . GLY A 1 1001 ? -17.477 -11.040 13.764 1.00 94.25 1001 GLY A C 1
ATOM 7613 O O . GLY A 1 1001 ? -17.620 -12.185 13.324 1.00 94.25 1001 GLY A O 1
ATOM 7614 N N . TYR A 1 1002 ? -16.306 -10.501 14.078 1.00 97.38 1002 TYR A N 1
ATOM 7615 C CA . TYR A 1 1002 ? -15.036 -11.137 13.767 1.00 97.38 1002 TYR A CA 1
ATOM 7616 C C . TYR A 1 1002 ? -14.063 -11.002 14.934 1.00 97.38 1002 TYR A C 1
ATOM 7618 O O . TYR A 1 1002 ? -14.040 -9.969 15.597 1.00 97.38 1002 TYR A O 1
ATOM 7626 N N . LEU A 1 1003 ? -13.294 -12.055 15.191 1.00 98.38 1003 LEU A N 1
ATOM 7627 C CA . LEU A 1 1003 ? -12.088 -12.006 16.015 1.00 98.38 1003 LEU A CA 1
ATOM 7628 C C . LEU A 1 1003 ? -10.905 -11.865 15.057 1.00 98.38 1003 LEU A C 1
ATOM 7630 O O . LEU A 1 1003 ? -10.775 -12.677 14.140 1.00 98.38 1003 LEU A O 1
ATOM 7634 N N . LEU A 1 1004 ? -10.084 -10.844 15.260 1.00 98.44 1004 LEU A N 1
ATOM 7635 C CA . LEU A 1 1004 ? -8.849 -10.612 14.520 1.00 98.44 1004 LEU A CA 1
ATOM 7636 C C . LEU A 1 1004 ? -7.672 -10.930 15.442 1.00 98.44 1004 LEU A C 1
ATOM 7638 O O . LEU A 1 1004 ? -7.756 -10.678 16.646 1.00 98.44 1004 LEU A O 1
ATOM 7642 N N . ALA A 1 1005 ? -6.614 -11.502 14.879 1.00 98.25 1005 ALA A N 1
ATOM 7643 C CA . ALA A 1 1005 ? -5.389 -11.827 15.595 1.00 98.25 1005 ALA A CA 1
ATOM 7644 C C . ALA A 1 1005 ? -4.173 -11.434 14.760 1.00 98.25 1005 ALA A C 1
ATOM 7646 O O . ALA A 1 1005 ? -4.103 -11.852 13.601 1.00 98.25 1005 ALA A O 1
ATOM 7647 N N . SER A 1 1006 ? -3.242 -10.685 15.349 1.00 97.56 1006 SER A N 1
ATOM 7648 C CA . SER A 1 1006 ? -1.906 -10.508 14.784 1.00 97.56 1006 SER A CA 1
ATOM 7649 C C . SER A 1 1006 ? -1.175 -11.857 14.774 1.00 97.56 1006 SER A C 1
ATOM 7651 O O . SER A 1 1006 ? -1.174 -12.598 15.759 1.00 97.56 1006 SER A O 1
ATOM 7653 N N . SER A 1 1007 ? -0.646 -12.214 13.610 1.00 95.94 1007 SER A N 1
ATOM 7654 C CA . SER A 1 1007 ? 0.224 -13.356 13.347 1.00 95.94 1007 SER A CA 1
ATOM 7655 C C . SER A 1 1007 ? 1.579 -12.757 12.994 1.00 95.94 1007 SER A C 1
ATOM 7657 O O . SER A 1 1007 ? 1.860 -12.486 11.822 1.00 95.94 1007 SER A O 1
ATOM 7659 N N . GLN A 1 1008 ? 2.362 -12.450 14.028 1.00 91.19 1008 GLN A N 1
ATOM 7660 C CA . GLN A 1 1008 ? 3.522 -11.569 13.927 1.00 91.19 1008 GLN A CA 1
ATOM 7661 C C . GLN A 1 1008 ? 4.594 -12.171 13.013 1.00 91.19 1008 GLN A C 1
ATOM 7663 O O . GLN A 1 1008 ? 5.023 -11.521 12.068 1.00 91.19 1008 GLN A O 1
ATOM 7668 N N . GLY A 1 1009 ? 4.918 -13.458 13.179 1.00 88.19 1009 GLY A N 1
ATOM 7669 C CA . GLY A 1 1009 ? 5.963 -14.122 12.386 1.00 88.19 1009 GLY A CA 1
ATOM 7670 C C . GLY A 1 1009 ? 5.642 -14.365 10.911 1.00 88.19 1009 GLY A C 1
ATOM 7671 O O . GLY A 1 1009 ? 6.417 -15.013 10.221 1.00 88.19 1009 GLY A O 1
ATOM 7672 N N . ASP A 1 1010 ? 4.490 -13.929 10.398 1.00 89.88 1010 ASP A N 1
ATOM 7673 C CA . ASP A 1 1010 ? 4.317 -13.759 8.951 1.00 89.88 1010 ASP A CA 1
ATOM 7674 C C . ASP A 1 1010 ? 3.751 -12.395 8.551 1.00 89.88 1010 ASP A C 1
ATOM 7676 O O . ASP A 1 1010 ? 3.356 -12.208 7.393 1.00 89.88 1010 ASP A O 1
ATOM 7680 N N . ASN A 1 1011 ? 3.759 -11.434 9.480 1.00 93.50 1011 ASN A N 1
ATOM 7681 C CA . ASN A 1 1011 ? 3.304 -10.062 9.300 1.00 93.50 1011 ASN A CA 1
ATOM 7682 C C . ASN A 1 1011 ? 1.869 -9.999 8.747 1.00 93.50 1011 ASN A C 1
ATOM 7684 O O . ASN A 1 1011 ? 1.598 -9.260 7.796 1.00 93.50 1011 ASN A O 1
ATOM 7688 N N . THR A 1 1012 ? 0.960 -10.844 9.255 1.00 95.12 1012 THR A N 1
ATOM 7689 C CA . THR A 1 1012 ? -0.448 -10.884 8.821 1.00 95.12 1012 THR A CA 1
ATOM 7690 C C . THR A 1 1012 ? -1.435 -10.807 9.981 1.00 95.12 1012 THR A C 1
ATOM 7692 O O . THR A 1 1012 ? -1.107 -11.053 11.133 1.00 95.12 1012 THR A O 1
ATOM 7695 N N . PHE A 1 1013 ? -2.695 -10.524 9.661 1.00 97.62 1013 PHE A N 1
ATOM 7696 C CA . PHE A 1 1013 ? -3.829 -10.589 10.570 1.00 97.62 1013 PHE A CA 1
ATOM 7697 C C . PHE A 1 1013 ? -4.774 -11.711 10.151 1.00 97.62 1013 PHE A C 1
ATOM 7699 O O . PHE A 1 1013 ? -5.369 -11.677 9.069 1.00 97.62 1013 PHE A O 1
ATOM 7706 N N . ALA A 1 1014 ? -4.955 -12.705 11.018 1.00 97.94 1014 ALA A N 1
ATOM 7707 C CA . ALA A 1 1014 ? -5.912 -13.787 10.817 1.00 97.94 1014 ALA A CA 1
ATOM 7708 C C . ALA A 1 1014 ? -7.320 -13.367 11.268 1.00 97.94 1014 ALA A C 1
ATOM 7710 O O . ALA A 1 1014 ? -7.507 -12.847 12.368 1.00 97.94 1014 ALA A O 1
ATOM 7711 N N . VAL A 1 1015 ? -8.332 -13.648 10.441 1.00 98.44 1015 VAL A N 1
ATOM 7712 C CA . VAL A 1 1015 ? -9.737 -13.306 10.703 1.00 98.44 1015 VAL A CA 1
ATOM 7713 C C . VAL A 1 1015 ? -10.549 -14.568 10.978 1.00 98.44 1015 VAL A C 1
ATOM 7715 O O . VAL A 1 1015 ? -10.602 -15.497 10.166 1.00 98.44 1015 VAL A O 1
ATOM 7718 N N . TYR A 1 1016 ? -11.252 -14.577 12.105 1.00 98.31 1016 TYR A N 1
ATOM 7719 C CA . TYR A 1 1016 ? -12.143 -15.651 12.529 1.00 98.31 1016 TYR A CA 1
ATOM 7720 C C . TYR A 1 1016 ? -13.565 -15.122 12.704 1.00 98.31 1016 TYR A C 1
ATOM 7722 O O . TYR A 1 1016 ? -13.773 -13.987 13.123 1.00 98.31 1016 TYR A O 1
ATOM 7730 N N . ASP A 1 1017 ? -14.569 -15.962 12.457 1.00 96.44 1017 ASP A N 1
ATOM 7731 C CA . ASP A 1 1017 ? -15.940 -15.678 12.891 1.00 96.44 1017 ASP A CA 1
ATOM 7732 C C . ASP A 1 1017 ? -15.952 -15.450 14.417 1.00 96.44 1017 ASP A C 1
ATOM 7734 O O . ASP A 1 1017 ? -15.286 -16.155 15.178 1.00 96.44 1017 ASP A O 1
ATOM 7738 N N . ARG A 1 1018 ? -16.709 -14.469 14.903 1.00 94.56 1018 ARG A N 1
ATOM 7739 C CA . ARG A 1 1018 ? -16.889 -14.243 16.345 1.00 94.56 1018 ARG A CA 1
ATOM 7740 C C . ARG A 1 1018 ? -17.746 -15.333 16.999 1.00 94.56 1018 ARG A C 1
ATOM 7742 O O . ARG A 1 1018 ? -17.569 -15.632 18.183 1.00 94.56 1018 ARG A O 1
ATOM 7749 N N . GLN A 1 1019 ? -18.681 -15.924 16.252 1.00 88.50 1019 GLN A N 1
ATOM 7750 C CA . GLN A 1 1019 ? -19.652 -16.891 16.763 1.00 88.50 1019 GLN A CA 1
ATOM 7751 C C . GLN A 1 1019 ? -19.142 -18.337 16.751 1.00 88.50 1019 GLN A C 1
ATOM 7753 O O . GLN A 1 1019 ? -18.240 -18.746 16.017 1.00 88.50 1019 GLN A O 1
ATOM 7758 N N . GLY A 1 1020 ? -19.796 -19.165 17.562 1.00 85.81 1020 GLY A N 1
ATOM 7759 C CA . GLY A 1 1020 ? -19.616 -20.605 17.605 1.00 85.81 1020 GLY A CA 1
ATOM 7760 C C . GLY A 1 1020 ? -18.195 -21.007 17.988 1.00 85.81 1020 GLY A C 1
ATOM 7761 O O . GLY A 1 1020 ? -17.702 -20.673 19.069 1.00 85.81 1020 GLY A O 1
ATOM 7762 N N . ASN A 1 1021 ? -17.564 -21.776 17.100 1.00 88.12 1021 ASN A N 1
ATOM 7763 C CA . ASN A 1 1021 ? -16.212 -22.305 17.286 1.00 88.12 1021 ASN A CA 1
ATOM 7764 C C . ASN A 1 1021 ? -15.131 -21.407 16.667 1.00 88.12 1021 ASN A C 1
ATOM 7766 O O . ASN A 1 1021 ? -14.016 -21.883 16.505 1.00 88.12 1021 ASN A O 1
ATOM 7770 N N . ASN A 1 1022 ? -15.470 -20.169 16.288 1.00 95.31 1022 ASN A N 1
ATOM 7771 C CA . ASN A 1 1022 ? -14.536 -19.205 15.713 1.00 95.31 1022 ASN A CA 1
ATOM 7772 C C . ASN A 1 1022 ? -13.839 -19.728 14.445 1.00 95.31 1022 ASN A C 1
ATOM 7774 O O . ASN A 1 1022 ? -12.633 -19.931 14.411 1.00 95.31 1022 ASN A O 1
ATOM 7778 N N . ALA A 1 1023 ? -14.624 -20.026 13.404 1.00 95.75 1023 ALA A N 1
ATOM 7779 C CA . ALA A 1 1023 ? -14.079 -20.566 12.160 1.00 95.75 1023 ALA A CA 1
ATOM 7780 C C . ALA A 1 1023 ? -13.184 -19.536 11.454 1.00 95.75 1023 ALA A C 1
ATOM 7782 O O . ALA A 1 1023 ? -13.604 -18.395 11.287 1.00 95.75 1023 ALA A O 1
ATOM 7783 N N . TYR A 1 1024 ? -12.003 -19.960 10.999 1.00 97.06 1024 TYR A N 1
ATOM 7784 C CA . TYR A 1 1024 ? -11.106 -19.145 10.176 1.00 97.06 1024 TYR A CA 1
ATOM 7785 C C . TYR A 1 1024 ? -11.756 -18.768 8.836 1.00 97.06 1024 TYR A C 1
ATOM 7787 O O . TYR A 1 1024 ? -12.386 -19.613 8.188 1.00 97.06 1024 TYR A O 1
ATOM 7795 N N . LEU A 1 1025 ? -11.599 -17.506 8.436 1.00 96.25 1025 LEU A N 1
ATOM 7796 C CA . LEU A 1 1025 ? -12.199 -16.923 7.233 1.00 96.25 1025 LEU A CA 1
ATOM 7797 C C . LEU A 1 1025 ? -11.158 -16.509 6.185 1.00 96.25 1025 LEU A C 1
ATOM 7799 O O . LEU A 1 1025 ? -11.470 -16.531 4.996 1.00 96.25 1025 LEU A O 1
ATOM 7803 N N . GLY A 1 1026 ? -9.943 -16.174 6.614 1.00 95.75 1026 GLY A N 1
ATOM 7804 C CA . GLY A 1 1026 ? -8.846 -15.706 5.771 1.00 95.75 1026 GLY A CA 1
ATOM 7805 C C . GLY A 1 1026 ? -7.871 -14.848 6.576 1.00 95.75 1026 GLY A C 1
ATOM 7806 O O . GLY A 1 1026 ? -8.117 -14.580 7.752 1.00 95.75 1026 GLY A O 1
ATOM 7807 N N . SER A 1 1027 ? -6.780 -14.427 5.944 1.00 96.31 1027 SER A N 1
ATOM 7808 C CA . SER A 1 1027 ? -5.807 -13.500 6.527 1.00 96.31 1027 SER A CA 1
ATOM 7809 C C . SER A 1 1027 ? -5.593 -12.319 5.590 1.00 96.31 1027 SER A C 1
ATOM 7811 O O . SER A 1 1027 ? -5.806 -12.454 4.383 1.00 96.31 1027 SER A O 1
ATOM 7813 N N . PHE A 1 1028 ? -5.165 -11.188 6.136 1.00 96.81 1028 PHE A N 1
ATOM 7814 C CA . PHE A 1 1028 ? -4.765 -10.012 5.368 1.00 96.81 1028 PHE A CA 1
ATOM 7815 C C . PHE A 1 1028 ? -3.470 -9.420 5.932 1.00 96.81 1028 PHE A C 1
ATOM 7817 O O . PHE A 1 1028 ? -3.162 -9.634 7.098 1.00 96.81 1028 PHE A O 1
ATOM 7824 N N . ALA A 1 1029 ? -2.710 -8.699 5.117 1.00 95.44 1029 ALA A N 1
ATOM 7825 C CA . ALA A 1 1029 ? -1.613 -7.842 5.577 1.00 95.44 1029 ALA A CA 1
ATOM 7826 C C . ALA A 1 1029 ? -2.089 -6.382 5.653 1.00 95.44 1029 ALA A C 1
ATOM 7828 O O . ALA A 1 1029 ? -3.128 -6.052 5.083 1.00 95.44 1029 ALA A O 1
ATOM 7829 N N . VAL A 1 1030 ? -1.341 -5.492 6.301 1.00 95.50 1030 VAL A N 1
ATOM 7830 C CA . VAL A 1 1030 ? -1.528 -4.043 6.119 1.00 95.50 1030 VAL A CA 1
ATOM 7831 C C . VAL A 1 1030 ? -0.405 -3.550 5.211 1.00 95.50 1030 VAL A C 1
ATOM 7833 O O . VAL A 1 1030 ? 0.768 -3.759 5.502 1.00 95.50 1030 VAL A O 1
ATOM 7836 N N . GLY A 1 1031 ? -0.796 -3.032 4.050 1.00 92.19 1031 GLY A N 1
ATOM 7837 C CA . GLY A 1 1031 ? 0.087 -2.655 2.954 1.00 92.19 1031 GLY A CA 1
ATOM 7838 C C . GLY A 1 1031 ? 0.662 -1.254 3.095 1.00 92.19 1031 GLY A C 1
ATOM 7839 O O . GLY A 1 1031 ? 0.522 -0.626 4.136 1.00 92.19 1031 GLY A O 1
ATOM 7840 N N . GLU A 1 1032 ? 1.264 -0.770 2.017 1.00 86.94 1032 GLU A N 1
ATOM 7841 C CA . GLU A 1 1032 ? 1.900 0.544 1.940 1.00 86.94 1032 GLU A CA 1
ATOM 7842 C C . GLU A 1 1032 ? 1.158 1.481 0.972 1.00 86.94 1032 GLU A C 1
ATOM 7844 O O . GLU A 1 1032 ? 0.367 1.074 0.118 1.00 86.94 1032 GLU A O 1
ATOM 7849 N N . THR A 1 1033 ? 1.460 2.764 1.096 1.00 79.62 1033 THR A N 1
ATOM 7850 C CA . THR A 1 1033 ? 1.172 3.823 0.131 1.00 79.62 1033 THR A CA 1
ATOM 7851 C C . THR A 1 1033 ? 2.478 4.555 -0.178 1.00 79.62 1033 THR A C 1
ATOM 7853 O O . THR A 1 1033 ? 3.507 4.285 0.431 1.00 79.62 1033 THR A O 1
ATOM 7856 N N . ASN A 1 1034 ? 2.457 5.544 -1.071 1.00 65.50 1034 ASN A N 1
ATOM 7857 C CA . ASN A 1 1034 ? 3.654 6.341 -1.368 1.00 65.50 1034 ASN A CA 1
ATOM 7858 C C . ASN A 1 1034 ? 4.285 7.033 -0.138 1.00 65.50 1034 ASN A C 1
ATOM 7860 O O . ASN A 1 1034 ? 5.458 7.393 -0.198 1.00 65.50 1034 ASN A O 1
ATOM 7864 N N . ASN A 1 1035 ? 3.524 7.255 0.944 1.00 77.62 1035 ASN A N 1
ATOM 7865 C CA . ASN A 1 1035 ? 3.980 8.014 2.117 1.00 77.62 1035 ASN A CA 1
ATOM 7866 C C . ASN A 1 1035 ? 3.867 7.266 3.452 1.00 77.62 1035 ASN A C 1
ATOM 7868 O O . ASN A 1 1035 ? 4.306 7.816 4.452 1.00 77.62 1035 ASN A O 1
ATOM 7872 N N . ILE A 1 1036 ? 3.246 6.086 3.473 1.00 87.19 1036 ILE A N 1
ATOM 7873 C CA . ILE A 1 1036 ? 3.067 5.260 4.672 1.00 87.19 1036 ILE A CA 1
ATOM 7874 C C . ILE A 1 1036 ? 3.502 3.856 4.284 1.00 87.19 1036 ILE A C 1
ATOM 7876 O O . ILE A 1 1036 ? 2.960 3.302 3.332 1.00 87.19 1036 ILE A O 1
ATOM 7880 N N . ASP A 1 1037 ? 4.464 3.302 4.994 1.00 88.81 1037 ASP A N 1
ATOM 7881 C CA . ASP A 1 1037 ? 4.972 1.949 4.808 1.00 88.81 1037 ASP A CA 1
ATOM 7882 C C . ASP A 1 1037 ? 3.995 0.867 5.296 1.00 88.81 1037 ASP A C 1
ATOM 7884 O O . ASP A 1 1037 ? 2.941 1.137 5.882 1.00 88.81 1037 ASP A O 1
ATOM 7888 N N . SER A 1 1038 ? 4.324 -0.383 4.973 1.00 91.94 1038 SER A N 1
ATOM 7889 C CA . SER A 1 1038 ? 3.552 -1.549 5.392 1.00 91.94 1038 SER A CA 1
ATOM 7890 C C . SER A 1 1038 ? 3.815 -1.906 6.842 1.00 91.94 1038 SER A C 1
ATOM 7892 O O . SER A 1 1038 ? 4.906 -1.689 7.339 1.00 91.94 1038 SER A O 1
ATOM 7894 N N . VAL A 1 1039 ? 2.846 -2.561 7.475 1.00 94.38 1039 VAL A N 1
ATOM 7895 C CA . VAL A 1 1039 ? 2.993 -3.004 8.863 1.00 94.38 1039 VAL A CA 1
ATOM 7896 C C . VAL A 1 1039 ? 3.762 -4.311 8.932 1.00 94.38 1039 VAL A C 1
ATOM 7898 O O . VAL A 1 1039 ? 3.363 -5.311 8.313 1.00 94.38 1039 VAL A O 1
ATOM 7901 N N . GLU A 1 1040 ? 4.793 -4.319 9.765 1.00 91.94 1040 GLU A N 1
ATOM 7902 C CA . GLU A 1 1040 ? 5.574 -5.499 10.110 1.00 91.94 1040 GLU A CA 1
ATOM 7903 C C . GLU A 1 1040 ? 5.707 -5.625 11.632 1.00 91.94 1040 GLU A C 1
ATOM 7905 O O . GLU A 1 1040 ? 5.544 -4.658 12.371 1.00 91.94 1040 GLU A O 1
ATOM 7910 N N . GLU A 1 1041 ? 5.910 -6.852 12.107 1.00 90.75 1041 GLU A N 1
ATOM 7911 C CA . GLU A 1 1041 ? 6.152 -7.182 13.517 1.00 90.75 1041 GLU A CA 1
ATOM 7912 C C . GLU A 1 1041 ? 5.064 -6.695 14.486 1.00 90.75 1041 GLU A C 1
ATOM 7914 O O . GLU A 1 1041 ? 5.312 -6.483 15.666 1.00 90.75 1041 GLU A O 1
ATOM 7919 N N . SER A 1 1042 ? 3.823 -6.585 13.997 1.00 94.12 1042 SER A N 1
ATOM 7920 C CA . SER A 1 1042 ? 2.720 -5.993 14.755 1.00 94.12 1042 SER A CA 1
ATOM 7921 C C . SER A 1 1042 ? 2.449 -6.692 16.093 1.00 94.12 1042 SER A C 1
ATOM 7923 O O . SER A 1 1042 ? 1.954 -7.825 16.110 1.00 94.12 1042 SER A O 1
ATOM 7925 N N . ASP A 1 1043 ? 2.689 -5.980 17.193 1.00 90.38 1043 ASP A N 1
ATOM 7926 C CA . ASP A 1 1043 ? 2.291 -6.369 18.545 1.00 90.38 1043 ASP A CA 1
ATOM 7927 C C . ASP A 1 1043 ? 0.779 -6.125 18.733 1.00 90.38 1043 ASP A C 1
ATOM 7929 O O . ASP A 1 1043 ? -0.059 -7.003 18.510 1.00 90.38 1043 ASP A O 1
ATOM 7933 N N . GLY A 1 1044 ? 0.385 -4.912 19.133 1.00 93.56 1044 GLY A N 1
ATOM 7934 C CA . GLY A 1 1044 ? -0.990 -4.586 19.495 1.00 93.56 1044 GLY A CA 1
ATOM 7935 C C . GLY A 1 1044 ? -1.865 -4.101 18.339 1.00 93.56 1044 GLY A C 1
ATOM 7936 O O . GLY A 1 1044 ? -1.437 -3.404 17.417 1.00 93.56 1044 GLY A O 1
ATOM 7937 N N . ALA A 1 1045 ? -3.159 -4.408 18.434 1.00 97.69 1045 ALA A N 1
ATOM 7938 C CA . ALA A 1 1045 ? -4.167 -3.949 17.487 1.00 97.69 1045 ALA A CA 1
ATOM 7939 C C . ALA A 1 1045 ? -5.518 -3.731 18.171 1.00 97.69 1045 ALA A C 1
ATOM 7941 O O . ALA A 1 1045 ? -5.938 -4.531 19.007 1.00 97.69 1045 ALA A O 1
ATOM 7942 N N . ASP A 1 1046 ? -6.254 -2.703 17.746 1.00 98.56 1046 ASP A N 1
ATOM 7943 C CA . ASP A 1 1046 ? -7.621 -2.457 18.202 1.00 98.56 1046 ASP A CA 1
ATOM 7944 C C . ASP A 1 1046 ? -8.537 -2.032 17.052 1.00 98.56 1046 ASP A C 1
ATOM 7946 O O . ASP A 1 1046 ? -8.115 -1.378 16.099 1.00 98.56 1046 ASP A O 1
ATOM 7950 N N . ILE A 1 1047 ? -9.811 -2.417 17.128 1.00 97.56 1047 ILE A N 1
ATOM 7951 C CA . ILE A 1 1047 ? -10.799 -2.163 16.081 1.00 97.56 1047 ILE A CA 1
ATOM 7952 C C . ILE A 1 1047 ? -12.102 -1.633 16.669 1.00 97.56 1047 ILE A C 1
ATOM 7954 O O . ILE A 1 1047 ? -12.655 -2.168 17.633 1.00 97.56 1047 ILE A O 1
ATOM 7958 N N . ILE A 1 1048 ? -12.662 -0.606 16.032 1.00 95.56 1048 ILE A N 1
ATOM 7959 C CA . ILE A 1 1048 ? -13.995 -0.108 16.356 1.00 95.56 1048 ILE A CA 1
ATOM 7960 C C . ILE A 1 1048 ? -14.799 0.159 15.089 1.00 95.56 1048 ILE A C 1
ATOM 7962 O O . ILE A 1 1048 ? -14.431 0.975 14.257 1.00 95.56 1048 ILE A O 1
ATOM 7966 N N . ASN A 1 1049 ? -15.960 -0.482 14.958 1.00 93.19 1049 ASN A N 1
ATOM 7967 C CA . ASN A 1 1049 ? -16.875 -0.306 13.824 1.00 93.19 1049 ASN A CA 1
ATOM 7968 C C . ASN A 1 1049 ? -17.991 0.720 14.098 1.00 93.19 1049 ASN A C 1
ATOM 7970 O O . ASN A 1 1049 ? -19.149 0.550 13.703 1.00 93.19 1049 ASN A O 1
ATOM 7974 N N . VAL A 1 1050 ? -17.633 1.777 14.834 1.00 91.81 1050 VAL A N 1
ATOM 7975 C CA . VAL A 1 1050 ? -18.472 2.952 15.098 1.00 91.81 1050 VAL A CA 1
ATOM 7976 C C . VAL A 1 1050 ? -17.931 4.111 14.259 1.00 91.81 1050 VAL A C 1
ATOM 7978 O O . VAL A 1 1050 ? -16.737 4.370 14.359 1.00 91.81 1050 VAL A O 1
ATOM 7981 N N . PRO A 1 1051 ? -18.768 4.851 13.509 1.00 92.50 1051 PRO A N 1
ATOM 7982 C CA . PRO A 1 1051 ? -18.309 5.988 12.708 1.00 92.50 1051 PRO A CA 1
ATOM 7983 C C . PRO A 1 1051 ? -17.559 7.047 13.534 1.00 92.50 1051 PRO A C 1
ATOM 7985 O O . PRO A 1 1051 ? -18.120 7.609 14.488 1.00 92.50 1051 PRO A O 1
ATOM 7988 N N . LEU A 1 1052 ? -16.323 7.373 13.146 1.00 94.50 1052 LEU A N 1
ATOM 7989 C CA . LEU A 1 1052 ? -15.455 8.348 13.818 1.00 94.50 1052 LEU A CA 1
ATOM 7990 C C . LEU A 1 1052 ? -15.231 9.586 12.935 1.00 94.50 1052 LEU A C 1
ATOM 7992 O O . LEU A 1 1052 ? -14.170 9.794 12.362 1.00 94.50 1052 LEU A O 1
ATOM 7996 N N . GLY A 1 1053 ? -16.251 10.441 12.835 1.00 89.25 1053 GLY A N 1
ATOM 7997 C CA . GLY A 1 1053 ? -16.173 11.645 12.002 1.00 89.25 1053 GLY A CA 1
ATOM 7998 C C . GLY A 1 1053 ? -16.277 11.356 10.500 1.00 89.25 1053 GLY A C 1
ATOM 7999 O O . GLY A 1 1053 ? -16.897 10.375 10.097 1.00 89.25 1053 GLY A O 1
ATOM 8000 N N . GLU A 1 1054 ? -15.750 12.271 9.682 1.00 86.81 1054 GLU A N 1
ATOM 8001 C CA . GLU A 1 1054 ? -15.714 12.131 8.214 1.00 86.81 1054 GLU A CA 1
ATOM 8002 C C . GLU A 1 1054 ? -14.477 11.360 7.727 1.00 86.81 1054 GLU A C 1
ATOM 8004 O O . GLU A 1 1054 ? -14.505 10.867 6.607 1.00 86.81 1054 GLU A O 1
ATOM 8009 N N . GLU A 1 1055 ? -13.435 11.244 8.558 1.00 82.25 1055 GLU A N 1
ATOM 8010 C CA . GLU A 1 1055 ? -12.177 10.551 8.231 1.00 82.25 1055 GLU A CA 1
ATOM 8011 C C . GLU A 1 1055 ? -12.315 9.031 8.274 1.00 82.25 1055 GLU A C 1
ATOM 8013 O O . GLU A 1 1055 ? -11.770 8.357 7.416 1.00 82.25 1055 GLU A O 1
ATOM 8018 N N . PHE A 1 1056 ? -13.089 8.507 9.230 1.00 93.81 1056 PHE A N 1
ATOM 8019 C CA . PHE A 1 1056 ? -13.327 7.070 9.391 1.00 93.81 1056 PHE A CA 1
ATOM 8020 C C . PHE A 1 1056 ? -14.836 6.794 9.494 1.00 93.81 1056 PHE A C 1
ATOM 8022 O O . PHE A 1 1056 ? -15.362 6.480 10.575 1.00 93.81 1056 PHE A O 1
ATOM 8029 N N . PRO A 1 1057 ? -15.590 6.974 8.393 1.00 90.19 1057 PRO A N 1
ATOM 8030 C CA . PRO A 1 1057 ? -17.051 6.897 8.384 1.00 90.19 1057 PRO A CA 1
ATOM 8031 C C . PRO A 1 1057 ? -17.586 5.496 8.708 1.00 90.19 1057 PRO A C 1
ATOM 8033 O O . PRO A 1 1057 ? -18.720 5.369 9.179 1.00 90.19 1057 PRO A O 1
ATOM 8036 N N . ALA A 1 1058 ? -16.779 4.457 8.494 1.00 90.38 1058 ALA A N 1
ATOM 8037 C CA . ALA A 1 1058 ? -17.111 3.063 8.766 1.00 90.38 1058 ALA A CA 1
ATOM 8038 C C . ALA A 1 1058 ? -16.538 2.536 10.093 1.00 90.38 1058 ALA A C 1
ATOM 8040 O O . ALA A 1 1058 ? -16.912 1.447 10.544 1.00 90.38 1058 ALA A O 1
ATOM 8041 N N . GLY A 1 1059 ? -15.688 3.334 10.741 1.00 94.88 1059 GLY A N 1
ATOM 8042 C CA . GLY A 1 1059 ? -14.885 2.940 11.888 1.00 94.88 1059 GLY A CA 1
ATOM 8043 C C . GLY A 1 1059 ? -13.408 2.809 11.530 1.00 94.88 1059 GLY A C 1
ATOM 8044 O O . GLY A 1 1059 ? -13.004 3.113 10.414 1.00 94.88 1059 GLY A O 1
ATOM 8045 N N . LEU A 1 1060 ? -12.613 2.365 12.497 1.00 97.38 1060 LEU A N 1
ATOM 8046 C CA . LEU A 1 1060 ? -11.156 2.404 12.442 1.00 97.38 1060 LEU A CA 1
ATOM 8047 C C . LEU A 1 1060 ? -10.563 1.089 12.957 1.00 97.38 1060 LEU A C 1
ATOM 8049 O O . LEU A 1 1060 ? -11.018 0.566 13.979 1.00 97.38 1060 LEU A O 1
ATOM 8053 N N . LEU A 1 1061 ? -9.540 0.592 12.266 1.00 98.38 1061 LEU A N 1
ATOM 8054 C CA . LEU A 1 1061 ? -8.569 -0.377 12.768 1.00 98.38 1061 LEU A CA 1
ATOM 8055 C C . LEU A 1 1061 ? -7.248 0.365 13.018 1.00 98.38 1061 LEU A C 1
ATOM 8057 O O . LEU A 1 1061 ? -6.757 1.051 12.127 1.00 98.38 1061 LEU A O 1
ATOM 8061 N N . VAL A 1 1062 ? -6.686 0.229 14.216 1.00 98.62 1062 VAL A N 1
ATOM 8062 C CA . VAL A 1 1062 ? -5.336 0.701 14.547 1.00 98.62 1062 VAL A CA 1
ATOM 8063 C C . VAL A 1 1062 ? -4.462 -0.510 14.809 1.00 98.62 1062 VAL A C 1
ATOM 8065 O O . VAL A 1 1062 ? -4.856 -1.391 15.572 1.00 98.62 1062 VAL A O 1
ATOM 8068 N N . VAL A 1 1063 ? -3.287 -0.539 14.198 1.00 98.19 1063 VAL A N 1
ATOM 8069 C CA . VAL A 1 1063 ? -2.293 -1.605 14.356 1.00 98.19 1063 VAL A CA 1
ATOM 8070 C C . VAL A 1 1063 ? -0.940 -0.981 14.661 1.00 98.19 1063 VAL A C 1
ATOM 8072 O O . VAL A 1 1063 ? -0.622 0.075 14.114 1.00 98.19 1063 VAL A O 1
ATOM 8075 N N . GLN A 1 1064 ? -0.177 -1.586 15.563 1.00 97.31 1064 GLN A N 1
ATOM 8076 C CA . GLN A 1 1064 ? 1.221 -1.226 15.783 1.00 97.31 1064 GLN A CA 1
ATOM 8077 C C . GLN A 1 1064 ? 2.070 -1.728 14.612 1.00 97.31 1064 GLN A C 1
ATOM 8079 O O . GLN A 1 1064 ? 1.731 -2.736 13.991 1.00 97.31 1064 GLN A O 1
ATOM 8084 N N . ASP A 1 1065 ? 3.120 -0.984 14.298 1.00 95.31 1065 ASP A N 1
ATOM 8085 C CA . ASP A 1 1065 ? 4.138 -1.331 13.317 1.00 95.31 1065 ASP A CA 1
ATOM 8086 C C . ASP A 1 1065 ? 5.506 -1.274 13.995 1.00 95.31 1065 ASP A C 1
ATOM 8088 O O . ASP A 1 1065 ? 5.915 -0.203 14.456 1.00 95.31 1065 ASP A O 1
ATOM 8092 N N . GLY A 1 1066 ? 6.159 -2.431 14.106 1.00 91.06 1066 GLY A N 1
ATOM 8093 C CA . GLY A 1 1066 ? 7.428 -2.609 14.810 1.00 91.06 1066 GLY A CA 1
ATOM 8094 C C . GLY A 1 1066 ? 8.652 -2.239 13.973 1.00 91.06 1066 GLY A C 1
ATOM 8095 O O . GLY A 1 1066 ? 9.700 -1.932 14.538 1.00 91.06 1066 GLY A O 1
ATOM 8096 N N . SER A 1 1067 ? 8.510 -2.187 12.642 1.00 88.75 1067 SER A N 1
ATOM 8097 C CA . SER A 1 1067 ? 9.606 -1.914 11.703 1.00 88.75 1067 SER A CA 1
ATOM 8098 C C . SER A 1 1067 ? 9.299 -0.721 10.791 1.00 88.75 1067 SER A C 1
ATOM 8100 O O . SER A 1 1067 ? 9.481 -0.761 9.578 1.00 88.75 1067 SER A O 1
ATOM 8102 N N . ASN A 1 1068 ? 8.884 0.386 11.401 1.00 90.81 1068 ASN A N 1
ATOM 8103 C CA . ASN A 1 1068 ? 8.459 1.593 10.705 1.00 90.81 1068 ASN A CA 1
ATOM 8104 C C . ASN A 1 1068 ? 9.604 2.300 9.943 1.00 90.81 1068 ASN A C 1
ATOM 8106 O O . ASN A 1 1068 ? 10.714 2.511 10.456 1.00 90.81 1068 ASN A O 1
ATOM 8110 N N . GLU A 1 1069 ? 9.296 2.811 8.756 1.00 86.38 1069 GLU A N 1
ATOM 8111 C CA . GLU A 1 1069 ? 10.168 3.641 7.930 1.00 86.38 1069 GLU A CA 1
ATOM 8112 C C . GLU A 1 1069 ? 10.064 5.152 8.281 1.00 86.38 1069 GLU A C 1
ATOM 8114 O O . GLU A 1 1069 ? 9.055 5.638 8.800 1.00 86.38 1069 GLU A O 1
ATOM 8119 N N . PRO A 1 1070 ? 11.113 5.971 8.048 1.00 83.06 1070 PRO A N 1
ATOM 8120 C CA . PRO A 1 1070 ? 12.456 5.568 7.647 1.00 83.06 1070 PRO A CA 1
ATOM 8121 C C . PRO A 1 1070 ? 13.134 4.739 8.744 1.00 83.06 1070 PRO A C 1
ATOM 8123 O O . PRO A 1 1070 ? 13.143 5.149 9.909 1.00 83.06 1070 PRO A O 1
ATOM 8126 N N . ALA A 1 1071 ? 13.733 3.612 8.368 1.00 83.88 1071 ALA A N 1
ATOM 8127 C CA . ALA A 1 1071 ? 14.325 2.677 9.308 1.00 83.88 1071 ALA A CA 1
ATOM 8128 C C . ALA A 1 1071 ? 15.421 3.342 10.154 1.00 83.88 1071 ALA A C 1
ATOM 8130 O O . ALA A 1 1071 ? 16.251 4.130 9.679 1.00 83.88 1071 ALA A O 1
ATOM 8131 N N . VAL A 1 1072 ? 15.453 2.995 11.439 1.00 85.50 1072 VAL A N 1
ATOM 8132 C CA . VAL A 1 1072 ? 16.526 3.373 12.362 1.00 85.50 1072 VAL A CA 1
ATOM 8133 C C . VAL A 1 1072 ? 17.291 2.111 12.722 1.00 85.50 1072 VAL A C 1
ATOM 8135 O O . VAL A 1 1072 ? 17.162 1.571 13.819 1.00 85.50 1072 VAL A O 1
ATOM 8138 N N . VAL A 1 1073 ? 18.108 1.652 11.772 1.00 84.69 1073 VAL A N 1
ATOM 8139 C CA . VAL A 1 1073 ? 18.894 0.427 11.934 1.00 84.69 1073 VAL A CA 1
ATOM 8140 C C . VAL A 1 1073 ? 20.127 0.697 12.784 1.00 84.69 1073 VAL A C 1
ATOM 8142 O O . VAL A 1 1073 ? 21.004 1.494 12.428 1.00 84.69 1073 VAL A O 1
ATOM 8145 N N . LEU A 1 1074 ? 20.202 0.046 13.940 1.00 80.31 1074 LEU A N 1
ATOM 8146 C CA . LEU A 1 1074 ? 21.285 0.224 14.903 1.00 80.31 1074 LEU A CA 1
ATOM 8147 C C . LEU A 1 1074 ? 21.800 -1.127 15.377 1.00 80.31 1074 LEU A C 1
ATOM 8149 O O . LEU A 1 1074 ? 21.140 -2.140 15.223 1.00 80.31 1074 LEU A O 1
ATOM 8153 N N . GLN A 1 1075 ? 23.006 -1.119 15.943 1.00 78.19 1075 GLN A N 1
ATOM 8154 C CA . GLN A 1 1075 ? 23.519 -2.261 16.686 1.00 78.19 1075 GLN A CA 1
ATOM 8155 C C . GLN A 1 1075 ? 23.206 -2.058 18.172 1.00 78.19 1075 GLN A C 1
ATOM 8157 O O . GLN A 1 1075 ? 23.686 -1.068 18.748 1.00 78.19 1075 GLN A O 1
ATOM 8162 N N . ASP A 1 1076 ? 22.439 -2.958 18.780 1.00 71.88 1076 ASP A N 1
ATOM 8163 C CA . ASP A 1 1076 ? 22.110 -2.915 20.201 1.00 71.88 1076 ASP A CA 1
ATOM 8164 C C . ASP A 1 1076 ? 23.409 -2.992 21.035 1.00 71.88 1076 ASP A C 1
ATOM 8166 O O . ASP A 1 1076 ? 24.303 -3.808 20.786 1.00 71.88 1076 ASP A O 1
ATOM 8170 N N . PRO A 1 1077 ? 23.615 -2.076 21.997 1.00 66.75 1077 PRO A N 1
ATOM 8171 C CA . PRO A 1 1077 ? 24.805 -2.077 22.839 1.00 66.75 1077 PRO A CA 1
ATOM 8172 C C . PRO A 1 1077 ? 24.867 -3.199 23.900 1.00 66.75 1077 PRO A C 1
ATOM 8174 O O . PRO A 1 1077 ? 25.930 -3.340 24.524 1.00 66.75 1077 PRO A O 1
ATOM 8177 N N . GLU A 1 1078 ? 23.774 -3.912 24.184 1.00 67.12 1078 GLU A N 1
ATOM 8178 C CA . GLU A 1 1078 ? 23.657 -4.962 25.204 1.00 67.12 1078 GLU A CA 1
ATOM 8179 C C . GLU A 1 1078 ? 24.036 -6.354 24.681 1.00 67.12 1078 GLU A C 1
ATOM 8181 O O . GLU A 1 1078 ? 24.895 -6.997 25.301 1.00 67.12 1078 GLU A O 1
ATOM 8186 N N . ASP A 1 1079 ? 23.463 -6.790 23.560 1.00 66.06 1079 ASP A N 1
ATOM 8187 C CA . ASP A 1 1079 ? 23.726 -8.090 22.915 1.00 66.06 1079 ASP A CA 1
ATOM 8188 C C . ASP A 1 1079 ? 24.530 -7.970 21.609 1.00 66.06 1079 ASP A C 1
ATOM 8190 O O . ASP A 1 1079 ? 25.340 -8.851 21.316 1.00 66.06 1079 ASP A O 1
ATOM 8194 N N . GLY A 1 1080 ? 24.460 -6.832 20.916 1.00 69.31 1080 GLY A N 1
ATOM 8195 C CA . GLY A 1 1080 ? 25.172 -6.602 19.660 1.00 69.31 1080 GLY A CA 1
ATOM 8196 C C . GLY A 1 1080 ? 24.342 -6.885 18.412 1.00 69.31 1080 GLY A C 1
ATOM 8197 O O . GLY A 1 1080 ? 24.938 -6.905 17.327 1.00 69.31 1080 GLY A O 1
ATOM 8198 N N . GLU A 1 1081 ? 23.033 -7.079 18.558 1.00 75.81 1081 GLU A N 1
ATOM 8199 C CA . GLU A 1 1081 ? 22.093 -7.374 17.480 1.00 75.81 1081 GLU A CA 1
ATOM 8200 C C . GLU A 1 1081 ? 21.840 -6.163 16.575 1.00 75.81 1081 GLU A C 1
ATOM 8202 O O . GLU A 1 1081 ? 21.870 -5.020 17.026 1.00 75.81 1081 GLU A O 1
ATOM 8207 N N . ILE A 1 1082 ? 21.673 -6.388 15.270 1.00 81.75 1082 ILE A N 1
ATOM 8208 C CA . ILE A 1 1082 ? 21.372 -5.347 14.282 1.00 81.75 1082 ILE A CA 1
ATOM 8209 C C . ILE A 1 1082 ? 19.902 -5.460 13.875 1.00 81.75 1082 ILE A C 1
ATOM 8211 O O . ILE A 1 1082 ? 19.552 -6.388 13.146 1.00 81.75 1082 ILE A O 1
ATOM 8215 N N . GLY A 1 1083 ? 19.085 -4.487 14.274 1.00 84.38 1083 GLY A N 1
ATOM 8216 C CA . GLY A 1 1083 ? 17.644 -4.440 13.998 1.00 84.38 1083 GLY A CA 1
ATOM 8217 C C . GLY A 1 1083 ? 17.155 -3.031 13.661 1.00 84.38 1083 GLY A C 1
ATOM 8218 O O . GLY A 1 1083 ? 17.882 -2.047 13.867 1.00 84.38 1083 GLY A O 1
ATOM 8219 N N . ASN A 1 1084 ? 15.944 -2.937 13.104 1.00 86.12 1084 ASN A N 1
ATOM 8220 C CA . ASN A 1 1084 ? 15.219 -1.673 12.997 1.00 86.12 1084 ASN A CA 1
ATOM 8221 C C . ASN A 1 1084 ? 14.533 -1.389 14.336 1.00 86.12 1084 ASN A C 1
ATOM 8223 O O . ASN A 1 1084 ? 13.868 -2.243 14.896 1.00 86.12 1084 ASN A O 1
ATOM 8227 N N . TYR A 1 1085 ? 14.708 -0.179 14.851 1.00 84.38 1085 TYR A N 1
ATOM 8228 C CA . TYR A 1 1085 ? 14.222 0.209 16.175 1.00 84.38 1085 TYR A CA 1
ATOM 8229 C C . TYR A 1 1085 ? 13.195 1.335 16.122 1.00 84.38 1085 TYR A C 1
ATOM 8231 O O . TYR A 1 1085 ? 12.991 2.050 17.105 1.00 84.38 1085 TYR A O 1
ATOM 8239 N N . ASN A 1 1086 ? 12.633 1.586 14.947 1.00 86.94 1086 ASN A N 1
ATOM 8240 C CA . ASN A 1 1086 ? 11.632 2.609 14.739 1.00 86.94 1086 ASN A CA 1
ATOM 8241 C C . ASN A 1 1086 ? 10.258 1.950 14.676 1.00 86.94 1086 ASN A C 1
ATOM 8243 O O . ASN A 1 1086 ? 10.047 1.105 13.822 1.00 86.94 1086 ASN A O 1
ATOM 8247 N N . ALA A 1 1087 ? 9.337 2.367 15.538 1.00 91.69 1087 ALA A N 1
ATOM 8248 C CA . ALA A 1 1087 ? 7.991 1.815 15.603 1.00 91.69 1087 ALA A CA 1
ATOM 8249 C C . ALA A 1 1087 ? 6.942 2.933 15.647 1.00 91.69 1087 ALA A C 1
ATOM 8251 O O . ALA A 1 1087 ? 7.216 4.050 16.103 1.00 91.69 1087 ALA A O 1
ATOM 8252 N N . ASN A 1 1088 ? 5.726 2.658 15.181 1.00 94.56 1088 ASN A N 1
ATOM 8253 C CA . ASN A 1 1088 ? 4.586 3.569 15.307 1.00 94.56 1088 ASN A CA 1
ATOM 8254 C C . ASN A 1 1088 ? 3.243 2.816 15.230 1.00 94.56 1088 ASN A C 1
ATOM 8256 O O . ASN A 1 1088 ? 3.170 1.626 15.521 1.00 94.56 1088 ASN A O 1
ATOM 8260 N N . PHE A 1 1089 ? 2.153 3.522 14.914 1.00 97.69 1089 PHE A N 1
ATOM 8261 C CA . PHE A 1 1089 ? 0.839 2.930 14.682 1.00 97.69 1089 PHE A CA 1
ATOM 8262 C C . PHE A 1 1089 ? 0.290 3.362 13.325 1.00 97.69 1089 PHE A C 1
ATOM 8264 O O . PHE A 1 1089 ? 0.334 4.550 12.991 1.00 97.69 1089 PHE A O 1
ATOM 8271 N N . LYS A 1 1090 ? -0.321 2.424 12.595 1.00 97.81 1090 LYS A N 1
ATOM 8272 C CA . LYS A 1 1090 ? -1.035 2.672 11.336 1.00 97.81 1090 LYS A CA 1
ATOM 8273 C C . LYS A 1 1090 ? -2.540 2.605 11.528 1.00 97.81 1090 LYS A C 1
ATOM 8275 O O . LYS A 1 1090 ? -3.058 1.772 12.276 1.00 97.81 1090 LYS A O 1
ATOM 8280 N N . TYR A 1 1091 ? -3.253 3.502 10.858 1.00 98.12 1091 TYR A N 1
ATOM 8281 C CA . TYR A 1 1091 ? -4.706 3.629 10.915 1.00 98.12 1091 TYR A CA 1
ATOM 8282 C C . TYR A 1 1091 ? -5.281 3.193 9.572 1.00 98.12 1091 TYR A C 1
ATOM 8284 O O . TYR A 1 1091 ? -4.903 3.714 8.523 1.00 98.12 1091 TYR A O 1
ATOM 8292 N N . VAL A 1 1092 ? -6.210 2.246 9.618 1.00 97.25 1092 VAL A N 1
ATOM 8293 C CA . VAL A 1 1092 ? -6.861 1.648 8.452 1.00 97.25 1092 VAL A CA 1
ATOM 8294 C C . VAL A 1 1092 ? -8.361 1.918 8.539 1.00 97.25 1092 VAL A C 1
ATOM 8296 O O . VAL A 1 1092 ? -9.010 1.540 9.523 1.00 97.25 1092 VAL A O 1
ATOM 8299 N N . ASP A 1 1093 ? -8.928 2.549 7.508 1.00 94.19 1093 ASP A N 1
ATOM 8300 C CA . ASP A 1 1093 ? -10.382 2.683 7.383 1.00 94.19 1093 ASP A CA 1
ATOM 8301 C C . ASP A 1 1093 ? -11.015 1.298 7.181 1.00 94.19 1093 ASP A C 1
ATOM 8303 O O . ASP A 1 1093 ? -10.554 0.464 6.396 1.00 94.19 1093 ASP A O 1
ATOM 8307 N N . LEU A 1 1094 ? -12.102 1.029 7.903 1.00 94.62 1094 LEU A N 1
ATOM 8308 C CA . LEU A 1 1094 ? -12.829 -0.226 7.765 1.00 94.62 1094 LEU A CA 1
ATOM 8309 C C . LEU A 1 1094 ? -13.547 -0.366 6.422 1.00 94.62 1094 LEU A C 1
ATOM 8311 O O . LEU A 1 1094 ? -13.817 -1.500 6.025 1.00 94.62 1094 LEU A O 1
ATOM 8315 N N . GLU A 1 1095 ? -13.861 0.731 5.729 1.00 90.69 1095 GLU A N 1
ATOM 8316 C CA . GLU A 1 1095 ? -14.321 0.660 4.336 1.00 90.69 1095 GLU A CA 1
ATOM 8317 C C . GLU A 1 1095 ? -13.232 0.054 3.439 1.00 90.69 1095 GLU A C 1
ATOM 8319 O O . GLU A 1 1095 ? -13.504 -0.929 2.744 1.00 90.69 1095 GLU A O 1
ATOM 8324 N N . ASP A 1 1096 ? -11.988 0.527 3.553 1.00 88.81 1096 ASP A N 1
ATOM 8325 C CA . ASP A 1 1096 ? -10.853 0.006 2.784 1.00 88.81 1096 ASP A CA 1
ATOM 8326 C C . ASP A 1 1096 ? -10.522 -1.444 3.154 1.00 88.81 1096 ASP A C 1
ATOM 8328 O O . ASP A 1 1096 ? -10.366 -2.284 2.267 1.00 88.81 1096 ASP A O 1
ATOM 8332 N N . LEU A 1 1097 ? -10.493 -1.781 4.451 1.00 93.06 1097 LEU A N 1
ATOM 8333 C CA . LEU A 1 1097 ? -10.291 -3.161 4.912 1.00 93.06 1097 LEU A CA 1
ATOM 8334 C C . LEU A 1 1097 ? -11.319 -4.121 4.296 1.00 93.06 1097 LEU A C 1
ATOM 8336 O O . LEU A 1 1097 ? -10.984 -5.242 3.903 1.00 93.06 1097 LEU A O 1
ATOM 8340 N N . VAL A 1 1098 ? -12.588 -3.715 4.235 1.00 90.00 1098 VAL A N 1
ATOM 8341 C CA . VAL A 1 1098 ? -13.664 -4.544 3.679 1.00 90.00 1098 VAL A CA 1
ATOM 8342 C C . VAL A 1 1098 ? -13.529 -4.668 2.166 1.00 90.00 1098 VAL A C 1
ATOM 8344 O O . VAL A 1 1098 ? -13.624 -5.783 1.645 1.00 90.00 1098 VAL A O 1
ATOM 8347 N N . ASP A 1 1099 ? -13.286 -3.560 1.472 1.00 86.56 1099 ASP A N 1
ATOM 8348 C CA . ASP A 1 1099 ? -13.220 -3.529 0.014 1.00 86.56 1099 ASP A CA 1
ATOM 8349 C C . ASP A 1 1099 ? -11.980 -4.253 -0.530 1.00 86.56 1099 ASP A C 1
ATOM 8351 O O . ASP A 1 1099 ? -12.081 -4.953 -1.544 1.00 86.56 1099 ASP A O 1
ATOM 8355 N N . SER A 1 1100 ? -10.835 -4.157 0.155 1.00 85.31 1100 SER A N 1
ATOM 8356 C CA . SER A 1 1100 ? -9.586 -4.778 -0.293 1.00 85.31 1100 SER A CA 1
ATOM 8357 C C . SER A 1 1100 ? -9.492 -6.267 0.056 1.00 85.31 1100 SER A C 1
ATOM 8359 O O . SER A 1 1100 ? -8.975 -7.059 -0.737 1.00 85.31 1100 SER A O 1
ATOM 8361 N N . THR A 1 1101 ? -10.026 -6.685 1.210 1.00 89.12 1101 THR A N 1
ATOM 8362 C CA . THR A 1 1101 ? -9.880 -8.072 1.688 1.00 89.12 1101 THR A CA 1
ATOM 8363 C C . THR A 1 1101 ? -11.100 -8.944 1.413 1.00 89.12 1101 THR A C 1
ATOM 8365 O O . THR A 1 1101 ? -10.968 -10.154 1.209 1.00 89.12 1101 THR A O 1
ATOM 8368 N N . ASN A 1 1102 ? -12.303 -8.357 1.421 1.00 90.44 1102 ASN A N 1
ATOM 8369 C CA . ASN A 1 1102 ? -13.581 -9.070 1.357 1.00 90.44 1102 ASN A CA 1
ATOM 8370 C C . ASN A 1 1102 ? -13.710 -10.196 2.423 1.00 90.44 1102 ASN A C 1
ATOM 8372 O O . ASN A 1 1102 ? -14.406 -11.195 2.214 1.00 90.44 1102 ASN A O 1
ATOM 8376 N N . LEU A 1 1103 ? -13.035 -10.045 3.572 1.00 91.38 1103 LEU A N 1
ATOM 8377 C CA . LEU A 1 1103 ? -13.088 -10.984 4.705 1.00 91.38 1103 LEU A CA 1
ATOM 8378 C C . LEU A 1 1103 ? -14.165 -10.620 5.739 1.00 91.38 1103 LEU A C 1
ATOM 8380 O O . LEU A 1 1103 ? -14.680 -11.496 6.438 1.00 91.38 1103 LEU A O 1
ATOM 8384 N N . ILE A 1 1104 ? -14.518 -9.336 5.818 1.00 91.12 1104 ILE A N 1
ATOM 8385 C CA . ILE A 1 1104 ? -15.422 -8.749 6.814 1.00 91.12 1104 ILE A CA 1
ATOM 8386 C C . ILE A 1 1104 ? -16.657 -8.180 6.102 1.00 91.12 1104 ILE A C 1
ATOM 8388 O O . ILE A 1 1104 ? -16.557 -7.597 5.028 1.00 91.12 1104 ILE A O 1
ATOM 8392 N N . GLU A 1 1105 ? -17.846 -8.352 6.686 1.00 90.38 1105 GLU A N 1
ATOM 8393 C CA . GLU A 1 1105 ? -19.078 -7.689 6.241 1.00 90.38 1105 GLU A CA 1
ATOM 8394 C C . GLU A 1 1105 ? -19.291 -6.417 7.070 1.00 90.38 1105 GLU A C 1
ATOM 8396 O O . GLU A 1 1105 ? -19.433 -6.489 8.294 1.00 90.38 1105 GLU A O 1
ATOM 8401 N N . LEU A 1 1106 ? -19.324 -5.257 6.406 1.00 89.31 1106 LEU A N 1
ATOM 8402 C CA . LEU A 1 1106 ? -19.473 -3.971 7.079 1.00 89.31 1106 LEU A CA 1
ATOM 8403 C C . LEU A 1 1106 ? -20.894 -3.784 7.643 1.00 89.31 1106 LEU A C 1
ATOM 8405 O O . LEU A 1 1106 ? -21.877 -3.674 6.908 1.00 89.31 1106 LEU A O 1
ATOM 8409 N N . GLU A 1 1107 ? -20.997 -3.688 8.964 1.00 86.94 1107 GLU A N 1
ATOM 8410 C CA . GLU A 1 1107 ? -22.203 -3.319 9.703 1.00 86.94 1107 GLU A CA 1
ATOM 8411 C C . GLU A 1 1107 ? -21.891 -2.105 10.612 1.00 86.94 1107 GLU A C 1
ATOM 8413 O O . GLU A 1 1107 ? -21.666 -2.277 11.818 1.00 86.94 1107 GLU A O 1
ATOM 8418 N N . PRO A 1 1108 ? -21.868 -0.871 10.060 1.00 72.12 1108 PRO A N 1
ATOM 8419 C CA . PRO A 1 1108 ? -21.644 0.328 10.860 1.00 72.12 1108 PRO A CA 1
ATOM 8420 C C . PRO A 1 1108 ? -22.832 0.515 11.816 1.00 72.12 1108 PRO A C 1
ATOM 8422 O O . PRO A 1 1108 ? -23.980 0.239 11.456 1.00 72.12 1108 PRO A O 1
ATOM 8425 N N . ASP A 1 1109 ? -22.559 0.937 13.051 1.00 72.12 1109 ASP A N 1
ATOM 8426 C CA . ASP A 1 1109 ? -23.529 1.041 14.160 1.00 72.12 1109 ASP A CA 1
ATOM 8427 C C . ASP A 1 1109 ? -24.019 -0.302 14.746 1.00 72.12 1109 ASP A C 1
ATOM 8429 O O . ASP A 1 1109 ? -24.981 -0.335 15.524 1.00 72.12 1109 ASP A O 1
ATOM 8433 N N . GLY A 1 1110 ? -23.369 -1.423 14.410 1.00 72.00 1110 GLY A N 1
ATOM 8434 C CA . GLY A 1 1110 ? -23.680 -2.736 14.987 1.00 72.00 1110 GLY A CA 1
ATOM 8435 C C . GLY A 1 1110 ? -23.430 -2.832 16.499 1.00 72.00 1110 GLY A C 1
ATOM 8436 O O . GLY A 1 1110 ? -24.006 -3.700 17.161 1.00 72.00 1110 GLY A O 1
ATOM 8437 N N . PHE A 1 1111 ? -22.629 -1.915 17.047 1.00 86.44 1111 PHE A N 1
ATOM 8438 C CA . PHE A 1 1111 ? -22.121 -1.945 18.413 1.00 86.44 1111 PHE A CA 1
ATOM 8439 C C . PHE A 1 1111 ? -22.142 -0.566 19.080 1.00 86.44 1111 PHE A C 1
ATOM 8441 O O . PHE A 1 1111 ? -21.850 0.451 18.459 1.00 86.44 1111 PHE A O 1
ATOM 8448 N N . ASP A 1 1112 ? -22.465 -0.541 20.375 1.00 88.00 1112 ASP A N 1
ATOM 8449 C CA . ASP A 1 1112 ? -22.301 0.631 21.237 1.00 88.00 1112 ASP A CA 1
ATOM 8450 C C . ASP A 1 1112 ? -21.327 0.265 22.371 1.00 88.00 1112 ASP A C 1
ATOM 8452 O O . ASP A 1 1112 ? -21.733 -0.433 23.311 1.00 88.00 1112 ASP A O 1
ATOM 8456 N N . PRO A 1 1113 ? -20.065 0.742 22.342 1.00 90.19 1113 PRO A N 1
ATOM 8457 C CA . PRO A 1 1113 ? -19.062 0.387 23.348 1.00 90.19 1113 PRO A CA 1
ATOM 8458 C C . PRO A 1 1113 ? -19.432 0.844 24.766 1.00 90.19 1113 PRO A C 1
ATOM 8460 O O . PRO A 1 1113 ? -18.895 0.323 25.745 1.00 90.19 1113 PRO A O 1
ATOM 8463 N N . ARG A 1 1114 ? -20.372 1.791 24.907 1.00 89.69 1114 ARG A N 1
ATOM 8464 C CA . ARG A 1 1114 ? -20.846 2.301 26.203 1.00 89.69 1114 ARG A CA 1
ATOM 8465 C C . ARG A 1 1114 ? -22.003 1.510 26.781 1.00 89.69 1114 ARG A C 1
ATOM 8467 O O . ARG A 1 1114 ? -22.268 1.616 27.981 1.00 89.69 1114 ARG A O 1
ATOM 8474 N N . ASN A 1 1115 ? -22.715 0.771 25.942 1.00 85.12 1115 ASN A N 1
ATOM 8475 C CA . ASN A 1 1115 ? -23.876 -0.007 26.338 1.00 85.12 1115 ASN A CA 1
ATOM 8476 C C . ASN A 1 1115 ? -23.951 -1.313 25.527 1.00 85.12 1115 ASN A C 1
ATOM 8478 O O . ASN A 1 1115 ? -24.924 -1.515 24.790 1.00 85.12 1115 ASN A O 1
ATOM 8482 N N . PRO A 1 1116 ? -22.950 -2.205 25.674 1.00 82.19 1116 PRO A N 1
ATOM 8483 C CA . PRO A 1 1116 ? -22.938 -3.484 24.978 1.00 82.19 1116 PRO A CA 1
ATOM 8484 C C . PRO A 1 1116 ? -24.204 -4.272 25.327 1.00 82.19 1116 PRO A C 1
ATOM 8486 O O . PRO A 1 1116 ? -24.571 -4.429 26.499 1.00 82.19 1116 PRO A O 1
ATOM 8489 N N . SER A 1 1117 ? -24.912 -4.756 24.308 1.00 76.12 1117 SER A N 1
ATOM 8490 C CA . SER A 1 1117 ? -26.128 -5.532 24.529 1.00 76.12 1117 SER A CA 1
ATOM 8491 C C . SER A 1 1117 ? -25.732 -6.963 24.843 1.00 76.12 1117 SER A C 1
ATOM 8493 O O . SER A 1 1117 ? -25.185 -7.635 23.986 1.00 76.12 1117 SER A O 1
ATOM 8495 N N . TYR A 1 1118 ? -26.067 -7.495 26.019 1.00 71.44 1118 TYR A N 1
ATOM 8496 C CA . TYR A 1 1118 ? -25.733 -8.894 26.306 1.00 71.44 1118 TYR A CA 1
ATOM 8497 C C . TYR A 1 1118 ? -26.419 -9.863 25.327 1.00 71.44 1118 TYR A C 1
ATOM 8499 O O . TYR A 1 1118 ? -27.652 -9.948 25.295 1.00 71.44 1118 TYR A O 1
ATOM 8507 N N . GLN A 1 1119 ? -25.636 -10.626 24.561 1.00 71.25 1119 GLN A N 1
ATOM 8508 C CA . GLN A 1 1119 ? -26.102 -11.560 23.531 1.00 71.25 1119 GLN A CA 1
ATOM 8509 C C . GLN A 1 1119 ? -25.562 -12.985 23.739 1.00 71.25 1119 GLN A C 1
ATOM 8511 O O . GLN A 1 1119 ? -25.090 -13.590 22.783 1.00 71.25 1119 GLN A O 1
ATOM 8516 N N . PRO A 1 1120 ? -25.695 -13.612 24.924 1.00 66.56 1120 PRO A N 1
ATOM 8517 C CA . PRO A 1 1120 ? -25.063 -14.905 25.173 1.00 66.56 1120 PRO A CA 1
ATOM 8518 C C . PRO A 1 1120 ? -25.495 -15.955 24.147 1.00 66.56 1120 PRO A C 1
ATOM 8520 O O . PRO A 1 1120 ? -26.655 -15.979 23.702 1.00 66.56 1120 PRO A O 1
ATOM 8523 N N . GLU A 1 1121 ? -24.581 -16.845 23.777 1.00 66.56 1121 GLU A N 1
ATOM 8524 C CA . GLU A 1 1121 ? -24.921 -17.967 22.912 1.00 66.56 1121 GLU A CA 1
ATOM 8525 C C . GLU A 1 1121 ? -25.924 -18.908 23.588 1.00 66.56 1121 GLU A C 1
ATOM 8527 O O . GLU A 1 1121 ? -26.009 -19.022 24.814 1.00 66.56 1121 GLU A O 1
ATOM 8532 N N . THR A 1 1122 ? -26.720 -19.610 22.776 1.00 69.69 1122 THR A N 1
ATOM 8533 C CA . THR A 1 1122 ? -27.655 -20.601 23.321 1.00 69.69 1122 THR A CA 1
ATOM 8534 C C . THR A 1 1122 ? -26.887 -21.846 23.756 1.00 69.69 1122 THR A C 1
ATOM 8536 O O . THR A 1 1122 ? -26.594 -22.710 22.932 1.00 69.69 1122 THR A O 1
ATOM 8539 N N . LYS A 1 1123 ? -26.596 -21.978 25.054 1.00 71.56 1123 LYS A N 1
ATOM 8540 C CA . LYS A 1 1123 ? -25.924 -23.169 25.593 1.00 71.56 1123 LYS A CA 1
ATOM 8541 C C . LYS A 1 1123 ? -26.858 -24.378 25.547 1.00 71.56 1123 LYS A C 1
ATOM 8543 O O . LYS A 1 1123 ? -27.903 -24.375 26.196 1.00 71.56 1123 LYS A O 1
ATOM 8548 N N . LEU A 1 1124 ? -26.492 -25.427 24.810 1.00 80.81 1124 LEU A N 1
ATOM 8549 C CA . LEU A 1 1124 ? -27.199 -26.707 24.881 1.00 80.81 1124 LEU A CA 1
ATOM 8550 C C . LEU A 1 1124 ? -26.693 -27.536 26.064 1.00 80.81 1124 LEU A C 1
ATOM 8552 O O . LEU A 1 1124 ? -25.504 -27.827 26.160 1.00 80.81 1124 LEU A O 1
ATOM 8556 N N . LEU A 1 1125 ? -27.613 -27.960 26.927 1.00 84.31 1125 LEU A N 1
ATOM 8557 C CA . LEU A 1 1125 ? -27.342 -28.858 28.046 1.00 84.31 1125 LEU A CA 1
ATOM 8558 C C . LEU A 1 1125 ? -28.170 -30.134 27.883 1.00 84.31 1125 LEU A C 1
ATOM 8560 O O . LEU A 1 1125 ? -29.379 -30.071 27.657 1.00 84.31 1125 LEU A O 1
ATOM 8564 N N . PHE A 1 1126 ? -27.516 -31.286 28.010 1.00 86.44 1126 PHE A N 1
ATOM 8565 C CA . PHE A 1 1126 ? -28.159 -32.597 27.986 1.00 86.44 1126 PHE A CA 1
ATOM 8566 C C . PHE A 1 1126 ? -27.855 -33.325 29.291 1.00 86.44 1126 PHE A C 1
ATOM 8568 O O . PHE A 1 1126 ? -26.684 -33.510 29.624 1.00 86.44 1126 PHE A O 1
ATOM 8575 N N . GLY A 1 1127 ? -28.896 -33.751 29.997 1.00 85.38 1127 GLY A N 1
ATOM 8576 C CA . GLY A 1 1127 ? -28.774 -34.766 31.030 1.00 85.38 1127 GLY A CA 1
ATOM 8577 C C . GLY A 1 1127 ? -28.767 -36.170 30.426 1.00 85.38 1127 GLY A C 1
ATOM 8578 O O . GLY A 1 1127 ? -28.663 -36.378 29.208 1.00 85.38 1127 GLY A O 1
ATOM 8579 N N . THR A 1 1128 ? -28.802 -37.155 31.305 1.00 86.56 1128 THR A N 1
ATOM 8580 C CA . THR A 1 1128 ? -28.604 -38.562 30.998 1.00 86.56 1128 THR A CA 1
ATOM 8581 C C . THR A 1 1128 ? -29.916 -39.341 31.145 1.00 86.56 1128 THR A C 1
ATOM 8583 O O . THR A 1 1128 ? -30.999 -38.862 30.817 1.00 86.56 1128 THR A O 1
ATOM 8586 N N . VAL A 1 1129 ? -29.812 -40.623 31.496 1.00 89.44 1129 VAL A N 1
ATOM 8587 C CA . VAL A 1 1129 ? -30.959 -41.487 31.820 1.00 89.44 1129 VAL A CA 1
ATOM 8588 C C . VAL A 1 1129 ? -30.984 -41.849 33.313 1.00 89.44 1129 VAL A C 1
ATOM 8590 O O . VAL A 1 1129 ? -31.705 -42.772 33.706 1.00 89.44 1129 VAL A O 1
ATOM 8593 N N . GLU A 1 1130 ? -30.118 -41.217 34.107 1.00 92.69 1130 GLU A N 1
ATOM 8594 C CA . GLU A 1 1130 ? -30.037 -41.328 35.565 1.00 92.69 1130 GLU A CA 1
ATOM 8595 C C . GLU A 1 1130 ? -30.520 -40.018 36.210 1.00 92.69 1130 GLU A C 1
ATOM 8597 O O . GLU A 1 1130 ? -30.835 -39.078 35.501 1.00 92.69 1130 GLU A O 1
ATOM 8602 N N . ASP A 1 1131 ? -30.609 -39.972 37.544 1.00 94.88 1131 ASP A N 1
ATOM 8603 C CA . ASP A 1 1131 ? -30.968 -38.737 38.252 1.00 94.88 1131 ASP A CA 1
ATOM 8604 C C . ASP A 1 1131 ? -29.786 -37.742 38.172 1.00 94.88 1131 ASP A C 1
ATOM 8606 O O . ASP A 1 1131 ? -28.713 -38.017 38.725 1.00 94.88 1131 ASP A O 1
ATOM 8610 N N . ASP A 1 1132 ? -29.986 -36.601 37.515 1.00 89.31 1132 ASP A N 1
ATOM 8611 C CA . ASP A 1 1132 ? -28.974 -35.574 37.258 1.00 89.31 1132 ASP A CA 1
ATOM 8612 C C . ASP A 1 1132 ? -29.214 -34.279 38.064 1.00 89.31 1132 ASP A C 1
ATOM 8614 O O . ASP A 1 1132 ? -30.334 -33.942 38.451 1.00 89.31 1132 ASP A O 1
ATOM 8618 N N . GLU A 1 1133 ? -28.141 -33.521 38.312 1.00 92.56 1133 GLU A N 1
ATOM 8619 C CA . GLU A 1 1133 ? -28.204 -32.158 38.859 1.00 92.56 1133 GLU A CA 1
ATOM 8620 C C . GLU A 1 1133 ? -27.645 -31.191 37.808 1.00 92.56 1133 GLU A C 1
ATOM 8622 O O . GLU A 1 1133 ? -26.457 -31.220 37.481 1.00 92.56 1133 GLU A O 1
ATOM 8627 N N . VAL A 1 1134 ? -28.525 -30.375 37.227 1.00 87.50 1134 VAL A N 1
ATOM 8628 C CA . VAL A 1 1134 ? -28.229 -29.502 36.090 1.00 87.50 1134 VAL A CA 1
ATOM 8629 C C . VAL A 1 1134 ? -28.282 -28.048 36.542 1.00 87.50 1134 VAL A C 1
ATOM 8631 O O . VAL A 1 1134 ? -29.355 -27.501 36.797 1.00 87.50 1134 VAL A O 1
ATOM 8634 N N . PHE A 1 1135 ? -27.116 -27.407 36.595 1.00 86.62 1135 PHE A N 1
ATOM 8635 C CA . PHE A 1 1135 ? -27.004 -25.974 36.852 1.00 86.62 1135 PHE A CA 1
ATOM 8636 C C . PHE A 1 1135 ? -27.130 -25.198 35.544 1.00 86.62 1135 PHE A C 1
ATOM 8638 O O . PHE A 1 1135 ? -26.382 -25.418 34.589 1.00 86.62 1135 PHE A O 1
ATOM 8645 N N . VAL A 1 1136 ? -28.099 -24.294 35.505 1.00 83.31 1136 VAL A N 1
ATOM 8646 C CA . VAL A 1 1136 ? -28.475 -23.525 34.326 1.00 83.31 1136 VAL A CA 1
ATOM 8647 C C . VAL A 1 1136 ? -28.167 -22.061 34.586 1.00 83.31 1136 VAL A C 1
ATOM 8649 O O . VAL A 1 1136 ? -28.557 -21.494 35.604 1.00 83.31 1136 VAL A O 1
ATOM 8652 N N . THR A 1 1137 ? -27.462 -21.442 33.649 1.00 74.00 1137 THR A N 1
ATOM 8653 C CA . THR A 1 1137 ? -27.159 -20.016 33.711 1.00 74.00 1137 THR A CA 1
ATOM 8654 C C . THR A 1 1137 ? -28.201 -19.246 32.897 1.00 74.00 1137 THR A C 1
ATOM 8656 O O . THR A 1 1137 ? -29.329 -19.054 33.349 1.00 74.00 1137 THR A O 1
ATOM 8659 N N . GLN A 1 1138 ? -27.876 -18.820 31.681 1.00 74.25 1138 GLN A N 1
ATOM 8660 C CA . GLN A 1 1138 ? -28.721 -17.944 30.873 1.00 74.25 1138 GLN A CA 1
ATOM 8661 C C . GLN A 1 1138 ? -28.835 -18.437 29.433 1.00 74.25 1138 GLN A C 1
ATOM 8663 O O . GLN A 1 1138 ? -27.926 -19.095 28.926 1.00 74.25 1138 GLN A O 1
ATOM 8668 N N . LYS A 1 1139 ? -29.976 -18.129 28.792 1.00 76.25 1139 LYS A N 1
ATOM 8669 C CA . LYS A 1 1139 ? -30.293 -18.434 27.381 1.00 76.25 1139 LYS A CA 1
ATOM 8670 C C . LYS A 1 1139 ? -29.992 -19.894 27.004 1.00 76.25 1139 LYS A C 1
ATOM 8672 O O . LYS A 1 1139 ? -29.738 -20.210 25.849 1.00 76.25 1139 LYS A O 1
ATOM 8677 N N . SER A 1 1140 ? -30.055 -20.804 27.974 1.00 83.12 1140 SER A N 1
ATOM 8678 C CA . SER A 1 1140 ? -29.724 -22.212 27.791 1.00 83.12 1140 SER A CA 1
ATOM 8679 C C . SER A 1 1140 ? -30.917 -22.988 27.241 1.00 83.12 1140 SER A C 1
ATOM 8681 O O . SER A 1 1140 ? -32.067 -22.731 27.600 1.00 83.12 1140 SER A O 1
ATOM 8683 N N . LEU A 1 1141 ? -30.644 -23.968 26.386 1.00 88.56 1141 LEU A N 1
ATOM 8684 C CA . LEU A 1 1141 ? -31.595 -24.975 25.940 1.00 88.56 1141 LEU A CA 1
ATOM 8685 C C . LEU A 1 1141 ? -31.261 -26.298 26.634 1.00 88.56 1141 LEU A C 1
ATOM 8687 O O . LEU A 1 1141 ? -30.274 -26.949 26.302 1.00 88.56 1141 LEU A O 1
ATOM 8691 N N . VAL A 1 1142 ? -32.084 -26.679 27.605 1.00 92.00 1142 VAL A N 1
ATOM 8692 C CA . VAL A 1 1142 ? -31.811 -27.794 28.516 1.00 92.00 1142 VAL A CA 1
ATOM 8693 C C . VAL A 1 1142 ? -32.745 -28.956 28.229 1.00 92.00 1142 VAL A C 1
ATOM 8695 O O . VAL A 1 1142 ? -33.959 -28.773 28.202 1.00 92.00 1142 VAL A O 1
ATOM 8698 N N . PHE A 1 1143 ? -32.184 -30.150 28.074 1.00 93.69 1143 PHE A N 1
ATOM 8699 C CA . PHE A 1 1143 ? -32.908 -31.415 28.005 1.00 93.69 1143 PHE A CA 1
ATOM 8700 C C . PHE A 1 1143 ? -32.428 -32.310 29.149 1.00 93.69 1143 PHE A C 1
ATOM 8702 O O . PHE A 1 1143 ? -31.397 -32.961 28.997 1.00 93.69 1143 PHE A O 1
ATOM 8709 N N . ALA A 1 1144 ? -33.132 -32.326 30.286 1.00 92.75 1144 ALA A N 1
ATOM 8710 C CA . ALA A 1 1144 ? -32.700 -33.082 31.468 1.00 92.75 1144 ALA A CA 1
ATOM 8711 C C . ALA A 1 1144 ? -32.774 -34.603 31.234 1.00 92.75 1144 ALA A C 1
ATOM 8713 O O . ALA A 1 1144 ? -31.811 -35.310 31.503 1.00 92.75 1144 ALA A O 1
ATOM 8714 N N . GLY A 1 1145 ? -33.799 -35.081 30.523 1.00 90.19 1145 GLY A N 1
ATOM 8715 C CA . GLY A 1 1145 ? -33.804 -36.435 29.975 1.00 90.19 1145 GLY A CA 1
ATOM 8716 C C . GLY A 1 1145 ? -34.713 -37.367 30.761 1.00 90.19 1145 GLY A C 1
ATOM 8717 O O . GLY A 1 1145 ? -35.926 -37.180 30.751 1.00 90.19 1145 GLY A O 1
ATOM 8718 N N . ALA A 1 1146 ? -34.179 -38.457 31.304 1.00 92.00 1146 ALA A N 1
ATOM 8719 C CA . ALA A 1 1146 ? -34.967 -39.385 32.112 1.00 92.00 1146 ALA A CA 1
ATOM 8720 C C . ALA A 1 1146 ? -34.298 -39.596 33.466 1.00 92.00 1146 ALA A C 1
ATOM 8722 O O . ALA A 1 1146 ? -33.121 -39.913 33.488 1.00 92.00 1146 ALA A O 1
ATOM 8723 N N . GLY A 1 1147 ? -35.056 -39.558 34.557 1.00 93.69 1147 GLY A N 1
ATOM 8724 C CA . GLY A 1 1147 ? -34.480 -39.492 35.905 1.00 93.69 1147 GLY A CA 1
ATOM 8725 C C . GLY A 1 1147 ? -35.305 -38.536 36.755 1.00 93.69 1147 GLY A C 1
ATOM 8726 O O . GLY A 1 1147 ? -36.177 -37.873 36.228 1.00 93.69 1147 GLY A O 1
ATOM 8727 N N . ASN A 1 1148 ? -35.123 -38.508 38.073 1.00 96.75 1148 ASN A N 1
ATOM 8728 C CA . ASN A 1 1148 ? -35.715 -37.459 38.910 1.00 96.75 1148 ASN A CA 1
ATOM 8729 C C . ASN A 1 1148 ? -34.683 -36.347 39.056 1.00 96.75 1148 ASN A C 1
ATOM 8731 O O . ASN A 1 1148 ? -33.884 -36.358 39.998 1.00 96.75 1148 ASN A O 1
ATOM 8735 N N . ASP A 1 1149 ? -34.690 -35.433 38.097 1.00 95.56 1149 ASP A N 1
ATOM 8736 C CA . ASP A 1 1149 ? -33.611 -34.467 37.941 1.00 95.56 1149 ASP A CA 1
ATOM 8737 C C . ASP A 1 1149 ? -33.838 -33.214 38.789 1.00 95.56 1149 ASP A C 1
ATOM 8739 O O . ASP A 1 1149 ? -34.968 -32.798 39.060 1.00 95.56 1149 ASP A O 1
ATOM 8743 N N . VAL A 1 1150 ? -32.740 -32.592 39.212 1.00 96.75 1150 VAL A N 1
ATOM 8744 C CA . VAL A 1 1150 ? -32.738 -31.274 39.848 1.00 96.75 1150 VAL A CA 1
ATOM 8745 C C . VAL A 1 1150 ? -32.193 -30.272 38.843 1.00 96.75 1150 VAL A C 1
ATOM 8747 O O . VAL A 1 1150 ? -31.022 -30.332 38.482 1.00 96.75 1150 VAL A O 1
ATOM 8750 N N . ILE A 1 1151 ? -33.031 -29.339 38.398 1.00 95.12 1151 ILE A N 1
ATOM 8751 C CA . ILE A 1 1151 ? -32.649 -28.289 37.457 1.00 95.12 1151 ILE A CA 1
ATOM 8752 C C . ILE A 1 1151 ? -32.673 -26.942 38.174 1.00 95.12 1151 ILE A C 1
ATOM 8754 O O . ILE A 1 1151 ? -33.742 -26.418 38.500 1.00 95.12 1151 ILE A O 1
ATOM 8758 N N . ASP A 1 1152 ? -31.494 -26.369 38.403 1.00 93.06 1152 ASP A N 1
ATOM 8759 C CA . ASP A 1 1152 ? -31.333 -25.105 39.116 1.00 93.06 1152 ASP A CA 1
ATOM 8760 C C . ASP A 1 1152 ? -30.920 -23.977 38.167 1.00 93.06 1152 ASP A C 1
ATOM 8762 O O . ASP A 1 1152 ? -29.780 -23.917 37.712 1.00 93.06 1152 ASP A O 1
ATOM 8766 N N . ALA A 1 1153 ? -31.865 -23.082 37.873 1.00 90.00 1153 ALA A N 1
ATOM 8767 C CA . ALA A 1 1153 ? -31.664 -21.856 37.100 1.00 90.00 1153 ALA A CA 1
ATOM 8768 C C . ALA A 1 1153 ? -31.737 -20.593 37.980 1.00 90.00 1153 ALA A C 1
ATOM 8770 O O . ALA A 1 1153 ? -31.809 -19.475 37.470 1.00 90.00 1153 ALA A O 1
ATOM 8771 N N . SER A 1 1154 ? -31.747 -20.745 39.308 1.00 85.06 1154 SER A N 1
ATOM 8772 C CA . SER A 1 1154 ? -32.084 -19.665 40.242 1.00 85.06 1154 SER A CA 1
ATOM 8773 C C . SER A 1 1154 ? -31.035 -18.551 40.303 1.00 85.06 1154 SER A C 1
ATOM 8775 O O . SER A 1 1154 ? -31.367 -17.416 40.651 1.00 85.06 1154 SER A O 1
ATOM 8777 N N . ALA A 1 1155 ? -29.788 -18.865 39.938 1.00 69.38 1155 ALA A N 1
ATOM 8778 C CA . ALA A 1 1155 ? -28.683 -17.916 39.806 1.00 69.38 1155 ALA A CA 1
ATOM 8779 C C . ALA A 1 1155 ? -28.550 -17.320 38.388 1.00 69.38 1155 ALA A C 1
ATOM 8781 O O . ALA A 1 1155 ? -27.719 -16.441 38.169 1.00 69.38 1155 ALA A O 1
ATOM 8782 N N . GLY A 1 1156 ? -29.335 -17.805 37.423 1.00 64.25 1156 GLY A N 1
ATOM 8783 C CA . GLY A 1 1156 ? -29.270 -17.402 36.024 1.00 64.25 1156 GLY A CA 1
ATOM 8784 C C . GLY A 1 1156 ? -29.988 -16.085 35.724 1.00 64.25 1156 GLY A C 1
ATOM 8785 O O . GLY A 1 1156 ? -30.986 -15.751 36.358 1.00 64.25 1156 GLY A O 1
ATOM 8786 N N . ALA A 1 1157 ? -29.533 -15.356 34.700 1.00 67.06 1157 ALA A N 1
ATOM 8787 C CA . ALA A 1 1157 ? -30.185 -14.123 34.233 1.00 67.06 1157 ALA A CA 1
ATOM 8788 C C . ALA A 1 1157 ? -31.315 -14.361 33.198 1.00 67.06 1157 ALA A C 1
ATOM 8790 O O . ALA A 1 1157 ? -31.781 -13.432 32.533 1.00 67.06 1157 ALA A O 1
ATOM 8791 N N . GLY A 1 1158 ? -31.808 -15.603 33.105 1.00 81.00 1158 GLY A N 1
ATOM 8792 C CA . GLY A 1 1158 ? -33.093 -15.927 32.487 1.00 81.00 1158 GLY A CA 1
ATOM 8793 C C . GLY A 1 1158 ? -33.070 -16.368 31.024 1.00 81.00 1158 GLY A C 1
ATOM 8794 O O . GLY A 1 1158 ? -32.047 -16.789 30.484 1.00 81.00 1158 GLY A O 1
ATOM 8795 N N . ASN A 1 1159 ? -34.218 -16.259 30.344 1.00 83.88 1159 ASN A N 1
ATOM 8796 C CA . ASN A 1 1159 ? -34.410 -16.657 28.938 1.00 83.88 1159 ASN A CA 1
ATOM 8797 C C . ASN A 1 1159 ? -34.085 -18.133 28.638 1.00 83.88 1159 ASN A C 1
ATOM 8799 O O . ASN A 1 1159 ? -33.871 -18.497 27.476 1.00 83.88 1159 ASN A O 1
ATOM 8803 N N . ASN A 1 1160 ? -34.067 -18.999 29.649 1.00 89.12 1160 ASN A N 1
ATOM 8804 C CA . ASN A 1 1160 ? -33.785 -20.412 29.455 1.00 89.12 1160 ASN A CA 1
ATOM 8805 C C . ASN A 1 1160 ? -35.005 -21.135 28.867 1.00 89.12 1160 ASN A C 1
ATOM 8807 O O . ASN A 1 1160 ? -36.159 -20.759 29.088 1.00 89.12 1160 ASN A O 1
ATOM 8811 N N . ARG A 1 1161 ? -34.757 -22.197 28.101 1.00 93.44 1161 ARG A N 1
ATOM 8812 C CA . ARG A 1 1161 ? -35.770 -23.149 27.634 1.00 93.44 1161 ARG A CA 1
ATOM 8813 C C . ARG A 1 1161 ? -35.432 -24.513 28.202 1.00 93.44 1161 ARG A C 1
ATOM 8815 O O . ARG A 1 1161 ? -34.481 -25.144 27.753 1.00 93.44 1161 ARG A O 1
ATOM 8822 N N . ILE A 1 1162 ? -36.208 -24.946 29.182 1.00 95.56 1162 ILE A N 1
ATOM 8823 C CA . ILE A 1 1162 ? -35.899 -26.114 29.997 1.00 95.56 1162 ILE A CA 1
ATOM 8824 C C . ILE A 1 1162 ? -36.965 -27.184 29.773 1.00 95.56 1162 ILE A C 1
ATOM 8826 O O . ILE A 1 1162 ? -38.155 -26.914 29.935 1.00 95.56 1162 ILE A O 1
ATOM 8830 N N . TYR A 1 1163 ? -36.518 -28.382 29.405 1.00 96.38 1163 TYR A N 1
ATOM 8831 C CA . TYR A 1 1163 ? -37.331 -29.577 29.198 1.00 96.38 1163 TYR A CA 1
ATOM 8832 C C . TYR A 1 1163 ? -36.909 -30.641 30.223 1.00 96.38 1163 TYR A C 1
ATOM 8834 O O . TYR A 1 1163 ? -35.766 -31.104 30.173 1.00 96.38 1163 TYR A O 1
ATOM 8842 N N . GLY A 1 1164 ? -37.808 -30.989 31.151 1.00 94.06 1164 GLY A N 1
ATOM 8843 C CA . GLY A 1 1164 ? -37.590 -31.987 32.210 1.00 94.06 1164 GLY A CA 1
ATOM 8844 C C . GLY A 1 1164 ? -37.482 -33.398 31.648 1.00 94.06 1164 GLY A C 1
ATOM 8845 O O . GLY A 1 1164 ? -36.451 -34.050 31.768 1.00 94.06 1164 GLY A O 1
ATOM 8846 N N . GLY A 1 1165 ? -38.485 -33.809 30.876 1.00 93.75 1165 GLY A N 1
ATOM 8847 C CA . GLY A 1 1165 ? -38.495 -35.100 30.202 1.00 93.75 1165 GLY A CA 1
ATOM 8848 C C . GLY A 1 1165 ? -39.351 -36.124 30.942 1.00 93.75 1165 GLY A C 1
ATOM 8849 O O . GLY A 1 1165 ? -40.574 -36.026 30.914 1.00 93.75 1165 GLY A O 1
ATOM 8850 N N . THR A 1 1166 ? -38.768 -37.204 31.466 1.00 94.12 1166 THR A N 1
ATOM 8851 C CA . THR A 1 1166 ? -39.549 -38.223 32.194 1.00 94.12 1166 THR A CA 1
ATOM 8852 C C . THR A 1 1166 ? -38.989 -38.496 33.579 1.00 94.12 1166 THR A C 1
ATOM 8854 O O . THR A 1 1166 ? -37.879 -39.016 33.680 1.00 94.12 1166 THR A O 1
ATOM 8857 N N . GLY A 1 1167 ? -39.823 -38.364 34.606 1.00 94.88 1167 GLY A N 1
ATOM 8858 C CA . GLY A 1 1167 ? -39.419 -38.553 35.994 1.00 94.88 1167 GLY A CA 1
ATOM 8859 C C . GLY A 1 1167 ? -40.227 -37.655 36.917 1.00 94.88 1167 GLY A C 1
ATOM 8860 O O . GLY A 1 1167 ? -41.357 -37.349 36.592 1.00 94.88 1167 GLY A O 1
ATOM 8861 N N . ASN A 1 1168 ? -39.726 -37.346 38.112 1.00 97.56 1168 ASN A N 1
ATOM 8862 C CA . ASN A 1 1168 ? -40.331 -36.305 38.948 1.00 97.56 1168 ASN A CA 1
ATOM 8863 C C . ASN A 1 1168 ? -39.260 -35.249 39.207 1.00 97.56 1168 ASN A C 1
ATOM 8865 O O . ASN A 1 1168 ? -38.416 -35.420 40.096 1.00 97.56 1168 ASN A O 1
ATOM 8869 N N . GLU A 1 1169 ? -39.288 -34.188 38.421 1.00 97.50 1169 GLU A N 1
ATOM 8870 C CA . GLU A 1 1169 ? -38.244 -33.183 38.371 1.00 97.50 1169 GLU A CA 1
ATOM 8871 C C . GLU A 1 1169 ? -38.449 -32.103 39.440 1.00 97.50 1169 GLU A C 1
ATOM 8873 O O . GLU A 1 1169 ? -39.565 -31.776 39.857 1.00 97.50 1169 GLU A O 1
ATOM 8878 N N . GLN A 1 1170 ? -37.343 -31.516 39.895 1.00 97.88 1170 GLN A N 1
ATOM 8879 C CA . GLN A 1 1170 ? -37.341 -30.324 40.738 1.00 97.88 1170 GLN A CA 1
ATOM 8880 C C . GLN A 1 1170 ? -36.712 -29.164 39.980 1.00 97.88 1170 GLN A C 1
ATOM 8882 O O . GLN A 1 1170 ? -35.516 -29.165 39.708 1.00 97.88 1170 GLN A O 1
ATOM 8887 N N . PHE A 1 1171 ? -37.512 -28.146 39.690 1.00 97.19 1171 PHE A N 1
ATOM 8888 C CA . PHE A 1 1171 ? -37.074 -26.935 39.014 1.00 97.19 1171 PHE A CA 1
ATOM 8889 C C . PHE A 1 1171 ? -36.918 -25.789 40.006 1.00 97.19 1171 PHE A C 1
ATOM 8891 O O . PHE A 1 1171 ? -37.846 -25.489 40.757 1.00 97.19 1171 PHE A O 1
ATOM 8898 N N . PHE A 1 1172 ? -35.801 -25.076 39.932 1.00 94.88 1172 PHE A N 1
ATOM 8899 C CA . PHE A 1 1172 ? -35.577 -23.810 40.628 1.00 94.88 1172 PHE A CA 1
ATOM 8900 C C . PHE A 1 1172 ? -35.388 -22.704 39.580 1.00 94.88 1172 PHE A C 1
ATOM 8902 O O . PHE A 1 1172 ? -34.253 -22.374 39.246 1.00 94.88 1172 PHE A O 1
ATOM 8909 N N . PRO A 1 1173 ? -36.471 -22.177 38.974 1.00 92.75 1173 PRO A N 1
ATOM 8910 C CA . PRO A 1 1173 ? -36.360 -21.164 37.928 1.00 92.75 1173 PRO A CA 1
ATOM 8911 C C . PRO A 1 1173 ? -35.878 -19.818 38.479 1.00 92.75 1173 PRO A C 1
ATOM 8913 O O . PRO A 1 1173 ? -36.171 -19.470 39.626 1.00 92.75 1173 PRO A O 1
ATOM 8916 N N . GLY A 1 1174 ? -35.191 -19.052 37.630 1.00 89.69 1174 GLY A N 1
ATOM 8917 C CA . GLY A 1 1174 ? -34.803 -17.673 37.903 1.00 89.69 1174 GLY A CA 1
ATOM 8918 C C . GLY A 1 1174 ? -35.881 -16.705 37.415 1.00 89.69 1174 GLY A C 1
ATOM 8919 O O . GLY A 1 1174 ? -36.988 -16.630 37.962 1.00 89.69 1174 GLY A O 1
ATOM 8920 N N . SER A 1 1175 ? -35.572 -15.937 36.374 1.00 89.31 1175 SER A N 1
ATOM 8921 C CA . SER A 1 1175 ? -36.490 -14.975 35.758 1.00 89.31 1175 SER A CA 1
ATOM 8922 C C . SER A 1 1175 ? -36.661 -15.210 34.259 1.00 89.31 1175 SER A C 1
ATOM 8924 O O . SER A 1 1175 ? -35.727 -15.579 33.565 1.00 89.31 1175 SER A O 1
ATOM 8926 N N . ASN A 1 1176 ? -37.852 -14.930 33.722 1.00 91.38 1176 ASN A N 1
ATOM 8927 C CA . ASN A 1 1176 ? -38.130 -14.954 32.280 1.00 91.38 1176 ASN A CA 1
ATOM 8928 C C . ASN A 1 1176 ? -37.739 -16.275 31.562 1.00 91.38 1176 ASN A C 1
ATOM 8930 O O . ASN A 1 1176 ? -37.350 -16.279 30.392 1.00 91.38 1176 ASN A O 1
ATOM 8934 N N . ASP A 1 1177 ? -37.842 -17.406 32.257 1.00 93.69 1177 ASP A N 1
ATOM 8935 C CA . ASP A 1 1177 ? -37.577 -18.747 31.737 1.00 93.69 1177 ASP A CA 1
ATOM 8936 C C . ASP A 1 1177 ? -38.838 -19.395 31.150 1.00 93.69 1177 ASP A C 1
ATOM 8938 O O . ASP A 1 1177 ? -39.976 -19.042 31.473 1.00 93.69 1177 ASP A O 1
ATOM 8942 N N . ARG A 1 1178 ? -38.648 -20.396 30.287 1.00 95.81 1178 ARG A N 1
ATOM 8943 C CA . ARG A 1 1178 ? -39.708 -21.268 29.769 1.00 95.81 1178 ARG A CA 1
ATOM 8944 C C . ARG A 1 1178 ? -39.428 -22.699 30.182 1.00 95.81 1178 ARG A C 1
ATOM 8946 O O . ARG A 1 1178 ? -38.464 -23.291 29.703 1.00 95.81 1178 ARG A O 1
ATOM 8953 N N . LEU A 1 1179 ? -40.288 -23.248 31.029 1.00 97.00 1179 LEU A N 1
ATOM 8954 C CA . LEU A 1 1179 ? -40.117 -24.575 31.604 1.00 97.00 1179 LEU A CA 1
ATOM 8955 C C . LEU A 1 1179 ? -41.250 -25.505 31.175 1.00 97.00 1179 LEU A C 1
ATOM 8957 O O . LEU A 1 1179 ? -42.422 -25.108 31.162 1.00 97.00 1179 LEU A O 1
ATOM 8961 N N . LEU A 1 1180 ? -40.882 -26.739 30.847 1.00 97.69 1180 LEU A N 1
ATOM 8962 C CA . LEU A 1 1180 ? -41.784 -27.847 30.574 1.00 97.69 1180 LEU A CA 1
ATOM 8963 C C . LEU A 1 1180 ? -41.349 -29.047 31.422 1.00 97.69 1180 LEU A C 1
ATOM 8965 O O . LEU A 1 1180 ? -40.258 -29.565 31.199 1.00 97.69 1180 LEU A O 1
ATOM 8969 N N . GLY A 1 1181 ? -42.182 -29.458 32.384 1.00 95.50 1181 GLY A N 1
ATOM 8970 C CA . GLY A 1 1181 ? -41.943 -30.658 33.201 1.00 95.50 1181 GLY A CA 1
ATOM 8971 C C . GLY A 1 1181 ? -42.037 -31.950 32.387 1.00 95.50 1181 GLY A C 1
ATOM 8972 O O . GLY A 1 1181 ? -41.219 -32.845 32.527 1.00 95.50 1181 GLY A O 1
ATOM 8973 N N . ASP A 1 1182 ? -42.919 -31.961 31.381 1.00 95.31 1182 ASP A N 1
ATOM 8974 C CA . ASP A 1 1182 ? -43.228 -33.113 30.528 1.00 95.31 1182 ASP A CA 1
ATOM 8975 C C . ASP A 1 1182 ? -43.986 -34.227 31.273 1.00 95.31 1182 ASP A C 1
ATOM 8977 O O . ASP A 1 1182 ? -45.218 -34.187 31.274 1.00 95.31 1182 ASP A O 1
ATOM 8981 N N . ALA A 1 1183 ? -43.341 -35.271 31.803 1.00 94.94 1183 ALA A N 1
ATOM 8982 C CA . ALA A 1 1183 ? -44.051 -36.430 32.351 1.00 94.94 1183 ALA A CA 1
ATOM 8983 C C . ALA A 1 1183 ? -43.563 -36.893 33.730 1.00 94.94 1183 ALA A C 1
ATOM 8985 O O . ALA A 1 1183 ? -42.651 -37.714 33.817 1.00 94.94 1183 ALA A O 1
ATOM 8986 N N . GLY A 1 1184 ? -44.359 -36.567 34.745 1.00 96.38 1184 GLY A N 1
ATOM 8987 C CA . GLY A 1 1184 ? -44.434 -37.153 36.080 1.00 96.38 1184 GLY A CA 1
ATOM 8988 C C . GLY A 1 1184 ? -44.884 -36.105 37.093 1.00 96.38 1184 GLY A C 1
ATOM 8989 O O . GLY A 1 1184 ? -45.553 -35.161 36.702 1.00 96.38 1184 GLY A O 1
ATOM 8990 N N . ASP A 1 1185 ? -44.663 -36.329 38.391 1.00 97.94 1185 ASP A N 1
ATOM 8991 C CA . ASP A 1 1185 ? -45.187 -35.447 39.446 1.00 97.94 1185 ASP A CA 1
ATOM 8992 C C . ASP A 1 1185 ? -44.145 -34.365 39.803 1.00 97.94 1185 ASP A C 1
ATOM 8994 O O . ASP A 1 1185 ? -43.402 -34.505 40.784 1.00 97.94 1185 ASP A O 1
ATOM 8998 N N . ASP A 1 1186 ? -44.090 -33.288 39.019 1.00 98.00 1186 ASP A N 1
ATOM 8999 C CA . ASP A 1 1186 ? -42.992 -32.318 39.041 1.00 98.00 1186 ASP A CA 1
ATOM 9000 C C . ASP A 1 1186 ? -43.172 -31.206 40.083 1.00 98.00 1186 ASP A C 1
ATOM 9002 O O . ASP A 1 1186 ? -44.275 -30.869 40.529 1.00 98.00 1186 ASP A O 1
ATOM 9006 N N . GLN A 1 1187 ? -42.059 -30.599 40.501 1.00 98.00 1187 GLN A N 1
ATOM 9007 C CA . GLN A 1 1187 ? -42.044 -29.522 41.490 1.00 98.00 1187 GLN A CA 1
ATOM 9008 C C . GLN A 1 1187 ? -41.316 -28.287 40.960 1.00 98.00 1187 GLN A C 1
ATOM 9010 O O . GLN A 1 1187 ? -40.114 -28.312 40.725 1.00 98.00 1187 GLN A O 1
ATOM 9015 N N . PHE A 1 1188 ? -42.028 -27.166 40.859 1.00 97.75 1188 PHE A N 1
ATOM 9016 C CA . PHE A 1 1188 ? -41.484 -25.881 40.424 1.00 97.75 1188 PHE A CA 1
ATOM 9017 C C . PHE A 1 1188 ? -41.364 -24.924 41.608 1.00 97.75 1188 PHE A C 1
ATOM 9019 O O . PHE A 1 1188 ? -42.367 -24.427 42.123 1.00 97.75 1188 PHE A O 1
ATOM 9026 N N . TYR A 1 1189 ? -40.138 -24.645 42.033 1.00 95.56 1189 TYR A N 1
ATOM 9027 C CA . TYR A 1 1189 ? -39.781 -23.786 43.158 1.00 95.56 1189 TYR A CA 1
ATOM 9028 C C . TYR A 1 1189 ? -39.445 -22.360 42.704 1.00 95.56 1189 TYR A C 1
ATOM 9030 O O . TYR A 1 1189 ? -38.304 -21.912 42.782 1.00 95.56 1189 TYR A O 1
ATOM 9038 N N . ALA A 1 1190 ? -40.453 -21.627 42.227 1.00 91.12 1190 ALA A N 1
ATOM 9039 C CA . ALA A 1 1190 ? -40.296 -20.282 41.666 1.00 91.12 1190 ALA A CA 1
ATOM 9040 C C . ALA A 1 1190 ? -40.228 -19.191 42.754 1.00 91.12 1190 ALA A C 1
ATOM 9042 O O . ALA A 1 1190 ? -41.097 -18.321 42.853 1.00 91.12 1190 ALA A O 1
ATOM 9043 N N . PHE A 1 1191 ? -39.219 -19.290 43.622 1.00 84.44 1191 PHE A N 1
ATOM 9044 C CA . PHE A 1 1191 ? -39.070 -18.457 44.819 1.00 84.44 1191 PHE A CA 1
ATOM 9045 C C . PHE A 1 1191 ? -38.469 -17.076 44.546 1.00 84.44 1191 PHE A C 1
ATOM 9047 O O . PHE A 1 1191 ? -38.860 -16.102 45.187 1.00 84.44 1191 PHE A O 1
ATOM 9054 N N . THR A 1 1192 ? -37.513 -17.002 43.625 1.00 74.69 1192 THR A N 1
ATOM 9055 C CA . THR A 1 1192 ? -36.769 -15.794 43.251 1.00 74.69 1192 THR A CA 1
ATOM 9056 C C . THR A 1 1192 ? -37.085 -15.421 41.802 1.00 74.69 1192 THR A C 1
ATOM 9058 O O . THR A 1 1192 ? -37.610 -16.232 41.046 1.00 74.69 1192 THR A O 1
ATOM 9061 N N . GLY A 1 1193 ? -36.838 -14.167 41.412 1.00 84.06 1193 GLY A N 1
ATOM 9062 C CA . GLY A 1 1193 ? -37.141 -13.703 40.054 1.00 84.06 1193 GLY A CA 1
ATOM 9063 C C . GLY A 1 1193 ? -38.643 -13.558 39.767 1.00 84.06 1193 GLY A C 1
ATOM 9064 O O . GLY A 1 1193 ? -39.393 -13.022 40.590 1.00 84.06 1193 GLY A O 1
ATOM 9065 N N . GLY A 1 1194 ? -39.073 -13.962 38.570 1.00 88.12 1194 GLY A N 1
ATOM 9066 C CA . GLY A 1 1194 ? -40.440 -13.770 38.076 1.00 88.12 1194 GLY A CA 1
ATOM 9067 C C . GLY A 1 1194 ? -40.557 -13.815 36.550 1.00 88.12 1194 GLY A C 1
ATOM 9068 O O . GLY A 1 1194 ? -39.568 -14.006 35.851 1.00 88.12 1194 GLY A O 1
ATOM 9069 N N . ASP A 1 1195 ? -41.771 -13.632 36.025 1.00 93.56 1195 ASP A N 1
ATOM 9070 C CA . ASP A 1 1195 ? -42.078 -13.657 34.582 1.00 93.56 1195 ASP A CA 1
ATOM 9071 C C . ASP A 1 1195 ? -41.759 -14.985 33.862 1.00 93.56 1195 ASP A C 1
ATOM 9073 O O . ASP A 1 1195 ? -41.694 -15.041 32.635 1.00 93.56 1195 ASP A O 1
ATOM 9077 N N . ASN A 1 1196 ? -41.633 -16.089 34.603 1.00 95.19 1196 ASN A N 1
ATOM 9078 C CA . ASN A 1 1196 ? -41.442 -17.410 34.007 1.00 95.19 1196 ASN A CA 1
ATOM 9079 C C . ASN A 1 1196 ? -42.744 -17.937 33.381 1.00 95.19 1196 ASN A C 1
ATOM 9081 O O . ASN A 1 1196 ? -43.842 -17.697 33.893 1.00 95.19 1196 ASN A O 1
ATOM 9085 N N . LEU A 1 1197 ? -42.625 -18.712 32.302 1.00 97.62 1197 LEU A N 1
ATOM 9086 C CA . LEU A 1 1197 ? -43.709 -19.472 31.685 1.00 97.62 1197 LEU A CA 1
ATOM 9087 C C . LEU A 1 1197 ? -43.529 -20.960 31.997 1.00 97.62 1197 LEU A C 1
ATOM 9089 O O . LEU A 1 1197 ? -42.622 -21.600 31.470 1.00 97.62 1197 LEU A O 1
ATOM 9093 N N . ILE A 1 1198 ? -44.406 -21.505 32.832 1.00 98.19 1198 ILE A N 1
ATOM 9094 C CA . ILE A 1 1198 ? -44.266 -22.840 33.412 1.00 98.19 1198 ILE A CA 1
ATOM 9095 C C . ILE A 1 1198 ? -45.404 -23.736 32.924 1.00 98.19 1198 ILE A C 1
ATOM 9097 O O . ILE A 1 1198 ? -46.574 -23.364 33.018 1.00 98.19 1198 ILE A O 1
ATOM 9101 N N . THR A 1 1199 ? -45.055 -24.907 32.404 1.00 98.00 1199 THR A N 1
ATOM 9102 C CA . THR A 1 1199 ? -45.988 -25.958 31.981 1.00 98.00 1199 THR A CA 1
ATOM 9103 C C . THR A 1 1199 ? -45.627 -27.226 32.745 1.00 98.00 1199 THR A C 1
ATOM 9105 O O . THR A 1 1199 ? -44.496 -27.690 32.610 1.00 98.00 1199 THR A O 1
ATOM 9108 N N . GLY A 1 1200 ? -46.542 -27.746 33.564 1.00 96.06 1200 GLY A N 1
ATOM 9109 C CA . GLY A 1 1200 ? -46.298 -28.956 34.359 1.00 96.06 1200 GLY A CA 1
ATOM 9110 C C . GLY A 1 1200 ? -46.190 -30.194 33.477 1.00 96.06 1200 GLY A C 1
ATOM 9111 O O . GLY A 1 1200 ? -45.186 -30.891 33.497 1.00 96.06 1200 GLY A O 1
ATOM 9112 N N . GLY A 1 1201 ? -47.137 -30.365 32.554 1.00 96.19 1201 GLY A N 1
ATOM 9113 C CA . GLY A 1 1201 ? -47.212 -31.534 31.692 1.00 96.19 1201 GLY A CA 1
ATOM 9114 C C . GLY A 1 1201 ? -48.201 -32.567 32.225 1.00 96.19 1201 GLY A C 1
ATOM 9115 O O . GLY A 1 1201 ? -49.370 -32.262 32.455 1.00 96.19 1201 GLY A O 1
ATOM 9116 N N . THR A 1 1202 ? -47.802 -33.837 32.285 1.00 95.31 1202 THR A N 1
ATOM 9117 C CA . THR A 1 1202 ? -48.662 -34.921 32.773 1.00 95.31 1202 THR A CA 1
ATOM 9118 C C . THR A 1 1202 ? -48.193 -35.442 34.120 1.00 95.31 1202 THR A C 1
ATOM 9120 O O . THR A 1 1202 ? -47.162 -36.096 34.179 1.00 95.31 1202 THR A O 1
ATOM 9123 N N . GLY A 1 1203 ? -49.040 -35.338 35.135 1.00 95.94 1203 GLY A N 1
ATOM 9124 C CA . GLY A 1 1203 ? -48.780 -35.859 36.473 1.00 95.94 1203 GLY A CA 1
ATOM 9125 C C . GLY A 1 1203 ? -49.526 -35.025 37.496 1.00 95.94 1203 GLY A C 1
ATOM 9126 O O . GLY A 1 1203 ? -50.499 -34.370 37.134 1.00 95.94 1203 GLY A O 1
ATOM 9127 N N . ALA A 1 1204 ? -49.156 -35.135 38.768 1.00 97.12 1204 ALA A N 1
ATOM 9128 C CA . ALA A 1 1204 ? -49.655 -34.279 39.836 1.00 97.12 1204 ALA A CA 1
ATOM 9129 C C . ALA A 1 1204 ? -48.597 -33.245 40.228 1.00 97.12 1204 ALA A C 1
ATOM 9131 O O . ALA A 1 1204 ? -47.798 -33.481 41.140 1.00 97.12 1204 ALA A O 1
ATOM 9132 N N . ASP A 1 1205 ? -48.646 -32.090 39.569 1.00 98.12 1205 ASP A N 1
ATOM 9133 C CA . ASP A 1 1205 ? -47.581 -31.095 39.628 1.00 98.12 1205 ASP A CA 1
ATOM 9134 C C . ASP A 1 1205 ? -47.774 -30.090 40.768 1.00 98.12 1205 ASP A C 1
ATOM 9136 O O . ASP A 1 1205 ? -48.885 -29.780 41.226 1.00 98.12 1205 ASP A O 1
ATOM 9140 N N . GLN A 1 1206 ? -46.655 -29.554 41.254 1.00 98.00 1206 GLN A N 1
ATOM 9141 C CA . GLN A 1 1206 ? -46.618 -28.577 42.336 1.00 98.00 1206 GLN A CA 1
ATOM 9142 C C . GLN A 1 1206 ? -45.944 -27.291 41.875 1.00 98.00 1206 GLN A C 1
ATOM 9144 O O . GLN A 1 1206 ? -44.739 -27.256 41.640 1.00 98.00 1206 GLN A O 1
ATOM 9149 N N . PHE A 1 1207 ? -46.698 -26.194 41.852 1.00 97.94 1207 PHE A N 1
ATOM 9150 C CA . PHE A 1 1207 ? -46.171 -24.876 41.505 1.00 97.94 1207 PHE A CA 1
ATOM 9151 C C . PHE A 1 1207 ? -46.037 -24.018 42.760 1.00 97.94 1207 PHE A C 1
ATOM 9153 O O . PHE A 1 1207 ? -47.017 -23.455 43.257 1.00 97.94 1207 PHE A O 1
ATOM 9160 N N . TRP A 1 1208 ? -44.830 -23.919 43.304 1.00 97.00 1208 TRP A N 1
ATOM 9161 C CA . TRP A 1 1208 ? -44.543 -23.117 44.486 1.00 97.00 1208 TRP A CA 1
ATOM 9162 C C . TRP A 1 1208 ? -44.290 -21.662 44.094 1.00 97.00 1208 TRP A C 1
ATOM 9164 O O . TRP A 1 1208 ? -43.246 -21.315 43.552 1.00 97.00 1208 TRP A O 1
ATOM 9174 N N . LEU A 1 1209 ? -45.274 -20.810 44.380 1.00 94.19 1209 LEU A N 1
ATOM 9175 C CA . LEU A 1 1209 ? -45.337 -19.422 43.916 1.00 94.19 1209 LEU A CA 1
ATOM 9176 C C . LEU A 1 1209 ? -44.561 -18.433 44.795 1.00 94.19 1209 LEU A C 1
ATOM 9178 O O . LEU A 1 1209 ? -44.326 -17.303 44.378 1.00 94.19 1209 LEU A O 1
ATOM 9182 N N . ALA A 1 1210 ? -44.270 -18.804 46.044 1.00 91.38 1210 ALA A N 1
ATOM 9183 C CA . ALA A 1 1210 ? -43.569 -17.950 46.998 1.00 91.38 1210 ALA A CA 1
ATOM 9184 C C . ALA A 1 1210 ? -43.023 -18.754 48.186 1.00 91.38 1210 ALA A C 1
ATOM 9186 O O . ALA A 1 1210 ? -43.672 -19.698 48.657 1.00 91.38 1210 ALA A O 1
ATOM 9187 N N . ASN A 1 1211 ? -41.872 -18.329 48.712 1.00 90.94 1211 ASN A N 1
ATOM 9188 C CA . ASN A 1 1211 ? -41.262 -18.878 49.921 1.00 90.94 1211 ASN A CA 1
ATOM 9189 C C . ASN A 1 1211 ? -40.501 -17.789 50.686 1.00 90.94 1211 ASN A C 1
ATOM 9191 O O . ASN A 1 1211 ? -39.560 -17.224 50.140 1.00 90.94 1211 ASN A O 1
ATOM 9195 N N . ALA A 1 1212 ? -40.908 -17.506 51.929 1.00 90.00 1212 ALA A N 1
ATOM 9196 C CA . ALA A 1 1212 ? -40.380 -16.467 52.836 1.00 90.00 1212 ALA A CA 1
ATOM 9197 C C . ALA A 1 1212 ? -40.458 -15.007 52.323 1.00 90.00 1212 ALA A C 1
ATOM 9199 O O . ALA A 1 1212 ? -40.622 -14.084 53.124 1.00 90.00 1212 ALA A O 1
ATOM 9200 N N . GLU A 1 1213 ? -40.424 -14.797 51.009 1.00 89.62 1213 GLU A N 1
ATOM 9201 C CA . GLU A 1 1213 ? -40.524 -13.528 50.294 1.00 89.62 1213 GLU A CA 1
ATOM 9202 C C . GLU A 1 1213 ? -41.526 -13.637 49.126 1.00 89.62 1213 GLU A C 1
ATOM 9204 O O . GLU A 1 1213 ? -41.986 -14.724 48.767 1.00 89.62 1213 GLU A O 1
ATOM 9209 N N . TYR A 1 1214 ? -41.934 -12.489 48.577 1.00 89.75 1214 TYR A N 1
ATOM 9210 C CA . TYR A 1 1214 ? -42.790 -12.421 47.385 1.00 89.75 1214 TYR A CA 1
ATOM 9211 C C . TYR A 1 1214 ? -41.921 -12.471 46.120 1.00 89.75 1214 TYR A C 1
ATOM 9213 O O . TYR A 1 1214 ? -40.858 -11.848 46.136 1.00 89.75 1214 TYR A O 1
ATOM 9221 N N . PRO A 1 1215 ? -42.373 -13.106 45.021 1.00 88.44 1215 PRO A N 1
ATOM 9222 C CA . PRO A 1 1215 ? -41.635 -13.053 43.764 1.00 88.44 1215 PRO A CA 1
ATOM 9223 C C . PRO A 1 1215 ? -41.578 -11.609 43.236 1.00 88.44 1215 PRO A C 1
ATOM 9225 O O . PRO A 1 1215 ? -42.493 -10.811 43.477 1.00 88.44 1215 PRO A O 1
ATOM 9228 N N . ALA A 1 1216 ? -40.509 -11.264 42.512 1.00 87.06 1216 ALA A N 1
ATOM 9229 C CA . ALA A 1 1216 ? -40.315 -9.926 41.947 1.00 87.06 1216 ALA A CA 1
ATOM 9230 C C . ALA A 1 1216 ? -41.359 -9.609 40.860 1.00 87.06 1216 ALA A C 1
ATOM 9232 O O . ALA A 1 1216 ? -41.822 -8.471 40.756 1.00 87.06 1216 ALA A O 1
ATOM 9233 N N . ALA A 1 1217 ? -41.777 -10.631 40.107 1.00 92.44 1217 ALA A N 1
ATOM 9234 C CA . ALA A 1 1217 ? -42.901 -10.593 39.176 1.00 92.44 1217 ALA A CA 1
ATOM 9235 C C . ALA A 1 1217 ? -43.672 -11.925 39.196 1.00 92.44 1217 ALA A C 1
ATOM 9237 O O . ALA A 1 1217 ? -43.147 -12.961 39.599 1.00 92.44 1217 ALA A O 1
ATOM 9238 N N . ALA A 1 1218 ? -44.940 -11.916 38.781 1.00 93.50 1218 ALA A N 1
ATOM 9239 C CA . ALA A 1 1218 ? -45.778 -13.112 38.828 1.00 93.50 1218 ALA A CA 1
ATOM 9240 C C . ALA A 1 1218 ? -45.406 -14.112 37.723 1.00 93.50 1218 ALA A C 1
ATOM 9242 O O . ALA A 1 1218 ? -45.375 -13.764 36.547 1.00 93.50 1218 ALA A O 1
ATOM 9243 N N . ASN A 1 1219 ? -45.216 -15.378 38.091 1.00 96.00 1219 ASN A N 1
ATOM 9244 C CA . ASN A 1 1219 ? -44.998 -16.458 37.128 1.00 96.00 1219 ASN A CA 1
ATOM 9245 C C . ASN A 1 1219 ? -46.318 -16.893 36.476 1.00 96.00 1219 ASN A C 1
ATOM 9247 O O . ASN A 1 1219 ? -47.378 -16.857 37.108 1.00 96.00 1219 ASN A O 1
ATOM 9251 N N . THR A 1 1220 ? -46.262 -17.319 35.217 1.00 97.94 1220 THR A N 1
ATOM 9252 C CA . THR A 1 1220 ? -47.422 -17.773 34.444 1.00 97.94 1220 THR A CA 1
ATOM 9253 C C . THR A 1 1220 ? -47.418 -19.290 34.308 1.00 97.94 1220 THR A C 1
ATOM 9255 O O . THR A 1 1220 ? -46.523 -19.853 33.691 1.00 97.94 1220 THR A O 1
ATOM 9258 N N . ILE A 1 1221 ? -48.456 -19.943 34.826 1.00 98.25 1221 ILE A N 1
ATOM 9259 C CA . ILE A 1 1221 ? -48.677 -21.388 34.719 1.00 98.25 1221 ILE A CA 1
ATOM 9260 C C . ILE A 1 1221 ? -49.667 -21.650 33.584 1.00 98.25 1221 ILE A C 1
ATOM 9262 O O . ILE A 1 1221 ? -50.745 -21.043 33.539 1.00 98.25 1221 ILE A O 1
ATOM 9266 N N . THR A 1 1222 ? -49.303 -22.522 32.648 1.00 97.81 1222 THR A N 1
ATOM 9267 C CA . THR A 1 1222 ? -50.006 -22.658 31.366 1.00 97.81 1222 THR A CA 1
ATOM 9268 C C . THR A 1 1222 ? -51.082 -23.742 31.344 1.00 97.81 1222 THR A C 1
ATOM 9270 O O . THR A 1 1222 ? -52.023 -23.616 30.556 1.00 97.81 1222 THR A O 1
ATOM 9273 N N . ASP A 1 1223 ? -50.978 -24.765 32.195 1.00 96.31 1223 ASP A N 1
ATOM 9274 C CA . ASP A 1 1223 ? -51.756 -26.006 32.091 1.00 96.31 1223 ASP A CA 1
ATOM 9275 C C . ASP A 1 1223 ? -52.321 -26.547 33.416 1.00 96.31 1223 ASP A C 1
ATOM 9277 O O . ASP A 1 1223 ? -52.820 -27.666 33.436 1.00 96.31 1223 ASP A O 1
ATOM 9281 N N . PHE A 1 1224 ? -52.353 -25.731 34.476 1.00 97.56 1224 PHE A N 1
ATOM 9282 C CA . PHE A 1 1224 ? -52.849 -26.114 35.807 1.00 97.56 1224 PHE A CA 1
ATOM 9283 C C . PHE A 1 1224 ? -54.178 -26.907 35.783 1.00 97.56 1224 PHE A C 1
ATOM 9285 O O . PHE A 1 1224 ? -55.245 -26.360 35.459 1.00 97.56 1224 PHE A O 1
ATOM 9292 N N . GLU A 1 1225 ? -54.143 -28.175 36.200 1.00 96.12 1225 GLU A N 1
ATOM 9293 C CA . GLU A 1 1225 ? -55.281 -29.091 36.229 1.00 96.12 1225 GLU A CA 1
ATOM 9294 C C . GLU A 1 1225 ? -55.937 -29.167 37.621 1.00 96.12 1225 GLU A C 1
ATOM 9296 O O . GLU A 1 1225 ? -55.401 -29.655 38.618 1.00 96.12 1225 GLU A O 1
ATOM 9301 N N . LEU A 1 1226 ? -57.194 -28.717 37.690 1.00 94.12 1226 LEU A N 1
ATOM 9302 C CA . LEU A 1 1226 ? -57.965 -28.678 38.932 1.00 94.12 1226 LEU A CA 1
ATOM 9303 C C . LEU A 1 1226 ? -58.150 -30.067 39.562 1.00 94.12 1226 LEU A C 1
ATOM 9305 O O . LEU A 1 1226 ? -58.828 -30.937 39.014 1.00 94.12 1226 LEU A O 1
ATOM 9309 N N . GLY A 1 1227 ? -57.680 -30.205 40.802 1.00 90.38 1227 GLY A N 1
ATOM 9310 C CA . GLY A 1 1227 ? -57.839 -31.423 41.601 1.00 90.38 1227 GLY A CA 1
ATOM 9311 C C . GLY A 1 1227 ? -56.782 -32.489 41.320 1.00 90.38 1227 GLY A C 1
ATOM 9312 O O . GLY A 1 1227 ? -56.882 -33.577 41.892 1.00 90.38 1227 GLY A O 1
ATOM 9313 N N . ILE A 1 1228 ? -55.808 -32.169 40.467 1.00 95.25 1228 ILE A N 1
ATOM 9314 C CA . ILE A 1 1228 ? -54.591 -32.941 40.248 1.00 95.25 1228 ILE A CA 1
ATOM 9315 C C . ILE A 1 1228 ? -53.403 -32.119 40.759 1.00 95.25 1228 ILE A C 1
ATOM 9317 O O . ILE A 1 1228 ? -52.754 -32.550 41.712 1.00 95.25 1228 ILE A O 1
ATOM 9321 N N . ASP A 1 1229 ? -53.244 -30.897 40.251 1.00 97.69 1229 ASP A N 1
ATOM 9322 C CA . ASP A 1 1229 ? -52.133 -30.012 40.604 1.00 97.69 1229 ASP A CA 1
ATOM 9323 C C . ASP A 1 1229 ? -52.435 -29.142 41.825 1.00 97.69 1229 ASP A C 1
ATOM 9325 O O . ASP A 1 1229 ? -53.597 -28.885 42.189 1.00 97.69 1229 ASP A O 1
ATOM 9329 N N . VAL A 1 1230 ? -51.369 -28.630 42.445 1.00 97.81 1230 VAL A N 1
ATOM 9330 C CA . VAL A 1 1230 ? -51.456 -27.722 43.595 1.00 97.81 1230 VAL A CA 1
ATOM 9331 C C . VAL A 1 1230 ? -50.529 -26.514 43.478 1.00 97.81 1230 VAL A C 1
ATOM 9333 O O . VAL A 1 1230 ? -49.450 -26.567 42.893 1.00 97.81 1230 VAL A O 1
ATOM 9336 N N . LEU A 1 1231 ? -50.952 -25.408 44.092 1.00 97.50 1231 LEU A N 1
ATOM 9337 C CA . LEU A 1 1231 ? -50.166 -24.183 44.225 1.00 97.50 1231 LEU A CA 1
ATOM 9338 C C . LEU A 1 1231 ? -49.568 -24.091 45.632 1.00 97.50 1231 LEU A C 1
ATOM 9340 O O . LEU A 1 1231 ? -50.296 -24.066 46.628 1.00 97.50 1231 LEU A O 1
ATOM 9344 N N . GLY A 1 1232 ? -48.245 -24.038 45.717 1.00 96.06 1232 GLY A N 1
ATOM 9345 C CA . GLY A 1 1232 ? -47.492 -23.964 46.964 1.00 96.06 1232 GLY A CA 1
ATOM 9346 C C . GLY A 1 1232 ? -47.210 -22.526 47.405 1.00 96.06 1232 GLY A C 1
ATOM 9347 O O . GLY A 1 1232 ? -46.829 -21.686 46.591 1.00 96.06 1232 GLY A O 1
ATOM 9348 N N . ILE A 1 1233 ? -47.372 -22.233 48.697 1.00 94.50 1233 ILE A N 1
ATOM 9349 C CA . ILE A 1 1233 ? -46.949 -20.973 49.334 1.00 94.50 1233 ILE A CA 1
ATOM 9350 C C . ILE A 1 1233 ? -46.368 -21.315 50.706 1.00 94.50 1233 ILE A C 1
ATOM 9352 O O . ILE A 1 1233 ? -47.070 -21.889 51.537 1.00 94.50 1233 ILE A O 1
ATOM 9356 N N . ALA A 1 1234 ? -45.119 -20.946 50.974 1.00 92.81 1234 ALA A N 1
ATOM 9357 C CA . ALA A 1 1234 ? -44.449 -21.279 52.231 1.00 92.81 1234 ALA A CA 1
ATOM 9358 C C . ALA A 1 1234 ? -43.896 -20.042 52.952 1.00 92.81 1234 ALA A C 1
ATOM 9360 O O . ALA A 1 1234 ? -43.560 -19.032 52.338 1.00 92.81 1234 ALA A O 1
ATOM 9361 N N . GLU A 1 1235 ? -43.819 -20.113 54.282 1.00 88.50 1235 GLU A N 1
ATOM 9362 C CA . GLU A 1 1235 ? -43.039 -19.207 55.149 1.00 88.50 1235 GLU A CA 1
ATOM 9363 C C . GLU A 1 1235 ? -43.419 -17.706 55.119 1.00 88.50 1235 GLU A C 1
ATOM 9365 O O . GLU A 1 1235 ? -42.815 -16.898 55.820 1.00 88.50 1235 GLU A O 1
ATOM 9370 N N . LEU A 1 1236 ? -44.494 -17.323 54.420 1.00 89.25 1236 LEU A N 1
ATOM 9371 C CA . LEU A 1 1236 ? -45.068 -15.966 54.440 1.00 89.25 1236 LEU A CA 1
ATOM 9372 C C . LEU A 1 1236 ? -46.102 -15.745 55.561 1.00 89.25 1236 LEU A C 1
ATOM 9374 O O . LEU A 1 1236 ? -46.600 -14.633 55.751 1.00 89.25 1236 LEU A O 1
ATOM 9378 N N . GLY A 1 1237 ? -46.462 -16.800 56.301 1.00 90.69 1237 GLY A N 1
ATOM 9379 C CA . GLY A 1 1237 ? -47.475 -16.743 57.362 1.00 90.69 1237 GLY A CA 1
ATOM 9380 C C . GLY A 1 1237 ? -48.900 -16.468 56.861 1.00 90.69 1237 GLY A C 1
ATOM 9381 O O . GLY A 1 1237 ? -49.741 -16.017 57.642 1.00 90.69 1237 GLY A O 1
ATOM 9382 N N . LEU A 1 1238 ? -49.159 -16.718 55.575 1.00 92.06 1238 LEU A N 1
ATOM 9383 C CA . LEU A 1 1238 ? -50.464 -16.558 54.939 1.00 92.06 1238 LEU A CA 1
ATOM 9384 C C . LEU A 1 1238 ? -51.391 -17.734 55.269 1.00 92.06 1238 LEU A C 1
ATOM 9386 O O . LEU A 1 1238 ? -50.957 -18.848 55.555 1.00 92.06 1238 LEU A O 1
ATOM 9390 N N . GLN A 1 1239 ? -52.693 -17.488 55.207 1.00 93.50 1239 GLN A N 1
ATOM 9391 C CA . GLN A 1 1239 ? -53.735 -18.510 55.156 1.00 93.50 1239 GLN A CA 1
ATOM 9392 C C . GLN A 1 1239 ? -54.474 -18.413 53.821 1.00 93.50 1239 GLN A C 1
ATOM 9394 O O . GLN A 1 1239 ? -54.448 -17.376 53.163 1.00 93.50 1239 GLN A O 1
ATOM 9399 N N . PHE A 1 1240 ? -55.219 -19.455 53.441 1.00 94.62 1240 PHE A N 1
ATOM 9400 C CA . PHE A 1 1240 ? -56.014 -19.430 52.205 1.00 94.62 1240 PHE A CA 1
ATOM 9401 C C . PHE A 1 1240 ? -56.970 -18.223 52.141 1.00 94.62 1240 PHE A C 1
ATOM 9403 O O . PHE A 1 1240 ? -57.203 -17.656 51.079 1.00 94.62 1240 PHE A O 1
ATOM 9410 N N . SER A 1 1241 ? -57.484 -17.770 53.292 1.00 93.94 1241 SER A N 1
ATOM 9411 C CA . SER A 1 1241 ? -58.342 -16.582 53.383 1.00 93.94 1241 SER A CA 1
ATOM 9412 C C . SER A 1 1241 ? -57.649 -15.250 53.078 1.00 93.94 1241 SER A C 1
ATOM 9414 O O . SER A 1 1241 ? -58.347 -14.251 52.910 1.00 93.94 1241 SER A O 1
ATOM 9416 N N . ASP A 1 1242 ? -56.316 -15.221 53.050 1.00 95.88 1242 ASP A N 1
ATOM 9417 C CA . ASP A 1 1242 ? -55.521 -14.029 52.737 1.00 95.88 1242 ASP A CA 1
ATOM 9418 C C . ASP A 1 1242 ? -55.259 -13.881 51.228 1.00 95.88 1242 ASP A C 1
ATOM 9420 O O . ASP A 1 1242 ? -54.791 -12.831 50.782 1.00 95.88 1242 ASP A O 1
ATOM 9424 N N . LEU A 1 1243 ? -55.595 -14.909 50.439 1.00 96.31 1243 LEU A N 1
ATOM 9425 C CA . LEU A 1 1243 ? -55.448 -14.912 48.989 1.00 96.31 1243 LEU A CA 1
ATOM 9426 C C . LEU A 1 1243 ? -56.658 -14.272 48.299 1.00 96.31 1243 LEU A C 1
ATOM 9428 O O . LEU A 1 1243 ? -57.811 -14.435 48.707 1.00 96.31 1243 LEU A O 1
ATOM 9432 N N . ALA A 1 1244 ? -56.390 -13.559 47.210 1.00 96.12 1244 ALA A N 1
ATOM 9433 C CA . ALA A 1 1244 ? -57.387 -13.020 46.303 1.00 96.12 1244 ALA A CA 1
ATOM 9434 C C . ALA A 1 1244 ? -57.201 -13.612 44.902 1.00 96.12 1244 ALA A C 1
ATOM 9436 O O . ALA A 1 1244 ? -56.089 -13.704 44.388 1.00 96.12 1244 ALA A O 1
ATOM 9437 N N . PHE A 1 1245 ? -58.321 -13.980 44.278 1.00 97.12 1245 PHE A N 1
ATOM 9438 C CA . PHE A 1 1245 ? -58.361 -14.540 42.929 1.00 97.12 1245 PHE A CA 1
ATOM 9439 C C . PHE A 1 1245 ? -59.084 -13.559 42.015 1.00 97.12 1245 PHE A C 1
ATOM 9441 O O . PHE A 1 1245 ? -60.292 -13.340 42.143 1.00 97.12 1245 PHE A O 1
ATOM 9448 N N . THR A 1 1246 ? -58.335 -12.926 41.118 1.00 96.81 1246 THR A N 1
ATOM 9449 C CA . THR A 1 1246 ? -58.875 -11.920 40.200 1.00 96.81 1246 THR A CA 1
ATOM 9450 C C . THR A 1 1246 ? -58.937 -12.493 38.795 1.00 96.81 1246 THR A C 1
ATOM 9452 O O . THR A 1 1246 ? -57.911 -12.830 38.213 1.00 96.81 1246 THR A O 1
ATOM 9455 N N . GLN A 1 1247 ? -60.141 -12.567 38.226 1.00 97.31 1247 GLN A N 1
ATOM 9456 C CA . GLN A 1 1247 ? -60.311 -12.965 36.831 1.00 97.31 1247 GLN A CA 1
ATOM 9457 C C . GLN A 1 1247 ? -59.777 -11.866 35.899 1.00 97.31 1247 GLN A C 1
ATOM 9459 O O . GLN A 1 1247 ? -60.258 -10.730 35.928 1.00 97.31 1247 GLN A O 1
ATOM 9464 N N . ALA A 1 1248 ? -58.839 -12.224 35.028 1.00 93.06 1248 ALA A N 1
ATOM 9465 C CA . ALA A 1 1248 ? -58.286 -11.383 33.976 1.00 93.06 1248 ALA A CA 1
ATOM 9466 C C . ALA A 1 1248 ? -58.508 -12.071 32.619 1.00 93.06 1248 ALA A C 1
ATOM 9468 O O . ALA A 1 1248 ? -57.768 -12.966 32.222 1.00 93.06 1248 ALA A O 1
ATOM 9469 N N . ALA A 1 1249 ? -59.571 -11.673 31.910 1.00 93.44 1249 ALA A N 1
ATOM 9470 C CA . ALA A 1 1249 ? -60.052 -12.373 30.713 1.00 93.44 1249 ALA A CA 1
ATOM 9471 C C . ALA A 1 1249 ? -60.287 -13.876 30.987 1.00 93.44 1249 ALA A C 1
ATOM 9473 O O . ALA A 1 1249 ? -61.112 -14.203 31.838 1.00 93.44 1249 ALA A O 1
ATOM 9474 N N . SER A 1 1250 ? -59.602 -14.782 30.284 1.00 94.31 1250 SER A N 1
ATOM 9475 C CA . SER A 1 1250 ? -59.676 -16.237 30.494 1.00 94.31 1250 SER A CA 1
ATOM 9476 C C . SER A 1 1250 ? -58.761 -16.761 31.605 1.00 94.31 1250 SER A C 1
ATOM 9478 O O . SER A 1 1250 ? -58.789 -17.956 31.870 1.00 94.31 1250 SER A O 1
ATOM 9480 N N . ASN A 1 1251 ? -57.957 -15.901 32.231 1.00 97.31 1251 ASN A N 1
ATOM 9481 C CA . ASN A 1 1251 ? -56.903 -16.286 33.167 1.00 97.31 1251 ASN A CA 1
ATOM 9482 C C . ASN A 1 1251 ? -57.249 -15.828 34.588 1.00 97.31 1251 ASN A C 1
ATOM 9484 O O . ASN A 1 1251 ? -58.039 -14.897 34.774 1.00 97.31 1251 ASN A O 1
ATOM 9488 N N . THR A 1 1252 ? -56.616 -16.429 35.589 1.00 97.81 1252 THR A N 1
ATOM 9489 C CA . THR A 1 1252 ? -56.777 -16.041 36.995 1.00 97.81 1252 THR A CA 1
ATOM 9490 C C . THR A 1 1252 ? -55.463 -15.544 37.571 1.00 97.81 1252 THR A C 1
ATOM 9492 O O . THR A 1 1252 ? -54.458 -16.237 37.496 1.00 97.81 1252 THR A O 1
ATOM 9495 N N . ILE A 1 1253 ? -55.478 -14.362 38.185 1.00 97.75 1253 ILE A N 1
ATOM 9496 C CA . ILE A 1 1253 ? -54.351 -13.831 38.956 1.00 97.75 1253 ILE A CA 1
ATOM 9497 C C . ILE A 1 1253 ? -54.553 -14.216 40.422 1.00 97.75 1253 ILE A C 1
ATOM 9499 O O . ILE A 1 1253 ? -55.583 -13.870 41.012 1.00 97.75 1253 ILE A O 1
ATOM 9503 N N . VAL A 1 1254 ? -53.569 -14.903 40.998 1.00 97.00 1254 VAL A N 1
ATOM 9504 C CA . VAL A 1 1254 ? -53.479 -15.219 42.427 1.00 97.00 1254 VAL A CA 1
ATOM 9505 C C . VAL A 1 1254 ? -52.651 -14.131 43.102 1.00 97.00 1254 VAL A C 1
ATOM 9507 O O . VAL A 1 1254 ? -51.516 -13.878 42.704 1.00 97.00 1254 VAL A O 1
ATOM 9510 N N . SER A 1 1255 ? -53.200 -13.467 44.116 1.00 96.38 1255 SER A N 1
ATOM 9511 C CA . SER A 1 1255 ? -52.504 -12.393 44.831 1.00 96.38 1255 SER A CA 1
ATOM 9512 C C . SER A 1 1255 ? -52.678 -12.474 46.344 1.00 96.38 1255 SER A C 1
ATOM 9514 O O . SER A 1 1255 ? -53.674 -12.992 46.844 1.00 96.38 1255 SER A O 1
ATOM 9516 N N . ALA A 1 1256 ? -51.724 -11.904 47.077 1.00 94.31 1256 ALA A N 1
ATOM 9517 C CA . ALA A 1 1256 ? -51.817 -11.653 48.512 1.00 94.31 1256 ALA A CA 1
ATOM 9518 C C . ALA A 1 1256 ? -51.616 -10.150 48.754 1.00 94.31 1256 ALA A C 1
ATOM 9520 O O . ALA A 1 1256 ? -50.534 -9.593 48.562 1.00 94.31 1256 ALA A O 1
ATOM 9521 N N . GLY A 1 1257 ? -52.696 -9.451 49.115 1.00 91.69 1257 GLY A N 1
ATOM 9522 C CA . GLY A 1 1257 ? -52.691 -7.988 49.177 1.00 91.69 1257 GLY A CA 1
ATOM 9523 C C . GLY A 1 1257 ? -52.465 -7.350 47.799 1.00 91.69 1257 GLY A C 1
ATOM 9524 O O . GLY A 1 1257 ? -53.249 -7.575 46.878 1.00 91.69 1257 GLY A O 1
ATOM 9525 N N . SER A 1 1258 ? -51.425 -6.519 47.672 1.00 90.81 1258 SER A N 1
ATOM 9526 C CA . SER A 1 1258 ? -51.021 -5.882 46.408 1.00 90.81 1258 SER A CA 1
ATOM 9527 C C . SER A 1 1258 ? -50.045 -6.713 45.573 1.00 90.81 1258 SER A C 1
ATOM 9529 O O . SER A 1 1258 ? -49.781 -6.336 44.436 1.00 90.81 1258 SER A O 1
ATOM 9531 N N . ASN A 1 1259 ? -49.512 -7.808 46.119 1.00 92.75 1259 ASN A N 1
ATOM 9532 C CA . ASN A 1 1259 ? -48.474 -8.605 45.469 1.00 92.75 1259 ASN A CA 1
ATOM 9533 C C . ASN A 1 1259 ? -49.120 -9.735 44.666 1.00 92.75 1259 ASN A C 1
ATOM 9535 O O . ASN A 1 1259 ? -49.943 -10.486 45.198 1.00 92.75 1259 ASN A O 1
ATOM 9539 N N . GLN A 1 1260 ? -48.771 -9.842 43.387 1.00 94.88 1260 GLN A N 1
ATOM 9540 C CA . GLN A 1 1260 ? -49.198 -10.948 42.534 1.00 94.88 1260 GLN A CA 1
ATOM 9541 C C . GLN A 1 1260 ? -48.242 -12.123 42.744 1.00 94.88 1260 GLN A C 1
ATOM 9543 O O . GLN A 1 1260 ? -47.035 -11.946 42.670 1.00 94.88 1260 GLN A O 1
ATOM 9548 N N . LEU A 1 1261 ? -48.789 -13.299 43.046 1.00 94.25 1261 LEU A N 1
ATOM 9549 C CA . LEU A 1 1261 ? -48.018 -14.518 43.305 1.00 94.25 1261 LEU A CA 1
ATOM 9550 C C . LEU A 1 1261 ? -47.886 -15.374 42.040 1.00 94.25 1261 LEU A C 1
ATOM 9552 O O . LEU A 1 1261 ? -46.858 -15.997 41.817 1.00 94.25 1261 LEU A O 1
ATOM 9556 N N . GLY A 1 1262 ? -48.922 -15.398 41.199 1.00 95.94 1262 GLY A N 1
ATOM 9557 C CA . GLY A 1 1262 ? -48.913 -16.164 39.956 1.00 95.94 1262 GLY A CA 1
ATOM 9558 C C . GLY A 1 1262 ? -50.139 -15.906 39.085 1.00 95.94 1262 GLY A C 1
ATOM 9559 O O . GLY A 1 1262 ? -51.158 -15.380 39.547 1.00 95.94 1262 GLY A O 1
ATOM 9560 N N . ILE A 1 1263 ? -50.035 -16.285 37.816 1.00 97.94 1263 ILE A N 1
ATOM 9561 C CA . ILE A 1 1263 ? -51.082 -16.181 36.799 1.00 97.94 1263 ILE A CA 1
ATOM 9562 C C . ILE A 1 1263 ? -51.376 -17.587 36.276 1.00 97.94 1263 ILE A C 1
ATOM 9564 O O . ILE A 1 1263 ? -50.480 -18.268 35.798 1.00 97.94 1263 ILE A O 1
ATOM 9568 N N . LEU A 1 1264 ? -52.635 -18.016 36.326 1.00 98.00 1264 LEU A N 1
ATOM 9569 C CA . LEU A 1 1264 ? -53.087 -19.305 35.798 1.00 98.00 1264 LEU A CA 1
ATOM 9570 C C . LEU A 1 1264 ? -53.808 -19.085 34.469 1.00 98.00 1264 LEU A C 1
ATOM 9572 O O . LEU A 1 1264 ? -54.846 -18.409 34.432 1.00 98.00 1264 LEU A O 1
ATOM 9576 N N . LEU A 1 1265 ? -53.288 -19.642 33.377 1.00 97.56 1265 LEU A N 1
ATOM 9577 C CA . LEU A 1 1265 ? -53.931 -19.541 32.069 1.00 97.56 1265 LEU A CA 1
ATOM 9578 C C . LEU A 1 1265 ? -55.151 -20.462 31.986 1.00 97.56 1265 LEU A C 1
ATOM 9580 O O . LEU A 1 1265 ? -55.116 -21.614 32.395 1.00 97.56 1265 LEU A O 1
ATOM 9584 N N . GLY A 1 1266 ? -56.264 -19.948 31.458 1.00 95.38 1266 GLY A N 1
ATOM 9585 C CA . GLY A 1 1266 ? -57.463 -20.758 31.202 1.00 95.38 1266 GLY A CA 1
ATOM 9586 C C . GLY A 1 1266 ? -58.236 -21.245 32.439 1.00 95.38 1266 GLY A C 1
ATOM 9587 O O . GLY A 1 1266 ? -59.269 -21.897 32.275 1.00 95.38 1266 GLY A O 1
ATOM 9588 N N . VAL A 1 1267 ? -57.793 -20.915 33.655 1.00 96.44 1267 VAL A N 1
ATOM 9589 C CA . VAL A 1 1267 ? -58.468 -21.283 34.909 1.00 96.44 1267 VAL A CA 1
ATOM 9590 C C . VAL A 1 1267 ? -59.465 -20.197 35.316 1.00 96.44 1267 VAL A C 1
ATOM 9592 O O . VAL A 1 1267 ? -59.143 -19.006 35.335 1.00 96.44 1267 VAL A O 1
ATOM 9595 N N . ASP A 1 1268 ? -60.686 -20.604 35.674 1.00 95.69 1268 ASP A N 1
ATOM 9596 C CA . ASP A 1 1268 ? -61.721 -19.711 36.211 1.00 95.69 1268 ASP A CA 1
ATOM 9597 C C . ASP A 1 1268 ? -61.487 -19.444 37.705 1.00 95.69 1268 ASP A C 1
ATOM 9599 O O . ASP A 1 1268 ? -61.393 -20.377 38.505 1.00 95.69 1268 ASP A O 1
ATOM 9603 N N . ALA A 1 1269 ? -61.458 -18.177 38.110 1.00 95.44 1269 ALA A N 1
ATOM 9604 C CA . ALA A 1 1269 ? -61.156 -17.776 39.483 1.00 95.44 1269 ALA A CA 1
ATOM 9605 C C . ALA A 1 1269 ? -62.153 -18.343 40.508 1.00 95.44 1269 ALA A C 1
ATOM 9607 O O . ALA A 1 1269 ? -61.804 -18.543 41.669 1.00 95.44 1269 ALA A O 1
ATOM 9608 N N . GLY A 1 1270 ? -63.396 -18.617 40.095 1.00 93.50 1270 GLY A N 1
ATOM 9609 C CA . GLY A 1 1270 ? -64.426 -19.212 40.946 1.00 93.50 1270 GLY A CA 1
ATOM 9610 C C . GLY A 1 1270 ? -64.285 -20.723 41.140 1.00 93.50 1270 GLY A C 1
ATOM 9611 O O . GLY A 1 1270 ? -65.011 -21.290 41.959 1.00 93.50 1270 GLY A O 1
ATOM 9612 N N . SER A 1 1271 ? -63.388 -21.372 40.394 1.00 94.19 1271 SER A N 1
ATOM 9613 C CA . SER A 1 1271 ? -63.110 -22.808 40.496 1.00 94.19 1271 SER A CA 1
ATOM 9614 C C . SER A 1 1271 ? -62.004 -23.156 41.498 1.00 94.19 1271 SER A C 1
ATOM 9616 O O . SER A 1 1271 ? -61.933 -24.307 41.924 1.00 94.19 1271 SER A O 1
ATOM 9618 N N . LEU A 1 1272 ? -61.203 -22.170 41.923 1.00 96.38 1272 LEU A N 1
ATOM 9619 C CA . LEU A 1 1272 ? -60.147 -22.348 42.920 1.00 96.38 1272 LEU A CA 1
ATOM 9620 C C . LEU A 1 1272 ? -60.722 -22.468 44.337 1.00 96.38 1272 LEU A C 1
ATOM 9622 O O . LEU A 1 1272 ? -61.593 -21.703 44.760 1.00 96.38 1272 LEU A O 1
ATOM 9626 N N . SER A 1 1273 ? -60.203 -23.431 45.089 1.00 94.31 1273 SER A N 1
ATOM 9627 C CA . SER A 1 1273 ? -60.582 -23.731 46.469 1.00 94.31 1273 SER A CA 1
ATOM 9628 C C . SER A 1 1273 ? -59.352 -24.053 47.316 1.00 94.31 1273 SER A C 1
ATOM 9630 O O . SER A 1 1273 ? -58.260 -24.195 46.780 1.00 94.31 1273 SER A O 1
ATOM 9632 N N . GLU A 1 1274 ? -59.524 -24.186 48.633 1.00 94.31 1274 GLU A N 1
ATOM 9633 C CA . GLU A 1 1274 ? -58.426 -24.519 49.554 1.00 94.31 1274 GLU A CA 1
ATOM 9634 C C . GLU A 1 1274 ? -57.720 -25.833 49.175 1.00 94.31 1274 GLU A C 1
ATOM 9636 O O . GLU A 1 1274 ? -56.513 -25.937 49.345 1.00 94.31 1274 GLU A O 1
ATOM 9641 N N . ASP A 1 1275 ? -58.438 -26.786 48.567 1.00 93.50 1275 ASP A N 1
ATOM 9642 C CA . ASP A 1 1275 ? -57.881 -28.067 48.107 1.00 93.50 1275 ASP A CA 1
ATOM 9643 C C . ASP A 1 1275 ? -56.882 -27.913 46.938 1.00 93.50 1275 ASP A C 1
ATOM 9645 O O . ASP A 1 1275 ? -56.152 -28.851 46.637 1.00 93.50 1275 ASP A O 1
ATOM 9649 N N . ASN A 1 1276 ? -56.840 -26.750 46.275 1.00 96.12 1276 ASN A N 1
ATOM 9650 C CA . ASN A 1 1276 ? -55.885 -26.448 45.201 1.00 96.12 1276 ASN A CA 1
ATOM 9651 C C . ASN A 1 1276 ? -54.566 -25.852 45.717 1.00 96.12 1276 ASN A C 1
ATOM 9653 O O . ASN A 1 1276 ? -53.708 -25.510 44.908 1.00 96.12 1276 ASN A O 1
ATOM 9657 N N . PHE A 1 1277 ? -54.416 -25.671 47.032 1.00 96.19 1277 PHE A N 1
ATOM 9658 C CA . PHE A 1 1277 ? -53.271 -24.985 47.622 1.00 96.19 1277 PHE A CA 1
ATOM 9659 C C . PHE A 1 1277 ? -52.596 -25.826 48.700 1.00 96.19 1277 PHE A C 1
ATOM 9661 O O . PHE A 1 1277 ? -53.245 -26.481 49.517 1.00 96.19 1277 PHE A O 1
ATOM 9668 N N . VAL A 1 1278 ? -51.274 -25.717 48.758 1.00 95.44 1278 VAL A N 1
ATOM 9669 C CA . VAL A 1 1278 ? -50.451 -26.189 49.870 1.00 95.44 1278 VAL A CA 1
ATOM 9670 C C . VAL A 1 1278 ? -49.826 -24.958 50.519 1.00 95.44 1278 VAL A C 1
ATOM 9672 O O . VAL A 1 1278 ? -48.912 -24.355 49.966 1.00 95.44 1278 VAL A O 1
ATOM 9675 N N . ILE A 1 1279 ? -50.352 -24.550 51.678 1.00 92.38 1279 ILE A N 1
ATOM 9676 C CA . ILE A 1 1279 ? -49.875 -23.371 52.419 1.00 92.38 1279 ILE A CA 1
ATOM 9677 C C . ILE A 1 1279 ? -49.179 -23.841 53.700 1.00 92.38 1279 ILE A C 1
ATOM 9679 O O . ILE A 1 1279 ? -49.831 -24.469 54.543 1.00 92.38 1279 ILE A O 1
ATOM 9683 N N . LEU A 1 1280 ? -47.875 -23.569 53.820 1.00 89.88 1280 LEU A N 1
ATOM 9684 C CA . LEU A 1 1280 ? -47.000 -24.064 54.896 1.00 89.88 1280 LEU A CA 1
ATOM 9685 C C . LEU A 1 1280 ? -46.521 -22.976 55.862 1.00 89.88 1280 LEU A C 1
ATOM 9687 O O . LEU A 1 1280 ? -46.082 -21.896 55.400 1.00 89.88 1280 LEU A O 1
#

Secondary structure (DSSP, 8-state):
-EEEEEEE-----SSTTHHHHHHTSTT-HHHHHHHHHHHHH--SEEEEES----TT-HHHHHHIIIIITS-STTPPP---SEEE----SBT-B-SS-TT-SS----STTSTTGGGGBSBS-SSTTTT-EEEEESSPB-TTT-EE-TT-BGGGSTT----B-TTT--BSS-HHHHTT-BS-SS-EEEEEEEETTEEEEEEEE-PPPS-SS-TT-HHHHHHHHHHHHHHHHTSTTT-TT-B-TT--B--PPTT--EEEEEE----SSSSSS-TTTTHHHHT-TTB--SS----HHHHHHHHHH-GGGGT--S-TTS--EE--TTTT-EE--EEEEEBTTSEEEEEEE----TTSGGGGGTBSSS-BS-SB--EEEEEE---------EEEEEEEEEEEEEEEPTT-EETTEE---EEEEEEETTTTEEEEEE---S-STT-PPSEEEEEEE--TTS-B-TTSEEEEEEEE-B-TTSSBPPTTS--EEEEEEETTTEEEEEE--BTTTTBPPEEEEEETT-BEEEEPPPPGGGSPPTTSSSSPBTTBSEEEEEE-TTSSEEEEEESS--GGG-----SS--EEEEEEEEETTTTEEEEEEEEEEPPPSS--SSTTS-EEEEEEEEEESSSSSEEEEEEEEEETTTEEEEEEEEEE-TT----TT-S--PPPTT-TTS-S--BS---EEEEEEEGGGGTS---EEEEEEEEEEPTTSPEEEEEEEE-TT-TTS-EEEEEEEEEEEEE-EEPEEEEPPPEE--SSTTSPPEEEEEEE--SS-GGG-EEEEEETTTEEEEE-TT--EEEEE--SS--EEEEEEEEEEEETTEEEEEEEEEETTTTEEEEEEEETTTTEEEE-B-TTTTSTT--SSS--SSSS-EEEEEEEE-TTT--EEEEEEETTS-EEEEEEEEESSSSEEEEEEEEEE---GGG--SGGG-EEEEEEETTTTEEEEEETTTEEEEEE-STTS----EEEEETTTSS--S-EEEEEEEE-GGG-EEEEEEEGGGTEEEEEESSTT--EEEEEEE---SSSPPP-S---EEEE-S-BTTTBTT-EEEEEESSPSSP-EEE-TTT--EEE-EEEEEEEEHHHHHHHH--S---TTS--TTSPPP-----EEE--SS--EEE--BS-EEEEEESS-EEE-TTS-B--EEEEEES--EEE--BS-EEEEEESS-EEE--SSB--EEE--BS--EEEEEESB--SS-EEES---BTTBEEEEESS---GGGEEEEEETTEEEEEETTEEEEEETT--GGG--GGGEEE-

InterPro domains:
  IPR003431 3 pythase, beta-propeller [PF02333] (760-1100)
  IPR003431 3 pythase, beta-propeller [PS51662] (736-1101)
  IPR005135 Endonuclease/exonuclease/phosphatase [PF03372] (6-368)
  IPR011042 Six-bladed beta-propeller, TolB-like [G3DSA:2.120.10.30] (741-1121)
  IPR011049 Serralysin-like metalloprotease, C-terminal [SSF51120] (993-1279)
  IPR027372 Phytase-like domain [PF13449] (409-725)
  IPR036691 Endonuclease/exonuclease/phosphatase superfamily [G3DSA:3.60.10.10] (2-381)
  IPR036691 Endonuclease/exonuclease/phosphatase superfamily [SSF56219] (3-376)